Protein 2KQ8 (pdb70)

Solvent-accessible surface area: 5760 Å² total; per-residue (Å²): 225,168,62,83,206,103,106,5,34,69,55,84,4,14,14,20,35,33,67,77,71,159,216,77,24,23,48,75,43,133,79,104,144,36,142,65,109,55,119,80,121,52,108,1,61,5,71,46,101,72,88,86,7,78,1,9,22,177,86,30,28,111,88,92,178,102,153,156,169,193

Organism: Bacillus thuringiensis subsp. konkukian (strain 97-27) (NCBI:txid281309)

InterPro domains:
  IPR000064 Endopeptidase, NLPC/P60 domain [PF00877] (475-576)
  IPR000064 Endopeptidase, NLPC/P60 domain [PS51935] (460-580)
  IPR003646 SH3-like domain, bacterial-type [PF08239] (54-105)
  IPR003646 SH3-like domain, bacterial-type [PF08239] (126-177)
  IPR003646 SH3-like domain, bacterial-type [PF08239] (210-260)
  IPR003646 SH3-like domain, bacterial-type [PF08239] (297-346)
  IPR003646 SH3-like domain, bacterial-type [PF08239] (378-429)
  IPR003646 SH3-like domain, bacterial-type [PS51781] (46-108)
  IPR003646 SH3-like domain, bacterial-type [PS51781] (118-180)
  IPR003646 SH3-like domain, bacterial-type [PS51781] (202-264)
  IPR003646 SH3-like domain, bacterial-type [PS51781] (288-350)
  IPR003646 SH3-like domain, bacterial-type [PS51781] (370-432)
  IPR003646 SH3-like domain, bacterial-type [SM00287] (46-107)
  IPR003646 SH3-like domain, bacterial-type [SM00287] (118-179)
  IPR003646 SH3-like domain, bacterial-type [SM00287] (202-264)
  IPR003646 SH3-like domain, bacterial-type [SM00287] (288-349)
  IPR003646 SH3-like domain, bacterial-type [SM00287] (370-432)
  IPR038765 Papain-like cysteine peptidase superfamily [SSF54001] (459-578)
  IPR052354 Bacterial Cell Wall Dynamics Protein [PTHR34408] (197-357)

Secondary structure (DSSP, 8-state):
---------SSS-SSSSSSS-TTS-----SSSS----EEEBTEEEEEETTEEEEEETTS-S---S--S--

Radius of gyration: 12.27 Å; Cα contacts (8 Å, |Δi|>4): 115; chains: 1; bounding box: 30×31×29 Å

Sequence (70 aa):
MIGDYYINASALNVRSGEGTNYRIIGALPQGQKVQVISENSGWSKINYNGQTGYIGTRYLSKLEHHHHHHMIGDYYINASALNVRSGEGTNYRIIGALPQGQKVQVISENSGWSKINYNGQTGYIGTRYLSKLEHHHHHHMIGDYYINASALNVRSGEGTNYRIIGALPQGQKVQVISENSGWSKINYNGQTGYIGTRYLSKLEHHHHHHMIGDYYINASALNVRSGEGTNYRIIGALPQGQKVQVISENSGWSKINYNGQTGYIGTRYLSKLEHHHHHHMIGDYYINASALNVRSGEGTNYRIIGALPQGQKVQVISENSGWSKINYNGQTGYIGTRYLSKLEHHHHHHMIGDYYINASALNVRSGEGTNYRIIGALPQGQKVQVISENSGWSKINYNGQTGYIGTRYLSKLEHHHHHHMIGDYYINASALNVRSGEGTNYRIIGALPQGQKVQVISENSGWSKINYNGQTGYIGTRYLSKLEHHHHHHMIGDYYINASALNVRSGEGTNYRIIGALPQGQKVQVISENSGWSKINYNGQTGYIGTRYLSKLEHHHHHHMIGDYYINASALNVRSGEGTNYRIIGALPQGQKVQVISENSGWSKINYNGQTGYIGTRYLSKLEHHHHHHMIGDYYINASALNVRSGEGTNYRIIGALPQGQKVQVISENSGWSKINYNGQTGYIGTRYLSKLEHHHHHHMIGDYYINASALNVRSGEGTNYRIIGALPQGQKVQVISENSGWSKINYNGQTGYIGTRYLSKLEHHHHHHMIGDYYINASALNVRSGEGTNYRIIGALPQGQKVQVISENSGWSKINYNGQTGYIGTRYLSKLEHHHHHHMIGDYYINASALNVRSGEGTNYRIIGALPQGQKVQVISENSGWSKINYNGQTGYIGTRYLSKLEHHHHHHMIGDYYINASALNVRSGEGTNYRIIGALPQGQKVQVISENSGWSKINYNGQTGYIGTRYLSKLEHHHHHHMIGDYYINASALNVRSGEGTNYRIIGALPQGQKVQVISENSGWSKINYNGQTGYIGTRYLSKLEHHHHHHMIGDYYINASALNVRSGEGTNYRIIGALPQGQKVQVISENSGWSKINYNGQTGYIGTRYLSKLEHHHHHHMIGDYYINASALNVRSGEGTNYRIIGALPQGQKVQVISENSGWSKINYNGQTGYIGTRYLSKLEHHHHHHMIGDYYINASALNVRSGEGTNYRIIGALPQGQKVQVISENSGWSKINYNGQTGYIGTRYLSKLEHHHHHHMIGDYYINASALNVRSGEGTNYRIIGALPQGQKVQVISENSGWSKINYNGQTGYIGTRYLSKLEHHHHHHMIGDYYINASALNVRSGEGTNYRIIGALPQGQKVQVISENSGWSKINYNGQTGYIGTRYLSKLEHHHHHH

Nearest PDB structures (foldseek):
  2kq8-assembly1_A  TM=5.721E-01  e=1.202E-08  [Bacillus thuringiensis] serovar konkukian
  4nl3-assembly1_D  TM=7.146E-01  e=8.168E-01  Listeria monocytogenes
  4noy-assembly1_A  TM=6.756E-01  e=9.995E-01  Listeria monocytogenes
  4noy-assembly1_D-2  TM=6.697E-01  e=1.712E+00  Listeria monocytogenes
  5dy9-assembly1_F  TM=7.101E-01  e=2.241E+00  Methanocaldococcus jannaschii DSM 2661

Structure (mmCIF, N/CA/C/O backbone):
data_2KQ8
#
_entry.id   2KQ8
#
loop_
_atom_site.group_PDB
_atom_site.id
_atom_site.type_symbol
_atom_site.label_atom_id
_atom_site.label_alt_id
_atom_site.label_comp_id
_atom_site.label_asym_id
_atom_site.label_entity_id
_atom_site.label_seq_id
_atom_site.pdbx_PDB_ins_code
_atom_site.Cartn_x
_atom_site.Cartn_y
_atom_site.Cartn_z
_atom_site.occupancy
_atom_site.B_iso_or_equiv
_atom_site.auth_seq_id
_atom_site.auth_comp_id
_atom_site.auth_asym_id
_atom_site.auth_atom_id
_atom_site.pdbx_PDB_model_num
ATOM 1 N N . MET A 1 1 ? -6.128 20.057 3.810 1.00 75.13 1 MET A N 1
ATOM 2 C CA . MET A 1 1 ? -7.450 19.474 3.500 1.00 33.03 1 MET A CA 1
ATOM 3 C C . MET A 1 1 ? -8.026 20.135 2.256 1.00 1.42 1 MET A C 1
ATOM 4 O O . MET A 1 1 ? -7.736 21.303 1.980 1.00 74.43 1 MET A O 1
ATOM 20 N N . ILE A 1 2 ? -8.818 19.372 1.494 1.00 71.51 2 ILE A N 1
ATOM 21 C CA . ILE A 1 2 ? -9.398 19.843 0.237 1.00 55.00 2 ILE A CA 1
ATOM 22 C C . ILE A 1 2 ? -8.283 20.047 -0.801 1.00 23.31 2 ILE A C 1
ATOM 23 O O . ILE A 1 2 ? -8.465 20.681 -1.839 1.00 10.31 2 ILE A O 1
ATOM 39 N N . GLY A 1 3 ? -7.127 19.459 -0.520 1.00 35.40 3 GLY A N 1
ATOM 40 C CA . GLY A 1 3 ? -6.011 19.529 -1.439 1.00 55.15 3 GLY A CA 1
ATOM 41 C C . GLY A 1 3 ? -5.893 18.263 -2.251 1.00 10.14 3 GLY A C 1
ATOM 42 O O . GLY A 1 3 ? -4.935 18.077 -3.007 1.00 43.03 3 GLY A O 1
ATOM 46 N N . ASP A 1 4 ? -6.871 17.388 -2.079 1.00 52.32 4 ASP A N 1
ATOM 47 C CA . ASP A 1 4 ? -6.921 16.136 -2.815 1.00 22.03 4 ASP A CA 1
ATOM 48 C C . ASP A 1 4 ? -7.249 16.406 -4.277 1.00 73.24 4 ASP A C 1
ATOM 49 O O . ASP A 1 4 ? -8.403 16.646 -4.637 1.00 3.35 4 ASP A O 1
ATOM 58 N N . TYR A 1 5 ? -6.218 16.410 -5.100 1.00 52.03 5 TYR A N 1
ATOM 59 C CA . TYR A 1 5 ? -6.367 16.634 -6.528 1.00 11.52 5 TYR A CA 1
ATOM 60 C C . TYR A 1 5 ? -5.598 15.549 -7.276 1.00 14.41 5 TYR A C 1
ATOM 61 O O . TYR A 1 5 ? -5.093 15.755 -8.379 1.00 1.21 5 TYR A O 1
ATOM 79 N N . TYR A 1 6 ? -5.514 14.381 -6.654 1.00 24.42 6 TYR A N 1
ATOM 80 C CA . TYR A 1 6 ? -4.804 13.255 -7.232 1.00 32.44 6 TYR A CA 1
ATOM 81 C C . TYR A 1 6 ? -5.542 12.732 -8.453 1.00 42.21 6 TYR A C 1
ATOM 82 O O . TYR A 1 6 ? -6.767 12.837 -8.537 1.00 53.33 6 TYR A O 1
ATOM 100 N N . ILE A 1 7 ? -4.792 12.184 -9.398 1.00 73.52 7 ILE A N 1
ATOM 101 C CA . ILE A 1 7 ? -5.384 11.592 -10.586 1.00 34.23 7 ILE A CA 1
ATOM 102 C C . ILE A 1 7 ? -6.298 10.449 -10.174 1.00 11.51 7 ILE A C 1
ATOM 103 O O . ILE A 1 7 ? -7.437 10.358 -10.635 1.00 0.34 7 ILE A O 1
ATOM 119 N N . ASN A 1 8 ? -5.779 9.600 -9.282 1.00 62.33 8 ASN A N 1
ATOM 120 C CA . ASN A 1 8 ? -6.540 8.502 -8.688 1.00 11.42 8 ASN A CA 1
ATOM 121 C C . ASN A 1 8 ? -6.881 7.444 -9.735 1.00 52.22 8 ASN A C 1
ATOM 122 O O . ASN A 1 8 ? -6.256 6.383 -9.768 1.00 11.41 8 ASN A O 1
ATOM 133 N N . ALA A 1 9 ? -7.845 7.752 -10.601 1.00 61.40 9 ALA A N 1
ATOM 134 C CA . ALA A 1 9 ? -8.225 6.871 -11.703 1.00 24.35 9 ALA A CA 1
ATOM 135 C C . ALA A 1 9 ? -8.660 5.492 -11.203 1.00 1.02 9 ALA A C 1
ATOM 136 O O . ALA A 1 9 ? -9.186 5.350 -10.096 1.00 30.43 9 ALA A O 1
ATOM 143 N N . SER A 1 10 ? -8.509 4.491 -12.054 1.00 42.41 10 SER A N 1
ATOM 144 C CA . SER A 1 10 ? -8.814 3.122 -11.688 1.00 73.01 10 SER A CA 1
ATOM 145 C C . SER A 1 10 ? -7.810 2.173 -12.337 1.00 45.43 10 SER A C 1
ATOM 146 O O . SER A 1 10 ? -7.918 1.847 -13.518 1.00 24.13 10 SER A O 1
ATOM 154 N N . ALA A 1 11 ? -6.805 1.775 -11.569 1.00 40.34 11 ALA A N 1
ATOM 155 C CA . ALA A 1 11 ? -5.768 0.881 -12.058 1.00 71.11 11 ALA A CA 1
ATOM 156 C C . ALA A 1 11 ? -5.368 -0.097 -10.960 1.00 4.54 11 ALA A C 1
ATOM 157 O O . ALA A 1 11 ? -6.163 -0.385 -10.062 1.00 12.45 11 ALA A O 1
ATOM 164 N N . LEU A 1 12 ? -4.150 -0.619 -11.042 1.00 21.55 12 LEU A N 1
ATOM 165 C CA . LEU A 1 12 ? -3.616 -1.478 -9.992 1.00 71.32 12 LEU A CA 1
ATOM 166 C C . LEU A 1 12 ? -3.316 -0.641 -8.749 1.00 70.25 12 LEU A C 1
ATOM 167 O O . LEU A 1 12 ? -2.230 -0.086 -8.604 1.00 22.33 12 LEU A O 1
ATOM 183 N N . ASN A 1 13 ? -4.311 -0.538 -7.874 1.00 33.02 13 ASN A N 1
ATOM 184 C CA . ASN A 1 13 ? -4.267 0.405 -6.759 1.00 11.15 13 ASN A CA 1
ATOM 185 C C . ASN A 1 13 ? -3.823 -0.260 -5.462 1.00 71.42 13 ASN A C 1
ATOM 186 O O . ASN A 1 13 ? -3.232 0.386 -4.601 1.00 11.51 13 ASN A O 1
ATOM 197 N N . VAL A 1 14 ? -4.125 -1.548 -5.315 1.00 71.22 14 VAL A N 1
ATOM 198 C CA . VAL A 1 14 ? -3.756 -2.280 -4.103 1.00 4.43 14 VAL A CA 1
ATOM 199 C C . VAL A 1 14 ? -2.241 -2.360 -3.993 1.00 72.32 14 VAL A C 1
ATOM 200 O O . VAL A 1 14 ? -1.665 -2.037 -2.956 1.00 42.42 14 VAL A O 1
ATOM 213 N N . ARG A 1 15 ? -1.621 -2.809 -5.074 1.00 33.01 15 ARG A N 1
ATOM 214 C CA . ARG A 1 15 ? -0.177 -2.765 -5.243 1.00 21.23 15 ARG A CA 1
ATOM 215 C C . ARG A 1 15 ? 0.134 -2.763 -6.724 1.00 11.22 15 ARG A C 1
ATOM 216 O O . ARG A 1 15 ? -0.788 -2.728 -7.540 1.00 70.00 15 ARG A O 1
ATOM 237 N N . SER A 1 16 ? 1.423 -2.787 -7.058 1.00 13.52 16 SER A N 1
ATOM 238 C CA . SER A 1 16 ? 1.876 -2.814 -8.446 1.00 64.22 16 SER A CA 1
ATOM 239 C C . SER A 1 16 ? 1.711 -1.430 -9.085 1.00 3.41 16 SER A C 1
ATOM 240 O O . SER A 1 16 ? 1.997 -1.229 -10.265 1.00 71.21 16 SER A O 1
ATOM 248 N N . GLY A 1 17 ? 1.284 -0.464 -8.282 1.00 43.33 17 GLY A N 1
ATOM 249 C CA . GLY A 1 17 ? 1.116 0.891 -8.768 1.00 15.23 17 GLY A CA 1
ATOM 250 C C . GLY A 1 17 ? 2.155 1.829 -8.198 1.00 63.35 17 GLY A C 1
ATOM 251 O O . GLY A 1 17 ? 1.997 3.049 -8.236 1.00 50.41 17 GLY A O 1
ATOM 255 N N . GLU A 1 18 ? 3.223 1.259 -7.660 1.00 41.32 18 GLU A N 1
ATOM 256 C CA . GLU A 1 18 ? 4.289 2.050 -7.068 1.00 64.32 18 GLU A CA 1
ATOM 257 C C . GLU A 1 18 ? 5.427 2.167 -8.062 1.00 25.12 18 GLU A C 1
ATOM 258 O O . GLU A 1 18 ? 5.963 3.251 -8.302 1.00 32.22 18 GLU A O 1
ATOM 270 N N . GLY A 1 19 ? 5.776 1.028 -8.641 1.00 2.43 19 GLY A N 1
ATOM 271 C CA . GLY A 1 19 ? 6.925 0.952 -9.514 1.00 21.44 19 GLY A CA 1
ATOM 272 C C . GLY A 1 19 ? 8.094 0.322 -8.798 1.00 72.32 19 GLY A C 1
ATOM 273 O O . GLY A 1 19 ? 9.199 0.239 -9.332 1.00 13.33 19 GLY A O 1
ATOM 277 N N . THR A 1 20 ? 7.835 -0.127 -7.576 1.00 42.33 20 THR A N 1
ATOM 278 C CA . THR A 1 20 ? 8.861 -0.727 -6.743 1.00 13.31 20 THR A CA 1
ATOM 279 C C . THR A 1 20 ? 8.746 -2.251 -6.757 1.00 55.05 20 THR A C 1
ATOM 280 O O . THR A 1 20 ? 9.721 -2.956 -7.014 1.00 52.04 20 THR A O 1
ATOM 291 N N . ASN A 1 21 ? 7.543 -2.747 -6.488 1.00 61.20 21 ASN A N 1
ATOM 292 C CA . ASN A 1 21 ? 7.276 -4.182 -6.473 1.00 50.03 21 ASN A CA 1
ATOM 293 C C . ASN A 1 21 ? 5.913 -4.449 -7.098 1.00 32.55 21 ASN A C 1
ATOM 294 O O . ASN A 1 21 ? 4.896 -4.491 -6.405 1.00 51.00 21 ASN A O 1
ATOM 305 N N . TYR A 1 22 ? 5.891 -4.630 -8.411 1.00 64.44 22 TYR A N 1
ATOM 306 C CA . TYR A 1 22 ? 4.631 -4.656 -9.139 1.00 11.25 22 TYR A CA 1
ATOM 307 C C . TYR A 1 22 ? 4.105 -6.073 -9.366 1.00 22.00 22 TYR A C 1
ATOM 308 O O . TYR A 1 22 ? 3.090 -6.257 -10.035 1.00 21.22 22 TYR A O 1
ATOM 326 N N . ARG A 1 23 ? 4.772 -7.074 -8.814 1.00 32.15 23 ARG A N 1
ATOM 327 C CA . ARG A 1 23 ? 4.359 -8.453 -9.053 1.00 13.05 23 ARG A CA 1
ATOM 328 C C . ARG A 1 23 ? 3.684 -9.055 -7.826 1.00 54.42 23 ARG A C 1
ATOM 329 O O . ARG A 1 23 ? 3.277 -10.218 -7.838 1.00 43.41 23 ARG A O 1
ATOM 350 N N . ILE A 1 24 ? 3.579 -8.268 -6.769 1.00 31.41 24 ILE A N 1
ATOM 351 C CA . ILE A 1 24 ? 3.060 -8.768 -5.502 1.00 24.21 24 ILE A CA 1
ATOM 352 C C . ILE A 1 24 ? 1.532 -8.894 -5.521 1.00 41.53 24 ILE A C 1
ATOM 353 O O . ILE A 1 24 ? 0.994 -9.974 -5.270 1.00 14.42 24 ILE A O 1
ATOM 369 N N . ILE A 1 25 ? 0.832 -7.801 -5.825 1.00 31.12 25 ILE A N 1
ATOM 370 C CA . ILE A 1 25 ? -0.633 -7.812 -5.836 1.00 11.21 25 ILE A CA 1
ATOM 371 C C . ILE A 1 25 ? -1.142 -6.983 -7.015 1.00 3.51 25 ILE A C 1
ATOM 372 O O . ILE A 1 25 ? -0.346 -6.406 -7.753 1.00 24.03 25 ILE A O 1
ATOM 388 N N . GLY A 1 26 ? -2.458 -6.919 -7.182 1.00 50.15 26 GLY A N 1
ATOM 389 C CA . GLY A 1 26 ? -3.033 -6.197 -8.298 1.00 0.15 26 GLY A CA 1
ATOM 390 C C . GLY A 1 26 ? -4.048 -5.163 -7.859 1.00 1.12 26 GLY A C 1
ATOM 391 O O . GLY A 1 26 ? -3.716 -4.230 -7.125 1.00 71.05 26 GLY A O 1
ATOM 395 N N . ALA A 1 27 ? -5.291 -5.329 -8.291 1.00 10.14 27 ALA A N 1
ATOM 396 C CA . ALA A 1 27 ? -6.326 -4.349 -8.002 1.00 62.14 27 ALA A CA 1
ATOM 397 C C . ALA A 1 27 ? -7.655 -5.009 -7.662 1.00 61.23 27 ALA A C 1
ATOM 398 O O . ALA A 1 27 ? -8.343 -5.538 -8.536 1.00 15.22 27 ALA A O 1
ATOM 405 N N . LEU A 1 28 ? -8.000 -4.987 -6.384 1.00 2.30 28 LEU A N 1
ATOM 406 C CA . LEU A 1 28 ? -9.307 -5.445 -5.929 1.00 62.53 28 LEU A CA 1
ATOM 407 C C . LEU A 1 28 ? -9.723 -4.729 -4.636 1.00 31.35 28 LEU A C 1
ATOM 408 O O . LEU A 1 28 ? -10.008 -5.363 -3.623 1.00 64.45 28 LEU A O 1
ATOM 424 N N . PRO A 1 29 ? -9.790 -3.385 -4.657 1.00 64.22 29 PRO A N 1
ATOM 425 C CA . PRO A 1 29 ? -10.145 -2.588 -3.495 1.00 1.13 29 PRO A CA 1
ATOM 426 C C . PRO A 1 29 ? -11.629 -2.229 -3.474 1.00 44.52 29 PRO A C 1
ATOM 427 O O . PRO A 1 29 ? -12.323 -2.391 -4.480 1.00 42.51 29 PRO A O 1
ATOM 438 N N . GLN A 1 30 ? -12.099 -1.751 -2.322 1.00 72.10 30 GLN A N 1
ATOM 439 C CA . GLN A 1 30 ? -13.489 -1.311 -2.150 1.00 3.11 30 GLN A CA 1
ATOM 440 C C . GLN A 1 30 ? -14.468 -2.471 -2.337 1.00 21.55 30 GLN A C 1
ATOM 441 O O . GLN A 1 30 ? -14.739 -2.909 -3.458 1.00 73.12 30 GLN A O 1
ATOM 455 N N . GLY A 1 31 ? -14.991 -2.964 -1.229 1.00 72.43 31 GLY A N 1
ATOM 456 C CA . GLY A 1 31 ? -15.912 -4.080 -1.272 1.00 13.24 31 GLY A CA 1
ATOM 457 C C . GLY A 1 31 ? -15.248 -5.361 -0.819 1.00 41.52 31 GLY A C 1
ATOM 458 O O . GLY A 1 31 ? -15.884 -6.230 -0.224 1.00 62.00 31 GLY A O 1
ATOM 462 N N . GLN A 1 32 ? -13.959 -5.472 -1.102 1.00 24.15 32 GLN A N 1
ATOM 463 C CA . GLN A 1 32 ? -13.175 -6.622 -0.684 1.00 42.23 32 GLN A CA 1
ATOM 464 C C . GLN A 1 32 ? -12.441 -6.309 0.615 1.00 52.53 32 GLN A C 1
ATOM 465 O O . GLN A 1 32 ? -12.662 -5.261 1.226 1.00 42.00 32 GLN A O 1
ATOM 479 N N . LYS A 1 33 ? -11.574 -7.216 1.028 1.00 5.30 33 LYS A N 1
ATOM 480 C CA . LYS A 1 33 ? -10.828 -7.055 2.267 1.00 71.13 33 LYS A CA 1
ATOM 481 C C . LYS A 1 33 ? -9.559 -6.237 2.020 1.00 32.03 33 LYS A C 1
ATOM 482 O O . LYS A 1 33 ? -9.077 -6.172 0.889 1.00 24.54 33 LYS A O 1
ATOM 501 N N . VAL A 1 34 ? -9.034 -5.627 3.086 1.00 14.13 34 VAL A N 1
ATOM 502 C CA . VAL A 1 34 ? -7.809 -4.824 3.026 1.00 53.23 34 VAL A CA 1
ATOM 503 C C . VAL A 1 34 ? -8.053 -3.449 2.398 1.00 64.11 34 VAL A C 1
ATOM 504 O O . VAL A 1 34 ? -8.587 -3.327 1.295 1.00 61.22 34 VAL A O 1
ATOM 517 N N . GLN A 1 35 ? -7.656 -2.413 3.128 1.00 64.35 35 GLN A N 1
ATOM 518 C CA . GLN A 1 35 ? -7.769 -1.041 2.657 1.00 44.23 35 GLN A CA 1
ATOM 519 C C . GLN A 1 35 ? -6.504 -0.268 3.008 1.00 31.41 35 GLN A C 1
ATOM 520 O O . GLN A 1 35 ? -5.614 -0.796 3.677 1.00 34.44 35 GLN A O 1
ATOM 534 N N . VAL A 1 36 ? -6.426 0.976 2.557 1.00 1.44 36 VAL A N 1
ATOM 535 C CA . VAL A 1 36 ? -5.309 1.838 2.909 1.00 24.33 36 VAL A CA 1
ATOM 536 C C . VAL A 1 36 ? -5.470 2.341 4.342 1.00 54.41 36 VAL A C 1
ATOM 537 O O . VAL A 1 36 ? -6.508 2.897 4.704 1.00 11.11 36 VAL A O 1
ATOM 550 N N . ILE A 1 37 ? -4.453 2.124 5.161 1.00 41.25 37 ILE A N 1
ATOM 551 C CA . ILE A 1 37 ? -4.518 2.519 6.560 1.00 5.32 37 ILE A CA 1
ATOM 552 C C . ILE A 1 37 ? -4.197 4.001 6.712 1.00 33.23 37 ILE A C 1
ATOM 553 O O . ILE A 1 37 ? -5.005 4.768 7.243 1.00 31.31 37 ILE A O 1
ATOM 569 N N . SER A 1 38 ? -3.031 4.400 6.216 1.00 3.42 38 SER A N 1
ATOM 570 C CA . SER A 1 38 ? -2.593 5.785 6.295 1.00 2.32 38 SER A CA 1
ATOM 571 C C . SER A 1 38 ? -1.339 6.005 5.466 1.00 31.15 38 SER A C 1
ATOM 572 O O . SER A 1 38 ? -0.547 5.085 5.261 1.00 5.13 38 SER A O 1
ATOM 580 N N . GLU A 1 39 ? -1.189 7.219 4.971 1.00 53.01 39 GLU A N 1
ATOM 581 C CA . GLU A 1 39 ? -0.043 7.595 4.168 1.00 54.11 39 GLU A CA 1
ATOM 582 C C . GLU A 1 39 ? 1.156 7.893 5.067 1.00 33.45 39 GLU A C 1
ATOM 583 O O . GLU A 1 39 ? 1.039 8.630 6.050 1.00 73.05 39 GLU A O 1
ATOM 595 N N . ASN A 1 40 ? 2.303 7.318 4.738 1.00 12.41 40 ASN A N 1
ATOM 596 C CA . ASN A 1 40 ? 3.508 7.521 5.529 1.00 62.51 40 ASN A CA 1
ATOM 597 C C . ASN A 1 40 ? 4.706 7.797 4.634 1.00 45.12 40 ASN A C 1
ATOM 598 O O . ASN A 1 40 ? 5.116 6.938 3.852 1.00 33.54 40 ASN A O 1
ATOM 609 N N . SER A 1 41 ? 5.237 9.014 4.747 1.00 13.51 41 SER A N 1
ATOM 610 C CA . SER A 1 41 ? 6.458 9.418 4.054 1.00 15.43 41 SER A CA 1
ATOM 611 C C . SER A 1 41 ? 6.227 9.591 2.550 1.00 64.31 41 SER A C 1
ATOM 612 O O . SER A 1 41 ? 7.167 9.850 1.796 1.00 2.14 41 SER A O 1
ATOM 620 N N . GLY A 1 42 ? 4.977 9.470 2.119 1.00 34.10 42 GLY A N 1
ATOM 621 C CA . GLY A 1 42 ? 4.658 9.628 0.713 1.00 61.21 42 GLY A CA 1
ATOM 622 C C . GLY A 1 42 ? 3.830 8.474 0.190 1.00 12.21 42 GLY A C 1
ATOM 623 O O . GLY A 1 42 ? 2.801 8.676 -0.461 1.00 64.22 42 GLY A O 1
ATOM 627 N N . TRP A 1 43 ? 4.277 7.262 0.482 1.00 54.04 43 TRP A N 1
ATOM 628 C CA . TRP A 1 43 ? 3.542 6.062 0.107 1.00 22.02 43 TRP A CA 1
ATOM 629 C C . TRP A 1 43 ? 2.482 5.742 1.154 1.00 32.15 43 TRP A C 1
ATOM 630 O O . TRP A 1 43 ? 2.546 6.219 2.285 1.00 50.41 43 TRP A O 1
ATOM 651 N N . SER A 1 44 ? 1.502 4.947 0.768 1.00 13.51 44 SER A N 1
ATOM 652 C CA . SER A 1 44 ? 0.424 4.577 1.669 1.00 54.43 44 SER A CA 1
ATOM 653 C C . SER A 1 44 ? 0.703 3.227 2.320 1.00 62.44 44 SER A C 1
ATOM 654 O O . SER A 1 44 ? 1.218 2.309 1.678 1.00 74.42 44 SER A O 1
ATOM 662 N N . LYS A 1 45 ? 0.375 3.128 3.602 1.00 41.14 45 LYS A N 1
ATOM 663 C CA . LYS A 1 45 ? 0.544 1.906 4.359 1.00 52.41 45 LYS A CA 1
ATOM 664 C C . LYS A 1 45 ? -0.627 0.959 4.138 1.00 63.52 45 LYS A C 1
ATOM 665 O O . LYS A 1 45 ? -1.773 1.295 4.443 1.00 34.33 45 LYS A O 1
ATOM 684 N N . ILE A 1 46 ? -0.339 -0.216 3.598 1.00 2.14 46 ILE A N 1
ATOM 685 C CA . ILE A 1 46 ? -1.344 -1.259 3.457 1.00 52.53 46 ILE A CA 1
ATOM 686 C C . ILE A 1 46 ? -0.784 -2.596 3.922 1.00 4.04 46 ILE A C 1
ATOM 687 O O . ILE A 1 46 ? 0.407 -2.877 3.761 1.00 1.14 46 ILE A O 1
ATOM 703 N N . ASN A 1 47 ? -1.639 -3.399 4.528 1.00 64.43 47 ASN A N 1
ATOM 704 C CA . ASN A 1 47 ? -1.277 -4.751 4.915 1.00 2.54 47 ASN A CA 1
ATOM 705 C C . ASN A 1 47 ? -2.243 -5.705 4.241 1.00 30.40 47 ASN A C 1
ATOM 706 O O . ASN A 1 47 ? -3.437 -5.706 4.542 1.00 61.23 47 ASN A O 1
ATOM 717 N N . TYR A 1 48 ? -1.728 -6.504 3.328 1.00 12.11 48 TYR A N 1
ATOM 718 C CA . TYR A 1 48 ? -2.573 -7.310 2.470 1.00 63.41 48 TYR A CA 1
ATOM 719 C C . TYR A 1 48 ? -2.538 -8.770 2.891 1.00 4.30 48 TYR A C 1
ATOM 720 O O . TYR A 1 48 ? -1.739 -9.547 2.391 1.00 61.40 48 TYR A O 1
ATOM 738 N N . ASN A 1 49 ? -3.390 -9.125 3.839 1.00 74.41 49 ASN A N 1
ATOM 739 C CA . ASN A 1 49 ? -3.546 -10.519 4.254 1.00 4.43 49 ASN A CA 1
ATOM 740 C C . ASN A 1 49 ? -2.236 -11.064 4.839 1.00 24.44 49 ASN A C 1
ATOM 741 O O . ASN A 1 49 ? -1.790 -12.159 4.495 1.00 34.52 49 ASN A O 1
ATOM 752 N N . GLY A 1 50 ? -1.618 -10.284 5.716 1.00 45.14 50 GLY A N 1
ATOM 753 C CA . GLY A 1 50 ? -0.436 -10.749 6.420 1.00 54.24 50 GLY A CA 1
ATOM 754 C C . GLY A 1 50 ? 0.865 -10.344 5.752 1.00 15.45 50 GLY A C 1
ATOM 755 O O . GLY A 1 50 ? 1.926 -10.386 6.381 1.00 73.32 50 GLY A O 1
ATOM 759 N N . GLN A 1 51 ? 0.804 -9.959 4.484 1.00 24.33 51 GLN A N 1
ATOM 760 C CA . GLN A 1 51 ? 1.991 -9.475 3.791 1.00 52.15 51 GLN A CA 1
ATOM 761 C C . GLN A 1 51 ? 1.949 -7.958 3.672 1.00 40.22 51 GLN A C 1
ATOM 762 O O . GLN A 1 51 ? 0.961 -7.376 3.213 1.00 32.11 51 GLN A O 1
ATOM 776 N N . THR A 1 52 ? 3.029 -7.331 4.098 1.00 34.25 52 THR A N 1
ATOM 777 C CA . THR A 1 52 ? 3.090 -5.882 4.210 1.00 33.13 52 THR A CA 1
ATOM 778 C C . THR A 1 52 ? 3.577 -5.251 2.908 1.00 0.35 52 THR A C 1
ATOM 779 O O . THR A 1 52 ? 4.313 -5.881 2.142 1.00 32.33 52 THR A O 1
ATOM 790 N N . GLY A 1 53 ? 3.156 -4.016 2.648 1.00 54.01 53 GLY A N 1
ATOM 791 C CA . GLY A 1 53 ? 3.595 -3.329 1.452 1.00 11.12 53 GLY A CA 1
ATOM 792 C C . GLY A 1 53 ? 3.393 -1.827 1.513 1.00 32.12 53 GLY A C 1
ATOM 793 O O . GLY A 1 53 ? 2.803 -1.305 2.463 1.00 22.21 53 GLY A O 1
ATOM 797 N N . TYR A 1 54 ? 3.899 -1.141 0.495 1.00 72.51 54 TYR A N 1
ATOM 798 C CA . TYR A 1 54 ? 3.690 0.293 0.323 1.00 44.44 54 TYR A CA 1
ATOM 799 C C . TYR A 1 54 ? 3.287 0.572 -1.115 1.00 12.53 54 TYR A C 1
ATOM 800 O O . TYR A 1 54 ? 3.770 -0.091 -2.029 1.00 32.23 54 TYR A O 1
ATOM 818 N N . ILE A 1 55 ? 2.416 1.547 -1.318 1.00 22.23 55 ILE A N 1
ATOM 819 C CA . ILE A 1 55 ? 2.009 1.930 -2.665 1.00 52.00 55 ILE A CA 1
ATOM 820 C C . ILE A 1 55 ? 1.982 3.441 -2.815 1.00 31.44 55 ILE A C 1
ATOM 821 O O . ILE A 1 55 ? 1.953 4.169 -1.823 1.00 62.32 55 ILE A O 1
ATOM 837 N N . GLY A 1 56 ? 1.999 3.908 -4.052 1.00 22.14 56 GLY A N 1
ATOM 838 C CA . GLY A 1 56 ? 1.984 5.330 -4.301 1.00 22.31 56 GLY A CA 1
ATOM 839 C C . GLY A 1 56 ? 0.598 5.913 -4.145 1.00 44.24 56 GLY A C 1
ATOM 840 O O . GLY A 1 56 ? -0.337 5.488 -4.818 1.00 10.11 56 GLY A O 1
ATOM 844 N N . THR A 1 57 ? 0.476 6.902 -3.269 1.00 51.12 57 THR A N 1
ATOM 845 C CA . THR A 1 57 ? -0.808 7.533 -2.970 1.00 50.35 57 THR A CA 1
ATOM 846 C C . THR A 1 57 ? -1.380 8.269 -4.196 1.00 21.24 57 THR A C 1
ATOM 847 O O . THR A 1 57 ? -2.520 8.742 -4.179 1.00 30.53 57 THR A O 1
ATOM 858 N N . ARG A 1 58 ? -0.588 8.350 -5.261 1.00 62.21 58 ARG A N 1
ATOM 859 C CA . ARG A 1 58 ? -1.003 9.015 -6.482 1.00 30.04 58 ARG A CA 1
ATOM 860 C C . ARG A 1 58 ? -2.162 8.273 -7.147 1.00 42.31 58 ARG A C 1
ATOM 861 O O . ARG A 1 58 ? -3.071 8.896 -7.702 1.00 75.21 58 ARG A O 1
ATOM 882 N N . TYR A 1 59 ? -2.126 6.944 -7.091 1.00 55.41 59 TYR A N 1
ATOM 883 C CA . TYR A 1 59 ? -3.128 6.129 -7.746 1.00 55.21 59 TYR A CA 1
ATOM 884 C C . TYR A 1 59 ? -3.806 5.175 -6.770 1.00 2.20 59 TYR A C 1
ATOM 885 O O . TYR A 1 59 ? -3.164 4.340 -6.137 1.00 53.22 59 TYR A O 1
ATOM 903 N N . LEU A 1 60 ? -5.113 5.333 -6.672 1.00 53.21 60 LEU A N 1
ATOM 904 C CA . LEU A 1 60 ? -5.972 4.540 -5.799 1.00 53.31 60 LEU A CA 1
ATOM 905 C C . LEU A 1 60 ? -7.369 4.585 -6.387 1.00 25.24 60 LEU A C 1
ATOM 906 O O . LEU A 1 60 ? -7.582 5.263 -7.383 1.00 55.31 60 LEU A O 1
ATOM 922 N N . SER A 1 61 ? -8.317 3.864 -5.818 1.00 5.13 61 SER A N 1
ATOM 923 C CA . SER A 1 61 ? -9.677 3.946 -6.317 1.00 40.53 61 SER A CA 1
ATOM 924 C C . SER A 1 61 ? -10.600 4.623 -5.311 1.00 34.54 61 SER A C 1
ATOM 925 O O . SER A 1 61 ? -10.798 4.140 -4.195 1.00 14.01 61 SER A O 1
ATOM 933 N N . LYS A 1 62 ? -11.159 5.749 -5.732 1.00 14.33 62 LYS A N 1
ATOM 934 C CA . LYS A 1 62 ? -12.149 6.482 -4.952 1.00 71.35 62 LYS A CA 1
ATOM 935 C C . LYS A 1 62 ? -12.816 7.524 -5.841 1.00 53.35 62 LYS A C 1
ATOM 936 O O . LYS A 1 62 ? -13.932 7.967 -5.579 1.00 64.11 62 LYS A O 1
ATOM 955 N N . LEU A 1 63 ? -12.120 7.891 -6.916 1.00 65.03 63 LEU A N 1
ATOM 956 C CA . LEU A 1 63 ? -12.658 8.792 -7.927 1.00 11.24 63 LEU A CA 1
ATOM 957 C C . LEU A 1 63 ? -13.502 7.998 -8.923 1.00 53.51 63 LEU A C 1
ATOM 958 O O . LEU A 1 63 ? -13.541 8.298 -10.117 1.00 62.03 63 LEU A O 1
ATOM 974 N N . GLU A 1 64 ? -14.174 6.971 -8.419 1.00 3.13 64 GLU A N 1
ATOM 975 C CA . GLU A 1 64 ? -15.080 6.180 -9.231 1.00 30.11 64 GLU A CA 1
ATOM 976 C C . GLU A 1 64 ? -16.328 6.993 -9.553 1.00 44.41 64 GLU A C 1
ATOM 977 O O . GLU A 1 64 ? -16.458 8.127 -9.098 1.00 13.23 64 GLU A O 1
ATOM 989 N N . HIS A 1 65 ? -17.236 6.406 -10.333 1.00 62.20 65 HIS A N 1
ATOM 990 C CA . HIS A 1 65 ? -18.354 7.144 -10.922 1.00 73.43 65 HIS A CA 1
ATOM 991 C C . HIS A 1 65 ? -17.835 8.093 -11.998 1.00 53.22 65 HIS A C 1
ATOM 992 O O . HIS A 1 65 ? -18.485 9.079 -12.349 1.00 75.53 65 HIS A O 1
ATOM 1007 N N . HIS A 1 66 ? -16.667 7.755 -12.541 1.00 4.31 66 HIS A N 1
ATOM 1008 C CA . HIS A 1 66 ? -16.034 8.562 -13.575 1.00 62.14 66 HIS A CA 1
ATOM 1009 C C . HIS A 1 66 ? -16.468 8.084 -14.953 1.00 23.03 66 HIS A C 1
ATOM 1010 O O . HIS A 1 66 ? -16.486 6.883 -15.232 1.00 53.45 66 HIS A O 1
ATOM 1025 N N . HIS A 1 67 ? -16.816 9.026 -15.810 1.00 51.42 67 HIS A N 1
ATOM 1026 C CA . HIS A 1 67 ? -17.324 8.708 -17.133 1.00 75.05 67 HIS A CA 1
ATOM 1027 C C . HIS A 1 67 ? -16.185 8.519 -18.122 1.00 45.12 67 HIS A C 1
ATOM 1028 O O . HIS A 1 67 ? -15.150 9.178 -18.029 1.00 25.21 67 HIS A O 1
ATOM 1043 N N . HIS A 1 68 ? -16.387 7.616 -19.067 1.00 42.03 68 HIS A N 1
ATOM 1044 C CA . HIS A 1 68 ? -15.421 7.383 -20.138 1.00 24.42 68 HIS A CA 1
ATOM 1045 C C . HIS A 1 68 ? -15.815 8.196 -21.366 1.00 21.54 68 HIS A C 1
ATOM 1046 O O . HIS A 1 68 ? -15.636 7.749 -22.499 1.00 75.43 68 HIS A O 1
ATOM 1061 N N . HIS A 1 69 ? -16.328 9.402 -21.115 1.00 71.11 69 HIS A N 1
ATOM 1062 C CA . HIS A 1 69 ? -16.962 10.225 -22.143 1.00 43.11 69 HIS A CA 1
ATOM 1063 C C . HIS A 1 69 ? -18.240 9.540 -22.602 1.00 53.41 69 HIS A C 1
ATOM 1064 O O . HIS A 1 69 ? -18.230 8.740 -23.540 1.00 44.01 69 HIS A O 1
ATOM 1079 N N . HIS A 1 70 ? -19.320 9.840 -21.892 1.00 63.32 70 HIS A N 1
ATOM 1080 C CA . HIS A 1 70 ? -20.622 9.214 -22.099 1.00 72.32 70 HIS A CA 1
ATOM 1081 C C . HIS A 1 70 ? -20.542 7.714 -21.832 1.00 61.01 70 HIS A C 1
ATOM 1082 O O . HIS A 1 70 ? -20.406 6.933 -22.798 1.00 38.60 70 HIS A O 1
ATOM 1098 N N . MET A 1 1 ? 7.702 6.628 -9.773 1.00 0.00 1 MET A N 2
ATOM 1099 C CA . MET A 1 1 ? 7.844 6.784 -11.237 1.00 52.33 1 MET A CA 2
ATOM 1100 C C . MET A 1 1 ? 8.584 8.078 -11.548 1.00 42.55 1 MET A C 2
ATOM 1101 O O . MET A 1 1 ? 8.906 8.850 -10.640 1.00 62.32 1 MET A O 2
ATOM 1117 N N . ILE A 1 2 ? 8.857 8.320 -12.824 1.00 24.32 2 ILE A N 2
ATOM 1118 C CA . ILE A 1 2 ? 9.518 9.552 -13.229 1.00 73.43 2 ILE A CA 2
ATOM 1119 C C . ILE A 1 2 ? 8.494 10.562 -13.736 1.00 11.44 2 ILE A C 2
ATOM 1120 O O . ILE A 1 2 ? 8.387 11.670 -13.215 1.00 0.43 2 ILE A O 2
ATOM 1136 N N . GLY A 1 3 ? 7.723 10.158 -14.730 1.00 14.30 3 GLY A N 2
ATOM 1137 C CA . GLY A 1 3 ? 6.695 11.013 -15.282 1.00 13.33 3 GLY A CA 2
ATOM 1138 C C . GLY A 1 3 ? 5.690 10.205 -16.059 1.00 33.34 3 GLY A C 2
ATOM 1139 O O . GLY A 1 3 ? 5.031 10.708 -16.967 1.00 13.41 3 GLY A O 2
ATOM 1143 N N . ASP A 1 4 ? 5.605 8.936 -15.694 1.00 23.23 4 ASP A N 2
ATOM 1144 C CA . ASP A 1 4 ? 4.720 7.984 -16.342 1.00 21.31 4 ASP A CA 2
ATOM 1145 C C . ASP A 1 4 ? 3.271 8.433 -16.217 1.00 35.14 4 ASP A C 2
ATOM 1146 O O . ASP A 1 4 ? 2.691 8.411 -15.126 1.00 64.34 4 ASP A O 2
ATOM 1155 N N . TYR A 1 5 ? 2.692 8.841 -17.333 1.00 24.11 5 TYR A N 2
ATOM 1156 C CA . TYR A 1 5 ? 1.363 9.421 -17.329 1.00 70.25 5 TYR A CA 2
ATOM 1157 C C . TYR A 1 5 ? 0.320 8.401 -17.769 1.00 21.11 5 TYR A C 2
ATOM 1158 O O . TYR A 1 5 ? 0.103 8.187 -18.961 1.00 12.44 5 TYR A O 2
ATOM 1176 N N . TYR A 1 6 ? -0.294 7.753 -16.795 1.00 63.13 6 TYR A N 2
ATOM 1177 C CA . TYR A 1 6 ? -1.398 6.842 -17.051 1.00 2.50 6 TYR A CA 2
ATOM 1178 C C . TYR A 1 6 ? -2.635 7.328 -16.314 1.00 53.44 6 TYR A C 2
ATOM 1179 O O . TYR A 1 6 ? -3.664 7.631 -16.920 1.00 62.22 6 TYR A O 2
ATOM 1197 N N . ILE A 1 7 ? -2.487 7.443 -14.998 1.00 25.15 7 ILE A N 2
ATOM 1198 C CA . ILE A 1 7 ? -3.583 7.762 -14.094 1.00 15.22 7 ILE A CA 2
ATOM 1199 C C . ILE A 1 7 ? -4.712 6.745 -14.244 1.00 41.24 7 ILE A C 2
ATOM 1200 O O . ILE A 1 7 ? -5.686 6.979 -14.965 1.00 3.12 7 ILE A O 2
ATOM 1216 N N . ASN A 1 8 ? -4.545 5.607 -13.567 1.00 53.13 8 ASN A N 2
ATOM 1217 C CA . ASN A 1 8 ? -5.478 4.478 -13.659 1.00 71.05 8 ASN A CA 2
ATOM 1218 C C . ASN A 1 8 ? -5.440 3.854 -15.056 1.00 62.00 8 ASN A C 2
ATOM 1219 O O . ASN A 1 8 ? -4.657 4.280 -15.911 1.00 32.11 8 ASN A O 2
ATOM 1230 N N . ALA A 1 9 ? -6.260 2.821 -15.261 1.00 40.40 9 ALA A N 2
ATOM 1231 C CA . ALA A 1 9 ? -6.362 2.130 -16.552 1.00 41.35 9 ALA A CA 2
ATOM 1232 C C . ALA A 1 9 ? -5.050 1.431 -16.907 1.00 31.52 9 ALA A C 2
ATOM 1233 O O . ALA A 1 9 ? -4.695 1.299 -18.081 1.00 2.31 9 ALA A O 2
ATOM 1240 N N . SER A 1 10 ? -4.351 0.953 -15.886 1.00 55.24 10 SER A N 2
ATOM 1241 C CA . SER A 1 10 ? -3.070 0.285 -16.067 1.00 63.30 10 SER A CA 2
ATOM 1242 C C . SER A 1 10 ? -2.828 -0.665 -14.894 1.00 44.45 10 SER A C 2
ATOM 1243 O O . SER A 1 10 ? -3.696 -0.815 -14.035 1.00 11.11 10 SER A O 2
ATOM 1251 N N . ALA A 1 11 ? -1.665 -1.310 -14.861 1.00 34.30 11 ALA A N 2
ATOM 1252 C CA . ALA A 1 11 ? -1.311 -2.189 -13.751 1.00 32.42 11 ALA A CA 2
ATOM 1253 C C . ALA A 1 11 ? -1.225 -1.397 -12.454 1.00 43.52 11 ALA A C 2
ATOM 1254 O O . ALA A 1 11 ? -1.672 -1.854 -11.398 1.00 70.44 11 ALA A O 2
ATOM 1261 N N . LEU A 1 12 ? -0.658 -0.199 -12.542 1.00 50.54 12 LEU A N 2
ATOM 1262 C CA . LEU A 1 12 ? -0.611 0.709 -11.406 1.00 73.01 12 LEU A CA 2
ATOM 1263 C C . LEU A 1 12 ? -1.953 1.414 -11.263 1.00 21.25 12 LEU A C 2
ATOM 1264 O O . LEU A 1 12 ? -2.094 2.602 -11.544 1.00 44.04 12 LEU A O 2
ATOM 1280 N N . ASN A 1 13 ? -2.951 0.635 -10.868 1.00 71.51 13 ASN A N 2
ATOM 1281 C CA . ASN A 1 13 ? -4.313 1.128 -10.730 1.00 51.01 13 ASN A CA 2
ATOM 1282 C C . ASN A 1 13 ? -4.778 1.019 -9.283 1.00 13.12 13 ASN A C 2
ATOM 1283 O O . ASN A 1 13 ? -5.371 1.948 -8.737 1.00 22.43 13 ASN A O 2
ATOM 1294 N N . VAL A 1 14 ? -4.502 -0.126 -8.658 1.00 40.11 14 VAL A N 2
ATOM 1295 C CA . VAL A 1 14 ? -4.960 -0.373 -7.298 1.00 13.31 14 VAL A CA 2
ATOM 1296 C C . VAL A 1 14 ? -3.791 -0.730 -6.382 1.00 54.20 14 VAL A C 2
ATOM 1297 O O . VAL A 1 14 ? -3.438 0.033 -5.480 1.00 21.41 14 VAL A O 2
ATOM 1310 N N . ARG A 1 15 ? -3.182 -1.885 -6.620 1.00 73.34 15 ARG A N 2
ATOM 1311 C CA . ARG A 1 15 ? -2.063 -2.348 -5.804 1.00 54.34 15 ARG A CA 2
ATOM 1312 C C . ARG A 1 15 ? -0.903 -2.783 -6.675 1.00 24.01 15 ARG A C 2
ATOM 1313 O O . ARG A 1 15 ? -1.109 -3.374 -7.729 1.00 52.04 15 ARG A O 2
ATOM 1334 N N . SER A 1 16 ? 0.309 -2.487 -6.210 1.00 22.44 16 SER A N 2
ATOM 1335 C CA . SER A 1 16 ? 1.547 -2.964 -6.827 1.00 3.42 16 SER A CA 2
ATOM 1336 C C . SER A 1 16 ? 1.547 -2.804 -8.344 1.00 65.42 16 SER A C 2
ATOM 1337 O O . SER A 1 16 ? 1.360 -3.767 -9.084 1.00 53.23 16 SER A O 2
ATOM 1345 N N . GLY A 1 17 ? 1.706 -1.575 -8.799 1.00 0.20 17 GLY A N 2
ATOM 1346 C CA . GLY A 1 17 ? 1.820 -1.329 -10.220 1.00 2.50 17 GLY A CA 2
ATOM 1347 C C . GLY A 1 17 ? 3.049 -0.514 -10.557 1.00 43.53 17 GLY A C 2
ATOM 1348 O O . GLY A 1 17 ? 3.457 -0.439 -11.714 1.00 5.01 17 GLY A O 2
ATOM 1352 N N . GLU A 1 18 ? 3.639 0.091 -9.540 1.00 4.12 18 GLU A N 2
ATOM 1353 C CA . GLU A 1 18 ? 4.793 0.955 -9.719 1.00 32.12 18 GLU A CA 2
ATOM 1354 C C . GLU A 1 18 ? 5.476 1.160 -8.371 1.00 2.40 18 GLU A C 2
ATOM 1355 O O . GLU A 1 18 ? 4.881 1.720 -7.447 1.00 51.22 18 GLU A O 2
ATOM 1367 N N . GLY A 1 19 ? 6.702 0.684 -8.250 1.00 73.45 19 GLY A N 2
ATOM 1368 C CA . GLY A 1 19 ? 7.440 0.862 -7.020 1.00 2.04 19 GLY A CA 2
ATOM 1369 C C . GLY A 1 19 ? 8.336 -0.314 -6.711 1.00 42.34 19 GLY A C 2
ATOM 1370 O O . GLY A 1 19 ? 8.765 -1.027 -7.618 1.00 43.01 19 GLY A O 2
ATOM 1374 N N . THR A 1 20 ? 8.606 -0.522 -5.431 1.00 51.13 20 THR A N 2
ATOM 1375 C CA . THR A 1 20 ? 9.497 -1.583 -4.992 1.00 42.21 20 THR A CA 2
ATOM 1376 C C . THR A 1 20 ? 8.884 -2.966 -5.227 1.00 45.34 20 THR A C 2
ATOM 1377 O O . THR A 1 20 ? 9.596 -3.934 -5.488 1.00 44.25 20 THR A O 2
ATOM 1388 N N . ASN A 1 21 ? 7.562 -3.051 -5.135 1.00 73.15 21 ASN A N 2
ATOM 1389 C CA . ASN A 1 21 ? 6.850 -4.306 -5.367 1.00 63.23 21 ASN A CA 2
ATOM 1390 C C . ASN A 1 21 ? 5.667 -4.051 -6.288 1.00 20.31 21 ASN A C 2
ATOM 1391 O O . ASN A 1 21 ? 4.813 -3.211 -5.995 1.00 71.45 21 ASN A O 2
ATOM 1402 N N . TYR A 1 22 ? 5.626 -4.770 -7.400 1.00 30.25 22 TYR A N 2
ATOM 1403 C CA . TYR A 1 22 ? 4.647 -4.502 -8.444 1.00 32.13 22 TYR A CA 2
ATOM 1404 C C . TYR A 1 22 ? 3.902 -5.763 -8.895 1.00 40.40 22 TYR A C 2
ATOM 1405 O O . TYR A 1 22 ? 3.169 -5.725 -9.879 1.00 62.32 22 TYR A O 2
ATOM 1423 N N . ARG A 1 23 ? 4.084 -6.879 -8.200 1.00 32.13 23 ARG A N 2
ATOM 1424 C CA . ARG A 1 23 ? 3.488 -8.131 -8.667 1.00 72.51 23 ARG A CA 2
ATOM 1425 C C . ARG A 1 23 ? 2.450 -8.710 -7.695 1.00 14.31 23 ARG A C 2
ATOM 1426 O O . ARG A 1 23 ? 1.720 -9.636 -8.055 1.00 34.44 23 ARG A O 2
ATOM 1447 N N . ILE A 1 24 ? 2.371 -8.173 -6.481 1.00 62.34 24 ILE A N 2
ATOM 1448 C CA . ILE A 1 24 ? 1.605 -8.830 -5.419 1.00 63.54 24 ILE A CA 2
ATOM 1449 C C . ILE A 1 24 ? 0.090 -8.863 -5.659 1.00 74.03 24 ILE A C 2
ATOM 1450 O O . ILE A 1 24 ? -0.494 -9.944 -5.670 1.00 41.01 24 ILE A O 2
ATOM 1466 N N . ILE A 1 25 ? -0.566 -7.721 -5.859 1.00 33.22 25 ILE A N 2
ATOM 1467 C CA . ILE A 1 25 ? -2.021 -7.744 -6.013 1.00 44.15 25 ILE A CA 2
ATOM 1468 C C . ILE A 1 25 ? -2.445 -7.377 -7.440 1.00 24.00 25 ILE A C 2
ATOM 1469 O O . ILE A 1 25 ? -3.028 -8.203 -8.148 1.00 34.43 25 ILE A O 2
ATOM 1485 N N . GLY A 1 26 ? -2.155 -6.154 -7.866 1.00 52.45 26 GLY A N 2
ATOM 1486 C CA . GLY A 1 26 ? -2.484 -5.756 -9.222 1.00 15.34 26 GLY A CA 2
ATOM 1487 C C . GLY A 1 26 ? -3.643 -4.781 -9.287 1.00 20.24 26 GLY A C 2
ATOM 1488 O O . GLY A 1 26 ? -3.887 -4.020 -8.346 1.00 4.13 26 GLY A O 2
ATOM 1492 N N . ALA A 1 27 ? -4.369 -4.812 -10.393 1.00 55.14 27 ALA A N 2
ATOM 1493 C CA . ALA A 1 27 ? -5.449 -3.868 -10.627 1.00 22.01 27 ALA A CA 2
ATOM 1494 C C . ALA A 1 27 ? -6.808 -4.561 -10.590 1.00 44.13 27 ALA A C 2
ATOM 1495 O O . ALA A 1 27 ? -7.234 -5.169 -11.574 1.00 31.40 27 ALA A O 2
ATOM 1502 N N . LEU A 1 28 ? -7.470 -4.480 -9.443 1.00 32.22 28 LEU A N 2
ATOM 1503 C CA . LEU A 1 28 ? -8.805 -5.041 -9.276 1.00 13.34 28 LEU A CA 2
ATOM 1504 C C . LEU A 1 28 ? -9.492 -4.408 -8.071 1.00 4.41 28 LEU A C 2
ATOM 1505 O O . LEU A 1 28 ? -9.368 -4.899 -6.949 1.00 43.43 28 LEU A O 2
ATOM 1521 N N . PRO A 1 29 ? -10.177 -3.273 -8.275 1.00 23.11 29 PRO A N 2
ATOM 1522 C CA . PRO A 1 29 ? -10.852 -2.554 -7.204 1.00 52.13 29 PRO A CA 2
ATOM 1523 C C . PRO A 1 29 ? -12.223 -3.151 -6.906 1.00 42.33 29 PRO A C 2
ATOM 1524 O O . PRO A 1 29 ? -13.247 -2.669 -7.391 1.00 23.41 29 PRO A O 2
ATOM 1535 N N . GLN A 1 30 ? -12.235 -4.219 -6.124 1.00 3.34 30 GLN A N 2
ATOM 1536 C CA . GLN A 1 30 ? -13.469 -4.925 -5.821 1.00 40.30 30 GLN A CA 2
ATOM 1537 C C . GLN A 1 30 ? -13.932 -4.601 -4.408 1.00 35.22 30 GLN A C 2
ATOM 1538 O O . GLN A 1 30 ? -15.093 -4.258 -4.188 1.00 60.35 30 GLN A O 2
ATOM 1552 N N . GLY A 1 31 ? -13.013 -4.692 -3.457 1.00 31.34 31 GLY A N 2
ATOM 1553 C CA . GLY A 1 31 ? -13.343 -4.418 -2.075 1.00 72.31 31 GLY A CA 2
ATOM 1554 C C . GLY A 1 31 ? -12.235 -3.675 -1.364 1.00 1.35 31 GLY A C 2
ATOM 1555 O O . GLY A 1 31 ? -11.201 -4.257 -1.024 1.00 52.33 31 GLY A O 2
ATOM 1559 N N . GLN A 1 32 ? -12.440 -2.385 -1.147 1.00 13.32 32 GLN A N 2
ATOM 1560 C CA . GLN A 1 32 ? -11.438 -1.563 -0.492 1.00 35.04 32 GLN A CA 2
ATOM 1561 C C . GLN A 1 32 ? -11.711 -1.492 1.006 1.00 62.01 32 GLN A C 2
ATOM 1562 O O . GLN A 1 32 ? -12.559 -0.726 1.461 1.00 5.10 32 GLN A O 2
ATOM 1576 N N . LYS A 1 33 ? -11.000 -2.311 1.759 1.00 5.10 33 LYS A N 2
ATOM 1577 C CA . LYS A 1 33 ? -11.066 -2.272 3.209 1.00 12.30 33 LYS A CA 2
ATOM 1578 C C . LYS A 1 33 ? -9.713 -2.701 3.780 1.00 13.44 33 LYS A C 2
ATOM 1579 O O . LYS A 1 33 ? -9.630 -3.461 4.746 1.00 23.03 33 LYS A O 2
ATOM 1598 N N . VAL A 1 34 ? -8.646 -2.201 3.171 1.00 64.00 34 VAL A N 2
ATOM 1599 C CA . VAL A 1 34 ? -7.302 -2.586 3.572 1.00 22.13 34 VAL A CA 2
ATOM 1600 C C . VAL A 1 34 ? -6.459 -1.371 3.962 1.00 75.42 34 VAL A C 2
ATOM 1601 O O . VAL A 1 34 ? -5.802 -1.371 5.003 1.00 41.54 34 VAL A O 2
ATOM 1614 N N . GLN A 1 35 ? -6.485 -0.325 3.145 1.00 43.34 35 GLN A N 2
ATOM 1615 C CA . GLN A 1 35 ? -5.711 0.869 3.444 1.00 4.25 35 GLN A CA 2
ATOM 1616 C C . GLN A 1 35 ? -6.467 1.770 4.402 1.00 13.54 35 GLN A C 2
ATOM 1617 O O . GLN A 1 35 ? -7.079 2.761 4.005 1.00 12.23 35 GLN A O 2
ATOM 1631 N N . VAL A 1 36 ? -6.457 1.372 5.659 1.00 32.05 36 VAL A N 2
ATOM 1632 C CA . VAL A 1 36 ? -7.050 2.158 6.723 1.00 64.41 36 VAL A CA 2
ATOM 1633 C C . VAL A 1 36 ? -6.031 2.327 7.849 1.00 34.22 36 VAL A C 2
ATOM 1634 O O . VAL A 1 36 ? -6.312 2.928 8.888 1.00 44.30 36 VAL A O 2
ATOM 1647 N N . ILE A 1 37 ? -4.827 1.809 7.623 1.00 42.53 37 ILE A N 2
ATOM 1648 C CA . ILE A 1 37 ? -3.782 1.855 8.632 1.00 0.43 37 ILE A CA 2
ATOM 1649 C C . ILE A 1 37 ? -3.163 3.246 8.701 1.00 23.12 37 ILE A C 2
ATOM 1650 O O . ILE A 1 37 ? -3.205 3.893 9.749 1.00 1.21 37 ILE A O 2
ATOM 1666 N N . SER A 1 38 ? -2.632 3.717 7.575 1.00 21.21 38 SER A N 2
ATOM 1667 C CA . SER A 1 38 ? -2.067 5.057 7.494 1.00 42.23 38 SER A CA 2
ATOM 1668 C C . SER A 1 38 ? -1.557 5.367 6.097 1.00 34.32 38 SER A C 2
ATOM 1669 O O . SER A 1 38 ? -1.137 4.478 5.353 1.00 30.22 38 SER A O 2
ATOM 1677 N N . GLU A 1 39 ? -1.613 6.639 5.753 1.00 20.11 39 GLU A N 2
ATOM 1678 C CA . GLU A 1 39 ? -1.093 7.116 4.492 1.00 52.33 39 GLU A CA 2
ATOM 1679 C C . GLU A 1 39 ? 0.113 7.998 4.769 1.00 71.41 39 GLU A C 2
ATOM 1680 O O . GLU A 1 39 ? 0.031 8.927 5.571 1.00 13.42 39 GLU A O 2
ATOM 1692 N N . ASN A 1 40 ? 1.232 7.712 4.131 1.00 54.21 40 ASN A N 2
ATOM 1693 C CA . ASN A 1 40 ? 2.444 8.469 4.391 1.00 75.25 40 ASN A CA 2
ATOM 1694 C C . ASN A 1 40 ? 2.694 9.480 3.288 1.00 24.44 40 ASN A C 2
ATOM 1695 O O . ASN A 1 40 ? 2.014 9.480 2.261 1.00 65.42 40 ASN A O 2
ATOM 1706 N N . SER A 1 41 ? 3.672 10.338 3.517 1.00 34.10 41 SER A N 2
ATOM 1707 C CA . SER A 1 41 ? 4.030 11.385 2.575 1.00 12.02 41 SER A CA 2
ATOM 1708 C C . SER A 1 41 ? 4.558 10.785 1.269 1.00 34.34 41 SER A C 2
ATOM 1709 O O . SER A 1 41 ? 4.532 11.431 0.218 1.00 33.20 41 SER A O 2
ATOM 1717 N N . GLY A 1 42 ? 5.034 9.546 1.344 1.00 41.44 42 GLY A N 2
ATOM 1718 C CA . GLY A 1 42 ? 5.537 8.869 0.168 1.00 1.32 42 GLY A CA 2
ATOM 1719 C C . GLY A 1 42 ? 4.548 7.856 -0.369 1.00 24.51 42 GLY A C 2
ATOM 1720 O O . GLY A 1 42 ? 3.909 8.083 -1.400 1.00 11.25 42 GLY A O 2
ATOM 1724 N N . TRP A 1 43 ? 4.422 6.738 0.333 1.00 73.02 43 TRP A N 2
ATOM 1725 C CA . TRP A 1 43 ? 3.500 5.683 -0.060 1.00 60.21 43 TRP A CA 2
ATOM 1726 C C . TRP A 1 43 ? 2.429 5.475 1.002 1.00 41.42 43 TRP A C 2
ATOM 1727 O O . TRP A 1 43 ? 2.585 5.884 2.152 1.00 31.21 43 TRP A O 2
ATOM 1748 N N . SER A 1 44 ? 1.353 4.831 0.608 1.00 24.32 44 SER A N 2
ATOM 1749 C CA . SER A 1 44 ? 0.294 4.468 1.534 1.00 41.01 44 SER A CA 2
ATOM 1750 C C . SER A 1 44 ? 0.615 3.109 2.148 1.00 64.24 44 SER A C 2
ATOM 1751 O O . SER A 1 44 ? 0.889 2.144 1.428 1.00 2.04 44 SER A O 2
ATOM 1759 N N . LYS A 1 45 ? 0.611 3.043 3.473 1.00 12.43 45 LYS A N 2
ATOM 1760 C CA . LYS A 1 45 ? 0.983 1.845 4.182 1.00 41.11 45 LYS A CA 2
ATOM 1761 C C . LYS A 1 45 ? -0.190 0.885 4.299 1.00 64.21 45 LYS A C 2
ATOM 1762 O O . LYS A 1 45 ? -1.245 1.229 4.841 1.00 34.52 45 LYS A O 2
ATOM 1781 N N . ILE A 1 46 ? 0.008 -0.326 3.804 1.00 53.45 46 ILE A N 2
ATOM 1782 C CA . ILE A 1 46 ? -1.047 -1.329 3.788 1.00 0.42 46 ILE A CA 2
ATOM 1783 C C . ILE A 1 46 ? -0.488 -2.702 4.137 1.00 24.53 46 ILE A C 2
ATOM 1784 O O . ILE A 1 46 ? 0.706 -2.959 3.983 1.00 61.20 46 ILE A O 2
ATOM 1800 N N . ASN A 1 47 ? -1.357 -3.576 4.616 1.00 40.02 47 ASN A N 2
ATOM 1801 C CA . ASN A 1 47 ? -1.002 -4.960 4.864 1.00 44.50 47 ASN A CA 2
ATOM 1802 C C . ASN A 1 47 ? -1.986 -5.860 4.145 1.00 73.30 47 ASN A C 2
ATOM 1803 O O . ASN A 1 47 ? -3.170 -5.887 4.481 1.00 62.00 47 ASN A O 2
ATOM 1814 N N . TYR A 1 48 ? -1.513 -6.591 3.152 1.00 74.32 48 TYR A N 2
ATOM 1815 C CA . TYR A 1 48 ? -2.392 -7.454 2.386 1.00 1.20 48 TYR A CA 2
ATOM 1816 C C . TYR A 1 48 ? -2.254 -8.897 2.832 1.00 34.54 48 TYR A C 2
ATOM 1817 O O . TYR A 1 48 ? -1.482 -9.663 2.261 1.00 44.13 48 TYR A O 2
ATOM 1835 N N . ASN A 1 49 ? -2.986 -9.232 3.889 1.00 74.13 49 ASN A N 2
ATOM 1836 C CA . ASN A 1 49 ? -3.065 -10.597 4.407 1.00 31.45 49 ASN A CA 2
ATOM 1837 C C . ASN A 1 49 ? -1.708 -11.109 4.887 1.00 63.02 49 ASN A C 2
ATOM 1838 O O . ASN A 1 49 ? -1.218 -12.142 4.432 1.00 53.24 49 ASN A O 2
ATOM 1849 N N . GLY A 1 50 ? -1.100 -10.372 5.805 1.00 31.01 50 GLY A N 2
ATOM 1850 C CA . GLY A 1 50 ? 0.116 -10.834 6.454 1.00 10.41 50 GLY A CA 2
ATOM 1851 C C . GLY A 1 50 ? 1.394 -10.332 5.808 1.00 2.23 50 GLY A C 2
ATOM 1852 O O . GLY A 1 50 ? 2.453 -10.344 6.438 1.00 42.22 50 GLY A O 2
ATOM 1856 N N . GLN A 1 51 ? 1.318 -9.879 4.565 1.00 52.34 51 GLN A N 2
ATOM 1857 C CA . GLN A 1 51 ? 2.484 -9.289 3.928 1.00 22.41 51 GLN A CA 2
ATOM 1858 C C . GLN A 1 51 ? 2.312 -7.787 3.791 1.00 4.21 51 GLN A C 2
ATOM 1859 O O . GLN A 1 51 ? 1.289 -7.305 3.302 1.00 12.03 51 GLN A O 2
ATOM 1873 N N . THR A 1 52 ? 3.316 -7.062 4.252 1.00 11.03 52 THR A N 2
ATOM 1874 C CA . THR A 1 52 ? 3.297 -5.613 4.220 1.00 33.15 52 THR A CA 2
ATOM 1875 C C . THR A 1 52 ? 3.498 -5.106 2.797 1.00 12.51 52 THR A C 2
ATOM 1876 O O . THR A 1 52 ? 4.386 -5.578 2.083 1.00 24.03 52 THR A O 2
ATOM 1887 N N . GLY A 1 53 ? 2.674 -4.155 2.391 1.00 52.20 53 GLY A N 2
ATOM 1888 C CA . GLY A 1 53 ? 2.789 -3.593 1.067 1.00 32.14 53 GLY A CA 2
ATOM 1889 C C . GLY A 1 53 ? 2.744 -2.082 1.096 1.00 32.44 53 GLY A C 2
ATOM 1890 O O . GLY A 1 53 ? 2.263 -1.488 2.061 1.00 52.41 53 GLY A O 2
ATOM 1894 N N . TYR A 1 54 ? 3.255 -1.456 0.051 1.00 12.41 54 TYR A N 2
ATOM 1895 C CA . TYR A 1 54 ? 3.215 -0.008 -0.063 1.00 10.33 54 TYR A CA 2
ATOM 1896 C C . TYR A 1 54 ? 2.869 0.382 -1.491 1.00 74.12 54 TYR A C 2
ATOM 1897 O O . TYR A 1 54 ? 3.348 -0.241 -2.439 1.00 74.40 54 TYR A O 2
ATOM 1915 N N . ILE A 1 55 ? 2.040 1.399 -1.640 1.00 12.43 55 ILE A N 2
ATOM 1916 C CA . ILE A 1 55 ? 1.663 1.890 -2.959 1.00 4.43 55 ILE A CA 2
ATOM 1917 C C . ILE A 1 55 ? 1.663 3.412 -2.980 1.00 71.23 55 ILE A C 2
ATOM 1918 O O . ILE A 1 55 ? 1.411 4.051 -1.959 1.00 35.11 55 ILE A O 2
ATOM 1934 N N . GLY A 1 56 ? 1.966 3.985 -4.131 1.00 34.22 56 GLY A N 2
ATOM 1935 C CA . GLY A 1 56 ? 2.003 5.428 -4.250 1.00 22.31 56 GLY A CA 2
ATOM 1936 C C . GLY A 1 56 ? 0.616 6.031 -4.248 1.00 4.35 56 GLY A C 2
ATOM 1937 O O . GLY A 1 56 ? -0.207 5.689 -5.094 1.00 74.20 56 GLY A O 2
ATOM 1941 N N . THR A 1 57 ? 0.363 6.942 -3.314 1.00 10.40 57 THR A N 2
ATOM 1942 C CA . THR A 1 57 ? -0.943 7.570 -3.166 1.00 55.14 57 THR A CA 2
ATOM 1943 C C . THR A 1 57 ? -1.338 8.371 -4.405 1.00 73.53 57 THR A C 2
ATOM 1944 O O . THR A 1 57 ? -2.511 8.688 -4.605 1.00 20.41 57 THR A O 2
ATOM 1955 N N . ARG A 1 58 ? -0.350 8.692 -5.230 1.00 10.43 58 ARG A N 2
ATOM 1956 C CA . ARG A 1 58 ? -0.579 9.411 -6.468 1.00 60.51 58 ARG A CA 2
ATOM 1957 C C . ARG A 1 58 ? -1.442 8.597 -7.430 1.00 63.30 58 ARG A C 2
ATOM 1958 O O . ARG A 1 58 ? -2.235 9.158 -8.187 1.00 53.13 58 ARG A O 2
ATOM 1979 N N . TYR A 1 59 ? -1.301 7.279 -7.394 1.00 30.31 59 TYR A N 2
ATOM 1980 C CA . TYR A 1 59 ? -2.116 6.413 -8.224 1.00 73.22 59 TYR A CA 2
ATOM 1981 C C . TYR A 1 59 ? -3.037 5.566 -7.360 1.00 71.13 59 TYR A C 2
ATOM 1982 O O . TYR A 1 59 ? -2.578 4.710 -6.610 1.00 31.33 59 TYR A O 2
ATOM 2000 N N . LEU A 1 60 ? -4.337 5.804 -7.492 1.00 63.30 60 LEU A N 2
ATOM 2001 C CA . LEU A 1 60 ? -5.344 5.065 -6.743 1.00 44.11 60 LEU A CA 2
ATOM 2002 C C . LEU A 1 60 ? -6.705 5.152 -7.417 1.00 73.41 60 LEU A C 2
ATOM 2003 O O . LEU A 1 60 ? -7.009 6.132 -8.110 1.00 45.43 60 LEU A O 2
ATOM 2019 N N . SER A 1 61 ? -7.514 4.126 -7.216 1.00 62.14 61 SER A N 2
ATOM 2020 C CA . SER A 1 61 ? -8.930 4.208 -7.502 1.00 3.34 61 SER A CA 2
ATOM 2021 C C . SER A 1 61 ? -9.647 4.517 -6.194 1.00 13.33 61 SER A C 2
ATOM 2022 O O . SER A 1 61 ? -9.565 3.746 -5.238 1.00 74.35 61 SER A O 2
ATOM 2030 N N . LYS A 1 62 ? -10.330 5.647 -6.142 1.00 0.34 62 LYS A N 2
ATOM 2031 C CA . LYS A 1 62 ? -10.928 6.101 -4.899 1.00 24.35 62 LYS A CA 2
ATOM 2032 C C . LYS A 1 62 ? -12.407 5.745 -4.840 1.00 31.50 62 LYS A C 2
ATOM 2033 O O . LYS A 1 62 ? -13.025 5.449 -5.862 1.00 24.52 62 LYS A O 2
ATOM 2052 N N . LEU A 1 63 ? -12.970 5.795 -3.641 1.00 31.21 63 LEU A N 2
ATOM 2053 C CA . LEU A 1 63 ? -14.349 5.379 -3.415 1.00 65.31 63 LEU A CA 2
ATOM 2054 C C . LEU A 1 63 ? -15.305 6.555 -3.631 1.00 75.32 63 LEU A C 2
ATOM 2055 O O . LEU A 1 63 ? -16.468 6.518 -3.224 1.00 55.32 63 LEU A O 2
ATOM 2071 N N . GLU A 1 64 ? -14.818 7.590 -4.301 1.00 75.43 64 GLU A N 2
ATOM 2072 C CA . GLU A 1 64 ? -15.617 8.777 -4.543 1.00 54.43 64 GLU A CA 2
ATOM 2073 C C . GLU A 1 64 ? -16.460 8.611 -5.807 1.00 64.32 64 GLU A C 2
ATOM 2074 O O . GLU A 1 64 ? -16.233 9.269 -6.824 1.00 1.44 64 GLU A O 2
ATOM 2086 N N . HIS A 1 65 ? -17.411 7.694 -5.748 1.00 1.42 65 HIS A N 2
ATOM 2087 C CA . HIS A 1 65 ? -18.403 7.554 -6.800 1.00 13.54 65 HIS A CA 2
ATOM 2088 C C . HIS A 1 65 ? -19.778 7.564 -6.160 1.00 43.23 65 HIS A C 2
ATOM 2089 O O . HIS A 1 65 ? -20.462 6.541 -6.087 1.00 40.51 65 HIS A O 2
ATOM 2104 N N . HIS A 1 66 ? -20.149 8.737 -5.675 1.00 4.35 66 HIS A N 2
ATOM 2105 C CA . HIS A 1 66 ? -21.353 8.918 -4.870 1.00 31.55 66 HIS A CA 2
ATOM 2106 C C . HIS A 1 66 ? -21.509 10.391 -4.517 1.00 14.33 66 HIS A C 2
ATOM 2107 O O . HIS A 1 66 ? -22.603 10.851 -4.186 1.00 74.45 66 HIS A O 2
ATOM 2122 N N . HIS A 1 67 ? -20.391 11.113 -4.602 1.00 3.14 67 HIS A N 2
ATOM 2123 C CA . HIS A 1 67 ? -20.303 12.501 -4.169 1.00 13.22 67 HIS A CA 2
ATOM 2124 C C . HIS A 1 67 ? -20.609 12.610 -2.686 1.00 54.53 67 HIS A C 2
ATOM 2125 O O . HIS A 1 67 ? -21.746 12.860 -2.285 1.00 61.01 67 HIS A O 2
ATOM 2140 N N . HIS A 1 68 ? -19.587 12.362 -1.877 1.00 62.12 68 HIS A N 2
ATOM 2141 C CA . HIS A 1 68 ? -19.708 12.455 -0.430 1.00 0.14 68 HIS A CA 2
ATOM 2142 C C . HIS A 1 68 ? -20.109 13.863 -0.024 1.00 51.43 68 HIS A C 2
ATOM 2143 O O . HIS A 1 68 ? -19.445 14.836 -0.382 1.00 63.41 68 HIS A O 2
ATOM 2158 N N . HIS A 1 69 ? -21.204 13.967 0.711 1.00 72.52 69 HIS A N 2
ATOM 2159 C CA . HIS A 1 69 ? -21.686 15.256 1.173 1.00 65.02 69 HIS A CA 2
ATOM 2160 C C . HIS A 1 69 ? -20.847 15.732 2.345 1.00 70.22 69 HIS A C 2
ATOM 2161 O O . HIS A 1 69 ? -20.793 15.078 3.390 1.00 0.41 69 HIS A O 2
ATOM 2176 N N . HIS A 1 70 ? -20.184 16.860 2.162 1.00 42.23 70 HIS A N 2
ATOM 2177 C CA . HIS A 1 70 ? -19.296 17.407 3.170 1.00 65.43 70 HIS A CA 2
ATOM 2178 C C . HIS A 1 70 ? -18.956 18.850 2.825 1.00 12.10 70 HIS A C 2
ATOM 2179 O O . HIS A 1 70 ? -19.483 19.762 3.496 1.00 37.90 70 HIS A O 2
ATOM 2195 N N . MET A 1 1 ? 7.748 -0.023 -26.458 1.00 11.10 1 MET A N 3
ATOM 2196 C CA . MET A 1 1 ? 6.599 -0.256 -25.553 1.00 22.30 1 MET A CA 3
ATOM 2197 C C . MET A 1 1 ? 6.946 -1.329 -24.528 1.00 41.12 1 MET A C 3
ATOM 2198 O O . MET A 1 1 ? 8.111 -1.689 -24.378 1.00 5.10 1 MET A O 3
ATOM 2214 N N . ILE A 1 2 ? 5.929 -1.828 -23.825 1.00 1.33 2 ILE A N 3
ATOM 2215 C CA . ILE A 1 2 ? 6.112 -2.832 -22.774 1.00 23.12 2 ILE A CA 3
ATOM 2216 C C . ILE A 1 2 ? 6.833 -2.195 -21.583 1.00 20.42 2 ILE A C 3
ATOM 2217 O O . ILE A 1 2 ? 7.871 -2.666 -21.110 1.00 13.22 2 ILE A O 3
ATOM 2233 N N . GLY A 1 3 ? 6.268 -1.086 -21.140 1.00 61.41 3 GLY A N 3
ATOM 2234 C CA . GLY A 1 3 ? 6.751 -0.378 -19.970 1.00 12.24 3 GLY A CA 3
ATOM 2235 C C . GLY A 1 3 ? 5.685 0.579 -19.507 1.00 14.31 3 GLY A C 3
ATOM 2236 O O . GLY A 1 3 ? 5.958 1.696 -19.066 1.00 10.03 3 GLY A O 3
ATOM 2240 N N . ASP A 1 4 ? 4.453 0.110 -19.618 1.00 34.14 4 ASP A N 3
ATOM 2241 C CA . ASP A 1 4 ? 3.281 0.952 -19.476 1.00 4.22 4 ASP A CA 3
ATOM 2242 C C . ASP A 1 4 ? 2.525 0.630 -18.197 1.00 53.23 4 ASP A C 3
ATOM 2243 O O . ASP A 1 4 ? 1.313 0.420 -18.216 1.00 60.24 4 ASP A O 3
ATOM 2252 N N . TYR A 1 5 ? 3.238 0.588 -17.086 1.00 73.00 5 TYR A N 3
ATOM 2253 C CA . TYR A 1 5 ? 2.602 0.350 -15.802 1.00 34.11 5 TYR A CA 3
ATOM 2254 C C . TYR A 1 5 ? 1.856 1.611 -15.360 1.00 11.32 5 TYR A C 3
ATOM 2255 O O . TYR A 1 5 ? 2.458 2.638 -15.046 1.00 31.24 5 TYR A O 3
ATOM 2273 N N . TYR A 1 6 ? 0.539 1.549 -15.388 1.00 43.11 6 TYR A N 3
ATOM 2274 C CA . TYR A 1 6 ? -0.269 2.695 -15.018 1.00 41.33 6 TYR A CA 3
ATOM 2275 C C . TYR A 1 6 ? -0.917 2.498 -13.658 1.00 43.41 6 TYR A C 3
ATOM 2276 O O . TYR A 1 6 ? -1.987 1.902 -13.542 1.00 70.03 6 TYR A O 3
ATOM 2294 N N . ILE A 1 7 ? -0.239 2.988 -12.629 1.00 73.33 7 ILE A N 3
ATOM 2295 C CA . ILE A 1 7 ? -0.788 3.009 -11.279 1.00 71.22 7 ILE A CA 3
ATOM 2296 C C . ILE A 1 7 ? -1.835 4.117 -11.180 1.00 42.30 7 ILE A C 3
ATOM 2297 O O . ILE A 1 7 ? -2.702 4.116 -10.307 1.00 0.52 7 ILE A O 3
ATOM 2313 N N . ASN A 1 8 ? -1.754 5.043 -12.123 1.00 34.44 8 ASN A N 3
ATOM 2314 C CA . ASN A 1 8 ? -2.685 6.157 -12.223 1.00 20.54 8 ASN A CA 3
ATOM 2315 C C . ASN A 1 8 ? -3.875 5.781 -13.101 1.00 0.04 8 ASN A C 3
ATOM 2316 O O . ASN A 1 8 ? -4.545 6.644 -13.670 1.00 41.13 8 ASN A O 3
ATOM 2327 N N . ALA A 1 9 ? -4.137 4.486 -13.191 1.00 33.22 9 ALA A N 3
ATOM 2328 C CA . ALA A 1 9 ? -5.258 3.974 -13.958 1.00 34.11 9 ALA A CA 3
ATOM 2329 C C . ALA A 1 9 ? -6.348 3.469 -13.018 1.00 2.15 9 ALA A C 3
ATOM 2330 O O . ALA A 1 9 ? -6.364 3.812 -11.839 1.00 71.42 9 ALA A O 3
ATOM 2337 N N . SER A 1 10 ? -7.254 2.653 -13.539 1.00 2.11 10 SER A N 3
ATOM 2338 C CA . SER A 1 10 ? -8.332 2.099 -12.731 1.00 65.30 10 SER A CA 3
ATOM 2339 C C . SER A 1 10 ? -8.133 0.600 -12.505 1.00 30.14 10 SER A C 3
ATOM 2340 O O . SER A 1 10 ? -9.095 -0.136 -12.285 1.00 75.34 10 SER A O 3
ATOM 2348 N N . ALA A 1 11 ? -6.882 0.153 -12.534 1.00 0.44 11 ALA A N 3
ATOM 2349 C CA . ALA A 1 11 ? -6.587 -1.266 -12.379 1.00 33.33 11 ALA A CA 3
ATOM 2350 C C . ALA A 1 11 ? -5.306 -1.500 -11.583 1.00 53.54 11 ALA A C 3
ATOM 2351 O O . ALA A 1 11 ? -5.348 -2.011 -10.461 1.00 52.54 11 ALA A O 3
ATOM 2358 N N . LEU A 1 12 ? -4.167 -1.114 -12.156 1.00 2.21 12 LEU A N 3
ATOM 2359 C CA . LEU A 1 12 ? -2.861 -1.388 -11.551 1.00 14.54 12 LEU A CA 3
ATOM 2360 C C . LEU A 1 12 ? -2.532 -0.381 -10.454 1.00 13.44 12 LEU A C 3
ATOM 2361 O O . LEU A 1 12 ? -1.404 0.105 -10.363 1.00 71.04 12 LEU A O 3
ATOM 2377 N N . ASN A 1 13 ? -3.504 -0.102 -9.599 1.00 64.03 13 ASN A N 3
ATOM 2378 C CA . ASN A 1 13 ? -3.336 0.912 -8.568 1.00 41.45 13 ASN A CA 3
ATOM 2379 C C . ASN A 1 13 ? -2.452 0.417 -7.437 1.00 20.34 13 ASN A C 3
ATOM 2380 O O . ASN A 1 13 ? -1.735 1.192 -6.807 1.00 50.24 13 ASN A O 3
ATOM 2391 N N . VAL A 1 14 ? -2.495 -0.878 -7.184 1.00 32.50 14 VAL A N 3
ATOM 2392 C CA . VAL A 1 14 ? -1.723 -1.463 -6.102 1.00 35.22 14 VAL A CA 3
ATOM 2393 C C . VAL A 1 14 ? -0.389 -2.012 -6.597 1.00 40.41 14 VAL A C 3
ATOM 2394 O O . VAL A 1 14 ? 0.147 -2.953 -6.028 1.00 61.44 14 VAL A O 3
ATOM 2407 N N . ARG A 1 15 ? 0.171 -1.397 -7.630 1.00 21.32 15 ARG A N 3
ATOM 2408 C CA . ARG A 1 15 ? 1.401 -1.903 -8.243 1.00 73.14 15 ARG A CA 3
ATOM 2409 C C . ARG A 1 15 ? 2.639 -1.488 -7.441 1.00 63.50 15 ARG A C 3
ATOM 2410 O O . ARG A 1 15 ? 3.612 -0.989 -8.002 1.00 40.13 15 ARG A O 3
ATOM 2431 N N . SER A 1 16 ? 2.571 -1.691 -6.124 1.00 61.11 16 SER A N 3
ATOM 2432 C CA . SER A 1 16 ? 3.695 -1.462 -5.211 1.00 62.01 16 SER A CA 3
ATOM 2433 C C . SER A 1 16 ? 4.113 0.016 -5.147 1.00 12.41 16 SER A C 3
ATOM 2434 O O . SER A 1 16 ? 5.080 0.361 -4.466 1.00 2.04 16 SER A O 3
ATOM 2442 N N . GLY A 1 17 ? 3.370 0.884 -5.819 1.00 63.41 17 GLY A N 3
ATOM 2443 C CA . GLY A 1 17 ? 3.730 2.286 -5.851 1.00 40.34 17 GLY A CA 3
ATOM 2444 C C . GLY A 1 17 ? 4.857 2.547 -6.828 1.00 35.12 17 GLY A C 3
ATOM 2445 O O . GLY A 1 17 ? 6.016 2.655 -6.429 1.00 63.41 17 GLY A O 3
ATOM 2449 N N . GLU A 1 18 ? 4.500 2.642 -8.112 1.00 11.35 18 GLU A N 3
ATOM 2450 C CA . GLU A 1 18 ? 5.468 2.815 -9.197 1.00 21.45 18 GLU A CA 3
ATOM 2451 C C . GLU A 1 18 ? 6.262 1.517 -9.395 1.00 62.22 18 GLU A C 3
ATOM 2452 O O . GLU A 1 18 ? 6.087 0.555 -8.647 1.00 15.55 18 GLU A O 3
ATOM 2464 N N . GLY A 1 19 ? 7.125 1.485 -10.401 1.00 51.42 19 GLY A N 3
ATOM 2465 C CA . GLY A 1 19 ? 7.850 0.271 -10.719 1.00 21.31 19 GLY A CA 3
ATOM 2466 C C . GLY A 1 19 ? 9.027 0.030 -9.798 1.00 63.44 19 GLY A C 3
ATOM 2467 O O . GLY A 1 19 ? 10.170 -0.053 -10.249 1.00 63.25 19 GLY A O 3
ATOM 2471 N N . THR A 1 20 ? 8.758 -0.076 -8.509 1.00 62.41 20 THR A N 3
ATOM 2472 C CA . THR A 1 20 ? 9.802 -0.364 -7.544 1.00 62.23 20 THR A CA 3
ATOM 2473 C C . THR A 1 20 ? 9.882 -1.870 -7.288 1.00 12.21 20 THR A C 3
ATOM 2474 O O . THR A 1 20 ? 10.963 -2.422 -7.062 1.00 65.34 20 THR A O 3
ATOM 2485 N N . ASN A 1 21 ? 8.731 -2.524 -7.350 1.00 14.55 21 ASN A N 3
ATOM 2486 C CA . ASN A 1 21 ? 8.641 -3.975 -7.260 1.00 23.25 21 ASN A CA 3
ATOM 2487 C C . ASN A 1 21 ? 7.390 -4.421 -7.998 1.00 10.32 21 ASN A C 3
ATOM 2488 O O . ASN A 1 21 ? 6.390 -3.705 -8.001 1.00 75.13 21 ASN A O 3
ATOM 2499 N N . TYR A 1 22 ? 7.436 -5.575 -8.645 1.00 2.42 22 TYR A N 3
ATOM 2500 C CA . TYR A 1 22 ? 6.322 -5.980 -9.488 1.00 73.35 22 TYR A CA 3
ATOM 2501 C C . TYR A 1 22 ? 5.730 -7.315 -9.041 1.00 61.25 22 TYR A C 3
ATOM 2502 O O . TYR A 1 22 ? 4.874 -7.871 -9.726 1.00 62.52 22 TYR A O 3
ATOM 2520 N N . ARG A 1 23 ? 6.179 -7.842 -7.909 1.00 45.30 23 ARG A N 3
ATOM 2521 C CA . ARG A 1 23 ? 5.731 -9.168 -7.498 1.00 4.22 23 ARG A CA 3
ATOM 2522 C C . ARG A 1 23 ? 4.944 -9.146 -6.187 1.00 41.33 23 ARG A C 3
ATOM 2523 O O . ARG A 1 23 ? 4.039 -9.962 -5.994 1.00 53.12 23 ARG A O 3
ATOM 2544 N N . ILE A 1 24 ? 5.293 -8.231 -5.283 1.00 72.54 24 ILE A N 3
ATOM 2545 C CA . ILE A 1 24 ? 4.643 -8.173 -3.971 1.00 33.03 24 ILE A CA 3
ATOM 2546 C C . ILE A 1 24 ? 3.145 -7.899 -4.108 1.00 32.13 24 ILE A C 3
ATOM 2547 O O . ILE A 1 24 ? 2.319 -8.670 -3.622 1.00 42.11 24 ILE A O 3
ATOM 2563 N N . ILE A 1 25 ? 2.801 -6.808 -4.779 1.00 54.34 25 ILE A N 3
ATOM 2564 C CA . ILE A 1 25 ? 1.406 -6.447 -4.996 1.00 61.25 25 ILE A CA 3
ATOM 2565 C C . ILE A 1 25 ? 1.198 -6.156 -6.483 1.00 10.31 25 ILE A C 3
ATOM 2566 O O . ILE A 1 25 ? 2.163 -5.869 -7.194 1.00 32.10 25 ILE A O 3
ATOM 2582 N N . GLY A 1 26 ? -0.038 -6.232 -6.962 1.00 13.31 26 GLY A N 3
ATOM 2583 C CA . GLY A 1 26 ? -0.268 -6.135 -8.387 1.00 43.44 26 GLY A CA 3
ATOM 2584 C C . GLY A 1 26 ? -1.361 -5.161 -8.767 1.00 1.43 26 GLY A C 3
ATOM 2585 O O . GLY A 1 26 ? -1.165 -3.949 -8.738 1.00 31.31 26 GLY A O 3
ATOM 2589 N N . ALA A 1 27 ? -2.506 -5.700 -9.141 1.00 1.51 27 ALA A N 3
ATOM 2590 C CA . ALA A 1 27 ? -3.641 -4.898 -9.560 1.00 55.13 27 ALA A CA 3
ATOM 2591 C C . ALA A 1 27 ? -4.934 -5.593 -9.158 1.00 33.03 27 ALA A C 3
ATOM 2592 O O . ALA A 1 27 ? -5.435 -6.457 -9.879 1.00 63.13 27 ALA A O 3
ATOM 2599 N N . LEU A 1 28 ? -5.451 -5.237 -7.996 1.00 55.44 28 LEU A N 3
ATOM 2600 C CA . LEU A 1 28 ? -6.675 -5.838 -7.488 1.00 21.42 28 LEU A CA 3
ATOM 2601 C C . LEU A 1 28 ? -7.364 -4.864 -6.539 1.00 2.24 28 LEU A C 3
ATOM 2602 O O . LEU A 1 28 ? -7.203 -4.940 -5.320 1.00 4.33 28 LEU A O 3
ATOM 2618 N N . PRO A 1 29 ? -8.093 -3.891 -7.098 1.00 44.42 29 PRO A N 3
ATOM 2619 C CA . PRO A 1 29 ? -8.836 -2.904 -6.320 1.00 42.43 29 PRO A CA 3
ATOM 2620 C C . PRO A 1 29 ? -10.106 -3.490 -5.712 1.00 73.10 29 PRO A C 3
ATOM 2621 O O . PRO A 1 29 ? -11.174 -3.479 -6.325 1.00 31.10 29 PRO A O 3
ATOM 2632 N N . GLN A 1 30 ? -9.969 -4.037 -4.515 1.00 51.32 30 GLN A N 3
ATOM 2633 C CA . GLN A 1 30 ? -11.102 -4.595 -3.794 1.00 34.53 30 GLN A CA 3
ATOM 2634 C C . GLN A 1 30 ? -11.308 -3.821 -2.499 1.00 72.31 30 GLN A C 3
ATOM 2635 O O . GLN A 1 30 ? -12.419 -3.405 -2.184 1.00 65.32 30 GLN A O 3
ATOM 2649 N N . GLY A 1 31 ? -10.220 -3.643 -1.751 1.00 54.41 31 GLY A N 3
ATOM 2650 C CA . GLY A 1 31 ? -10.230 -2.758 -0.598 1.00 5.20 31 GLY A CA 3
ATOM 2651 C C . GLY A 1 31 ? -10.972 -3.310 0.607 1.00 52.02 31 GLY A C 3
ATOM 2652 O O . GLY A 1 31 ? -11.313 -2.553 1.515 1.00 12.04 31 GLY A O 3
ATOM 2656 N N . GLN A 1 32 ? -11.220 -4.616 0.633 1.00 4.54 32 GLN A N 3
ATOM 2657 C CA . GLN A 1 32 ? -11.911 -5.222 1.767 1.00 43.22 32 GLN A CA 3
ATOM 2658 C C . GLN A 1 32 ? -10.933 -5.461 2.911 1.00 42.44 32 GLN A C 3
ATOM 2659 O O . GLN A 1 32 ? -11.080 -4.902 3.996 1.00 54.12 32 GLN A O 3
ATOM 2673 N N . LYS A 1 33 ? -9.935 -6.297 2.664 1.00 44.11 33 LYS A N 3
ATOM 2674 C CA . LYS A 1 33 ? -8.898 -6.554 3.654 1.00 32.13 33 LYS A CA 3
ATOM 2675 C C . LYS A 1 33 ? -7.647 -5.761 3.312 1.00 40.20 33 LYS A C 3
ATOM 2676 O O . LYS A 1 33 ? -6.633 -5.828 4.011 1.00 23.03 33 LYS A O 3
ATOM 2695 N N . VAL A 1 34 ? -7.732 -5.013 2.222 1.00 64.54 34 VAL A N 3
ATOM 2696 C CA . VAL A 1 34 ? -6.668 -4.110 1.828 1.00 24.13 34 VAL A CA 3
ATOM 2697 C C . VAL A 1 34 ? -6.953 -2.728 2.395 1.00 64.14 34 VAL A C 3
ATOM 2698 O O . VAL A 1 34 ? -7.672 -1.929 1.791 1.00 40.34 34 VAL A O 3
ATOM 2711 N N . GLN A 1 35 ? -6.421 -2.469 3.575 1.00 44.04 35 GLN A N 3
ATOM 2712 C CA . GLN A 1 35 ? -6.705 -1.231 4.282 1.00 25.03 35 GLN A CA 3
ATOM 2713 C C . GLN A 1 35 ? -5.463 -0.358 4.371 1.00 13.10 35 GLN A C 3
ATOM 2714 O O . GLN A 1 35 ? -4.350 -0.858 4.558 1.00 54.23 35 GLN A O 3
ATOM 2728 N N . VAL A 1 36 ? -5.661 0.943 4.222 1.00 0.31 36 VAL A N 3
ATOM 2729 C CA . VAL A 1 36 ? -4.582 1.903 4.380 1.00 32.42 36 VAL A CA 3
ATOM 2730 C C . VAL A 1 36 ? -4.415 2.256 5.856 1.00 52.21 36 VAL A C 3
ATOM 2731 O O . VAL A 1 36 ? -5.379 2.618 6.532 1.00 53.31 36 VAL A O 3
ATOM 2744 N N . ILE A 1 37 ? -3.204 2.109 6.363 1.00 51.31 37 ILE A N 3
ATOM 2745 C CA . ILE A 1 37 ? -2.928 2.418 7.757 1.00 62.34 37 ILE A CA 3
ATOM 2746 C C . ILE A 1 37 ? -2.440 3.854 7.890 1.00 65.34 37 ILE A C 3
ATOM 2747 O O . ILE A 1 37 ? -2.946 4.627 8.710 1.00 3.03 37 ILE A O 3
ATOM 2763 N N . SER A 1 38 ? -1.465 4.203 7.068 1.00 71.41 38 SER A N 3
ATOM 2764 C CA . SER A 1 38 ? -0.901 5.540 7.052 1.00 12.42 38 SER A CA 3
ATOM 2765 C C . SER A 1 38 ? -0.123 5.731 5.766 1.00 4.21 38 SER A C 3
ATOM 2766 O O . SER A 1 38 ? 0.120 4.771 5.038 1.00 35.03 38 SER A O 3
ATOM 2774 N N . GLU A 1 39 ? 0.257 6.957 5.477 1.00 12.22 39 GLU A N 3
ATOM 2775 C CA . GLU A 1 39 ? 0.985 7.249 4.257 1.00 4.12 39 GLU A CA 3
ATOM 2776 C C . GLU A 1 39 ? 2.087 8.270 4.515 1.00 22.11 39 GLU A C 3
ATOM 2777 O O . GLU A 1 39 ? 1.999 9.072 5.445 1.00 54.30 39 GLU A O 3
ATOM 2789 N N . ASN A 1 40 ? 3.136 8.206 3.707 1.00 54.03 40 ASN A N 3
ATOM 2790 C CA . ASN A 1 40 ? 4.291 9.077 3.868 1.00 51.33 40 ASN A CA 3
ATOM 2791 C C . ASN A 1 40 ? 5.023 9.207 2.540 1.00 63.44 40 ASN A C 3
ATOM 2792 O O . ASN A 1 40 ? 5.303 8.202 1.880 1.00 31.00 40 ASN A O 3
ATOM 2803 N N . SER A 1 41 ? 5.291 10.448 2.138 1.00 44.54 41 SER A N 3
ATOM 2804 C CA . SER A 1 41 ? 6.067 10.744 0.930 1.00 65.13 41 SER A CA 3
ATOM 2805 C C . SER A 1 41 ? 5.280 10.435 -0.348 1.00 53.34 41 SER A C 3
ATOM 2806 O O . SER A 1 41 ? 5.772 10.657 -1.454 1.00 33.03 41 SER A O 3
ATOM 2814 N N . GLY A 1 42 ? 4.054 9.949 -0.202 1.00 32.24 42 GLY A N 3
ATOM 2815 C CA . GLY A 1 42 ? 3.250 9.602 -1.358 1.00 22.35 42 GLY A CA 3
ATOM 2816 C C . GLY A 1 42 ? 2.907 8.130 -1.383 1.00 50.53 42 GLY A C 3
ATOM 2817 O O . GLY A 1 42 ? 1.949 7.712 -2.040 1.00 74.44 42 GLY A O 3
ATOM 2821 N N . TRP A 1 43 ? 3.702 7.337 -0.678 1.00 51.11 43 TRP A N 3
ATOM 2822 C CA . TRP A 1 43 ? 3.435 5.912 -0.547 1.00 0.42 43 TRP A CA 3
ATOM 2823 C C . TRP A 1 43 ? 2.678 5.650 0.745 1.00 74.11 43 TRP A C 3
ATOM 2824 O O . TRP A 1 43 ? 2.835 6.381 1.721 1.00 45.20 43 TRP A O 3
ATOM 2845 N N . SER A 1 44 ? 1.864 4.614 0.752 1.00 60.42 44 SER A N 3
ATOM 2846 C CA . SER A 1 44 ? 1.065 4.296 1.920 1.00 21.25 44 SER A CA 3
ATOM 2847 C C . SER A 1 44 ? 1.443 2.933 2.485 1.00 3.23 44 SER A C 3
ATOM 2848 O O . SER A 1 44 ? 1.716 1.988 1.742 1.00 31.01 44 SER A O 3
ATOM 2856 N N . LYS A 1 45 ? 1.478 2.860 3.805 1.00 60.51 45 LYS A N 3
ATOM 2857 C CA . LYS A 1 45 ? 1.653 1.616 4.516 1.00 33.23 45 LYS A CA 3
ATOM 2858 C C . LYS A 1 45 ? 0.307 0.926 4.631 1.00 54.44 45 LYS A C 3
ATOM 2859 O O . LYS A 1 45 ? -0.572 1.388 5.363 1.00 23.23 45 LYS A O 3
ATOM 2878 N N . ILE A 1 46 ? 0.131 -0.154 3.898 1.00 63.24 46 ILE A N 3
ATOM 2879 C CA . ILE A 1 46 ? -1.162 -0.820 3.852 1.00 12.13 46 ILE A CA 3
ATOM 2880 C C . ILE A 1 46 ? -1.025 -2.311 4.103 1.00 4.41 46 ILE A C 3
ATOM 2881 O O . ILE A 1 46 ? 0.071 -2.873 4.016 1.00 11.02 46 ILE A O 3
ATOM 2897 N N . ASN A 1 47 ? -2.143 -2.936 4.422 1.00 41.52 47 ASN A N 3
ATOM 2898 C CA . ASN A 1 47 ? -2.203 -4.378 4.543 1.00 53.41 47 ASN A CA 3
ATOM 2899 C C . ASN A 1 47 ? -2.836 -4.950 3.287 1.00 22.51 47 ASN A C 3
ATOM 2900 O O . ASN A 1 47 ? -4.015 -4.725 3.020 1.00 24.21 47 ASN A O 3
ATOM 2911 N N . TYR A 1 48 ? -2.055 -5.679 2.514 1.00 63.13 48 TYR A N 3
ATOM 2912 C CA . TYR A 1 48 ? -2.530 -6.227 1.257 1.00 0.10 48 TYR A CA 3
ATOM 2913 C C . TYR A 1 48 ? -2.773 -7.718 1.393 1.00 55.01 48 TYR A C 3
ATOM 2914 O O . TYR A 1 48 ? -1.839 -8.511 1.343 1.00 24.03 48 TYR A O 3
ATOM 2932 N N . ASN A 1 49 ? -4.028 -8.086 1.611 1.00 52.32 49 ASN A N 3
ATOM 2933 C CA . ASN A 1 49 ? -4.425 -9.491 1.681 1.00 43.12 49 ASN A CA 3
ATOM 2934 C C . ASN A 1 49 ? -3.617 -10.238 2.749 1.00 74.52 49 ASN A C 3
ATOM 2935 O O . ASN A 1 49 ? -3.297 -11.418 2.598 1.00 14.32 49 ASN A O 3
ATOM 2946 N N . GLY A 1 50 ? -3.294 -9.542 3.833 1.00 44.20 50 GLY A N 3
ATOM 2947 C CA . GLY A 1 50 ? -2.622 -10.180 4.954 1.00 12.51 50 GLY A CA 3
ATOM 2948 C C . GLY A 1 50 ? -1.108 -10.051 4.919 1.00 43.24 50 GLY A C 3
ATOM 2949 O O . GLY A 1 50 ? -0.418 -10.633 5.760 1.00 12.35 50 GLY A O 3
ATOM 2953 N N . GLN A 1 51 ? -0.579 -9.313 3.951 1.00 44.23 51 GLN A N 3
ATOM 2954 C CA . GLN A 1 51 ? 0.855 -9.037 3.911 1.00 5.52 51 GLN A CA 3
ATOM 2955 C C . GLN A 1 51 ? 1.102 -7.532 3.875 1.00 4.24 51 GLN A C 3
ATOM 2956 O O . GLN A 1 51 ? 0.237 -6.763 3.445 1.00 10.21 51 GLN A O 3
ATOM 2970 N N . THR A 1 52 ? 2.273 -7.117 4.325 1.00 55.04 52 THR A N 3
ATOM 2971 C CA . THR A 1 52 ? 2.610 -5.702 4.396 1.00 44.13 52 THR A CA 3
ATOM 2972 C C . THR A 1 52 ? 3.277 -5.241 3.100 1.00 53.41 52 THR A C 3
ATOM 2973 O O . THR A 1 52 ? 4.060 -5.981 2.503 1.00 3.22 52 THR A O 3
ATOM 2984 N N . GLY A 1 53 ? 2.965 -4.028 2.664 1.00 13.34 53 GLY A N 3
ATOM 2985 C CA . GLY A 1 53 ? 3.573 -3.497 1.462 1.00 74.12 53 GLY A CA 3
ATOM 2986 C C . GLY A 1 53 ? 3.415 -1.996 1.356 1.00 22.24 53 GLY A C 3
ATOM 2987 O O . GLY A 1 53 ? 3.005 -1.340 2.319 1.00 3.23 53 GLY A O 3
ATOM 2991 N N . TYR A 1 54 ? 3.738 -1.457 0.189 1.00 31.45 54 TYR A N 3
ATOM 2992 C CA . TYR A 1 54 ? 3.595 -0.031 -0.078 1.00 3.33 54 TYR A CA 3
ATOM 2993 C C . TYR A 1 54 ? 2.841 0.175 -1.384 1.00 44.31 54 TYR A C 3
ATOM 2994 O O . TYR A 1 54 ? 2.958 -0.638 -2.302 1.00 62.11 54 TYR A O 3
ATOM 3012 N N . ILE A 1 55 ? 2.058 1.241 -1.456 1.00 34.25 55 ILE A N 3
ATOM 3013 C CA . ILE A 1 55 ? 1.351 1.605 -2.682 1.00 4.44 55 ILE A CA 3
ATOM 3014 C C . ILE A 1 55 ? 1.287 3.119 -2.827 1.00 4.41 55 ILE A C 3
ATOM 3015 O O . ILE A 1 55 ? 1.655 3.846 -1.906 1.00 64.40 55 ILE A O 3
ATOM 3031 N N . GLY A 1 56 ? 0.822 3.589 -3.977 1.00 62.11 56 GLY A N 3
ATOM 3032 C CA . GLY A 1 56 ? 0.697 5.015 -4.197 1.00 61.11 56 GLY A CA 3
ATOM 3033 C C . GLY A 1 56 ? -0.639 5.545 -3.715 1.00 1.53 56 GLY A C 3
ATOM 3034 O O . GLY A 1 56 ? -1.673 5.258 -4.313 1.00 34.05 56 GLY A O 3
ATOM 3038 N N . THR A 1 57 ? -0.616 6.318 -2.638 1.00 74.13 57 THR A N 3
ATOM 3039 C CA . THR A 1 57 ? -1.836 6.823 -2.014 1.00 20.13 57 THR A CA 3
ATOM 3040 C C . THR A 1 57 ? -2.611 7.759 -2.945 1.00 13.21 57 THR A C 3
ATOM 3041 O O . THR A 1 57 ? -3.823 7.927 -2.804 1.00 2.14 57 THR A O 3
ATOM 3052 N N . ARG A 1 58 ? -1.905 8.360 -3.896 1.00 2.21 58 ARG A N 3
ATOM 3053 C CA . ARG A 1 58 ? -2.491 9.351 -4.779 1.00 61.45 58 ARG A CA 3
ATOM 3054 C C . ARG A 1 58 ? -3.522 8.735 -5.721 1.00 34.21 58 ARG A C 3
ATOM 3055 O O . ARG A 1 58 ? -4.598 9.301 -5.925 1.00 34.44 58 ARG A O 3
ATOM 3076 N N . TYR A 1 59 ? -3.201 7.582 -6.297 1.00 20.22 59 TYR A N 3
ATOM 3077 C CA . TYR A 1 59 ? -4.097 6.944 -7.235 1.00 44.43 59 TYR A CA 3
ATOM 3078 C C . TYR A 1 59 ? -4.443 5.543 -6.775 1.00 51.43 59 TYR A C 3
ATOM 3079 O O . TYR A 1 59 ? -3.581 4.673 -6.696 1.00 42.52 59 TYR A O 3
ATOM 3097 N N . LEU A 1 60 ? -5.720 5.338 -6.519 1.00 54.21 60 LEU A N 3
ATOM 3098 C CA . LEU A 1 60 ? -6.229 4.065 -6.023 1.00 44.50 60 LEU A CA 3
ATOM 3099 C C . LEU A 1 60 ? -7.694 3.907 -6.395 1.00 10.04 60 LEU A C 3
ATOM 3100 O O . LEU A 1 60 ? -8.398 4.896 -6.584 1.00 14.21 60 LEU A O 3
ATOM 3116 N N . SER A 1 61 ? -8.143 2.672 -6.507 1.00 32.02 61 SER A N 3
ATOM 3117 C CA . SER A 1 61 ? -9.554 2.390 -6.679 1.00 11.11 61 SER A CA 3
ATOM 3118 C C . SER A 1 61 ? -10.081 1.762 -5.395 1.00 31.22 61 SER A C 3
ATOM 3119 O O . SER A 1 61 ? -9.581 0.725 -4.951 1.00 60.10 61 SER A O 3
ATOM 3127 N N . LYS A 1 62 ? -11.066 2.407 -4.791 1.00 61.43 62 LYS A N 3
ATOM 3128 C CA . LYS A 1 62 ? -11.502 2.047 -3.452 1.00 4.21 62 LYS A CA 3
ATOM 3129 C C . LYS A 1 62 ? -12.771 1.194 -3.488 1.00 14.54 62 LYS A C 3
ATOM 3130 O O . LYS A 1 62 ? -13.305 0.899 -4.557 1.00 54.13 62 LYS A O 3
ATOM 3149 N N . LEU A 1 63 ? -13.252 0.807 -2.309 1.00 44.12 63 LEU A N 3
ATOM 3150 C CA . LEU A 1 63 ? -14.386 -0.100 -2.193 1.00 42.21 63 LEU A CA 3
ATOM 3151 C C . LEU A 1 63 ? -15.713 0.657 -2.130 1.00 21.13 63 LEU A C 3
ATOM 3152 O O . LEU A 1 63 ? -16.746 0.082 -1.781 1.00 30.11 63 LEU A O 3
ATOM 3168 N N . GLU A 1 64 ? -15.694 1.936 -2.484 1.00 32.15 64 GLU A N 3
ATOM 3169 C CA . GLU A 1 64 ? -16.919 2.732 -2.498 1.00 74.14 64 GLU A CA 3
ATOM 3170 C C . GLU A 1 64 ? -17.695 2.497 -3.791 1.00 1.23 64 GLU A C 3
ATOM 3171 O O . GLU A 1 64 ? -18.809 2.997 -3.966 1.00 42.22 64 GLU A O 3
ATOM 3183 N N . HIS A 1 65 ? -17.089 1.740 -4.693 1.00 63.22 65 HIS A N 3
ATOM 3184 C CA . HIS A 1 65 ? -17.760 1.288 -5.901 1.00 41.54 65 HIS A CA 3
ATOM 3185 C C . HIS A 1 65 ? -17.914 -0.226 -5.868 1.00 64.34 65 HIS A C 3
ATOM 3186 O O . HIS A 1 65 ? -17.248 -0.909 -5.084 1.00 23.03 65 HIS A O 3
ATOM 3201 N N . HIS A 1 66 ? -18.795 -0.745 -6.713 1.00 11.12 66 HIS A N 3
ATOM 3202 C CA . HIS A 1 66 ? -19.023 -2.182 -6.789 1.00 72.44 66 HIS A CA 3
ATOM 3203 C C . HIS A 1 66 ? -17.750 -2.906 -7.193 1.00 55.41 66 HIS A C 3
ATOM 3204 O O . HIS A 1 66 ? -17.030 -2.472 -8.092 1.00 1.44 66 HIS A O 3
ATOM 3219 N N . HIS A 1 67 ? -17.480 -4.004 -6.512 1.00 44.32 67 HIS A N 3
ATOM 3220 C CA . HIS A 1 67 ? -16.209 -4.702 -6.633 1.00 12.25 67 HIS A CA 3
ATOM 3221 C C . HIS A 1 67 ? -16.170 -5.555 -7.892 1.00 73.11 67 HIS A C 3
ATOM 3222 O O . HIS A 1 67 ? -16.692 -6.671 -7.917 1.00 10.12 67 HIS A O 3
ATOM 3237 N N . HIS A 1 68 ? -15.556 -5.020 -8.934 1.00 11.00 68 HIS A N 3
ATOM 3238 C CA . HIS A 1 68 ? -15.437 -5.722 -10.199 1.00 25.34 68 HIS A CA 3
ATOM 3239 C C . HIS A 1 68 ? -14.297 -6.732 -10.146 1.00 3.04 68 HIS A C 3
ATOM 3240 O O . HIS A 1 68 ? -13.126 -6.370 -10.215 1.00 14.23 68 HIS A O 3
ATOM 3255 N N . HIS A 1 69 ? -14.649 -7.999 -9.997 1.00 52.43 69 HIS A N 3
ATOM 3256 C CA . HIS A 1 69 ? -13.664 -9.073 -10.017 1.00 52.12 69 HIS A CA 3
ATOM 3257 C C . HIS A 1 69 ? -13.522 -9.609 -11.437 1.00 63.33 69 HIS A C 3
ATOM 3258 O O . HIS A 1 69 ? -14.453 -9.504 -12.237 1.00 34.04 69 HIS A O 3
ATOM 3273 N N . HIS A 1 70 ? -12.367 -10.177 -11.754 1.00 21.22 70 HIS A N 3
ATOM 3274 C CA . HIS A 1 70 ? -12.121 -10.677 -13.099 1.00 63.45 70 HIS A CA 3
ATOM 3275 C C . HIS A 1 70 ? -11.495 -12.067 -13.039 1.00 75.25 70 HIS A C 3
ATOM 3276 O O . HIS A 1 70 ? -10.265 -12.178 -13.201 1.00 37.07 70 HIS A O 3
ATOM 3292 N N . MET A 1 1 ? -3.871 16.770 -23.482 1.00 1.02 1 MET A N 4
ATOM 3293 C CA . MET A 1 1 ? -2.741 16.890 -22.532 1.00 53.10 1 MET A CA 4
ATOM 3294 C C . MET A 1 1 ? -2.446 15.544 -21.889 1.00 11.23 1 MET A C 4
ATOM 3295 O O . MET A 1 1 ? -3.344 14.891 -21.352 1.00 13.34 1 MET A O 4
ATOM 3311 N N . ILE A 1 2 ? -1.186 15.137 -21.957 1.00 43.52 2 ILE A N 4
ATOM 3312 C CA . ILE A 1 2 ? -0.755 13.852 -21.420 1.00 22.32 2 ILE A CA 4
ATOM 3313 C C . ILE A 1 2 ? -0.908 13.804 -19.903 1.00 23.34 2 ILE A C 4
ATOM 3314 O O . ILE A 1 2 ? -0.635 14.784 -19.206 1.00 34.31 2 ILE A O 4
ATOM 3330 N N . GLY A 1 3 ? -1.362 12.668 -19.402 1.00 73.23 3 GLY A N 4
ATOM 3331 C CA . GLY A 1 3 ? -1.549 12.504 -17.975 1.00 24.52 3 GLY A CA 4
ATOM 3332 C C . GLY A 1 3 ? -3.000 12.653 -17.579 1.00 42.22 3 GLY A C 4
ATOM 3333 O O . GLY A 1 3 ? -3.407 12.198 -16.510 1.00 73.10 3 GLY A O 4
ATOM 3337 N N . ASP A 1 4 ? -3.776 13.285 -18.460 1.00 22.34 4 ASP A N 4
ATOM 3338 C CA . ASP A 1 4 ? -5.207 13.526 -18.242 1.00 70.44 4 ASP A CA 4
ATOM 3339 C C . ASP A 1 4 ? -5.441 14.486 -17.081 1.00 41.23 4 ASP A C 4
ATOM 3340 O O . ASP A 1 4 ? -4.499 14.938 -16.426 1.00 24.21 4 ASP A O 4
ATOM 3349 N N . TYR A 1 5 ? -6.701 14.817 -16.843 1.00 11.44 5 TYR A N 4
ATOM 3350 C CA . TYR A 1 5 ? -7.059 15.728 -15.764 1.00 32.31 5 TYR A CA 4
ATOM 3351 C C . TYR A 1 5 ? -7.542 14.961 -14.544 1.00 62.35 5 TYR A C 4
ATOM 3352 O O . TYR A 1 5 ? -7.335 15.386 -13.408 1.00 70.41 5 TYR A O 4
ATOM 3370 N N . TYR A 1 6 ? -8.190 13.830 -14.778 1.00 24.42 6 TYR A N 4
ATOM 3371 C CA . TYR A 1 6 ? -8.714 13.024 -13.691 1.00 33.31 6 TYR A CA 4
ATOM 3372 C C . TYR A 1 6 ? -7.934 11.730 -13.534 1.00 54.23 6 TYR A C 4
ATOM 3373 O O . TYR A 1 6 ? -8.085 10.792 -14.316 1.00 25.12 6 TYR A O 4
ATOM 3391 N N . ILE A 1 7 ? -7.079 11.713 -12.527 1.00 51.40 7 ILE A N 4
ATOM 3392 C CA . ILE A 1 7 ? -6.329 10.524 -12.163 1.00 53.24 7 ILE A CA 4
ATOM 3393 C C . ILE A 1 7 ? -6.660 10.143 -10.728 1.00 2.31 7 ILE A C 4
ATOM 3394 O O . ILE A 1 7 ? -7.585 10.709 -10.141 1.00 61.55 7 ILE A O 4
ATOM 3410 N N . ASN A 1 8 ? -5.910 9.197 -10.167 1.00 5.52 8 ASN A N 4
ATOM 3411 C CA . ASN A 1 8 ? -6.132 8.748 -8.790 1.00 53.05 8 ASN A CA 4
ATOM 3412 C C . ASN A 1 8 ? -7.548 8.182 -8.656 1.00 31.43 8 ASN A C 4
ATOM 3413 O O . ASN A 1 8 ? -8.304 8.537 -7.753 1.00 2.53 8 ASN A O 4
ATOM 3424 N N . ALA A 1 9 ? -7.891 7.298 -9.586 1.00 41.22 9 ALA A N 4
ATOM 3425 C CA . ALA A 1 9 ? -9.212 6.685 -9.632 1.00 12.53 9 ALA A CA 4
ATOM 3426 C C . ALA A 1 9 ? -9.258 5.618 -10.718 1.00 21.41 9 ALA A C 4
ATOM 3427 O O . ALA A 1 9 ? -9.859 4.556 -10.537 1.00 23.03 9 ALA A O 4
ATOM 3434 N N . SER A 1 10 ? -8.602 5.905 -11.834 1.00 35.15 10 SER A N 4
ATOM 3435 C CA . SER A 1 10 ? -8.579 5.006 -12.974 1.00 13.35 10 SER A CA 4
ATOM 3436 C C . SER A 1 10 ? -7.168 4.476 -13.210 1.00 70.20 10 SER A C 4
ATOM 3437 O O . SER A 1 10 ? -6.229 5.260 -13.380 1.00 35.22 10 SER A O 4
ATOM 3445 N N . ALA A 1 11 ? -7.039 3.146 -13.188 1.00 44.43 11 ALA A N 4
ATOM 3446 C CA . ALA A 1 11 ? -5.790 2.441 -13.501 1.00 43.31 11 ALA A CA 4
ATOM 3447 C C . ALA A 1 11 ? -4.716 2.638 -12.428 1.00 62.23 11 ALA A C 4
ATOM 3448 O O . ALA A 1 11 ? -4.639 3.688 -11.787 1.00 60.32 11 ALA A O 4
ATOM 3455 N N . LEU A 1 12 ? -3.901 1.597 -12.230 1.00 3.15 12 LEU A N 4
ATOM 3456 C CA . LEU A 1 12 ? -2.758 1.636 -11.307 1.00 63.01 12 LEU A CA 4
ATOM 3457 C C . LEU A 1 12 ? -3.196 1.905 -9.865 1.00 13.14 12 LEU A C 4
ATOM 3458 O O . LEU A 1 12 ? -2.385 2.304 -9.031 1.00 43.33 12 LEU A O 4
ATOM 3474 N N . ASN A 1 13 ? -4.468 1.629 -9.578 1.00 52.23 13 ASN A N 4
ATOM 3475 C CA . ASN A 1 13 ? -5.063 1.931 -8.274 1.00 71.51 13 ASN A CA 4
ATOM 3476 C C . ASN A 1 13 ? -4.255 1.339 -7.125 1.00 54.31 13 ASN A C 4
ATOM 3477 O O . ASN A 1 13 ? -4.047 1.993 -6.108 1.00 14.44 13 ASN A O 4
ATOM 3488 N N . VAL A 1 14 ? -3.819 0.094 -7.279 1.00 30.53 14 VAL A N 4
ATOM 3489 C CA . VAL A 1 14 ? -3.002 -0.552 -6.268 1.00 71.15 14 VAL A CA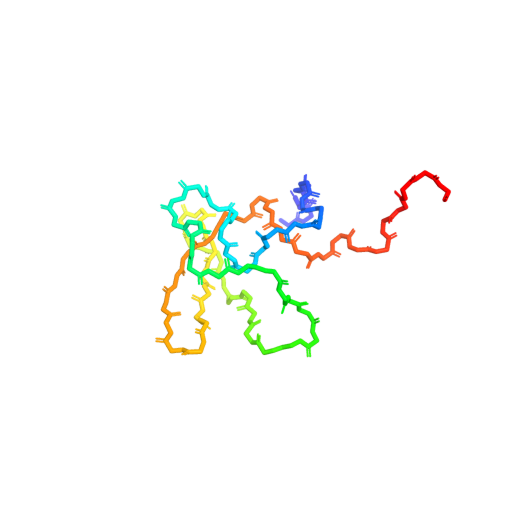 4
ATOM 3490 C C . VAL A 1 14 ? -1.809 -1.256 -6.904 1.00 22.44 14 VAL A C 4
ATOM 3491 O O . VAL A 1 14 ? -1.517 -2.404 -6.602 1.00 34.10 14 VAL A O 4
ATOM 3504 N N . ARG A 1 15 ? -1.109 -0.542 -7.779 1.00 1.33 15 ARG A N 4
ATOM 3505 C CA . ARG A 1 15 ? 0.036 -1.101 -8.506 1.00 1.44 15 ARG A CA 4
ATOM 3506 C C . ARG A 1 15 ? 1.301 -1.103 -7.629 1.00 72.53 15 ARG A C 4
ATOM 3507 O O . ARG A 1 15 ? 2.424 -1.050 -8.134 1.00 24.35 15 ARG A O 4
ATOM 3528 N N . SER A 1 16 ? 1.095 -1.173 -6.313 1.00 5.32 16 SER A N 4
ATOM 3529 C CA . SER A 1 16 ? 2.183 -1.219 -5.336 1.00 4.13 16 SER A CA 4
ATOM 3530 C C . SER A 1 16 ? 3.111 -0.012 -5.481 1.00 74.20 16 SER A C 4
ATOM 3531 O O . SER A 1 16 ? 4.315 -0.096 -5.231 1.00 72.50 16 SER A O 4
ATOM 3539 N N . GLY A 1 17 ? 2.541 1.115 -5.874 1.00 4.42 17 GLY A N 4
ATOM 3540 C CA . GLY A 1 17 ? 3.316 2.326 -5.988 1.00 5.33 17 GLY A CA 4
ATOM 3541 C C . GLY A 1 17 ? 3.504 2.744 -7.422 1.00 53.51 17 GLY A C 4
ATOM 3542 O O . GLY A 1 17 ? 2.535 2.890 -8.164 1.00 52.24 17 GLY A O 4
ATOM 3546 N N . GLU A 1 18 ? 4.755 2.903 -7.818 1.00 73.33 18 GLU A N 4
ATOM 3547 C CA . GLU A 1 18 ? 5.083 3.348 -9.167 1.00 65.22 18 GLU A CA 4
ATOM 3548 C C . GLU A 1 18 ? 5.146 2.161 -10.118 1.00 34.32 18 GLU A C 4
ATOM 3549 O O . GLU A 1 18 ? 5.596 2.284 -11.259 1.00 71.14 18 GLU A O 4
ATOM 3561 N N . GLY A 1 19 ? 4.672 1.017 -9.645 1.00 64.40 19 GLY A N 4
ATOM 3562 C CA . GLY A 1 19 ? 4.862 -0.223 -10.366 1.00 55.05 19 GLY A CA 4
ATOM 3563 C C . GLY A 1 19 ? 6.182 -0.852 -9.991 1.00 23.32 19 GLY A C 4
ATOM 3564 O O . GLY A 1 19 ? 6.693 -1.728 -10.690 1.00 4.24 19 GLY A O 4
ATOM 3568 N N . THR A 1 20 ? 6.732 -0.382 -8.878 1.00 31.44 20 THR A N 4
ATOM 3569 C CA . THR A 1 20 ? 8.015 -0.847 -8.384 1.00 72.13 20 THR A CA 4
ATOM 3570 C C . THR A 1 20 ? 7.955 -2.335 -8.041 1.00 24.11 20 THR A C 4
ATOM 3571 O O . THR A 1 20 ? 8.750 -3.130 -8.538 1.00 44.52 20 THR A O 4
ATOM 3582 N N . ASN A 1 21 ? 7.000 -2.710 -7.203 1.00 44.21 21 ASN A N 4
ATOM 3583 C CA . ASN A 1 21 ? 6.795 -4.109 -6.872 1.00 73.33 21 ASN A CA 4
ATOM 3584 C C . ASN A 1 21 ? 5.595 -4.635 -7.648 1.00 62.35 21 ASN A C 4
ATOM 3585 O O . ASN A 1 21 ? 4.448 -4.409 -7.280 1.00 72.23 21 ASN A O 4
ATOM 3596 N N . TYR A 1 22 ? 5.875 -5.338 -8.728 1.00 31.52 22 TYR A N 4
ATOM 3597 C CA . TYR A 1 22 ? 4.838 -5.776 -9.650 1.00 13.53 22 TYR A CA 4
ATOM 3598 C C . TYR A 1 22 ? 4.348 -7.180 -9.312 1.00 1.34 22 TYR A C 4
ATOM 3599 O O . TYR A 1 22 ? 3.534 -7.750 -10.037 1.00 11.44 22 TYR A O 4
ATOM 3617 N N . ARG A 1 23 ? 4.836 -7.729 -8.207 1.00 73.44 23 ARG A N 4
ATOM 3618 C CA . ARG A 1 23 ? 4.504 -9.098 -7.836 1.00 72.22 23 ARG A CA 4
ATOM 3619 C C . ARG A 1 23 ? 3.426 -9.165 -6.754 1.00 52.35 23 ARG A C 4
ATOM 3620 O O . ARG A 1 23 ? 2.553 -10.032 -6.801 1.00 11.43 23 ARG A O 4
ATOM 3641 N N . ILE A 1 24 ? 3.474 -8.253 -5.789 1.00 13.02 24 ILE A N 4
ATOM 3642 C CA . ILE A 1 24 ? 2.628 -8.372 -4.604 1.00 41.41 24 ILE A CA 4
ATOM 3643 C C . ILE A 1 24 ? 1.205 -7.834 -4.827 1.00 22.20 24 ILE A C 4
ATOM 3644 O O . ILE A 1 24 ? 0.232 -8.564 -4.622 1.00 33.41 24 ILE A O 4
ATOM 3660 N N . ILE A 1 25 ? 1.074 -6.583 -5.255 1.00 2.12 25 ILE A N 4
ATOM 3661 C CA . ILE A 1 25 ? -0.237 -5.953 -5.377 1.00 70.21 25 ILE A CA 4
ATOM 3662 C C . ILE A 1 25 ? -0.414 -5.383 -6.786 1.00 42.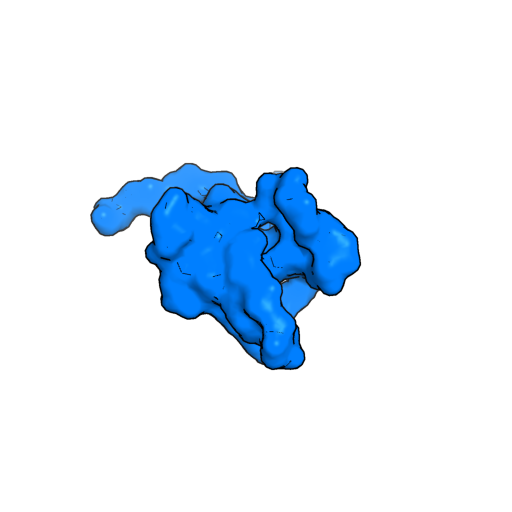23 25 ILE A C 4
ATOM 3663 O O . ILE A 1 25 ? 0.560 -4.967 -7.415 1.00 51.00 25 ILE A O 4
ATOM 3679 N N . GLY A 1 26 ? -1.650 -5.368 -7.271 1.00 21.12 26 GLY A N 4
ATOM 3680 C CA . GLY A 1 26 ? -1.932 -4.908 -8.612 1.00 51.01 26 GLY A CA 4
ATOM 3681 C C . GLY A 1 26 ? -3.316 -4.308 -8.699 1.00 3.22 26 GLY A C 4
ATOM 3682 O O . GLY A 1 26 ? -4.167 -4.597 -7.855 1.00 62.14 26 GLY A O 4
ATOM 3686 N N . ALA A 1 27 ? -3.554 -3.480 -9.708 1.00 73.25 27 ALA A N 4
ATOM 3687 C CA . ALA A 1 27 ? -4.813 -2.760 -9.808 1.00 32.24 27 ALA A CA 4
ATOM 3688 C C . ALA A 1 27 ? -5.943 -3.662 -10.280 1.00 11.54 27 ALA A C 4
ATOM 3689 O O . ALA A 1 27 ? -6.100 -3.913 -11.474 1.00 55.25 27 ALA A O 4
ATOM 3696 N N . LEU A 1 28 ? -6.709 -4.168 -9.326 1.00 62.33 28 LEU A N 4
ATOM 3697 C CA . LEU A 1 28 ? -7.890 -4.954 -9.631 1.00 63.32 28 LEU A CA 4
ATOM 3698 C C . LEU A 1 28 ? -8.931 -4.774 -8.525 1.00 52.32 28 LEU A C 4
ATOM 3699 O O . LEU A 1 28 ? -9.147 -5.668 -7.705 1.00 50.34 28 LEU A O 4
ATOM 3715 N N . PRO A 1 29 ? -9.563 -3.589 -8.468 1.00 72.04 29 PRO A N 4
ATOM 3716 C CA . PRO A 1 29 ? -10.560 -3.274 -7.448 1.00 53.04 29 PRO A CA 4
ATOM 3717 C C . PRO A 1 29 ? -11.874 -4.018 -7.681 1.00 0.54 29 PRO A C 4
ATOM 3718 O O . PRO A 1 29 ? -12.765 -3.540 -8.389 1.00 22.30 29 PRO A O 4
ATOM 3729 N N . GLN A 1 30 ? -11.972 -5.196 -7.094 1.00 33.33 30 GLN A N 4
ATOM 3730 C CA . GLN A 1 30 ? -13.140 -6.052 -7.252 1.00 72.15 30 GLN A CA 4
ATOM 3731 C C . GLN A 1 30 ? -14.088 -5.872 -6.068 1.00 34.05 30 GLN A C 4
ATOM 3732 O O . GLN A 1 30 ? -14.414 -6.822 -5.352 1.00 65.42 30 GLN A O 4
ATOM 3746 N N . GLY A 1 31 ? -14.543 -4.640 -5.879 1.00 63.13 31 GLY A N 4
ATOM 3747 C CA . GLY A 1 31 ? -15.319 -4.310 -4.703 1.00 35.43 31 GLY A CA 4
ATOM 3748 C C . GLY A 1 31 ? -14.413 -4.108 -3.511 1.00 52.11 31 GLY A C 4
ATOM 3749 O O . GLY A 1 31 ? -14.108 -2.971 -3.134 1.00 21.13 31 GLY A O 4
ATOM 3753 N N . GLN A 1 32 ? -13.958 -5.212 -2.936 1.00 44.44 32 GLN A N 4
ATOM 3754 C CA . GLN A 1 32 ? -12.961 -5.166 -1.886 1.00 42.52 32 GLN A CA 4
ATOM 3755 C C . GLN A 1 32 ? -11.613 -4.815 -2.497 1.00 12.22 32 GLN A C 4
ATOM 3756 O O . GLN A 1 32 ? -11.257 -5.318 -3.563 1.00 42.34 32 GLN A O 4
ATOM 3770 N N . LYS A 1 33 ? -10.881 -3.936 -1.838 1.00 15.03 33 LYS A N 4
ATOM 3771 C CA . LYS A 1 33 ? -9.618 -3.454 -2.367 1.00 3.11 33 LYS A CA 4
ATOM 3772 C C . LYS A 1 33 ? -8.473 -3.876 -1.455 1.00 22.24 33 LYS A C 4
ATOM 3773 O O . LYS A 1 33 ? -7.739 -4.817 -1.753 1.00 74.21 33 LYS A O 4
ATOM 3792 N N . VAL A 1 34 ? -8.360 -3.179 -0.331 1.00 44.31 34 VAL A N 4
ATOM 3793 C CA . VAL A 1 34 ? -7.336 -3.442 0.675 1.00 34.32 34 VAL A CA 4
ATOM 3794 C C . VAL A 1 34 ? -7.422 -2.365 1.750 1.00 65.44 34 VAL A C 4
ATOM 3795 O O . VAL A 1 34 ? -7.118 -2.608 2.921 1.00 72.44 34 VAL A O 4
ATOM 3808 N N . GLN A 1 35 ? -7.874 -1.183 1.314 1.00 30.54 35 GLN A N 4
ATOM 3809 C CA . GLN A 1 35 ? -8.137 -0.040 2.189 1.00 15.24 35 GLN A CA 4
ATOM 3810 C C . GLN A 1 35 ? -6.842 0.591 2.688 1.00 5.25 35 GLN A C 4
ATOM 3811 O O . GLN A 1 35 ? -5.962 -0.086 3.221 1.00 23.12 35 GLN A O 4
ATOM 3825 N N . VAL A 1 36 ? -6.733 1.898 2.504 1.00 14.03 36 VAL A N 4
ATOM 3826 C CA . VAL A 1 36 ? -5.533 2.629 2.875 1.00 54.11 36 VAL A CA 4
ATOM 3827 C C . VAL A 1 36 ? -5.564 2.971 4.357 1.00 35.04 36 VAL A C 4
ATOM 3828 O O . VAL A 1 36 ? -6.344 3.820 4.796 1.00 71.45 36 VAL A O 4
ATOM 3841 N N . ILE A 1 37 ? -4.723 2.294 5.123 1.00 73.51 37 ILE A N 4
ATOM 3842 C CA . ILE A 1 37 ? -4.699 2.467 6.566 1.00 12.31 37 ILE A CA 4
ATOM 3843 C C . ILE A 1 37 ? -4.025 3.779 6.957 1.00 12.34 37 ILE A C 4
ATOM 3844 O O . ILE A 1 37 ? -4.555 4.542 7.762 1.00 75.11 37 ILE A O 4
ATOM 3860 N N . SER A 1 38 ? -2.844 4.033 6.404 1.00 33.24 38 SER A N 4
ATOM 3861 C CA . SER A 1 38 ? -2.122 5.263 6.699 1.00 60.22 38 SER A CA 4
ATOM 3862 C C . SER A 1 38 ? -1.207 5.646 5.546 1.00 72.03 38 SER A C 4
ATOM 3863 O O . SER A 1 38 ? -0.719 4.786 4.808 1.00 51.54 38 SER A O 4
ATOM 3871 N N . GLU A 1 39 ? -0.980 6.943 5.406 1.00 40.52 39 GLU A N 4
ATOM 3872 C CA . GLU A 1 39 ? -0.114 7.466 4.367 1.00 62.01 39 GLU A CA 4
ATOM 3873 C C . GLU A 1 39 ? 1.070 8.178 5.011 1.00 62.21 39 GLU A C 4
ATOM 3874 O O . GLU A 1 39 ? 0.885 9.100 5.810 1.00 64.44 39 GLU A O 4
ATOM 3886 N N . ASN A 1 40 ? 2.277 7.763 4.667 1.00 44.54 40 ASN A N 4
ATOM 3887 C CA . ASN A 1 40 ? 3.473 8.329 5.276 1.00 4.43 40 ASN A CA 4
ATOM 3888 C C . ASN A 1 40 ? 4.613 8.371 4.272 1.00 4.11 40 ASN A C 4
ATOM 3889 O O . ASN A 1 40 ? 4.759 7.453 3.466 1.00 1.31 40 ASN A O 4
ATOM 3900 N N . SER A 1 41 ? 5.388 9.456 4.311 1.00 25.44 41 SER A N 4
ATOM 3901 C CA . SER A 1 41 ? 6.593 9.610 3.492 1.00 62.22 41 SER A CA 4
ATOM 3902 C C . SER A 1 41 ? 6.248 9.916 2.029 1.00 74.31 41 SER A C 4
ATOM 3903 O O . SER A 1 41 ? 6.708 10.915 1.467 1.00 72.04 41 SER A O 4
ATOM 3911 N N . GLY A 1 42 ? 5.433 9.074 1.421 1.00 53.43 42 GLY A N 4
ATOM 3912 C CA . GLY A 1 42 ? 5.045 9.275 0.041 1.00 62.42 42 GLY A CA 4
ATOM 3913 C C . GLY A 1 42 ? 4.038 8.243 -0.407 1.00 53.24 42 GLY A C 4
ATOM 3914 O O . GLY A 1 42 ? 2.976 8.579 -0.936 1.00 3.20 42 GLY A O 4
ATOM 3918 N N . TRP A 1 43 ? 4.373 6.983 -0.186 1.00 31.51 43 TRP A N 4
ATOM 3919 C CA . TRP A 1 43 ? 3.471 5.885 -0.491 1.00 51.33 43 TRP A CA 4
ATOM 3920 C C . TRP A 1 43 ? 2.550 5.602 0.688 1.00 12.22 43 TRP A C 4
ATOM 3921 O O . TRP A 1 43 ? 2.830 5.993 1.822 1.00 73.55 43 TRP A O 4
ATOM 3942 N N . SER A 1 44 ? 1.448 4.933 0.404 1.00 22.21 44 SER A N 4
ATOM 3943 C CA . SER A 1 44 ? 0.511 4.525 1.432 1.00 42.51 44 SER A CA 4
ATOM 3944 C C . SER A 1 44 ? 0.877 3.129 1.924 1.00 72.31 44 SER A C 4
ATOM 3945 O O . SER A 1 44 ? 1.269 2.269 1.130 1.00 74.23 44 SER A O 4
ATOM 3953 N N . LYS A 1 45 ? 0.757 2.907 3.223 1.00 73.32 45 LYS A N 4
ATOM 3954 C CA . LYS A 1 45 ? 1.122 1.642 3.808 1.00 31.25 45 LYS A CA 4
ATOM 3955 C C . LYS A 1 45 ? -0.130 0.855 4.165 1.00 44.13 45 LYS A C 4
ATOM 3956 O O . LYS A 1 45 ? -1.042 1.374 4.817 1.00 30.52 45 LYS A O 4
ATOM 3975 N N . ILE A 1 46 ? -0.163 -0.394 3.734 1.00 32.51 46 ILE A N 4
ATOM 3976 C CA . ILE A 1 46 ? -1.313 -1.259 3.948 1.00 72.34 46 ILE A CA 4
ATOM 3977 C C . ILE A 1 46 ? -0.858 -2.683 4.226 1.00 74.24 46 ILE A C 4
ATOM 3978 O O . ILE A 1 46 ? 0.322 -3.008 4.085 1.00 32.43 46 ILE A O 4
ATOM 3994 N N . ASN A 1 47 ? -1.793 -3.528 4.621 1.00 54.35 47 ASN A N 4
ATOM 3995 C CA . ASN A 1 47 ? -1.505 -4.938 4.833 1.00 55.31 47 ASN A CA 4
ATOM 3996 C C . ASN A 1 47 ? -2.160 -5.755 3.730 1.00 31.33 47 ASN A C 4
ATOM 3997 O O . ASN A 1 47 ? -3.386 -5.783 3.615 1.00 14.21 47 ASN A O 4
ATOM 4008 N N . TYR A 1 48 ? -1.346 -6.401 2.913 1.00 34.45 48 TYR A N 4
ATOM 4009 C CA . TYR A 1 48 ? -1.855 -7.130 1.766 1.00 63.20 48 TYR A CA 4
ATOM 4010 C C . TYR A 1 48 ? -1.625 -8.621 1.949 1.00 21.11 48 TYR A C 4
ATOM 4011 O O . TYR A 1 48 ? -0.507 -9.108 1.777 1.00 10.54 48 TYR A O 4
ATOM 4029 N N . ASN A 1 49 ? -2.680 -9.328 2.337 1.00 53.54 49 ASN A N 4
ATOM 4030 C CA . ASN A 1 49 ? -2.632 -10.779 2.516 1.00 45.44 49 ASN A CA 4
ATOM 4031 C C . ASN A 1 49 ? -1.646 -11.146 3.629 1.00 33.33 49 ASN A C 4
ATOM 4032 O O . ASN A 1 49 ? -0.865 -12.090 3.511 1.00 23.43 49 ASN A O 4
ATOM 4043 N N . GLY A 1 50 ? -1.684 -10.372 4.705 1.00 51.15 50 GLY A N 4
ATOM 4044 C CA . GLY A 1 50 ? -0.884 -10.678 5.878 1.00 0.11 50 GLY A CA 4
ATOM 4045 C C . GLY A 1 50 ? 0.463 -9.976 5.897 1.00 15.24 50 GLY A C 4
ATOM 4046 O O . GLY A 1 50 ? 1.081 -9.846 6.957 1.00 53.31 50 GLY A O 4
ATOM 4050 N N . GLN A 1 51 ? 0.916 -9.496 4.749 1.00 52.14 51 GLN A N 4
ATOM 4051 C CA . GLN A 1 51 ? 2.227 -8.862 4.670 1.00 74.35 51 GLN A CA 4
ATOM 4052 C C . GLN A 1 51 ? 2.114 -7.366 4.397 1.00 10.23 51 GLN A C 4
ATOM 4053 O O . GLN A 1 51 ? 1.201 -6.913 3.707 1.00 30.43 51 GLN A O 4
ATOM 4067 N N . THR A 1 52 ? 3.038 -6.602 4.965 1.00 33.34 52 THR A N 4
ATOM 4068 C CA . THR A 1 52 ? 3.030 -5.155 4.822 1.00 31.15 52 THR A CA 4
ATOM 4069 C C . THR A 1 52 ? 3.447 -4.742 3.412 1.00 2.04 52 THR A C 4
ATOM 4070 O O . THR A 1 52 ? 4.533 -5.095 2.942 1.00 34.41 52 THR A O 4
ATOM 4081 N N . GLY A 1 53 ? 2.583 -3.993 2.748 1.00 72.33 53 GLY A N 4
ATOM 4082 C CA . GLY A 1 53 ? 2.876 -3.537 1.410 1.00 34.14 53 GLY A CA 4
ATOM 4083 C C . GLY A 1 53 ? 2.735 -2.038 1.286 1.00 72.03 53 GLY A C 4
ATOM 4084 O O . GLY A 1 53 ? 2.213 -1.380 2.189 1.00 71.30 53 GLY A O 4
ATOM 4088 N N . TYR A 1 54 ? 3.204 -1.498 0.174 1.00 11.15 54 TYR A N 4
ATOM 4089 C CA . TYR A 1 54 ? 3.099 -0.072 -0.084 1.00 50.43 54 TYR A CA 4
ATOM 4090 C C . TYR A 1 54 ? 2.506 0.175 -1.456 1.00 63.22 54 TYR A C 4
ATOM 4091 O O . TYR A 1 54 ? 2.758 -0.577 -2.396 1.00 54.13 54 TYR A O 4
ATOM 4109 N N . ILE A 1 55 ? 1.714 1.224 -1.557 1.00 34.02 55 ILE A N 4
ATOM 4110 C CA . ILE A 1 55 ? 1.089 1.610 -2.812 1.00 54.21 55 ILE A CA 4
ATOM 4111 C C . ILE A 1 55 ? 1.160 3.121 -2.976 1.00 4.40 55 ILE A C 4
ATOM 4112 O O . ILE A 1 55 ? 1.286 3.844 -1.995 1.00 44.13 55 ILE A O 4
ATOM 4128 N N . GLY A 1 56 ? 1.095 3.595 -4.209 1.00 73.43 56 GLY A N 4
ATOM 4129 C CA . GLY A 1 56 ? 1.239 5.015 -4.463 1.00 62.40 56 GLY A CA 4
ATOM 4130 C C . GLY A 1 56 ? 0.028 5.798 -4.018 1.00 13.44 56 GLY A C 4
ATOM 4131 O O . GLY A 1 56 ? -1.089 5.461 -4.371 1.00 70.41 56 GLY A O 4
ATOM 4135 N N . THR A 1 57 ? 0.242 6.847 -3.245 1.00 22.22 57 THR A N 4
ATOM 4136 C CA . THR A 1 57 ? -0.861 7.658 -2.755 1.00 13.11 57 THR A CA 4
ATOM 4137 C C . THR A 1 57 ? -1.375 8.583 -3.859 1.00 71.21 57 THR A C 4
ATOM 4138 O O . THR A 1 57 ? -2.449 9.174 -3.750 1.00 42.33 57 THR A O 4
ATOM 4149 N N . ARG A 1 58 ? -0.602 8.709 -4.930 1.00 74.50 58 ARG A N 4
ATOM 4150 C CA . ARG A 1 58 ? -0.992 9.548 -6.039 1.00 72.51 58 ARG A CA 4
ATOM 4151 C C . ARG A 1 58 ? -1.890 8.792 -7.017 1.00 63.04 58 ARG A C 4
ATOM 4152 O O . ARG A 1 58 ? -2.566 9.401 -7.844 1.00 75.43 58 ARG A O 4
ATOM 4173 N N . TYR A 1 59 ? -1.894 7.464 -6.921 1.00 0.31 59 TYR A N 4
ATOM 4174 C CA . TYR A 1 59 ? -2.839 6.645 -7.655 1.00 2.24 59 TYR A CA 4
ATOM 4175 C C . TYR A 1 59 ? -3.552 5.715 -6.687 1.00 51.53 59 TYR A C 4
ATOM 4176 O O . TYR A 1 59 ? -2.938 4.835 -6.099 1.00 41.12 59 TYR A O 4
ATOM 4194 N N . LEU A 1 60 ? -4.851 5.887 -6.562 1.00 60.40 60 LEU A N 4
ATOM 4195 C CA . LEU A 1 60 ? -5.626 5.142 -5.579 1.00 40.35 60 LEU A CA 4
ATOM 4196 C C . LEU A 1 60 ? -6.975 4.734 -6.149 1.00 75.02 60 LEU A C 4
ATOM 4197 O O . LEU A 1 60 ? -7.340 5.113 -7.265 1.00 62.12 60 LEU A O 4
ATOM 4213 N N . SER A 1 61 ? -7.705 3.945 -5.383 1.00 23.23 61 SER A N 4
ATOM 4214 C CA . SER A 1 61 ? -9.045 3.548 -5.754 1.00 21.52 61 SER A CA 4
ATOM 4215 C C . SER A 1 61 ? -10.045 4.245 -4.839 1.00 50.53 61 SER A C 4
ATOM 4216 O O . SER A 1 61 ? -9.921 4.193 -3.614 1.00 73.34 61 SER A O 4
ATOM 4224 N N . LYS A 1 62 ? -11.018 4.910 -5.438 1.00 44.01 62 LYS A N 4
ATOM 4225 C CA . LYS A 1 62 ? -12.003 5.672 -4.685 1.00 65.23 62 LYS A CA 4
ATOM 4226 C C . LYS A 1 62 ? -13.078 4.752 -4.118 1.00 2.11 62 LYS A C 4
ATOM 4227 O O . LYS A 1 62 ? -13.288 3.646 -4.617 1.00 31.53 62 LYS A O 4
ATOM 4246 N N . LEU A 1 63 ? -13.756 5.217 -3.077 1.00 75.24 63 LEU A N 4
ATOM 4247 C CA . LEU A 1 63 ? -14.802 4.432 -2.434 1.00 73.01 63 LEU A CA 4
ATOM 4248 C C . LEU A 1 63 ? -16.174 4.809 -2.985 1.00 62.24 63 LEU A C 4
ATOM 4249 O O . LEU A 1 63 ? -17.182 4.185 -2.644 1.00 64.21 63 LEU A O 4
ATOM 4265 N N . GLU A 1 64 ? -16.186 5.841 -3.836 1.00 70.32 64 GLU A N 4
ATOM 4266 C CA . GLU A 1 64 ? -17.387 6.298 -4.536 1.00 4.50 64 GLU A CA 4
ATOM 4267 C C . GLU A 1 64 ? -18.330 7.049 -3.590 1.00 3.12 64 GLU A C 4
ATOM 4268 O O . GLU A 1 64 ? -18.490 6.686 -2.423 1.00 12.20 64 GLU A O 4
ATOM 4280 N N . HIS A 1 65 ? -18.960 8.098 -4.099 1.00 70.22 65 HIS A N 4
ATOM 4281 C CA . HIS A 1 65 ? -19.737 8.989 -3.252 1.00 13.31 65 HIS A CA 4
ATOM 4282 C C . HIS A 1 65 ? -21.241 8.859 -3.505 1.00 2.33 65 HIS A C 4
ATOM 4283 O O . HIS A 1 65 ? -22.044 9.494 -2.821 1.00 64.12 65 HIS A O 4
ATOM 4298 N N . HIS A 1 66 ? -21.637 8.040 -4.475 1.00 54.11 66 HIS A N 4
ATOM 4299 C CA . HIS A 1 66 ? -23.062 7.864 -4.746 1.00 31.42 66 HIS A CA 4
ATOM 4300 C C . HIS A 1 66 ? -23.723 7.054 -3.633 1.00 13.14 66 HIS A C 4
ATOM 4301 O O . HIS A 1 66 ? -23.092 6.204 -3.007 1.00 42.24 66 HIS A O 4
ATOM 4316 N N . HIS A 1 67 ? -24.986 7.348 -3.372 1.00 2.54 67 HIS A N 4
ATOM 4317 C CA . HIS A 1 67 ? -25.762 6.608 -2.385 1.00 20.21 67 HIS A CA 4
ATOM 4318 C C . HIS A 1 67 ? -27.144 6.314 -2.950 1.00 11.12 67 HIS A C 4
ATOM 4319 O O . HIS A 1 67 ? -27.637 7.059 -3.799 1.00 64.52 67 HIS A O 4
ATOM 4334 N N . HIS A 1 68 ? -27.767 5.239 -2.497 1.00 64.04 68 HIS A N 4
ATOM 4335 C CA . HIS A 1 68 ? -29.057 4.830 -3.042 1.00 11.53 68 HIS A CA 4
ATOM 4336 C C . HIS A 1 68 ? -30.222 5.379 -2.233 1.00 63.42 68 HIS A C 4
ATOM 4337 O O . HIS A 1 68 ? -30.457 4.971 -1.095 1.00 11.52 68 HIS A O 4
ATOM 4352 N N . HIS A 1 69 ? -30.943 6.316 -2.827 1.00 61.22 69 HIS A N 4
ATOM 4353 C CA . HIS A 1 69 ? -32.202 6.777 -2.265 1.00 41.42 69 HIS A CA 4
ATOM 4354 C C . HIS A 1 69 ? -33.294 5.798 -2.682 1.00 55.13 69 HIS A C 4
ATOM 4355 O O . HIS A 1 69 ? -34.298 5.620 -1.994 1.00 72.11 69 HIS A O 4
ATOM 4370 N N . HIS A 1 70 ? -33.070 5.173 -3.830 1.00 70.13 70 HIS A N 4
ATOM 4371 C CA . HIS A 1 70 ? -33.926 4.112 -4.332 1.00 0.42 70 HIS A CA 4
ATOM 4372 C C . HIS A 1 70 ? -33.153 3.270 -5.353 1.00 10.25 70 HIS A C 4
ATOM 4373 O O . HIS A 1 70 ? -32.132 2.663 -4.967 1.00 38.99 70 HIS A O 4
ATOM 4389 N N . MET A 1 1 ? -8.984 17.445 -3.920 1.00 35.24 1 MET A N 5
ATOM 4390 C CA . MET A 1 1 ? -9.266 18.244 -5.132 1.00 55.21 1 MET A CA 5
ATOM 4391 C C . MET A 1 1 ? -9.598 17.322 -6.293 1.00 41.31 1 MET A C 5
ATOM 4392 O O . MET A 1 1 ? -8.736 16.572 -6.749 1.00 0.21 1 MET A O 5
ATOM 4408 N N . ILE A 1 2 ? -10.860 17.382 -6.738 1.00 34.24 2 ILE A N 5
ATOM 4409 C CA . ILE A 1 2 ? -11.407 16.532 -7.811 1.00 34.03 2 ILE A CA 5
ATOM 4410 C C . ILE A 1 2 ? -11.069 15.046 -7.618 1.00 13.45 2 ILE A C 5
ATOM 4411 O O . ILE A 1 2 ? -10.624 14.630 -6.545 1.00 32.42 2 ILE A O 5
ATOM 4427 N N . GLY A 1 3 ? -11.339 14.242 -8.637 1.00 61.20 3 GLY A N 5
ATOM 4428 C CA . GLY A 1 3 ? -11.030 12.828 -8.561 1.00 11.11 3 GLY A CA 5
ATOM 4429 C C . GLY A 1 3 ? -12.096 11.967 -9.206 1.00 3.21 3 GLY A C 5
ATOM 4430 O O . GLY A 1 3 ? -13.030 11.523 -8.534 1.00 0.24 3 GLY A O 5
ATOM 4434 N N . ASP A 1 4 ? -11.964 11.747 -10.511 1.00 1.05 4 ASP A N 5
ATOM 4435 C CA . ASP A 1 4 ? -12.883 10.881 -11.250 1.00 31.54 4 ASP A CA 5
ATOM 4436 C C . ASP A 1 4 ? -12.303 10.519 -12.617 1.00 33.14 4 ASP A C 5
ATOM 4437 O O . ASP A 1 4 ? -12.476 9.401 -13.102 1.00 52.12 4 ASP A O 5
ATOM 4446 N N . TYR A 1 5 ? -11.601 11.462 -13.230 1.00 32.21 5 TYR A N 5
ATOM 4447 C CA . TYR A 1 5 ? -10.992 11.234 -14.536 1.00 10.31 5 TYR A CA 5
ATOM 4448 C C . TYR A 1 5 ? -9.472 11.278 -14.462 1.00 22.30 5 TYR A C 5
ATOM 4449 O O . TYR A 1 5 ? -8.896 12.194 -13.870 1.00 20.33 5 TYR A O 5
ATOM 4467 N N . TYR A 1 6 ? -8.841 10.263 -15.053 1.00 31.40 6 TYR A N 5
ATOM 4468 C CA . TYR A 1 6 ? -7.386 10.211 -15.238 1.00 2.41 6 TYR A CA 5
ATOM 4469 C C . TYR A 1 6 ? -6.624 10.200 -13.913 1.00 74.21 6 TYR A C 5
ATOM 4470 O O . TYR A 1 6 ? -5.426 10.489 -13.871 1.00 72.41 6 TYR A O 5
ATOM 4488 N N . ILE A 1 7 ? -7.312 9.846 -12.842 1.00 2.45 7 ILE A N 5
ATOM 4489 C CA . ILE A 1 7 ? -6.690 9.721 -11.536 1.00 12.14 7 ILE A CA 5
ATOM 4490 C C . ILE A 1 7 ? -7.368 8.592 -10.769 1.00 10.31 7 ILE A C 5
ATOM 4491 O O . ILE A 1 7 ? -8.562 8.343 -10.969 1.00 44.32 7 ILE A O 5
ATOM 4507 N N . ASN A 1 8 ? -6.595 7.894 -9.931 1.00 74.42 8 ASN A N 5
ATOM 4508 C CA . ASN A 1 8 ? -7.073 6.728 -9.178 1.00 42.13 8 ASN A CA 5
ATOM 4509 C C . ASN A 1 8 ? -7.248 5.531 -10.105 1.00 3.34 8 ASN A C 5
ATOM 4510 O O . ASN A 1 8 ? -6.608 4.496 -9.914 1.00 41.43 8 ASN A O 5
ATOM 4521 N N . ALA A 1 9 ? -8.106 5.695 -11.113 1.00 24.22 9 ALA A N 5
ATOM 4522 C CA . ALA A 1 9 ? -8.342 4.670 -12.123 1.00 43.31 9 ALA A CA 5
ATOM 4523 C C . ALA A 1 9 ? -8.876 3.384 -11.495 1.00 43.03 9 ALA A C 5
ATOM 4524 O O . ALA A 1 9 ? -9.465 3.404 -10.412 1.00 22.22 9 ALA A O 5
ATOM 4531 N N . SER A 1 10 ? -8.718 2.280 -12.204 1.00 31.24 10 SER A N 5
ATOM 4532 C CA . SER A 1 10 ? -9.089 0.974 -11.685 1.00 34.11 10 SER A CA 5
ATOM 4533 C C . SER A 1 10 ? -7.954 -0.019 -11.920 1.00 63.22 10 SER A C 5
ATOM 4534 O O . SER A 1 10 ? -8.169 -1.232 -12.024 1.00 63.20 10 SER A O 5
ATOM 4542 N N . ALA A 1 11 ? -6.742 0.513 -11.979 1.00 63.42 11 ALA A N 5
ATOM 4543 C CA . ALA A 1 11 ? -5.543 -0.289 -12.156 1.00 65.00 11 ALA A CA 5
ATOM 4544 C C . ALA A 1 11 ? -4.437 0.260 -11.267 1.00 44.54 11 ALA A C 5
ATOM 4545 O O . ALA A 1 11 ? -4.362 1.470 -11.055 1.00 50.11 11 ALA A O 5
ATOM 4552 N N . LEU A 1 12 ? -3.593 -0.635 -10.741 1.00 12.31 12 LEU A N 5
ATOM 4553 C CA . LEU A 1 12 ? -2.530 -0.255 -9.802 1.00 3.04 12 LEU A CA 5
ATOM 4554 C C . LEU A 1 12 ? -3.138 0.225 -8.490 1.00 52.31 12 LEU A C 5
ATOM 4555 O O . LEU A 1 12 ? -2.535 1.013 -7.764 1.00 34.14 12 LEU A O 5
ATOM 4571 N N . ASN A 1 13 ? -4.320 -0.304 -8.180 1.00 61.21 13 ASN A N 5
ATOM 4572 C CA . ASN A 1 13 ? -5.091 0.126 -7.017 1.00 11.33 13 ASN A CA 5
ATOM 4573 C C . ASN A 1 13 ? -4.356 -0.162 -5.716 1.00 12.24 13 ASN A C 5
ATOM 4574 O O . ASN A 1 13 ? -4.241 0.707 -4.856 1.00 3.11 13 ASN A O 5
ATOM 4585 N N . VAL A 1 14 ? -3.882 -1.394 -5.557 1.00 22.01 14 VAL A N 5
ATOM 4586 C CA . VAL A 1 14 ? -3.169 -1.777 -4.351 1.00 14.45 14 VAL A CA 5
ATOM 4587 C C . VAL A 1 14 ? -1.826 -2.392 -4.728 1.00 15.23 14 VAL A C 5
ATOM 4588 O O . VAL A 1 14 ? -1.086 -2.875 -3.878 1.00 72.24 14 VAL A O 5
ATOM 4601 N N . ARG A 1 15 ? -1.510 -2.345 -6.019 1.00 33.14 15 ARG A N 5
ATOM 4602 C CA . ARG A 1 15 ? -0.330 -3.026 -6.544 1.00 41.13 15 ARG A CA 5
ATOM 4603 C C . ARG A 1 15 ? 0.944 -2.352 -6.063 1.00 24.32 15 ARG A C 5
ATOM 4604 O O . ARG A 1 15 ? 0.894 -1.319 -5.399 1.00 40.01 15 ARG A O 5
ATOM 4625 N N . SER A 1 16 ? 2.081 -2.936 -6.434 1.00 61.45 16 SER A N 5
ATOM 4626 C CA . SER A 1 16 ? 3.388 -2.397 -6.079 1.00 23.52 16 SER A CA 5
ATOM 4627 C C . SER A 1 16 ? 3.657 -2.552 -4.587 1.00 52.21 16 SER A C 5
ATOM 4628 O O . SER A 1 16 ? 4.162 -1.640 -3.948 1.00 53.44 16 SER A O 5
ATOM 4636 N N . GLY A 1 17 ? 3.350 -3.731 -4.054 1.00 71.40 17 GLY A N 5
ATOM 4637 C CA . GLY A 1 17 ? 3.486 -3.980 -2.626 1.00 43.13 17 GLY A CA 5
ATOM 4638 C C . GLY A 1 17 ? 4.881 -3.729 -2.079 1.00 15.03 17 GLY A C 5
ATOM 4639 O O . GLY A 1 17 ? 5.033 -3.264 -0.951 1.00 43.34 17 GLY A O 5
ATOM 4643 N N . GLU A 1 18 ? 5.905 -4.035 -2.865 1.00 64.23 18 GLU A N 5
ATOM 4644 C CA . GLU A 1 18 ? 7.277 -3.818 -2.423 1.00 71.24 18 GLU A CA 5
ATOM 4645 C C . GLU A 1 18 ? 7.752 -2.426 -2.819 1.00 43.23 18 GLU A C 5
ATOM 4646 O O . GLU A 1 18 ? 8.937 -2.106 -2.696 1.00 21.34 18 GLU A O 5
ATOM 4658 N N . GLY A 1 19 ? 6.821 -1.602 -3.287 1.00 44.20 19 GLY A N 5
ATOM 4659 C CA . GLY A 1 19 ? 7.150 -0.261 -3.721 1.00 24.41 19 GLY A CA 5
ATOM 4660 C C . GLY A 1 19 ? 7.813 -0.246 -5.081 1.00 63.51 19 GLY A C 5
ATOM 4661 O O . GLY A 1 19 ? 7.254 0.256 -6.054 1.00 2.31 19 GLY A O 5
ATOM 4665 N N . THR A 1 20 ? 9.004 -0.813 -5.149 1.00 4.15 20 THR A N 5
ATOM 4666 C CA . THR A 1 20 ? 9.761 -0.866 -6.384 1.00 52.32 20 THR A CA 5
ATOM 4667 C C . THR A 1 20 ? 9.297 -2.033 -7.254 1.00 75.31 20 THR A C 5
ATOM 4668 O O . THR A 1 20 ? 9.392 -1.983 -8.481 1.00 60.04 20 THR A O 5
ATOM 4679 N N . ASN A 1 21 ? 8.793 -3.079 -6.606 1.00 74.32 21 ASN A N 5
ATOM 4680 C CA . ASN A 1 21 ? 8.254 -4.239 -7.304 1.00 23.12 21 ASN A CA 5
ATOM 4681 C C . ASN A 1 21 ? 6.738 -4.145 -7.341 1.00 30.23 21 ASN A C 5
ATOM 4682 O O . ASN A 1 21 ? 6.077 -4.145 -6.299 1.00 55.20 21 ASN A O 5
ATOM 4693 N N . TYR A 1 22 ? 6.194 -4.073 -8.543 1.00 30.10 22 TYR A N 5
ATOM 4694 C CA . TYR A 1 22 ? 4.784 -3.782 -8.733 1.00 23.23 22 TYR A CA 5
ATOM 4695 C C . TYR A 1 22 ? 3.952 -5.058 -8.851 1.00 44.40 22 TYR A C 5
ATOM 4696 O O . TYR A 1 22 ? 2.837 -5.134 -8.329 1.00 43.24 22 TYR A O 5
ATOM 4714 N N . ARG A 1 23 ? 4.520 -6.069 -9.501 1.00 63.04 23 ARG A N 5
ATOM 4715 C CA . ARG A 1 23 ? 3.768 -7.263 -9.896 1.00 53.12 23 ARG A CA 5
ATOM 4716 C C . ARG A 1 23 ? 3.446 -8.185 -8.719 1.00 65.13 23 ARG A C 5
ATOM 4717 O O . ARG A 1 23 ? 2.709 -9.158 -8.880 1.00 60.01 23 ARG A O 5
ATOM 4738 N N . ILE A 1 24 ? 3.983 -7.881 -7.545 1.00 73.02 24 ILE A N 5
ATOM 4739 C CA . ILE A 1 24 ? 3.797 -8.742 -6.378 1.00 12.51 24 ILE A CA 5
ATOM 4740 C C . ILE A 1 24 ? 2.355 -8.694 -5.854 1.00 12.14 24 ILE A C 5
ATOM 4741 O O . ILE A 1 24 ? 1.812 -9.710 -5.424 1.00 32.44 24 ILE A O 5
ATOM 4757 N N . ILE A 1 25 ? 1.729 -7.529 -5.925 1.00 74.21 25 ILE A N 5
ATOM 4758 C CA . ILE A 1 25 ? 0.406 -7.331 -5.340 1.00 24.34 25 ILE A CA 5
ATOM 4759 C C . ILE A 1 25 ? -0.576 -6.825 -6.404 1.00 10.44 25 ILE A C 5
ATOM 4760 O O . ILE A 1 25 ? -0.152 -6.252 -7.404 1.00 41.13 25 ILE A O 5
ATOM 4776 N N . GLY A 1 26 ? -1.877 -7.047 -6.196 1.00 74.31 26 GLY A N 5
ATOM 4777 C CA . GLY A 1 26 ? -2.861 -6.744 -7.213 1.00 22.20 26 GLY A CA 5
ATOM 4778 C C . GLY A 1 26 ? -3.797 -5.632 -6.790 1.00 35.41 26 GLY A C 5
ATOM 4779 O O . GLY A 1 26 ? -3.358 -4.625 -6.239 1.00 54.15 26 GLY A O 5
ATOM 4783 N N . ALA A 1 27 ? -5.086 -5.805 -7.033 1.00 24.12 27 ALA A N 5
ATOM 4784 C CA . ALA A 1 27 ? -6.050 -4.757 -6.746 1.00 64.13 27 ALA A CA 5
ATOM 4785 C C . ALA A 1 27 ? -7.413 -5.321 -6.363 1.00 10.13 27 ALA A C 5
ATOM 4786 O O . ALA A 1 27 ? -8.197 -5.703 -7.232 1.00 75.45 27 ALA A O 5
ATOM 4793 N N . LEU A 1 28 ? -7.686 -5.376 -5.064 1.00 62.04 28 LEU A N 5
ATOM 4794 C CA . LEU A 1 28 ? -8.994 -5.803 -4.568 1.00 51.11 28 LEU A CA 5
ATOM 4795 C C . LEU A 1 28 ? -9.245 -5.258 -3.156 1.00 75.35 28 LEU A C 5
ATOM 4796 O O . LEU A 1 28 ? -9.248 -6.007 -2.179 1.00 64.32 28 LEU A O 5
ATOM 4812 N N . PRO A 1 29 ? -9.438 -3.935 -3.026 1.00 34.21 29 PRO A N 5
ATOM 4813 C CA . PRO A 1 29 ? -9.688 -3.291 -1.747 1.00 2.44 29 PRO A CA 5
ATOM 4814 C C . PRO A 1 29 ? -11.176 -3.042 -1.498 1.00 23.04 29 PRO A C 5
ATOM 4815 O O . PRO A 1 29 ? -11.614 -1.898 -1.376 1.00 21.42 29 PRO A O 5
ATOM 4826 N N . GLN A 1 30 ? -11.949 -4.117 -1.402 1.00 73.22 30 GLN A N 5
ATOM 4827 C CA . GLN A 1 30 ? -13.386 -3.998 -1.196 1.00 43.20 30 GLN A CA 5
ATOM 4828 C C . GLN A 1 30 ? -13.898 -5.186 -0.386 1.00 24.21 30 GLN A C 5
ATOM 4829 O O . GLN A 1 30 ? -14.133 -5.076 0.821 1.00 51.13 30 GLN A O 5
ATOM 4843 N N . GLY A 1 31 ? -14.040 -6.329 -1.049 1.00 3.24 31 GLY A N 5
ATOM 4844 C CA . GLY A 1 31 ? -14.471 -7.538 -0.371 1.00 34.13 31 GLY A CA 5
ATOM 4845 C C . GLY A 1 31 ? -13.300 -8.286 0.227 1.00 54.41 31 GLY A C 5
ATOM 4846 O O . GLY A 1 31 ? -13.183 -9.501 0.084 1.00 73.33 31 GLY A O 5
ATOM 4850 N N . GLN A 1 32 ? -12.432 -7.547 0.893 1.00 11.42 32 GLN A N 5
ATOM 4851 C CA . GLN A 1 32 ? -11.221 -8.092 1.476 1.00 71.51 32 GLN A CA 5
ATOM 4852 C C . GLN A 1 32 ? -10.690 -7.081 2.482 1.00 73.24 32 GLN A C 5
ATOM 4853 O O . GLN A 1 32 ? -10.949 -5.885 2.336 1.00 33.15 32 GLN A O 5
ATOM 4867 N N . LYS A 1 33 ? -9.958 -7.535 3.492 1.00 44.42 33 LYS A N 5
ATOM 4868 C CA . LYS A 1 33 ? -9.424 -6.618 4.496 1.00 41.05 33 LYS A CA 5
ATOM 4869 C C . LYS A 1 33 ? -8.163 -5.917 3.990 1.00 31.13 33 LYS A C 5
ATOM 4870 O O . LYS A 1 33 ? -7.415 -5.316 4.763 1.00 31.32 33 LYS A O 5
ATOM 4889 N N . VAL A 1 34 ? -7.938 -5.990 2.685 1.00 52.12 34 VAL A N 5
ATOM 4890 C CA . VAL A 1 34 ? -6.823 -5.298 2.064 1.00 15.10 34 VAL A CA 5
ATOM 4891 C C . VAL A 1 34 ? -7.137 -3.813 1.935 1.00 30.04 34 VAL A C 5
ATOM 4892 O O . VAL A 1 34 ? -7.830 -3.387 1.009 1.00 4.25 34 VAL A O 5
ATOM 4905 N N . GLN A 1 35 ? -6.647 -3.035 2.887 1.00 24.55 35 GLN A N 5
ATOM 4906 C CA . GLN A 1 35 ? -6.912 -1.605 2.926 1.00 15.50 35 GLN A CA 5
ATOM 4907 C C . GLN A 1 35 ? -5.659 -0.837 3.314 1.00 31.34 35 GLN A C 5
ATOM 4908 O O . GLN A 1 35 ? -4.656 -1.426 3.723 1.00 55.13 35 GLN A O 5
ATOM 4922 N N . VAL A 1 36 ? -5.726 0.480 3.175 1.00 3.54 36 VAL A N 5
ATOM 4923 C CA . VAL A 1 36 ? -4.653 1.358 3.604 1.00 52.43 36 VAL A CA 5
ATOM 4924 C C . VAL A 1 36 ? -4.989 1.944 4.975 1.00 74.44 36 VAL A C 5
ATOM 4925 O O . VAL A 1 36 ? -6.065 2.514 5.172 1.00 25.35 36 VAL A O 5
ATOM 4938 N N . ILE A 1 37 ? -4.087 1.778 5.929 1.00 53.12 37 ILE A N 5
ATOM 4939 C CA . ILE A 1 37 ? -4.317 2.267 7.282 1.00 72.22 37 ILE A CA 5
ATOM 4940 C C . ILE A 1 37 ? -4.069 3.766 7.332 1.00 12.22 37 ILE A C 5
ATOM 4941 O O . ILE A 1 37 ? -4.934 4.549 7.728 1.00 62.52 37 ILE A O 5
ATOM 4957 N N . SER A 1 38 ? -2.880 4.146 6.913 1.00 61.22 38 SER A N 5
ATOM 4958 C CA . SER A 1 38 ? -2.506 5.542 6.822 1.00 2.43 38 SER A CA 5
ATOM 4959 C C . SER A 1 38 ? -1.557 5.728 5.656 1.00 62.12 38 SER A C 5
ATOM 4960 O O . SER A 1 38 ? -0.883 4.785 5.235 1.00 23.14 38 SER A O 5
ATOM 4968 N N . GLU A 1 39 ? -1.512 6.935 5.133 1.00 14.54 39 GLU A N 5
ATOM 4969 C CA . GLU A 1 39 ? -0.706 7.219 3.966 1.00 74.45 39 GLU A CA 5
ATOM 4970 C C . GLU A 1 39 ? 0.211 8.408 4.201 1.00 23.14 39 GLU A C 5
ATOM 4971 O O . GLU A 1 39 ? -0.010 9.218 5.105 1.00 44.31 39 GLU A O 5
ATOM 4983 N N . ASN A 1 40 ? 1.258 8.487 3.401 1.00 1.54 40 ASN A N 5
ATOM 4984 C CA . ASN A 1 40 ? 2.199 9.585 3.462 1.00 61.21 40 ASN A CA 5
ATOM 4985 C C . ASN A 1 40 ? 2.458 10.103 2.060 1.00 52.12 40 ASN A C 5
ATOM 4986 O O . ASN A 1 40 ? 1.962 9.539 1.081 1.00 54.50 40 ASN A O 5
ATOM 4997 N N . SER A 1 41 ? 3.207 11.182 1.971 1.00 53.15 41 SER A N 5
ATOM 4998 C CA . SER A 1 41 ? 3.498 11.829 0.709 1.00 61.33 41 SER A CA 5
ATOM 4999 C C . SER A 1 41 ? 4.520 11.018 -0.086 1.00 64.02 41 SER A C 5
ATOM 5000 O O . SER A 1 41 ? 5.719 11.298 -0.074 1.00 15.30 41 SER A O 5
ATOM 5008 N N . GLY A 1 42 ? 4.034 9.969 -0.714 1.00 44.31 42 GLY A N 5
ATOM 5009 C CA . GLY A 1 42 ? 4.867 9.142 -1.562 1.00 24.14 42 GLY A CA 5
ATOM 5010 C C . GLY A 1 42 ? 4.403 7.705 -1.560 1.00 33.23 42 GLY A C 5
ATOM 5011 O O . GLY A 1 42 ? 3.859 7.216 -2.553 1.00 73.41 42 GLY A O 5
ATOM 5015 N N . TRP A 1 43 ? 4.613 7.029 -0.441 1.00 3.11 43 TRP A N 5
ATOM 5016 C CA . TRP A 1 43 ? 4.144 5.660 -0.273 1.00 25.12 43 TRP A CA 5
ATOM 5017 C C . TRP A 1 43 ? 3.093 5.589 0.830 1.00 72.44 43 TRP A C 5
ATOM 5018 O O . TRP A 1 43 ? 3.151 6.335 1.813 1.00 4.21 43 TRP A O 5
ATOM 5039 N N . SER A 1 44 ? 2.132 4.697 0.653 1.00 54.41 44 SER A N 5
ATOM 5040 C CA . SER A 1 44 ? 1.063 4.502 1.620 1.00 32.22 44 SER A CA 5
ATOM 5041 C C . SER A 1 44 ? 1.151 3.103 2.224 1.00 73.44 44 SER A C 5
ATOM 5042 O O . SER A 1 44 ? 1.379 2.127 1.506 1.00 43.45 44 SER A O 5
ATOM 5050 N N . LYS A 1 45 ? 0.992 3.011 3.537 1.00 50.21 45 LYS A N 5
ATOM 5051 C CA . LYS A 1 45 ? 1.090 1.754 4.237 1.00 44.11 45 LYS A CA 5
ATOM 5052 C C . LYS A 1 45 ? -0.218 0.976 4.166 1.00 43.22 45 LYS A C 5
ATOM 5053 O O . LYS A 1 45 ? -1.281 1.472 4.546 1.00 35.44 45 LYS A O 5
ATOM 5072 N N . ILE A 1 46 ? -0.123 -0.253 3.693 1.00 2.15 46 ILE A N 5
ATOM 5073 C CA . ILE A 1 46 ? -1.295 -1.093 3.496 1.00 63.02 46 ILE A CA 5
ATOM 5074 C C . ILE A 1 46 ? -1.112 -2.443 4.168 1.00 74.42 46 ILE A C 5
ATOM 5075 O O . ILE A 1 46 ? -0.021 -2.772 4.641 1.00 43.44 46 ILE A O 5
ATOM 5091 N N . ASN A 1 47 ? -2.182 -3.216 4.211 1.00 10.25 47 ASN A N 5
ATOM 5092 C CA . ASN A 1 47 ? -2.100 -4.598 4.651 1.00 25.50 47 ASN A CA 5
ATOM 5093 C C . ASN A 1 47 ? -2.716 -5.493 3.590 1.00 53.00 47 ASN A C 5
ATOM 5094 O O . ASN A 1 47 ? -3.919 -5.426 3.336 1.00 43.11 47 ASN A O 5
ATOM 5105 N N . TYR A 1 48 ? -1.898 -6.323 2.965 1.00 42.33 48 TYR A N 5
ATOM 5106 C CA . TYR A 1 48 ? -2.367 -7.147 1.866 1.00 31.34 48 TYR A CA 5
ATOM 5107 C C . TYR A 1 48 ? -2.559 -8.580 2.339 1.00 52.22 48 TYR A C 5
ATOM 5108 O O . TYR A 1 48 ? -1.717 -9.439 2.107 1.00 70.31 48 TYR A O 5
ATOM 5126 N N . ASN A 1 49 ? -3.661 -8.821 3.041 1.00 32.24 49 ASN A N 5
ATOM 5127 C CA . ASN A 1 49 ? -3.981 -10.156 3.547 1.00 25.21 49 ASN A CA 5
ATOM 5128 C C . ASN A 1 49 ? -2.884 -10.695 4.464 1.00 43.30 49 ASN A C 5
ATOM 5129 O O . ASN A 1 49 ? -2.435 -11.834 4.319 1.00 64.14 49 ASN A O 5
ATOM 5140 N N . GLY A 1 50 ? -2.454 -9.869 5.407 1.00 22.10 50 GLY A N 5
ATOM 5141 C CA . GLY A 1 50 ? -1.497 -10.318 6.402 1.00 44.15 50 GLY A CA 5
ATOM 5142 C C . GLY A 1 50 ? -0.053 -10.026 6.034 1.00 35.43 50 GLY A C 5
ATOM 5143 O O . GLY A 1 50 ? 0.824 -10.057 6.898 1.00 71.42 50 GLY A O 5
ATOM 5147 N N . GLN A 1 51 ? 0.214 -9.742 4.766 1.00 31.21 51 GLN A N 5
ATOM 5148 C CA . GLN A 1 51 ? 1.575 -9.425 4.352 1.00 4.55 51 GLN A CA 5
ATOM 5149 C C . GLN A 1 51 ? 1.749 -7.919 4.214 1.00 22.33 51 GLN A C 5
ATOM 5150 O O . GLN A 1 51 ? 0.804 -7.194 3.885 1.00 24.31 51 GLN A O 5
ATOM 5164 N N . THR A 1 52 ? 2.957 -7.456 4.488 1.00 75.20 52 THR A N 5
ATOM 5165 C CA . THR A 1 52 ? 3.241 -6.033 4.555 1.00 13.31 52 THR A CA 5
ATOM 5166 C C . THR A 1 52 ? 3.585 -5.471 3.179 1.00 5.03 52 THR A C 5
ATOM 5167 O O . THR A 1 52 ? 4.269 -6.122 2.387 1.00 44.52 52 THR A O 5
ATOM 5178 N N . GLY A 1 53 ? 3.101 -4.268 2.899 1.00 60.33 53 GLY A N 5
ATOM 5179 C CA . GLY A 1 53 ? 3.405 -3.619 1.644 1.00 62.24 53 GLY A CA 5
ATOM 5180 C C . GLY A 1 53 ? 3.205 -2.119 1.714 1.00 0.01 53 GLY A C 5
ATOM 5181 O O . GLY A 1 53 ? 2.529 -1.616 2.616 1.00 32.10 53 GLY A O 5
ATOM 5185 N N . TYR A 1 54 ? 3.806 -1.407 0.772 1.00 24.11 54 TYR A N 5
ATOM 5186 C CA . TYR A 1 54 ? 3.626 0.032 0.653 1.00 61.33 54 TYR A CA 5
ATOM 5187 C C . TYR A 1 54 ? 3.334 0.358 -0.803 1.00 41.12 54 TYR A C 5
ATOM 5188 O O . TYR A 1 54 ? 3.962 -0.205 -1.690 1.00 34.21 54 TYR A O 5
ATOM 5206 N N . ILE A 1 55 ? 2.404 1.266 -1.050 1.00 50.05 55 ILE A N 5
ATOM 5207 C CA . ILE A 1 55 ? 1.989 1.565 -2.417 1.00 22.02 55 ILE A CA 5
ATOM 5208 C C . ILE A 1 55 ? 2.199 3.033 -2.761 1.00 13.05 55 ILE A C 5
ATOM 5209 O O . ILE A 1 55 ? 2.443 3.853 -1.880 1.00 44.31 55 ILE A O 5
ATOM 5225 N N . GLY A 1 56 ? 2.098 3.356 -4.043 1.00 54.42 56 GLY A N 5
ATOM 5226 C CA . GLY A 1 56 ? 2.232 4.730 -4.475 1.00 32.22 56 GLY A CA 5
ATOM 5227 C C . GLY A 1 56 ? 0.969 5.524 -4.221 1.00 64.02 56 GLY A C 5
ATOM 5228 O O . GLY A 1 56 ? -0.082 5.215 -4.778 1.00 4.04 56 GLY A O 5
ATOM 5232 N N . THR A 1 57 ? 1.083 6.562 -3.401 1.00 12.24 57 THR A N 5
ATOM 5233 C CA . THR A 1 57 ? -0.069 7.349 -2.957 1.00 31.01 57 THR A CA 5
ATOM 5234 C C . THR A 1 57 ? -0.847 7.971 -4.127 1.00 54.22 57 THR A C 5
ATOM 5235 O O . THR A 1 57 ? -2.000 8.377 -3.970 1.00 21.22 57 THR A O 5
ATOM 5246 N N . ARG A 1 58 ? -0.224 8.037 -5.300 1.00 61.15 58 ARG A N 5
ATOM 5247 C CA . ARG A 1 58 ? -0.872 8.613 -6.465 1.00 24.14 58 ARG A CA 5
ATOM 5248 C C . ARG A 1 58 ? -1.972 7.706 -7.012 1.00 54.42 58 ARG A C 5
ATOM 5249 O O . ARG A 1 58 ? -2.914 8.188 -7.644 1.00 2.40 58 ARG A O 5
ATOM 5270 N N . TYR A 1 59 ? -1.866 6.404 -6.771 1.00 0.33 59 TYR A N 5
ATOM 5271 C CA . TYR A 1 59 ? -2.875 5.468 -7.226 1.00 14.42 59 TYR A CA 5
ATOM 5272 C C . TYR A 1 59 ? -3.477 4.711 -6.052 1.00 25.31 59 TYR A C 5
ATOM 5273 O O . TYR A 1 59 ? -2.777 4.015 -5.321 1.00 3.13 59 TYR A O 5
ATOM 5291 N N . LEU A 1 60 ? -4.778 4.871 -5.879 1.00 65.30 60 LEU A N 5
ATOM 5292 C CA . LEU A 1 60 ? -5.521 4.197 -4.822 1.00 42.25 60 LEU A CA 5
ATOM 5293 C C . LEU A 1 60 ? -6.991 4.102 -5.193 1.00 53.12 60 LEU A C 5
ATOM 5294 O O . LEU A 1 60 ? -7.471 4.850 -6.047 1.00 60.10 60 LEU A O 5
ATOM 5310 N N . SER A 1 61 ? -7.706 3.198 -4.544 1.00 10.21 61 SER A N 5
ATOM 5311 C CA . SER A 1 61 ? -9.134 3.073 -4.762 1.00 51.55 61 SER A CA 5
ATOM 5312 C C . SER A 1 61 ? -9.906 3.761 -3.648 1.00 3.11 61 SER A C 5
ATOM 5313 O O . SER A 1 61 ? -9.763 3.421 -2.475 1.00 53.11 61 SER A O 5
ATOM 5321 N N . LYS A 1 62 ? -10.707 4.738 -4.025 1.00 55.23 62 LYS A N 5
ATOM 5322 C CA . LYS A 1 62 ? -11.586 5.410 -3.091 1.00 22.12 62 LYS A CA 5
ATOM 5323 C C . LYS A 1 62 ? -13.021 5.062 -3.449 1.00 35.20 62 LYS A C 5
ATOM 5324 O O . LYS A 1 62 ? -13.339 4.912 -4.629 1.00 34.15 62 LYS A O 5
ATOM 5343 N N . LEU A 1 63 ? -13.868 4.892 -2.443 1.00 54.42 63 LEU A N 5
ATOM 5344 C CA . LEU A 1 63 ? -15.243 4.471 -2.673 1.00 1.34 63 LEU A CA 5
ATOM 5345 C C . LEU A 1 63 ? -16.034 5.555 -3.397 1.00 33.25 63 LEU A C 5
ATOM 5346 O O . LEU A 1 63 ? -16.732 5.263 -4.360 1.00 21.54 63 LEU A O 5
ATOM 5362 N N . GLU A 1 64 ? -15.926 6.787 -2.879 1.00 32.34 64 GLU A N 5
ATOM 5363 C CA . GLU A 1 64 ? -16.590 7.993 -3.413 1.00 23.33 64 GLU A CA 5
ATOM 5364 C C . GLU A 1 64 ? -18.055 7.705 -3.791 1.00 65.11 64 GLU A C 5
ATOM 5365 O O . GLU A 1 64 ? -18.647 6.740 -3.305 1.00 63.24 64 GLU A O 5
ATOM 5377 N N . HIS A 1 65 ? -18.680 8.580 -4.566 1.00 73.44 65 HIS A N 5
ATOM 5378 C CA . HIS A 1 65 ? -19.984 8.267 -5.132 1.00 62.04 65 HIS A CA 5
ATOM 5379 C C . HIS A 1 65 ? -20.046 8.685 -6.597 1.00 44.31 65 HIS A C 5
ATOM 5380 O O . HIS A 1 65 ? -20.739 9.630 -6.974 1.00 61.42 65 HIS A O 5
ATOM 5395 N N . HIS A 1 66 ? -19.263 7.986 -7.412 1.00 10.24 66 HIS A N 5
ATOM 5396 C CA . HIS A 1 66 ? -19.260 8.183 -8.856 1.00 62.15 66 HIS A CA 5
ATOM 5397 C C . HIS A 1 66 ? -19.406 6.849 -9.569 1.00 40.42 66 HIS A C 5
ATOM 5398 O O . HIS A 1 66 ? -20.110 6.749 -10.577 1.00 74.02 66 HIS A O 5
ATOM 5413 N N . HIS A 1 67 ? -18.741 5.827 -9.022 1.00 5.44 67 HIS A N 5
ATOM 5414 C CA . HIS A 1 67 ? -18.593 4.534 -9.685 1.00 11.53 67 HIS A CA 5
ATOM 5415 C C . HIS A 1 67 ? -17.719 4.701 -10.915 1.00 63.04 67 HIS A C 5
ATOM 5416 O O . HIS A 1 67 ? -18.189 5.122 -11.977 1.00 22.04 67 HIS A O 5
ATOM 5431 N N . HIS A 1 68 ? -16.437 4.395 -10.739 1.00 30.44 68 HIS A N 5
ATOM 5432 C CA . HIS A 1 68 ? -15.418 4.639 -11.759 1.00 13.12 68 HIS A CA 5
ATOM 5433 C C . HIS A 1 68 ? -15.866 4.171 -13.140 1.00 53.02 68 HIS A C 5
ATOM 5434 O O . HIS A 1 68 ? -16.399 3.071 -13.303 1.00 53.34 68 HIS A O 5
ATOM 5449 N N . HIS A 1 69 ? -15.638 5.037 -14.121 1.00 75.51 69 HIS A N 5
ATOM 5450 C CA . HIS A 1 69 ? -16.221 4.893 -15.455 1.00 2.14 69 HIS A CA 5
ATOM 5451 C C . HIS A 1 69 ? -15.800 3.603 -16.143 1.00 1.14 69 HIS A C 5
ATOM 5452 O O . HIS A 1 69 ? -16.622 2.962 -16.796 1.00 61.20 69 HIS A O 5
ATOM 5467 N N . HIS A 1 70 ? -14.529 3.235 -15.985 1.00 74.44 70 HIS A N 5
ATOM 5468 C CA . HIS A 1 70 ? -13.957 2.078 -16.677 1.00 1.31 70 HIS A CA 5
ATOM 5469 C C . HIS A 1 70 ? -13.850 2.369 -18.174 1.00 12.32 70 HIS A C 5
ATOM 5470 O O . HIS A 1 70 ? -12.874 3.032 -18.576 1.00 36.90 70 HIS A O 5
ATOM 5486 N N . MET A 1 1 ? -20.730 2.796 -18.585 1.00 54.22 1 MET A N 6
ATOM 5487 C CA . MET A 1 1 ? -20.110 3.838 -19.434 1.00 61.45 1 MET A CA 6
ATOM 5488 C C . MET A 1 1 ? -18.952 4.500 -18.705 1.00 43.04 1 MET A C 6
ATOM 5489 O O . MET A 1 1 ? -19.116 5.023 -17.601 1.00 64.21 1 MET A O 6
ATOM 5505 N N . ILE A 1 2 ? -17.784 4.478 -19.330 1.00 52.44 2 ILE A N 6
ATOM 5506 C CA . ILE A 1 2 ? -16.592 5.072 -18.751 1.00 31.42 2 ILE A CA 6
ATOM 5507 C C . ILE A 1 2 ? -15.971 6.068 -19.720 1.00 55.13 2 ILE A C 6
ATOM 5508 O O . ILE A 1 2 ? -16.219 6.012 -20.926 1.00 33.32 2 ILE A O 6
ATOM 5524 N N . GLY A 1 3 ? -15.185 6.984 -19.185 1.00 25.21 3 GLY A N 6
ATOM 5525 C CA . GLY A 1 3 ? -14.539 7.985 -20.007 1.00 74.15 3 GLY A CA 6
ATOM 5526 C C . GLY A 1 3 ? -13.831 9.035 -19.175 1.00 12.42 3 GLY A C 6
ATOM 5527 O O . GLY A 1 3 ? -13.000 9.785 -19.685 1.00 51.01 3 GLY A O 6
ATOM 5531 N N . ASP A 1 4 ? -14.157 9.088 -17.890 1.00 11.02 4 ASP A N 6
ATOM 5532 C CA . ASP A 1 4 ? -13.539 10.039 -16.977 1.00 51.30 4 ASP A CA 6
ATOM 5533 C C . ASP A 1 4 ? -12.306 9.432 -16.331 1.00 12.42 4 ASP A C 6
ATOM 5534 O O . ASP A 1 4 ? -12.394 8.788 -15.283 1.00 54.44 4 ASP A O 6
ATOM 5543 N N . TYR A 1 5 ? -11.163 9.610 -16.970 1.00 32.14 5 TYR A N 6
ATOM 5544 C CA . TYR A 1 5 ? -9.901 9.135 -16.424 1.00 71.04 5 TYR A CA 6
ATOM 5545 C C . TYR A 1 5 ? -9.216 10.251 -15.647 1.00 55.24 5 TYR A C 6
ATOM 5546 O O . TYR A 1 5 ? -8.100 10.655 -15.964 1.00 22.01 5 TYR A O 6
ATOM 5564 N N . TYR A 1 6 ? -9.893 10.727 -14.612 1.00 61.34 6 TYR A N 6
ATOM 5565 C CA . TYR A 1 6 ? -9.416 11.855 -13.818 1.00 54.41 6 TYR A CA 6
ATOM 5566 C C . TYR A 1 6 ? -8.399 11.409 -12.766 1.00 61.51 6 TYR A C 6
ATOM 5567 O O . TYR A 1 6 ? -8.345 11.976 -11.672 1.00 43.53 6 TYR A O 6
ATOM 5585 N N . ILE A 1 7 ? -7.570 10.429 -13.129 1.00 54.10 7 ILE A N 6
ATOM 5586 C CA . ILE A 1 7 ? -6.607 9.820 -12.209 1.00 73.24 7 ILE A CA 6
ATOM 5587 C C . ILE A 1 7 ? -7.329 8.892 -11.225 1.00 73.34 7 ILE A C 6
ATOM 5588 O O . ILE A 1 7 ? -8.489 9.124 -10.886 1.00 31.03 7 ILE A O 6
ATOM 5604 N N . ASN A 1 8 ? -6.646 7.817 -10.822 1.00 12.55 8 ASN A N 6
ATOM 5605 C CA . ASN A 1 8 ? -7.181 6.811 -9.890 1.00 40.32 8 ASN A CA 6
ATOM 5606 C C . ASN A 1 8 ? -8.197 5.895 -10.571 1.00 13.50 8 ASN A C 6
ATOM 5607 O O . ASN A 1 8 ? -8.216 4.687 -10.325 1.00 23.34 8 ASN A O 6
ATOM 5618 N N . ALA A 1 9 ? -9.014 6.465 -11.448 1.00 63.21 9 ALA A N 6
ATOM 5619 C CA . ALA A 1 9 ? -10.090 5.729 -12.110 1.00 70.22 9 ALA A CA 6
ATOM 5620 C C . ALA A 1 9 ? -9.570 4.698 -13.116 1.00 63.54 9 ALA A C 6
ATOM 5621 O O . ALA A 1 9 ? -10.354 4.024 -13.788 1.00 74.42 9 ALA A O 6
ATOM 5628 N N . SER A 1 10 ? -8.253 4.583 -13.228 1.00 42.44 10 SER A N 6
ATOM 5629 C CA . SER A 1 10 ? -7.647 3.583 -14.092 1.00 2.34 10 SER A CA 6
ATOM 5630 C C . SER A 1 10 ? -7.798 2.190 -13.485 1.00 13.13 10 SER A C 6
ATOM 5631 O O . SER A 1 10 ? -7.903 1.202 -14.214 1.00 45.24 10 SER A O 6
ATOM 5639 N N . ALA A 1 11 ? -7.795 2.133 -12.144 1.00 63.45 11 ALA A N 6
ATOM 5640 C CA . ALA A 1 11 ? -7.995 0.892 -11.378 1.00 72.12 11 ALA A CA 6
ATOM 5641 C C . ALA A 1 11 ? -6.811 -0.076 -11.481 1.00 51.22 11 ALA A C 6
ATOM 5642 O O . ALA A 1 11 ? -6.424 -0.703 -10.496 1.00 73.25 11 ALA A O 6
ATOM 5649 N N . LEU A 1 12 ? -6.224 -0.178 -12.660 1.00 74.25 12 LEU A N 6
ATOM 5650 C CA . LEU A 1 12 ? -5.175 -1.156 -12.918 1.00 62.21 12 LEU A CA 6
ATOM 5651 C C . LEU A 1 12 ? -3.799 -0.650 -12.480 1.00 71.41 12 LEU A C 6
ATOM 5652 O O . LEU A 1 12 ? -2.777 -1.137 -12.954 1.00 42.21 12 LEU A O 6
ATOM 5668 N N . ASN A 1 13 ? -3.766 0.303 -11.555 1.00 62.10 13 ASN A N 6
ATOM 5669 C CA . ASN A 1 13 ? -2.505 0.931 -11.168 1.00 51.42 13 ASN A CA 6
ATOM 5670 C C . ASN A 1 13 ? -2.177 0.692 -9.691 1.00 52.44 13 ASN A C 6
ATOM 5671 O O . ASN A 1 13 ? -1.212 1.242 -9.170 1.00 41.45 13 ASN A O 6
ATOM 5682 N N . VAL A 1 14 ? -2.962 -0.133 -9.014 1.00 12.05 14 VAL A N 6
ATOM 5683 C CA . VAL A 1 14 ? -2.789 -0.329 -7.580 1.00 54.22 14 VAL A CA 6
ATOM 5684 C C . VAL A 1 14 ? -1.685 -1.356 -7.311 1.00 21.53 14 VAL A C 6
ATOM 5685 O O . VAL A 1 14 ? -1.870 -2.298 -6.552 1.00 2.24 14 VAL A O 6
ATOM 5698 N N . ARG A 1 15 ? -0.538 -1.180 -7.950 1.00 12.03 15 ARG A N 6
ATOM 5699 C CA . ARG A 1 15 ? 0.546 -2.145 -7.833 1.00 1.12 15 ARG A CA 6
ATOM 5700 C C . ARG A 1 15 ? 1.813 -1.514 -7.261 1.00 3.12 15 ARG A C 6
ATOM 5701 O O . ARG A 1 15 ? 2.715 -1.102 -7.998 1.00 64.23 15 ARG A O 6
ATOM 5722 N N . SER A 1 16 ? 1.853 -1.427 -5.932 1.00 23.41 16 SER A N 6
ATOM 5723 C CA . SER A 1 16 ? 3.020 -0.926 -5.204 1.00 63.25 16 SER A CA 6
ATOM 5724 C C . SER A 1 16 ? 3.368 0.508 -5.614 1.00 13.30 16 SER A C 6
ATOM 5725 O O . SER A 1 16 ? 4.513 0.938 -5.494 1.00 64.20 16 SER A O 6
ATOM 5733 N N . GLY A 1 17 ? 2.370 1.241 -6.085 1.00 41.12 17 GLY A N 6
ATOM 5734 C CA . GLY A 1 17 ? 2.595 2.600 -6.537 1.00 61.15 17 GLY A CA 6
ATOM 5735 C C . GLY A 1 17 ? 2.370 2.732 -8.026 1.00 53.01 17 GLY A C 6
ATOM 5736 O O . GLY A 1 17 ? 1.487 2.078 -8.576 1.00 72.14 17 GLY A O 6
ATOM 5740 N N . GLU A 1 18 ? 3.183 3.555 -8.680 1.00 44.33 18 GLU A N 6
ATOM 5741 C CA . GLU A 1 18 ? 3.101 3.732 -10.128 1.00 13.45 18 GLU A CA 6
ATOM 5742 C C . GLU A 1 18 ? 3.368 2.414 -10.854 1.00 52.54 18 GLU A C 6
ATOM 5743 O O . GLU A 1 18 ? 2.884 2.191 -11.964 1.00 42.51 18 GLU A O 6
ATOM 5755 N N . GLY A 1 19 ? 4.137 1.547 -10.212 1.00 20.11 19 GLY A N 6
ATOM 5756 C CA . GLY A 1 19 ? 4.457 0.259 -10.788 1.00 53.24 19 GLY A CA 6
ATOM 5757 C C . GLY A 1 19 ? 5.813 -0.227 -10.330 1.00 72.14 19 GLY A C 6
ATOM 5758 O O . GLY A 1 19 ? 6.733 -0.378 -11.132 1.00 44.14 19 GLY A O 6
ATOM 5762 N N . THR A 1 20 ? 5.938 -0.460 -9.033 1.00 3.11 20 THR A N 6
ATOM 5763 C CA . THR A 1 20 ? 7.214 -0.839 -8.453 1.00 3.35 20 THR A CA 6
ATOM 5764 C C . THR A 1 20 ? 7.411 -2.354 -8.503 1.00 51.02 20 THR A C 6
ATOM 5765 O O . THR A 1 20 ? 8.337 -2.850 -9.146 1.00 5.14 20 THR A O 6
ATOM 5776 N N . ASN A 1 21 ? 6.530 -3.082 -7.835 1.00 0.32 21 ASN A N 6
ATOM 5777 C CA . ASN A 1 21 ? 6.553 -4.538 -7.861 1.00 52.31 21 ASN A CA 6
ATOM 5778 C C . ASN A 1 21 ? 5.207 -5.048 -8.329 1.00 2.51 21 ASN A C 6
ATOM 5779 O O . ASN A 1 21 ? 4.167 -4.674 -7.784 1.00 41.12 21 ASN A O 6
ATOM 5790 N N . TYR A 1 22 ? 5.233 -5.901 -9.343 1.00 0.41 22 TYR A N 6
ATOM 5791 C CA . TYR A 1 22 ? 4.019 -6.299 -10.045 1.00 34.33 22 TYR A CA 6
ATOM 5792 C C . TYR A 1 22 ? 3.492 -7.632 -9.526 1.00 25.21 22 TYR A C 6
ATOM 5793 O O . TYR A 1 22 ? 2.551 -8.198 -10.083 1.00 1.33 22 TYR A O 6
ATOM 5811 N N . ARG A 1 23 ? 4.109 -8.136 -8.467 1.00 10.12 23 ARG A N 6
ATOM 5812 C CA . ARG A 1 23 ? 3.727 -9.431 -7.919 1.00 63.41 23 ARG A CA 6
ATOM 5813 C C . ARG A 1 23 ? 2.989 -9.285 -6.595 1.00 60.51 23 ARG A C 6
ATOM 5814 O O . ARG A 1 23 ? 1.885 -9.799 -6.432 1.00 2.22 23 ARG A O 6
ATOM 5835 N N . ILE A 1 24 ? 3.616 -8.590 -5.651 1.00 74.43 24 ILE A N 6
ATOM 5836 C CA . ILE A 1 24 ? 3.072 -8.444 -4.301 1.00 1.50 24 ILE A CA 6
ATOM 5837 C C . ILE A 1 24 ? 1.700 -7.766 -4.316 1.00 45.34 24 ILE A C 6
ATOM 5838 O O . ILE A 1 24 ? 0.787 -8.182 -3.605 1.00 62.43 24 ILE A O 6
ATOM 5854 N N . ILE A 1 25 ? 1.562 -6.735 -5.140 1.00 22.12 25 ILE A N 6
ATOM 5855 C CA . ILE A 1 25 ? 0.322 -5.981 -5.243 1.00 34.42 25 ILE A CA 6
ATOM 5856 C C . ILE A 1 25 ? 0.035 -5.725 -6.729 1.00 73.13 25 ILE A C 6
ATOM 5857 O O . ILE A 1 25 ? 0.930 -5.885 -7.561 1.00 5.45 25 ILE A O 6
ATOM 5873 N N . GLY A 1 26 ? -1.185 -5.323 -7.070 1.00 72.33 26 GLY A N 6
ATOM 5874 C CA . GLY A 1 26 ? -1.566 -5.244 -8.463 1.00 53.51 26 GLY A CA 6
ATOM 5875 C C . GLY A 1 26 ? -2.991 -4.769 -8.639 1.00 71.12 26 GLY A C 6
ATOM 5876 O O . GLY A 1 26 ? -3.614 -4.285 -7.688 1.00 3.40 26 GLY A O 6
ATOM 5880 N N . ALA A 1 27 ? -3.521 -4.929 -9.842 1.00 63.14 27 ALA A N 6
ATOM 5881 C CA . ALA A 1 27 ? -4.838 -4.410 -10.166 1.00 11.44 27 ALA A CA 6
ATOM 5882 C C . ALA A 1 27 ? -5.949 -5.333 -9.674 1.00 72.24 27 ALA A C 6
ATOM 5883 O O . ALA A 1 27 ? -6.357 -6.265 -10.371 1.00 2.53 27 ALA A O 6
ATOM 5890 N N . LEU A 1 28 ? -6.414 -5.067 -8.461 1.00 65.04 28 LEU A N 6
ATOM 5891 C CA . LEU A 1 28 ? -7.574 -5.742 -7.888 1.00 12.01 28 LEU A CA 6
ATOM 5892 C C . LEU A 1 28 ? -7.936 -5.094 -6.548 1.00 41.51 28 LEU A C 6
ATOM 5893 O O . LEU A 1 28 ? -7.606 -5.606 -5.474 1.00 3.34 28 LEU A O 6
ATOM 5909 N N . PRO A 1 29 ? -8.589 -3.923 -6.602 1.00 75.15 29 PRO A N 6
ATOM 5910 C CA . PRO A 1 29 ? -8.959 -3.162 -5.417 1.00 43.41 29 PRO A CA 6
ATOM 5911 C C . PRO A 1 29 ? -10.318 -3.575 -4.862 1.00 1.52 29 PRO A C 6
ATOM 5912 O O . PRO A 1 29 ? -11.347 -2.985 -5.191 1.00 21.03 29 PRO A O 6
ATOM 5923 N N . GLN A 1 30 ? -10.315 -4.606 -4.034 1.00 2.31 30 GLN A N 6
ATOM 5924 C CA . GLN A 1 30 ? -11.544 -5.140 -3.479 1.00 24.32 30 GLN A CA 6
ATOM 5925 C C . GLN A 1 30 ? -11.225 -6.059 -2.307 1.00 4.20 30 GLN A C 6
ATOM 5926 O O . GLN A 1 30 ? -10.117 -6.594 -2.217 1.00 75.10 30 GLN A O 6
ATOM 5940 N N . GLY A 1 31 ? -12.185 -6.211 -1.406 1.00 72.33 31 GLY A N 6
ATOM 5941 C CA . GLY A 1 31 ? -12.055 -7.177 -0.336 1.00 34.21 31 GLY A CA 6
ATOM 5942 C C . GLY A 1 31 ? -11.293 -6.648 0.859 1.00 24.42 31 GLY A C 6
ATOM 5943 O O . GLY A 1 31 ? -10.756 -5.542 0.830 1.00 44.31 31 GLY A O 6
ATOM 5947 N N . GLN A 1 32 ? -11.239 -7.454 1.908 1.00 52.30 32 GLN A N 6
ATOM 5948 C CA . GLN A 1 32 ? -10.556 -7.078 3.136 1.00 23.21 32 GLN A CA 6
ATOM 5949 C C . GLN A 1 32 ? -9.112 -7.558 3.120 1.00 4.32 32 GLN A C 6
ATOM 5950 O O . GLN A 1 32 ? -8.399 -7.454 4.121 1.00 31.21 32 GLN A O 6
ATOM 5964 N N . LYS A 1 33 ? -8.685 -8.081 1.972 1.00 55.20 33 LYS A N 6
ATOM 5965 C CA . LYS A 1 33 ? -7.314 -8.552 1.807 1.00 22.41 33 LYS A CA 6
ATOM 5966 C C . LYS A 1 33 ? -6.328 -7.392 1.862 1.00 4.40 33 LYS A C 6
ATOM 5967 O O . LYS A 1 33 ? -5.126 -7.596 2.014 1.00 40.53 33 LYS A O 6
ATOM 5986 N N . VAL A 1 34 ? -6.842 -6.181 1.719 1.00 40.40 34 VAL A N 6
ATOM 5987 C CA . VAL A 1 34 ? -6.018 -4.991 1.787 1.00 22.14 34 VAL A CA 6
ATOM 5988 C C . VAL A 1 34 ? -6.799 -3.834 2.401 1.00 72.11 34 VAL A C 6
ATOM 5989 O O . VAL A 1 34 ? -7.877 -3.469 1.932 1.00 32.24 34 VAL A O 6
ATOM 6002 N N . GLN A 1 35 ? -6.262 -3.279 3.472 1.00 31.11 35 GLN A N 6
ATOM 6003 C CA . GLN A 1 35 ? -6.866 -2.126 4.110 1.00 1.20 35 GLN A CA 6
ATOM 6004 C C . GLN A 1 35 ? -5.807 -1.060 4.334 1.00 34.55 35 GLN A C 6
ATOM 6005 O O . GLN A 1 35 ? -4.709 -1.358 4.811 1.00 30.03 35 GLN A O 6
ATOM 6019 N N . VAL A 1 36 ? -6.125 0.167 3.962 1.00 5.14 36 VAL A N 6
ATOM 6020 C CA . VAL A 1 36 ? -5.207 1.277 4.140 1.00 32.11 36 VAL A CA 6
ATOM 6021 C C . VAL A 1 36 ? -5.171 1.714 5.604 1.00 31.33 36 VAL A C 6
ATOM 6022 O O . VAL A 1 36 ? -6.210 1.964 6.220 1.00 60.20 36 VAL A O 6
ATOM 6035 N N . ILE A 1 37 ? -3.975 1.772 6.172 1.00 43.35 37 ILE A N 6
ATOM 6036 C CA . ILE A 1 37 ? -3.814 2.215 7.545 1.00 51.02 37 ILE A CA 6
ATOM 6037 C C . ILE A 1 37 ? -3.671 3.731 7.581 1.00 74.41 37 ILE A C 6
ATOM 6038 O O . ILE A 1 37 ? -4.458 4.423 8.228 1.00 53.02 37 ILE A O 6
ATOM 6054 N N . SER A 1 38 ? -2.683 4.231 6.853 1.00 14.10 38 SER A N 6
ATOM 6055 C CA . SER A 1 38 ? -2.452 5.664 6.725 1.00 41.02 38 SER A CA 6
ATOM 6056 C C . SER A 1 38 ? -1.266 5.911 5.814 1.00 13.51 38 SER A C 6
ATOM 6057 O O . SER A 1 38 ? -0.433 5.026 5.606 1.00 51.25 38 SER A O 6
ATOM 6065 N N . GLU A 1 39 ? -1.202 7.110 5.278 1.00 5.33 39 GLU A N 6
ATOM 6066 C CA . GLU A 1 39 ? -0.134 7.484 4.374 1.00 35.51 39 GLU A CA 6
ATOM 6067 C C . GLU A 1 39 ? 1.072 7.962 5.170 1.00 53.30 39 GLU A C 6
ATOM 6068 O O . GLU A 1 39 ? 0.918 8.583 6.223 1.00 74.42 39 GLU A O 6
ATOM 6080 N N . ASN A 1 40 ? 2.267 7.673 4.681 1.00 72.31 40 ASN A N 6
ATOM 6081 C CA . ASN A 1 40 ? 3.481 8.124 5.345 1.00 33.53 40 ASN A CA 6
ATOM 6082 C C . ASN A 1 40 ? 4.567 8.422 4.331 1.00 43.41 40 ASN A C 6
ATOM 6083 O O . ASN A 1 40 ? 5.070 7.520 3.659 1.00 31.44 40 ASN A O 6
ATOM 6094 N N . SER A 1 41 ? 4.920 9.696 4.234 1.00 72.21 41 SER A N 6
ATOM 6095 C CA . SER A 1 41 ? 6.016 10.139 3.388 1.00 24.12 41 SER A CA 6
ATOM 6096 C C . SER A 1 41 ? 5.790 9.734 1.924 1.00 5.44 41 SER A C 6
ATOM 6097 O O . SER A 1 41 ? 6.545 8.944 1.352 1.00 13.54 41 SER A O 6
ATOM 6105 N N . GLY A 1 42 ? 4.727 10.264 1.330 1.00 73.14 42 GLY A N 6
ATOM 6106 C CA . GLY A 1 42 ? 4.461 10.025 -0.077 1.00 41.33 42 GLY A CA 6
ATOM 6107 C C . GLY A 1 42 ? 3.624 8.785 -0.317 1.00 14.04 42 GLY A C 6
ATOM 6108 O O . GLY A 1 42 ? 2.539 8.862 -0.892 1.00 11.23 42 GLY A O 6
ATOM 6112 N N . TRP A 1 43 ? 4.130 7.645 0.122 1.00 25.12 43 TRP A N 6
ATOM 6113 C CA . TRP A 1 43 ? 3.432 6.378 -0.054 1.00 43.54 43 TRP A CA 6
ATOM 6114 C C . TRP A 1 43 ? 2.538 6.088 1.142 1.00 32.12 43 TRP A C 6
ATOM 6115 O O . TRP A 1 43 ? 2.726 6.650 2.219 1.00 35.33 43 TRP A O 6
ATOM 6136 N N . SER A 1 44 ? 1.561 5.223 0.945 1.00 33.42 44 SER A N 6
ATOM 6137 C CA . SER A 1 44 ? 0.634 4.873 2.003 1.00 41.42 44 SER A CA 6
ATOM 6138 C C . SER A 1 44 ? 0.955 3.482 2.540 1.00 31.25 44 SER A C 6
ATOM 6139 O O . SER A 1 44 ? 1.336 2.584 1.781 1.00 64.31 44 SER A O 6
ATOM 6147 N N . LYS A 1 45 ? 0.812 3.312 3.850 1.00 41.42 45 LYS A N 6
ATOM 6148 C CA . LYS A 1 45 ? 1.089 2.050 4.494 1.00 21.05 45 LYS A CA 6
ATOM 6149 C C . LYS A 1 45 ? -0.139 1.162 4.490 1.00 22.21 45 LYS A C 6
ATOM 6150 O O . LYS A 1 45 ? -1.217 1.564 4.941 1.00 13.02 45 LYS A O 6
ATOM 6169 N N . ILE A 1 46 ? 0.034 -0.053 4.003 1.00 42.21 46 ILE A N 6
ATOM 6170 C CA . ILE A 1 46 ? -1.075 -0.990 3.880 1.00 64.22 46 ILE A CA 6
ATOM 6171 C C . ILE A 1 46 ? -0.624 -2.408 4.183 1.00 51.42 46 ILE A C 6
ATOM 6172 O O . ILE A 1 46 ? 0.571 -2.704 4.206 1.00 52.13 46 ILE A O 6
ATOM 6188 N N . ASN A 1 47 ? -1.590 -3.274 4.419 1.00 71.23 47 ASN A N 6
ATOM 6189 C CA . ASN A 1 47 ? -1.329 -4.697 4.539 1.00 12.11 47 ASN A CA 6
ATOM 6190 C C . ASN A 1 47 ? -1.979 -5.406 3.363 1.00 22.03 47 ASN A C 6
ATOM 6191 O O . ASN A 1 47 ? -3.198 -5.353 3.201 1.00 3.43 47 ASN A O 6
ATOM 6202 N N . TYR A 1 48 ? -1.172 -6.045 2.533 1.00 71.45 48 TYR A N 6
ATOM 6203 C CA . TYR A 1 48 ? -1.682 -6.673 1.329 1.00 20.11 48 TYR A CA 6
ATOM 6204 C C . TYR A 1 48 ? -1.616 -8.188 1.449 1.00 4.41 48 TYR A C 6
ATOM 6205 O O . TYR A 1 48 ? -0.540 -8.776 1.382 1.00 34.31 48 TYR A O 6
ATOM 6223 N N . ASN A 1 49 ? -2.773 -8.798 1.665 1.00 55.12 49 ASN A N 6
ATOM 6224 C CA . ASN A 1 49 ? -2.904 -10.252 1.730 1.00 44.41 49 ASN A CA 6
ATOM 6225 C C . ASN A 1 49 ? -2.087 -10.822 2.888 1.00 41.13 49 ASN A C 6
ATOM 6226 O O . ASN A 1 49 ? -1.538 -11.919 2.797 1.00 3.12 49 ASN A O 6
ATOM 6237 N N . GLY A 1 50 ? -2.024 -10.079 3.983 1.00 31.40 50 GLY A N 6
ATOM 6238 C CA . GLY A 1 50 ? -1.325 -10.550 5.163 1.00 10.11 50 GLY A CA 6
ATOM 6239 C C . GLY A 1 50 ? 0.108 -10.060 5.245 1.00 53.35 50 GLY A C 6
ATOM 6240 O O . GLY A 1 50 ? 0.713 -10.087 6.317 1.00 54.31 50 GLY A O 6
ATOM 6244 N N . GLN A 1 51 ? 0.657 -9.597 4.133 1.00 60.24 51 GLN A N 6
ATOM 6245 C CA . GLN A 1 51 ? 2.005 -9.048 4.140 1.00 32.03 51 GLN A CA 6
ATOM 6246 C C . GLN A 1 51 ? 1.968 -7.536 3.977 1.00 20.22 51 GLN A C 6
ATOM 6247 O O . GLN A 1 51 ? 1.255 -7.007 3.127 1.00 2.13 51 GLN A O 6
ATOM 6261 N N . THR A 1 52 ? 2.732 -6.849 4.803 1.00 1.43 52 THR A N 6
ATOM 6262 C CA . THR A 1 52 ? 2.715 -5.396 4.828 1.00 45.23 52 THR A CA 6
ATOM 6263 C C . THR A 1 52 ? 3.432 -4.824 3.607 1.00 34.41 52 THR A C 6
ATOM 6264 O O . THR A 1 52 ? 4.547 -5.234 3.284 1.00 21.13 52 THR A O 6
ATOM 6275 N N . GLY A 1 53 ? 2.783 -3.884 2.932 1.00 21.40 53 GLY A N 6
ATOM 6276 C CA . GLY A 1 53 ? 3.345 -3.315 1.727 1.00 11.52 53 GLY A CA 6
ATOM 6277 C C . GLY A 1 53 ? 3.118 -1.821 1.634 1.00 43.21 53 GLY A C 6
ATOM 6278 O O . GLY A 1 53 ? 2.639 -1.196 2.586 1.00 74.43 53 GLY A O 6
ATOM 6282 N N . TYR A 1 54 ? 3.458 -1.246 0.490 1.00 42.13 54 TYR A N 6
ATOM 6283 C CA . TYR A 1 54 ? 3.299 0.185 0.271 1.00 33.04 54 TYR A CA 6
ATOM 6284 C C . TYR A 1 54 ? 2.710 0.443 -1.103 1.00 33.11 54 TYR A C 6
ATOM 6285 O O . TYR A 1 54 ? 2.997 -0.285 -2.051 1.00 31.12 54 TYR A O 6
ATOM 6303 N N . ILE A 1 55 ? 1.881 1.468 -1.203 1.00 21.44 55 ILE A N 6
ATOM 6304 C CA . ILE A 1 55 ? 1.341 1.889 -2.486 1.00 20.02 55 ILE A CA 6
ATOM 6305 C C . ILE A 1 55 ? 1.411 3.401 -2.615 1.00 53.21 55 ILE A C 6
ATOM 6306 O O . ILE A 1 55 ? 1.577 4.110 -1.620 1.00 43.42 55 ILE A O 6
ATOM 6322 N N . GLY A 1 56 ? 1.297 3.886 -3.837 1.00 21.03 56 GLY A N 6
ATOM 6323 C CA . GLY A 1 56 ? 1.359 5.308 -4.073 1.00 1.13 56 GLY A CA 6
ATOM 6324 C C . GLY A 1 56 ? 0.049 5.993 -3.759 1.00 45.33 56 GLY A C 6
ATOM 6325 O O . GLY A 1 56 ? -1.019 5.437 -3.997 1.00 11.11 56 GLY A O 6
ATOM 6329 N N . THR A 1 57 ? 0.131 7.198 -3.222 1.00 31.42 57 THR A N 6
ATOM 6330 C CA . THR A 1 57 ? -1.056 7.981 -2.921 1.00 74.21 57 THR A CA 6
ATOM 6331 C C . THR A 1 57 ? -1.490 8.744 -4.173 1.00 40.20 57 THR A C 6
ATOM 6332 O O . THR A 1 57 ? -2.536 9.391 -4.207 1.00 73.34 57 THR A O 6
ATOM 6343 N N . ARG A 1 58 ? -0.671 8.642 -5.214 1.00 74.34 58 ARG A N 6
ATOM 6344 C CA . ARG A 1 58 ? -0.971 9.260 -6.493 1.00 52.40 58 ARG A CA 6
ATOM 6345 C C . ARG A 1 58 ? -2.017 8.453 -7.252 1.00 33.51 58 ARG A C 6
ATOM 6346 O O . ARG A 1 58 ? -2.848 9.018 -7.964 1.00 61.20 58 ARG A O 6
ATOM 6367 N N . TYR A 1 59 ? -1.977 7.137 -7.098 1.00 21.13 59 TYR A N 6
ATOM 6368 C CA . TYR A 1 59 ? -2.942 6.272 -7.752 1.00 10.00 59 TYR A CA 6
ATOM 6369 C C . TYR A 1 59 ? -3.460 5.204 -6.807 1.00 13.12 59 TYR A C 6
ATOM 6370 O O . TYR A 1 59 ? -2.702 4.366 -6.320 1.00 71.11 59 TYR A O 6
ATOM 6388 N N . LEU A 1 60 ? -4.761 5.238 -6.574 1.00 52.21 60 LEU A N 6
ATOM 6389 C CA . LEU A 1 60 ? -5.445 4.224 -5.787 1.00 53.31 60 LEU A CA 6
ATOM 6390 C C . LEU A 1 60 ? -6.785 3.918 -6.430 1.00 22.34 60 LEU A C 6
ATOM 6391 O O . LEU A 1 60 ? -7.181 4.566 -7.399 1.00 55.42 60 LEU A O 6
ATOM 6407 N N . SER A 1 61 ? -7.476 2.927 -5.907 1.00 15.43 61 SER A N 6
ATOM 6408 C CA . SER A 1 61 ? -8.823 2.632 -6.347 1.00 71.03 61 SER A CA 6
ATOM 6409 C C . SER A 1 61 ? -9.668 2.211 -5.158 1.00 71.24 61 SER A C 6
ATOM 6410 O O . SER A 1 61 ? -9.302 1.298 -4.416 1.00 11.01 61 SER A O 6
ATOM 6418 N N . LYS A 1 62 ? -10.776 2.908 -4.956 1.00 11.51 62 LYS A N 6
ATOM 6419 C CA . LYS A 1 62 ? -11.648 2.643 -3.827 1.00 2.13 62 LYS A CA 6
ATOM 6420 C C . LYS A 1 62 ? -12.405 1.340 -4.056 1.00 65.24 62 LYS A C 6
ATOM 6421 O O . LYS A 1 62 ? -12.882 1.083 -5.158 1.00 70.35 62 LYS A O 6
ATOM 6440 N N . LEU A 1 63 ? -12.503 0.523 -3.011 1.00 41.44 63 LEU A N 6
ATOM 6441 C CA . LEU A 1 63 ? -13.101 -0.808 -3.122 1.00 21.11 63 LEU A CA 6
ATOM 6442 C C . LEU A 1 63 ? -14.596 -0.745 -3.439 1.00 64.40 63 LEU A C 6
ATOM 6443 O O . LEU A 1 63 ? -15.208 -1.766 -3.747 1.00 35.03 63 LEU A O 6
ATOM 6459 N N . GLU A 1 64 ? -15.163 0.457 -3.333 1.00 42.14 64 GLU A N 6
ATOM 6460 C CA . GLU A 1 64 ? -16.539 0.737 -3.750 1.00 43.42 64 GLU A CA 6
ATOM 6461 C C . GLU A 1 64 ? -17.567 -0.155 -3.059 1.00 11.22 64 GLU A C 6
ATOM 6462 O O . GLU A 1 64 ? -17.804 -1.293 -3.472 1.00 1.00 64 GLU A O 6
ATOM 6474 N N . HIS A 1 65 ? -18.196 0.356 -2.019 1.00 24.02 65 HIS A N 6
ATOM 6475 C CA . HIS A 1 65 ? -19.318 -0.348 -1.429 1.00 42.44 65 HIS A CA 6
ATOM 6476 C C . HIS A 1 65 ? -20.599 0.120 -2.110 1.00 51.24 65 HIS A C 6
ATOM 6477 O O . HIS A 1 65 ? -21.370 0.900 -1.549 1.00 12.12 65 HIS A O 6
ATOM 6492 N N . HIS A 1 66 ? -20.784 -0.329 -3.347 1.00 64.41 66 HIS A N 6
ATOM 6493 C CA . HIS A 1 66 ? -21.927 0.081 -4.162 1.00 41.33 66 HIS A CA 6
ATOM 6494 C C . HIS A 1 66 ? -23.243 -0.259 -3.475 1.00 11.44 66 HIS A C 6
ATOM 6495 O O . HIS A 1 66 ? -23.385 -1.315 -2.855 1.00 32.42 66 HIS A O 6
ATOM 6510 N N . HIS A 1 67 ? -24.205 0.643 -3.603 1.00 52.11 67 HIS A N 6
ATOM 6511 C CA . HIS A 1 67 ? -25.449 0.551 -2.853 1.00 3.43 67 HIS A CA 6
ATOM 6512 C C . HIS A 1 67 ? -26.494 -0.245 -3.621 1.00 12.32 67 HIS A C 6
ATOM 6513 O O . HIS A 1 67 ? -27.374 0.329 -4.260 1.00 64.33 67 HIS A O 6
ATOM 6528 N N . HIS A 1 68 ? -26.366 -1.569 -3.556 1.00 11.53 68 HIS A N 6
ATOM 6529 C CA . HIS A 1 68 ? -27.290 -2.489 -4.219 1.00 72.41 68 HIS A CA 6
ATOM 6530 C C . HIS A 1 68 ? -27.326 -2.231 -5.725 1.00 74.32 68 HIS A C 6
ATOM 6531 O O . HIS A 1 68 ? -28.141 -1.452 -6.220 1.00 52.24 68 HIS A O 6
ATOM 6546 N N . HIS A 1 69 ? -26.427 -2.884 -6.443 1.00 74.31 69 HIS A N 6
ATOM 6547 C CA . HIS A 1 69 ? -26.292 -2.680 -7.879 1.00 52.34 69 HIS A CA 6
ATOM 6548 C C . HIS A 1 69 ? -25.659 -3.919 -8.498 1.00 5.41 69 HIS A C 6
ATOM 6549 O O . HIS A 1 69 ? -24.836 -4.576 -7.858 1.00 2.24 69 HIS A O 6
ATOM 6564 N N . HIS A 1 70 ? -26.048 -4.244 -9.723 1.00 10.31 70 HIS A N 6
ATOM 6565 C CA . HIS A 1 70 ? -25.464 -5.372 -10.430 1.00 31.15 70 HIS A CA 6
ATOM 6566 C C . HIS A 1 70 ? -24.929 -4.929 -11.792 1.00 24.22 70 HIS A C 6
ATOM 6567 O O . HIS A 1 70 ? -23.714 -4.676 -11.892 1.00 38.48 70 HIS A O 6
ATOM 6583 N N . MET A 1 1 ? -8.795 19.091 -23.445 1.00 34.01 1 MET A N 7
ATOM 6584 C CA . MET A 1 1 ? -10.245 19.117 -23.739 1.00 50.15 1 MET A CA 7
ATOM 6585 C C . MET A 1 1 ? -10.719 17.749 -24.211 1.00 25.35 1 MET A C 7
ATOM 6586 O O . MET A 1 1 ? -10.234 17.243 -25.222 1.00 50.22 1 MET A O 7
ATOM 6602 N N . ILE A 1 2 ? -11.652 17.163 -23.449 1.00 20.34 2 ILE A N 7
ATOM 6603 C CA . ILE A 1 2 ? -12.275 15.867 -23.755 1.00 22.32 2 ILE A CA 7
ATOM 6604 C C . ILE A 1 2 ? -11.254 14.823 -24.230 1.00 41.41 2 ILE A C 7
ATOM 6605 O O . ILE A 1 2 ? -11.014 14.635 -25.425 1.00 0.02 2 ILE A O 7
ATOM 6621 N N . GLY A 1 3 ? -10.649 14.145 -23.274 1.00 43.35 3 GLY A N 7
ATOM 6622 C CA . GLY A 1 3 ? -9.641 13.159 -23.589 1.00 52.14 3 GLY A CA 7
ATOM 6623 C C . GLY A 1 3 ? -8.912 12.695 -22.354 1.00 71.24 3 GLY A C 7
ATOM 6624 O O . GLY A 1 3 ? -7.690 12.536 -22.360 1.00 52.42 3 GLY A O 7
ATOM 6628 N N . ASP A 1 4 ? -9.659 12.496 -21.283 1.00 72.12 4 ASP A N 7
ATOM 6629 C CA . ASP A 1 4 ? -9.080 12.058 -20.027 1.00 20.33 4 ASP A CA 7
ATOM 6630 C C . ASP A 1 4 ? -9.604 10.686 -19.642 1.00 51.21 4 ASP A C 7
ATOM 6631 O O . ASP A 1 4 ? -10.812 10.476 -19.517 1.00 13.31 4 ASP A O 7
ATOM 6640 N N . TYR A 1 5 ? -8.686 9.750 -19.484 1.00 51.13 5 TYR A N 7
ATOM 6641 C CA . TYR A 1 5 ? -9.017 8.414 -19.020 1.00 65.41 5 TYR A CA 7
ATOM 6642 C C . TYR A 1 5 ? -7.841 7.851 -18.230 1.00 72.42 5 TYR A C 7
ATOM 6643 O O . TYR A 1 5 ? -7.808 6.667 -17.886 1.00 22.11 5 TYR A O 7
ATOM 6661 N N . TYR A 1 6 ? -6.882 8.720 -17.935 1.00 41.00 6 TYR A N 7
ATOM 6662 C CA . TYR A 1 6 ? -5.655 8.307 -17.279 1.00 43.13 6 TYR A CA 7
ATOM 6663 C C . TYR A 1 6 ? -5.630 8.824 -15.847 1.00 31.23 6 TYR A C 7
ATOM 6664 O O . TYR A 1 6 ? -4.973 9.823 -15.542 1.00 25.41 6 TYR A O 7
ATOM 6682 N N . ILE A 1 7 ? -6.402 8.157 -14.998 1.00 61.22 7 ILE A N 7
ATOM 6683 C CA . ILE A 1 7 ? -6.523 8.504 -13.590 1.00 35.50 7 ILE A CA 7
ATOM 6684 C C . ILE A 1 7 ? -7.540 7.574 -12.929 1.00 44.10 7 ILE A C 7
ATOM 6685 O O . ILE A 1 7 ? -8.583 7.280 -13.518 1.00 13.54 7 ILE A O 7
ATOM 6701 N N . ASN A 1 8 ? -7.218 7.097 -11.725 1.00 24.10 8 ASN A N 7
ATOM 6702 C CA . ASN A 1 8 ? -8.079 6.165 -10.984 1.00 3.32 8 ASN A CA 7
ATOM 6703 C C . ASN A 1 8 ? -8.269 4.844 -11.733 1.00 3.22 8 ASN A C 7
ATOM 6704 O O . ASN A 1 8 ? -7.530 3.881 -11.518 1.00 73.44 8 ASN A O 7
ATOM 6715 N N . ALA A 1 9 ? -9.241 4.809 -12.637 1.00 44.33 9 ALA A N 7
ATOM 6716 C CA . ALA A 1 9 ? -9.588 3.584 -13.340 1.00 63.42 9 ALA A CA 7
ATOM 6717 C C . ALA A 1 9 ? -8.958 3.553 -14.727 1.00 45.52 9 ALA A C 7
ATOM 6718 O O . ALA A 1 9 ? -9.576 3.948 -15.719 1.00 60.43 9 ALA A O 7
ATOM 6725 N N . SER A 1 10 ? -7.714 3.110 -14.782 1.00 42.14 10 SER A N 7
ATOM 6726 C CA . SER A 1 10 ? -7.007 2.976 -16.042 1.00 11.12 10 SER A CA 7
ATOM 6727 C C . SER A 1 10 ? -6.481 1.553 -16.201 1.00 3.43 10 SER A C 7
ATOM 6728 O O . SER A 1 10 ? -6.771 0.890 -17.196 1.00 65.33 10 SER A O 7
ATOM 6736 N N . ALA A 1 11 ? -5.721 1.087 -15.210 1.00 24.13 11 ALA A N 7
ATOM 6737 C CA . ALA A 1 11 ? -5.201 -0.275 -15.210 1.00 14.22 11 ALA A CA 7
ATOM 6738 C C . ALA A 1 11 ? -4.589 -0.620 -13.858 1.00 13.44 11 ALA A C 7
ATOM 6739 O O . ALA A 1 11 ? -5.258 -1.159 -12.979 1.00 73.32 11 ALA A O 7
ATOM 6746 N N . LEU A 1 12 ? -3.325 -0.262 -13.680 1.00 53.44 12 LEU A N 7
ATOM 6747 C CA . LEU A 1 12 ? -2.599 -0.587 -12.463 1.00 1.51 12 LEU A CA 7
ATOM 6748 C C . LEU A 1 12 ? -2.795 0.507 -11.418 1.00 54.44 12 LEU A C 7
ATOM 6749 O O . LEU A 1 12 ? -2.690 1.693 -11.728 1.00 21.45 12 LEU A O 7
ATOM 6765 N N . ASN A 1 13 ? -3.094 0.111 -10.188 1.00 32.04 13 ASN A N 7
ATOM 6766 C CA . ASN A 1 13 ? -3.351 1.079 -9.125 1.00 0.51 13 ASN A CA 7
ATOM 6767 C C . ASN A 1 13 ? -2.343 0.960 -7.990 1.00 43.25 13 ASN A C 7
ATOM 6768 O O . ASN A 1 13 ? -1.594 1.895 -7.718 1.00 31.34 13 ASN A O 7
ATOM 6779 N N . VAL A 1 14 ? -2.298 -0.210 -7.361 1.00 52.00 14 VAL A N 7
ATOM 6780 C CA . VAL A 1 14 ? -1.494 -0.405 -6.159 1.00 24.45 14 VAL A CA 7
ATOM 6781 C C . VAL A 1 14 ? -0.004 -0.494 -6.493 1.00 42.12 14 VAL A C 7
ATOM 6782 O O . VAL A 1 14 ? 0.776 0.369 -6.093 1.00 54.24 14 VAL A O 7
ATOM 6795 N N . ARG A 1 15 ? 0.378 -1.551 -7.213 1.00 22.23 15 ARG A N 7
ATOM 6796 C CA . ARG A 1 15 ? 1.749 -1.716 -7.727 1.00 15.05 15 ARG A CA 7
ATOM 6797 C C . ARG A 1 15 ? 2.808 -1.713 -6.617 1.00 42.01 15 ARG A C 7
ATOM 6798 O O . ARG A 1 15 ? 3.995 -1.513 -6.893 1.00 40.21 15 ARG A O 7
ATOM 6819 N N . SER A 1 16 ? 2.382 -1.937 -5.374 1.00 1.02 16 SER A N 7
ATOM 6820 C CA . SER A 1 16 ? 3.290 -1.935 -4.227 1.00 63.42 16 SER A CA 7
ATOM 6821 C C . SER A 1 16 ? 3.933 -0.549 -4.062 1.00 52.31 16 SER A C 7
ATOM 6822 O O . SER A 1 16 ? 5.017 -0.411 -3.488 1.00 43.12 16 SER A O 7
ATOM 6830 N N . GLY A 1 17 ? 3.244 0.474 -4.557 1.00 70.10 17 GLY A N 7
ATOM 6831 C CA . GLY A 1 17 ? 3.768 1.822 -4.517 1.00 45.24 17 GLY A CA 7
ATOM 6832 C C . GLY A 1 17 ? 3.541 2.534 -5.832 1.00 22.33 17 GLY A C 7
ATOM 6833 O O . GLY A 1 17 ? 2.411 2.882 -6.169 1.00 74.52 17 GLY A O 7
ATOM 6837 N N . GLU A 1 18 ? 4.612 2.745 -6.583 1.00 12.20 18 GLU A N 7
ATOM 6838 C CA . GLU A 1 18 ? 4.503 3.310 -7.923 1.00 23.41 18 GLU A CA 7
ATOM 6839 C C . GLU A 1 18 ? 5.025 2.320 -8.955 1.00 71.04 18 GLU A C 7
ATOM 6840 O O . GLU A 1 18 ? 5.260 2.670 -10.112 1.00 64.13 18 GLU A O 7
ATOM 6852 N N . GLY A 1 19 ? 5.183 1.079 -8.527 1.00 60.12 19 GLY A N 7
ATOM 6853 C CA . GLY A 1 19 ? 5.723 0.052 -9.393 1.00 43.33 19 GLY A CA 7
ATOM 6854 C C . GLY A 1 19 ? 6.891 -0.656 -8.749 1.00 24.31 19 GLY A C 7
ATOM 6855 O O . GLY A 1 19 ? 7.946 -0.818 -9.358 1.00 73.20 19 GLY A O 7
ATOM 6859 N N . THR A 1 20 ? 6.703 -1.070 -7.508 1.00 4.45 20 THR A N 7
ATOM 6860 C CA . THR A 1 20 ? 7.763 -1.705 -6.748 1.00 34.24 20 THR A CA 7
ATOM 6861 C C . THR A 1 20 ? 7.663 -3.218 -6.883 1.00 74.03 20 THR A C 7
ATOM 6862 O O . THR A 1 20 ? 8.669 -3.926 -6.921 1.00 52.53 20 THR A O 7
ATOM 6873 N N . ASN A 1 21 ? 6.433 -3.696 -6.960 1.00 62.01 21 ASN A N 7
ATOM 6874 C CA . ASN A 1 21 ? 6.162 -5.106 -7.164 1.00 24.21 21 ASN A CA 7
ATOM 6875 C C . ASN A 1 21 ? 4.998 -5.266 -8.115 1.00 30.32 21 ASN A C 7
ATOM 6876 O O . ASN A 1 21 ? 4.059 -4.474 -8.091 1.00 2.54 21 ASN A O 7
ATOM 6887 N N . TYR A 1 22 ? 5.088 -6.264 -8.971 1.00 61.53 22 TYR A N 7
ATOM 6888 C CA . TYR A 1 22 ? 4.014 -6.591 -9.890 1.00 71.41 22 TYR A CA 7
ATOM 6889 C C . TYR A 1 22 ? 3.686 -8.074 -9.811 1.00 43.31 22 TYR A C 7
ATOM 6890 O O . TYR A 1 22 ? 2.656 -8.534 -10.308 1.00 15.12 22 TYR A O 7
ATOM 6908 N N . ARG A 1 23 ? 4.586 -8.811 -9.181 1.00 73.21 23 ARG A N 7
ATOM 6909 C CA . ARG A 1 23 ? 4.413 -10.243 -8.948 1.00 50.54 23 ARG A CA 7
ATOM 6910 C C . ARG A 1 23 ? 3.343 -10.503 -7.887 1.00 53.43 23 ARG A C 7
ATOM 6911 O O . ARG A 1 23 ? 2.426 -11.293 -8.099 1.00 33.42 23 ARG A O 7
ATOM 6932 N N . ILE A 1 24 ? 3.457 -9.820 -6.754 1.00 71.31 24 ILE A N 7
ATOM 6933 C CA . ILE A 1 24 ? 2.521 -10.005 -5.651 1.00 72.13 24 ILE A CA 7
ATOM 6934 C C . ILE A 1 24 ? 1.425 -8.942 -5.662 1.00 15.13 24 ILE A C 7
ATOM 6935 O O . ILE A 1 24 ? 0.235 -9.258 -5.690 1.00 72.41 24 ILE A O 7
ATOM 6951 N N . ILE A 1 25 ? 1.832 -7.685 -5.653 1.00 31.33 25 ILE A N 7
ATOM 6952 C CA . ILE A 1 25 ? 0.895 -6.585 -5.582 1.00 33.13 25 ILE A CA 7
ATOM 6953 C C . ILE A 1 25 ? 0.706 -5.981 -6.967 1.00 4.24 25 ILE A C 7
ATOM 6954 O O . ILE A 1 25 ? 1.675 -5.642 -7.634 1.00 34.42 25 ILE A O 7
ATOM 6970 N N . GLY A 1 26 ? -0.537 -5.867 -7.405 1.00 0.44 26 GLY A N 7
ATOM 6971 C CA . GLY A 1 26 ? -0.809 -5.303 -8.714 1.00 5.34 26 GLY A CA 7
ATOM 6972 C C . GLY A 1 26 ? -1.936 -4.300 -8.668 1.00 31.31 26 GLY A C 7
ATOM 6973 O O . GLY A 1 26 ? -1.775 -3.198 -8.141 1.00 22.24 26 GLY A O 7
ATOM 6977 N N . ALA A 1 27 ? -3.076 -4.675 -9.221 1.00 15.14 27 ALA A N 7
ATOM 6978 C CA . ALA A 1 27 ? -4.262 -3.845 -9.142 1.00 41.33 27 ALA A CA 7
ATOM 6979 C C . ALA A 1 27 ? -5.459 -4.681 -8.727 1.00 42.20 27 ALA A C 7
ATOM 6980 O O . ALA A 1 27 ? -6.129 -5.288 -9.562 1.00 55.00 27 ALA A O 7
ATOM 6987 N N . LEU A 1 28 ? -5.696 -4.725 -7.424 1.00 43.40 28 LEU A N 7
ATOM 6988 C CA . LEU A 1 28 ? -6.821 -5.456 -6.855 1.00 24.35 28 LEU A CA 7
ATOM 6989 C C . LEU A 1 28 ? -6.914 -5.179 -5.355 1.00 22.01 28 LEU A C 7
ATOM 6990 O O . LEU A 1 28 ? -6.326 -5.891 -4.542 1.00 72.12 28 LEU A O 7
ATOM 7006 N N . PRO A 1 29 ? -7.605 -4.094 -4.974 1.00 62.11 29 PRO A N 7
ATOM 7007 C CA . PRO A 1 29 ? -7.801 -3.735 -3.570 1.00 24.23 29 PRO A CA 7
ATOM 7008 C C . PRO A 1 29 ? -8.816 -4.665 -2.908 1.00 12.52 29 PRO A C 7
ATOM 7009 O O . PRO A 1 29 ? -9.951 -4.281 -2.618 1.00 42.25 29 PRO A O 7
ATOM 7020 N N . GLN A 1 30 ? -8.393 -5.900 -2.697 1.00 64.24 30 GLN A N 7
ATOM 7021 C CA . GLN A 1 30 ? -9.261 -6.948 -2.191 1.00 33.55 30 GLN A CA 7
ATOM 7022 C C . GLN A 1 30 ? -9.201 -7.023 -0.668 1.00 45.44 30 GLN A C 7
ATOM 7023 O O . GLN A 1 30 ? -8.138 -6.858 -0.065 1.00 13.00 30 GLN A O 7
ATOM 7037 N N . GLY A 1 31 ? -10.350 -7.259 -0.053 1.00 61.02 31 GLY A N 7
ATOM 7038 C CA . GLY A 1 31 ? -10.406 -7.372 1.384 1.00 75.44 31 GLY A CA 7
ATOM 7039 C C . GLY A 1 31 ? -10.936 -6.114 2.034 1.00 1.04 31 GLY A C 7
ATOM 7040 O O . GLY A 1 31 ? -11.216 -5.125 1.354 1.00 43.22 31 GLY A O 7
ATOM 7044 N N . GLN A 1 32 ? -11.071 -6.152 3.346 1.00 12.05 32 GLN A N 7
ATOM 7045 C CA . GLN A 1 32 ? -11.564 -5.012 4.104 1.00 54.01 32 GLN A CA 7
ATOM 7046 C C . GLN A 1 32 ? -10.397 -4.135 4.548 1.00 21.04 32 GLN A C 7
ATOM 7047 O O . GLN A 1 32 ? -10.265 -3.798 5.728 1.00 64.32 32 GLN A O 7
ATOM 7061 N N . LYS A 1 33 ? -9.551 -3.787 3.585 1.00 22.04 33 LYS A N 7
ATOM 7062 C CA . LYS A 1 33 ? -8.357 -2.984 3.824 1.00 13.14 33 LYS A CA 7
ATOM 7063 C C . LYS A 1 33 ? -7.681 -2.676 2.493 1.00 4.54 33 LYS A C 7
ATOM 7064 O O . LYS A 1 33 ? -8.339 -2.684 1.454 1.00 2.31 33 LYS A O 7
ATOM 7083 N N . VAL A 1 34 ? -6.375 -2.392 2.537 1.00 11.20 34 VAL A N 7
ATOM 7084 C CA . VAL A 1 34 ? -5.564 -2.138 1.336 1.00 23.31 34 VAL A CA 7
ATOM 7085 C C . VAL A 1 34 ? -5.821 -0.741 0.750 1.00 41.04 34 VAL A C 7
ATOM 7086 O O . VAL A 1 34 ? -4.934 -0.154 0.129 1.00 61.44 34 VAL A O 7
ATOM 7099 N N . GLN A 1 35 ? -7.023 -0.213 0.963 1.00 75.40 35 GLN A N 7
ATOM 7100 C CA . GLN A 1 35 ? -7.382 1.112 0.469 1.00 2.23 35 GLN A CA 7
ATOM 7101 C C . GLN A 1 35 ? -6.453 2.179 1.046 1.00 24.55 35 GLN A C 7
ATOM 7102 O O . GLN A 1 35 ? -5.675 2.790 0.318 1.00 34.14 35 GLN A O 7
ATOM 7116 N N . VAL A 1 36 ? -6.538 2.395 2.356 1.00 72.50 36 VAL A N 7
ATOM 7117 C CA . VAL A 1 36 ? -5.674 3.350 3.032 1.00 71.34 36 VAL A CA 7
ATOM 7118 C C . VAL A 1 36 ? -5.890 3.296 4.544 1.00 24.52 36 VAL A C 7
ATOM 7119 O O . VAL A 1 36 ? -7.017 3.390 5.029 1.00 22.50 36 VAL A O 7
ATOM 7132 N N . ILE A 1 37 ? -4.808 3.093 5.284 1.00 24.02 37 ILE A N 7
ATOM 7133 C CA . ILE A 1 37 ? -4.864 3.094 6.740 1.00 51.23 37 ILE A CA 7
ATOM 7134 C C . ILE A 1 37 ? -4.080 4.280 7.293 1.00 41.10 37 ILE A C 7
ATOM 7135 O O . ILE A 1 37 ? -4.599 5.082 8.068 1.00 43.03 37 ILE A O 7
ATOM 7151 N N . SER A 1 38 ? -2.829 4.382 6.881 1.00 62.05 38 SER A N 7
ATOM 7152 C CA . SER A 1 38 ? -1.978 5.495 7.267 1.00 25.23 38 SER A CA 7
ATOM 7153 C C . SER A 1 38 ? -1.088 5.873 6.092 1.00 23.33 38 SER A C 7
ATOM 7154 O O . SER A 1 38 ? -1.070 5.173 5.082 1.00 24.30 38 SER A O 7
ATOM 7162 N N . GLU A 1 39 ? -0.367 6.975 6.214 1.00 62.50 39 GLU A N 7
ATOM 7163 C CA . GLU A 1 39 ? 0.469 7.472 5.129 1.00 40.33 39 GLU A CA 7
ATOM 7164 C C . GLU A 1 39 ? 1.806 7.949 5.677 1.00 11.50 39 GLU A C 7
ATOM 7165 O O . GLU A 1 39 ? 1.880 8.398 6.818 1.00 40.33 39 GLU A O 7
ATOM 7177 N N . ASN A 1 40 ? 2.860 7.846 4.875 1.00 61.42 40 ASN A N 7
ATOM 7178 C CA . ASN A 1 40 ? 4.175 8.315 5.294 1.00 65.43 40 ASN A CA 7
ATOM 7179 C C . ASN A 1 40 ? 5.116 8.487 4.105 1.00 63.03 40 ASN A C 7
ATOM 7180 O O . ASN A 1 40 ? 5.421 7.526 3.397 1.00 52.23 40 ASN A O 7
ATOM 7191 N N . SER A 1 41 ? 5.550 9.727 3.890 1.00 21.14 41 SER A N 7
ATOM 7192 C CA . SER A 1 41 ? 6.611 10.041 2.936 1.00 34.44 41 SER A CA 7
ATOM 7193 C C . SER A 1 41 ? 6.222 9.696 1.492 1.00 30.42 41 SER A C 7
ATOM 7194 O O . SER A 1 41 ? 7.078 9.332 0.677 1.00 63.30 41 SER A O 7
ATOM 7202 N N . GLY A 1 42 ? 4.944 9.831 1.167 1.00 2.10 42 GLY A N 7
ATOM 7203 C CA . GLY A 1 42 ? 4.502 9.626 -0.201 1.00 73.23 42 GLY A CA 7
ATOM 7204 C C . GLY A 1 42 ? 3.746 8.328 -0.389 1.00 31.14 42 GLY A C 7
ATOM 7205 O O . GLY A 1 42 ? 2.838 8.242 -1.221 1.00 31.25 42 GLY A O 7
ATOM 7209 N N . TRP A 1 43 ? 4.124 7.314 0.372 1.00 51.40 43 TRP A N 7
ATOM 7210 C CA . TRP A 1 43 ? 3.455 6.024 0.307 1.00 33.01 43 TRP A CA 7
ATOM 7211 C C . TRP A 1 43 ? 2.508 5.861 1.485 1.00 74.04 43 TRP A C 7
ATOM 7212 O O . TRP A 1 43 ? 2.686 6.483 2.532 1.00 43.02 43 TRP A O 7
ATOM 7233 N N . SER A 1 44 ? 1.500 5.030 1.309 1.00 64.45 44 SER A N 7
ATOM 7234 C CA . SER A 1 44 ? 0.546 4.769 2.366 1.00 42.54 44 SER A CA 7
ATOM 7235 C C . SER A 1 44 ? 0.774 3.388 2.968 1.00 60.21 44 SER A C 7
ATOM 7236 O O . SER A 1 44 ? 1.128 2.440 2.264 1.00 51.43 44 SER A O 7
ATOM 7244 N N . LYS A 1 45 ? 0.578 3.296 4.273 1.00 14.23 45 LYS A N 7
ATOM 7245 C CA . LYS A 1 45 ? 0.804 2.080 5.022 1.00 63.42 45 LYS A CA 7
ATOM 7246 C C . LYS A 1 45 ? -0.406 1.160 4.917 1.00 52.21 45 LYS A C 7
ATOM 7247 O O . LYS A 1 45 ? -1.501 1.525 5.352 1.00 40.40 45 LYS A O 7
ATOM 7266 N N . ILE A 1 46 ? -0.213 -0.019 4.338 1.00 23.15 46 ILE A N 7
ATOM 7267 C CA . ILE A 1 46 ? -1.291 -0.994 4.219 1.00 63.13 46 ILE A CA 7
ATOM 7268 C C . ILE A 1 46 ? -0.793 -2.397 4.536 1.00 1.54 46 ILE A C 7
ATOM 7269 O O . ILE A 1 46 ? 0.408 -2.621 4.705 1.00 22.21 46 ILE A O 7
ATOM 7285 N N . ASN A 1 47 ? -1.723 -3.333 4.626 1.00 45.25 47 ASN A N 7
ATOM 7286 C CA . ASN A 1 47 ? -1.388 -4.744 4.743 1.00 34.10 47 ASN A CA 7
ATOM 7287 C C . ASN A 1 47 ? -1.879 -5.475 3.505 1.00 22.03 47 ASN A C 7
ATOM 7288 O O . ASN A 1 47 ? -3.083 -5.551 3.260 1.00 72.34 47 ASN A O 7
ATOM 7299 N N . TYR A 1 48 ? -0.951 -5.999 2.724 1.00 63.05 48 TYR A N 7
ATOM 7300 C CA . TYR A 1 48 ? -1.291 -6.632 1.464 1.00 54.35 48 TYR A CA 7
ATOM 7301 C C . TYR A 1 48 ? -1.055 -8.131 1.545 1.00 42.14 48 TYR A C 7
ATOM 7302 O O . TYR A 1 48 ? 0.084 -8.578 1.687 1.00 64.45 48 TYR A O 7
ATOM 7320 N N . ASN A 1 49 ? -2.138 -8.894 1.483 1.00 53.33 49 ASN A N 7
ATOM 7321 C CA . ASN A 1 49 ? -2.071 -10.355 1.435 1.00 53.24 49 ASN A CA 7
ATOM 7322 C C . ASN A 1 49 ? -1.305 -10.912 2.639 1.00 23.51 49 ASN A C 7
ATOM 7323 O O . ASN A 1 49 ? -0.587 -11.907 2.535 1.00 72.11 49 ASN A O 7
ATOM 7334 N N . GLY A 1 50 ? -1.456 -10.257 3.783 1.00 32.14 50 GLY A N 7
ATOM 7335 C CA . GLY A 1 50 ? -0.897 -10.784 5.012 1.00 3.20 50 GLY A CA 7
ATOM 7336 C C . GLY A 1 50 ? 0.486 -10.249 5.342 1.00 34.15 50 GLY A C 7
ATOM 7337 O O . GLY A 1 50 ? 1.093 -10.674 6.324 1.00 63.43 50 GLY A O 7
ATOM 7341 N N . GLN A 1 51 ? 0.999 -9.330 4.532 1.00 32.55 51 GLN A N 7
ATOM 7342 C CA . GLN A 1 51 ? 2.284 -8.714 4.826 1.00 54.43 51 GLN A CA 7
ATOM 7343 C C . GLN A 1 51 ? 2.194 -7.199 4.717 1.00 54.34 51 GLN A C 7
ATOM 7344 O O . GLN A 1 51 ? 1.210 -6.661 4.206 1.00 34.21 51 GLN A O 7
ATOM 7358 N N . THR A 1 52 ? 3.218 -6.516 5.204 1.00 51.41 52 THR A N 7
ATOM 7359 C CA . THR A 1 52 ? 3.260 -5.066 5.160 1.00 63.03 52 THR A CA 7
ATOM 7360 C C . THR A 1 52 ? 3.449 -4.571 3.728 1.00 1.33 52 THR A C 7
ATOM 7361 O O . THR A 1 52 ? 4.445 -4.892 3.073 1.00 30.11 52 THR A O 7
ATOM 7372 N N . GLY A 1 53 ? 2.488 -3.795 3.252 1.00 31.24 53 GLY A N 7
ATOM 7373 C CA . GLY A 1 53 ? 2.550 -3.284 1.903 1.00 34.34 53 GLY A CA 7
ATOM 7374 C C . GLY A 1 53 ? 2.469 -1.774 1.873 1.00 43.30 53 GLY A C 7
ATOM 7375 O O . GLY A 1 53 ? 2.168 -1.141 2.889 1.00 70.52 53 GLY A O 7
ATOM 7379 N N . TYR A 1 54 ? 2.736 -1.196 0.715 1.00 54.03 54 TYR A N 7
ATOM 7380 C CA . TYR A 1 54 ? 2.714 0.247 0.552 1.00 14.14 54 TYR A CA 7
ATOM 7381 C C . TYR A 1 54 ? 2.065 0.601 -0.775 1.00 24.43 54 TYR A C 7
ATOM 7382 O O . TYR A 1 54 ? 2.121 -0.187 -1.718 1.00 23.40 54 TYR A O 7
ATOM 7400 N N . ILE A 1 55 ? 1.431 1.764 -0.840 1.00 72.20 55 ILE A N 7
ATOM 7401 C CA . ILE A 1 55 ? 0.812 2.220 -2.081 1.00 41.13 55 ILE A CA 7
ATOM 7402 C C . ILE A 1 55 ? 1.232 3.646 -2.398 1.00 12.40 55 ILE A C 7
ATOM 7403 O O . ILE A 1 55 ? 1.591 4.408 -1.500 1.00 31.24 55 ILE A O 7
ATOM 7419 N N . GLY A 1 56 ? 1.206 3.993 -3.674 1.00 1.13 56 GLY A N 7
ATOM 7420 C CA . GLY A 1 56 ? 1.440 5.362 -4.070 1.00 13.41 56 GLY A CA 7
ATOM 7421 C C . GLY A 1 56 ? 0.141 6.132 -4.124 1.00 74.12 56 GLY A C 7
ATOM 7422 O O . GLY A 1 56 ? -0.672 5.915 -5.020 1.00 73.32 56 GLY A O 7
ATOM 7426 N N . THR A 1 57 ? -0.047 7.038 -3.170 1.00 11.13 57 THR A N 7
ATOM 7427 C CA . THR A 1 57 ? -1.316 7.735 -2.976 1.00 33.25 57 THR A CA 7
ATOM 7428 C C . THR A 1 57 ? -1.746 8.536 -4.213 1.00 2.41 57 THR A C 7
ATOM 7429 O O . THR A 1 57 ? -2.901 8.946 -4.322 1.00 60.34 57 THR A O 7
ATOM 7440 N N . ARG A 1 58 ? -0.821 8.754 -5.142 1.00 73.43 58 ARG A N 7
ATOM 7441 C CA . ARG A 1 58 ? -1.112 9.511 -6.348 1.00 21.15 58 ARG A CA 7
ATOM 7442 C C . ARG A 1 58 ? -1.975 8.703 -7.324 1.00 2.40 58 ARG A C 7
ATOM 7443 O O . ARG A 1 58 ? -2.570 9.261 -8.248 1.00 11.11 58 ARG A O 7
ATOM 7464 N N . TYR A 1 59 ? -2.042 7.394 -7.122 1.00 52.44 59 TYR A N 7
ATOM 7465 C CA . TYR A 1 59 ? -2.891 6.540 -7.940 1.00 54.23 59 TYR A CA 7
ATOM 7466 C C . TYR A 1 59 ? -3.627 5.535 -7.067 1.00 34.22 59 TYR A C 7
ATOM 7467 O O . TYR A 1 59 ? -3.003 4.703 -6.417 1.00 33.20 59 TYR A O 7
ATOM 7485 N N . LEU A 1 60 ? -4.952 5.606 -7.080 1.00 43.11 60 LEU A N 7
ATOM 7486 C CA . LEU A 1 60 ? -5.782 4.720 -6.272 1.00 45.32 60 LEU A CA 7
ATOM 7487 C C . LEU A 1 60 ? -7.149 4.539 -6.911 1.00 1.50 60 LEU A C 7
ATOM 7488 O O . LEU A 1 60 ? -7.596 5.380 -7.691 1.00 40.21 60 LEU A O 7
ATOM 7504 N N . SER A 1 61 ? -7.798 3.434 -6.586 1.00 35.22 61 SER A N 7
ATOM 7505 C CA . SER A 1 61 ? -9.155 3.179 -7.025 1.00 11.21 61 SER A CA 7
ATOM 7506 C C . SER A 1 61 ? -9.821 2.217 -6.055 1.00 4.43 61 SER A C 7
ATOM 7507 O O . SER A 1 61 ? -9.320 1.120 -5.816 1.00 12.10 61 SER A O 7
ATOM 7515 N N . LYS A 1 62 ? -10.925 2.650 -5.474 1.00 35.35 62 LYS A N 7
ATOM 7516 C CA . LYS A 1 62 ? -11.681 1.816 -4.555 1.00 23.53 62 LYS A CA 7
ATOM 7517 C C . LYS A 1 62 ? -12.710 0.996 -5.324 1.00 51.44 62 LYS A C 7
ATOM 7518 O O . LYS A 1 62 ? -12.626 0.866 -6.546 1.00 63.22 62 LYS A O 7
ATOM 7537 N N . LEU A 1 63 ? -13.691 0.460 -4.613 1.00 10.31 63 LEU A N 7
ATOM 7538 C CA . LEU A 1 63 ? -14.788 -0.251 -5.256 1.00 32.23 63 LEU A CA 7
ATOM 7539 C C . LEU A 1 63 ? -15.865 0.738 -5.689 1.00 41.12 63 LEU A C 7
ATOM 7540 O O . LEU A 1 63 ? -17.053 0.420 -5.706 1.00 71.23 63 LEU A O 7
ATOM 7556 N N . GLU A 1 64 ? -15.428 1.939 -6.042 1.00 44.21 64 GLU A N 7
ATOM 7557 C CA . GLU A 1 64 ? -16.316 2.974 -6.532 1.00 42.14 64 GLU A CA 7
ATOM 7558 C C . GLU A 1 64 ? -16.608 2.734 -8.006 1.00 52.24 64 GLU A C 7
ATOM 7559 O O . GLU A 1 64 ? -15.842 2.037 -8.681 1.00 31.30 64 GLU A O 7
ATOM 7571 N N . HIS A 1 65 ? -17.715 3.294 -8.492 1.00 13.44 65 HIS A N 7
ATOM 7572 C CA . HIS A 1 65 ? -18.174 3.056 -9.861 1.00 41.32 65 HIS A CA 7
ATOM 7573 C C . HIS A 1 65 ? -18.465 1.563 -10.030 1.00 73.12 65 HIS A C 7
ATOM 7574 O O . HIS A 1 65 ? -18.466 1.019 -11.133 1.00 32.43 65 HIS A O 7
ATOM 7589 N N . HIS A 1 66 ? -18.749 0.925 -8.902 1.00 42.25 66 HIS A N 7
ATOM 7590 C CA . HIS A 1 66 ? -18.845 -0.520 -8.814 1.00 54.31 66 HIS A CA 7
ATOM 7591 C C . HIS A 1 66 ? -19.828 -0.879 -7.703 1.00 15.44 66 HIS A C 7
ATOM 7592 O O . HIS A 1 66 ? -19.757 -0.319 -6.609 1.00 64.45 66 HIS A O 7
ATOM 7607 N N . HIS A 1 67 ? -20.762 -1.777 -7.984 1.00 40.23 67 HIS A N 7
ATOM 7608 C CA . HIS A 1 67 ? -21.730 -2.181 -6.973 1.00 35.15 67 HIS A CA 7
ATOM 7609 C C . HIS A 1 67 ? -21.027 -2.947 -5.856 1.00 71.12 67 HIS A C 7
ATOM 7610 O O . HIS A 1 67 ? -20.123 -3.740 -6.111 1.00 12.12 67 HIS A O 7
ATOM 7625 N N . HIS A 1 68 ? -21.427 -2.694 -4.627 1.00 44.23 68 HIS A N 7
ATOM 7626 C CA . HIS A 1 68 ? -20.849 -3.386 -3.485 1.00 33.43 68 HIS A CA 7
ATOM 7627 C C . HIS A 1 68 ? -21.679 -4.612 -3.154 1.00 74.21 68 HIS A C 7
ATOM 7628 O O . HIS A 1 68 ? -22.884 -4.642 -3.416 1.00 43.52 68 HIS A O 7
ATOM 7643 N N . HIS A 1 69 ? -21.041 -5.624 -2.604 1.00 73.11 69 HIS A N 7
ATOM 7644 C CA . HIS A 1 69 ? -21.765 -6.751 -2.054 1.00 72.54 69 HIS A CA 7
ATOM 7645 C C . HIS A 1 69 ? -21.911 -6.527 -0.557 1.00 3.25 69 HIS A C 7
ATOM 7646 O O . HIS A 1 69 ? -21.009 -6.857 0.215 1.00 23.54 69 HIS A O 7
ATOM 7661 N N . HIS A 1 70 ? -23.044 -5.941 -0.171 1.00 23.44 70 HIS A N 7
ATOM 7662 C CA . HIS A 1 70 ? -23.256 -5.429 1.182 1.00 65.33 70 HIS A CA 7
ATOM 7663 C C . HIS A 1 70 ? -22.371 -4.207 1.410 1.00 10.41 70 HIS A C 7
ATOM 7664 O O . HIS A 1 70 ? -21.279 -4.357 1.998 1.00 38.03 70 HIS A O 7
ATOM 7680 N N . MET A 1 1 ? -13.598 13.418 -7.384 1.00 33.40 1 MET A N 8
ATOM 7681 C CA . MET A 1 1 ? -13.142 14.227 -8.534 1.00 55.43 1 MET A CA 8
ATOM 7682 C C . MET A 1 1 ? -11.904 13.595 -9.154 1.00 62.41 1 MET A C 8
ATOM 7683 O O . MET A 1 1 ? -10.784 13.810 -8.689 1.00 15.04 1 MET A O 8
ATOM 7699 N N . ILE A 1 2 ? -12.112 12.795 -10.186 1.00 64.53 2 ILE A N 8
ATOM 7700 C CA . ILE A 1 2 ? -11.016 12.126 -10.862 1.00 32.11 2 ILE A CA 8
ATOM 7701 C C . ILE A 1 2 ? -10.978 12.488 -12.341 1.00 5.21 2 ILE A C 8
ATOM 7702 O O . ILE A 1 2 ? -11.862 12.117 -13.115 1.00 23.51 2 ILE A O 8
ATOM 7718 N N . GLY A 1 3 ? -9.972 13.258 -12.715 1.00 1.34 3 GLY A N 8
ATOM 7719 C CA . GLY A 1 3 ? -9.745 13.571 -14.109 1.00 42.32 3 GLY A CA 8
ATOM 7720 C C . GLY A 1 3 ? -8.337 13.204 -14.508 1.00 44.22 3 GLY A C 8
ATOM 7721 O O . GLY A 1 3 ? -7.846 13.601 -15.567 1.00 25.32 3 GLY A O 8
ATOM 7725 N N . ASP A 1 4 ? -7.691 12.442 -13.638 1.00 20.12 4 ASP A N 8
ATOM 7726 C CA . ASP A 1 4 ? -6.307 12.043 -13.826 1.00 41.40 4 ASP A CA 8
ATOM 7727 C C . ASP A 1 4 ? -6.240 10.647 -14.417 1.00 12.04 4 ASP A C 8
ATOM 7728 O O . ASP A 1 4 ? -6.599 9.667 -13.761 1.00 62.41 4 ASP A O 8
ATOM 7737 N N . TYR A 1 5 ? -5.802 10.560 -15.659 1.00 73.42 5 TYR A N 8
ATOM 7738 C CA . TYR A 1 5 ? -5.619 9.278 -16.322 1.00 50.01 5 TYR A CA 8
ATOM 7739 C C . TYR A 1 5 ? -4.245 9.226 -16.971 1.00 22.31 5 TYR A C 8
ATOM 7740 O O . TYR A 1 5 ? -4.096 9.510 -18.161 1.00 22.01 5 TYR A O 8
ATOM 7758 N N . TYR A 1 6 ? -3.238 8.902 -16.172 1.00 62.24 6 TYR A N 8
ATOM 7759 C CA . TYR A 1 6 ? -1.867 8.848 -16.652 1.00 43.43 6 TYR A CA 8
ATOM 7760 C C . TYR A 1 6 ? -1.038 7.942 -15.746 1.00 4.12 6 TYR A C 8
ATOM 7761 O O . TYR A 1 6 ? -1.357 7.785 -14.568 1.00 14.10 6 TYR A O 8
ATOM 7779 N N . ILE A 1 7 ? 0.012 7.349 -16.304 1.00 52.32 7 ILE A N 8
ATOM 7780 C CA . ILE A 1 7 ? 0.882 6.419 -15.582 1.00 15.21 7 ILE A CA 8
ATOM 7781 C C . ILE A 1 7 ? 0.142 5.120 -15.249 1.00 5.24 7 ILE A C 8
ATOM 7782 O O . ILE A 1 7 ? 0.315 4.111 -15.932 1.00 61.20 7 ILE A 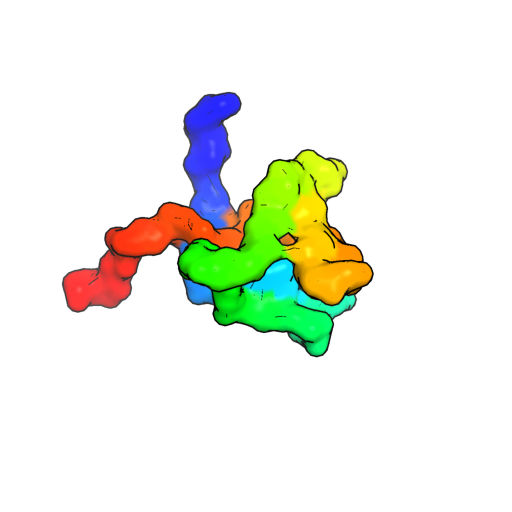O 8
ATOM 7798 N N . ASN A 1 8 ? -0.697 5.156 -14.217 1.00 54.04 8 ASN A N 8
ATOM 7799 C CA . ASN A 1 8 ? -1.463 3.982 -13.814 1.00 52.14 8 ASN A CA 8
ATOM 7800 C C . ASN A 1 8 ? -2.757 3.891 -14.614 1.00 24.22 8 ASN A C 8
ATOM 7801 O O . ASN A 1 8 ? -3.133 2.814 -15.072 1.00 4.42 8 ASN A O 8
ATOM 7812 N N . ALA A 1 9 ? -3.411 5.041 -14.799 1.00 31.04 9 ALA A N 8
ATOM 7813 C CA . ALA A 1 9 ? -4.709 5.109 -15.472 1.00 50.12 9 ALA A CA 8
ATOM 7814 C C . ALA A 1 9 ? -5.789 4.428 -14.628 1.00 40.32 9 ALA A C 8
ATOM 7815 O O . ALA A 1 9 ? -5.617 4.252 -13.426 1.00 52.54 9 ALA A O 8
ATOM 7822 N N . SER A 1 10 ? -6.895 4.047 -15.259 1.00 42.45 10 SER A N 8
ATOM 7823 C CA . SER A 1 10 ? -8.043 3.503 -14.538 1.00 71.00 10 SER A CA 8
ATOM 7824 C C . SER A 1 10 ? -7.795 2.066 -14.070 1.00 23.13 10 SER A C 8
ATOM 7825 O O . SER A 1 10 ? -8.541 1.540 -13.239 1.00 72.04 10 SER A O 8
ATOM 7833 N N . ALA A 1 11 ? -6.747 1.438 -14.584 1.00 54.11 11 ALA A N 8
ATOM 7834 C CA . ALA A 1 11 ? -6.458 0.050 -14.250 1.00 33.41 11 ALA A CA 8
ATOM 7835 C C . ALA A 1 11 ? -5.089 -0.074 -13.597 1.00 43.22 11 ALA A C 8
ATOM 7836 O O . ALA A 1 11 ? -4.259 0.815 -13.727 1.00 13.03 11 ALA A O 8
ATOM 7843 N N . LEU A 1 12 ? -4.870 -1.185 -12.892 1.00 53.41 12 LEU A N 8
ATOM 7844 C CA . LEU A 1 12 ? -3.591 -1.453 -12.224 1.00 63.50 12 LEU A CA 8
ATOM 7845 C C . LEU A 1 12 ? -3.222 -0.328 -11.260 1.00 0.40 12 LEU A C 8
ATOM 7846 O O . LEU A 1 12 ? -2.062 0.076 -11.168 1.00 22.44 12 LEU A O 8
ATOM 7862 N N . ASN A 1 13 ? -4.216 0.146 -10.519 1.00 11.52 13 ASN A N 8
ATOM 7863 C CA . ASN A 1 13 ? -4.022 1.262 -9.607 1.00 22.13 13 ASN A CA 8
ATOM 7864 C C . ASN A 1 13 ? -3.125 0.874 -8.438 1.00 20.21 13 ASN A C 8
ATOM 7865 O O . ASN A 1 13 ? -2.119 1.527 -8.169 1.00 3.34 13 ASN A O 8
ATOM 7876 N N . VAL A 1 14 ? -3.478 -0.210 -7.760 1.00 52.51 14 VAL A N 8
ATOM 7877 C CA . VAL A 1 14 ? -2.779 -0.620 -6.549 1.00 3.21 14 VAL A CA 8
ATOM 7878 C C . VAL A 1 14 ? -1.586 -1.515 -6.893 1.00 74.43 14 VAL A C 8
ATOM 7879 O O . VAL A 1 14 ? -1.400 -2.570 -6.296 1.00 21.22 14 VAL A O 8
ATOM 7892 N N . ARG A 1 15 ? -0.770 -1.083 -7.849 1.00 22.54 15 ARG A N 8
ATOM 7893 C CA . ARG A 1 15 ? 0.381 -1.871 -8.294 1.00 10.23 15 ARG A CA 8
ATOM 7894 C C . ARG A 1 15 ? 1.536 -1.846 -7.290 1.00 64.05 15 ARG A C 8
ATOM 7895 O O . ARG A 1 15 ? 2.703 -1.832 -7.680 1.00 72.23 15 ARG A O 8
ATOM 7916 N N . SER A 1 16 ? 1.188 -1.867 -6.005 1.00 1.30 16 SER A N 8
ATOM 7917 C CA . SER A 1 16 ? 2.151 -1.997 -4.915 1.00 64.52 16 SER A CA 8
ATOM 7918 C C . SER A 1 16 ? 3.316 -1.014 -5.042 1.00 40.42 16 SER A C 8
ATOM 7919 O O . SER A 1 16 ? 4.437 -1.385 -5.410 1.00 44.13 16 SER A O 8
ATOM 7927 N N . GLY A 1 17 ? 3.033 0.245 -4.760 1.00 11.53 17 GLY A N 8
ATOM 7928 C CA . GLY A 1 17 ? 4.057 1.262 -4.779 1.00 22.23 17 GLY A CA 8
ATOM 7929 C C . GLY A 1 17 ? 3.990 2.087 -6.034 1.00 25.22 17 GLY A C 8
ATOM 7930 O O . GLY A 1 17 ? 2.903 2.428 -6.502 1.00 2.12 17 GLY A O 8
ATOM 7934 N N . GLU A 1 18 ? 5.144 2.401 -6.586 1.00 52.13 18 GLU A N 8
ATOM 7935 C CA . GLU A 1 18 ? 5.208 3.120 -7.843 1.00 20.13 18 GLU A CA 8
ATOM 7936 C C . GLU A 1 18 ? 5.736 2.174 -8.919 1.00 32.10 18 GLU A C 8
ATOM 7937 O O . GLU A 1 18 ? 6.514 2.560 -9.794 1.00 35.43 18 GLU A O 8
ATOM 7949 N N . GLY A 1 19 ? 5.280 0.927 -8.844 1.00 42.24 19 GLY A N 8
ATOM 7950 C CA . GLY A 1 19 ? 5.793 -0.114 -9.714 1.00 74.51 19 GLY A CA 8
ATOM 7951 C C . GLY A 1 19 ? 6.949 -0.843 -9.066 1.00 11.42 19 GLY A C 8
ATOM 7952 O O . GLY A 1 19 ? 7.758 -1.482 -9.742 1.00 34.31 19 GLY A O 8
ATOM 7956 N N . THR A 1 20 ? 7.012 -0.750 -7.746 1.00 61.31 20 THR A N 8
ATOM 7957 C CA . THR A 1 20 ? 8.124 -1.284 -6.979 1.00 61.25 20 THR A CA 8
ATOM 7958 C C . THR A 1 20 ? 7.905 -2.756 -6.624 1.00 53.04 20 THR A C 8
ATOM 7959 O O . THR A 1 20 ? 8.670 -3.627 -7.037 1.00 61.42 20 THR A O 8
ATOM 7970 N N . ASN A 1 21 ? 6.844 -3.025 -5.874 1.00 25.33 21 ASN A N 8
ATOM 7971 C CA . ASN A 1 21 ? 6.529 -4.383 -5.437 1.00 64.55 21 ASN A CA 8
ATOM 7972 C C . ASN A 1 21 ? 5.301 -4.885 -6.179 1.00 41.42 21 ASN A C 8
ATOM 7973 O O . ASN A 1 21 ? 4.517 -5.668 -5.644 1.00 22.12 21 ASN A O 8
ATOM 7984 N N . TYR A 1 22 ? 5.195 -4.464 -7.439 1.00 35.11 22 TYR A N 8
ATOM 7985 C CA . TYR A 1 22 ? 3.985 -4.616 -8.256 1.00 31.53 22 TYR A CA 8
ATOM 7986 C C . TYR A 1 22 ? 3.428 -6.044 -8.270 1.00 74.20 22 TYR A C 8
ATOM 7987 O O . TYR A 1 22 ? 2.252 -6.245 -8.558 1.00 4.45 22 TYR A O 8
ATOM 8005 N N . ARG A 1 23 ? 4.269 -7.026 -7.967 1.00 42.14 23 ARG A N 8
ATOM 8006 C CA . ARG A 1 23 ? 3.857 -8.428 -7.989 1.00 21.43 23 ARG A CA 8
ATOM 8007 C C . ARG A 1 23 ? 2.683 -8.705 -7.042 1.00 43.12 23 ARG A C 8
ATOM 8008 O O . ARG A 1 23 ? 1.813 -9.521 -7.351 1.00 73.43 23 ARG A O 8
ATOM 8029 N N . ILE A 1 24 ? 2.655 -8.022 -5.901 1.00 22.30 24 ILE A N 8
ATOM 8030 C CA . ILE A 1 24 ? 1.702 -8.347 -4.840 1.00 32.10 24 ILE A CA 8
ATOM 8031 C C . ILE A 1 24 ? 0.272 -7.966 -5.222 1.00 35.14 24 ILE A C 8
ATOM 8032 O O . ILE A 1 24 ? -0.625 -8.813 -5.240 1.00 24.54 24 ILE A O 8
ATOM 8048 N N . ILE A 1 25 ? 0.067 -6.698 -5.543 1.00 2.24 25 ILE A N 8
ATOM 8049 C CA . ILE A 1 25 ? -1.260 -6.194 -5.874 1.00 0.22 25 ILE A CA 8
ATOM 8050 C C . ILE A 1 25 ? -1.201 -5.452 -7.207 1.00 41.44 25 ILE A C 8
ATOM 8051 O O . ILE A 1 25 ? -0.127 -5.003 -7.616 1.00 61.32 25 ILE A O 8
ATOM 8067 N N . GLY A 1 26 ? -2.332 -5.322 -7.890 1.00 12.12 26 GLY A N 8
ATOM 8068 C CA . GLY A 1 26 ? -2.320 -4.664 -9.176 1.00 45.11 26 GLY A CA 8
ATOM 8069 C C . GLY A 1 26 ? -3.562 -3.846 -9.471 1.00 20.30 26 GLY A C 8
ATOM 8070 O O . GLY A 1 26 ? -3.547 -2.625 -9.350 1.00 0.31 26 GLY A O 8
ATOM 8074 N N . ALA A 1 27 ? -4.638 -4.520 -9.846 1.00 13.14 27 ALA A N 8
ATOM 8075 C CA . ALA A 1 27 ? -5.820 -3.861 -10.392 1.00 3.14 27 ALA A CA 8
ATOM 8076 C C . ALA A 1 27 ? -6.728 -3.283 -9.305 1.00 64.04 27 ALA A C 8
ATOM 8077 O O . ALA A 1 27 ? -6.266 -2.907 -8.233 1.00 54.40 27 ALA A O 8
ATOM 8084 N N . LEU A 1 28 ? -8.015 -3.178 -9.633 1.00 75.45 28 LEU A N 8
ATOM 8085 C CA . LEU A 1 28 ? -9.038 -2.623 -8.746 1.00 53.13 28 LEU A CA 8
ATOM 8086 C C . LEU A 1 28 ? -9.681 -3.727 -7.901 1.00 71.12 28 LEU A C 8
ATOM 8087 O O . LEU A 1 28 ? -10.649 -4.356 -8.330 1.00 12.40 28 LEU A O 8
ATOM 8103 N N . PRO A 1 29 ? -9.126 -4.016 -6.709 1.00 51.54 29 PRO A N 8
ATOM 8104 C CA . PRO A 1 29 ? -9.574 -5.133 -5.884 1.00 72.31 29 PRO A CA 8
ATOM 8105 C C . PRO A 1 29 ? -10.758 -4.764 -4.990 1.00 55.13 29 PRO A C 8
ATOM 8106 O O . PRO A 1 29 ? -11.336 -5.628 -4.336 1.00 20.22 29 PRO A O 8
ATOM 8117 N N . GLN A 1 30 ? -11.104 -3.471 -4.980 1.00 2.24 30 GLN A N 8
ATOM 8118 C CA . GLN A 1 30 ? -12.183 -2.941 -4.141 1.00 61.24 30 GLN A CA 8
ATOM 8119 C C . GLN A 1 30 ? -11.804 -3.026 -2.653 1.00 71.31 30 GLN A C 8
ATOM 8120 O O . GLN A 1 30 ? -10.837 -3.698 -2.282 1.00 65.10 30 GLN A O 8
ATOM 8134 N N . GLY A 1 31 ? -12.553 -2.328 -1.806 1.00 43.43 31 GLY A N 8
ATOM 8135 C CA . GLY A 1 31 ? -12.289 -2.350 -0.380 1.00 3.32 31 GLY A CA 8
ATOM 8136 C C . GLY A 1 31 ? -12.740 -3.642 0.278 1.00 72.32 31 GLY A C 8
ATOM 8137 O O . GLY A 1 31 ? -13.692 -3.646 1.062 1.00 11.53 31 GLY A O 8
ATOM 8141 N N . GLN A 1 32 ? -12.068 -4.741 -0.062 1.00 53.03 32 GLN A N 8
ATOM 8142 C CA . GLN A 1 32 ? -12.335 -6.043 0.547 1.00 13.04 32 GLN A CA 8
ATOM 8143 C C . GLN A 1 32 ? -12.135 -5.964 2.058 1.00 2.44 32 GLN A C 8
ATOM 8144 O O . GLN A 1 32 ? -13.084 -6.064 2.836 1.00 11.45 32 GLN A O 8
ATOM 8158 N N . LYS A 1 33 ? -10.884 -5.773 2.444 1.00 72.02 33 LYS A N 8
ATOM 8159 C CA . LYS A 1 33 ? -10.506 -5.608 3.839 1.00 23.33 33 LYS A CA 8
ATOM 8160 C C . LYS A 1 33 ? -9.438 -4.527 3.933 1.00 52.02 33 LYS A C 8
ATOM 8161 O O . LYS A 1 33 ? -9.417 -3.730 4.868 1.00 33.30 33 LYS A O 8
ATOM 8180 N N . VAL A 1 34 ? -8.565 -4.504 2.936 1.00 12.45 34 VAL A N 8
ATOM 8181 C CA . VAL A 1 34 ? -7.515 -3.501 2.843 1.00 1.03 34 VAL A CA 8
ATOM 8182 C C . VAL A 1 34 ? -8.082 -2.176 2.317 1.00 72.40 34 VAL A C 8
ATOM 8183 O O . VAL A 1 34 ? -8.587 -2.101 1.197 1.00 74.33 34 VAL A O 8
ATOM 8196 N N . GLN A 1 35 ? -8.035 -1.143 3.149 1.00 12.33 35 GLN A N 8
ATOM 8197 C CA . GLN A 1 35 ? -8.548 0.169 2.764 1.00 10.22 35 GLN A CA 8
ATOM 8198 C C . GLN A 1 35 ? -7.458 1.227 2.886 1.00 24.34 35 GLN A C 8
ATOM 8199 O O . GLN A 1 35 ? -7.734 2.426 2.831 1.00 1.04 35 GLN A O 8
ATOM 8213 N N . VAL A 1 36 ? -6.214 0.762 3.024 1.00 54.05 36 VAL A N 8
ATOM 8214 C CA . VAL A 1 36 ? -5.073 1.629 3.326 1.00 43.21 36 VAL A CA 8
ATOM 8215 C C . VAL A 1 36 ? -5.131 2.074 4.783 1.00 22.34 36 VAL A C 8
ATOM 8216 O O . VAL A 1 36 ? -6.085 2.728 5.207 1.00 2.31 36 VAL A O 8
ATOM 8229 N N . ILE A 1 37 ? -4.111 1.703 5.551 1.00 32.41 37 ILE A N 8
ATOM 8230 C CA . ILE A 1 37 ? -4.074 2.026 6.972 1.00 73.14 37 ILE A CA 8
ATOM 8231 C C . ILE A 1 37 ? -3.857 3.520 7.164 1.00 20.20 37 ILE A C 8
ATOM 8232 O O . ILE A 1 37 ? -4.600 4.180 7.893 1.00 25.30 37 ILE A O 8
ATOM 8248 N N . SER A 1 38 ? -2.838 4.040 6.499 1.00 71.53 38 SER A N 8
ATOM 8249 C CA . SER A 1 38 ? -2.534 5.459 6.538 1.00 4.42 38 SER A CA 8
ATOM 8250 C C . SER A 1 38 ? -1.506 5.808 5.481 1.00 22.23 38 SER A C 8
ATOM 8251 O O . SER A 1 38 ? -0.677 4.975 5.096 1.00 4.11 38 SER A O 8
ATOM 8259 N N . GLU A 1 39 ? -1.578 7.032 5.003 1.00 4.45 39 GLU A N 8
ATOM 8260 C CA . GLU A 1 39 ? -0.669 7.506 3.987 1.00 4.12 39 GLU A CA 8
ATOM 8261 C C . GLU A 1 39 ? 0.552 8.143 4.631 1.00 62.32 39 GLU A C 8
ATOM 8262 O O . GLU A 1 39 ? 0.434 9.042 5.463 1.00 64.00 39 GLU A O 8
ATOM 8274 N N . ASN A 1 40 ? 1.719 7.668 4.246 1.00 15.35 40 ASN A N 8
ATOM 8275 C CA . ASN A 1 40 ? 2.971 8.150 4.805 1.00 41.21 40 ASN A CA 8
ATOM 8276 C C . ASN A 1 40 ? 3.578 9.186 3.887 1.00 22.32 40 ASN A C 8
ATOM 8277 O O . ASN A 1 40 ? 3.006 9.533 2.851 1.00 33.43 40 ASN A O 8
ATOM 8288 N N . SER A 1 41 ? 4.697 9.727 4.321 1.00 71.23 41 SER A N 8
ATOM 8289 C CA . SER A 1 41 ? 5.491 10.648 3.541 1.00 4.50 41 SER A CA 8
ATOM 8290 C C . SER A 1 41 ? 6.018 9.989 2.265 1.00 71.24 41 SER A C 8
ATOM 8291 O O . SER A 1 41 ? 7.174 9.571 2.189 1.00 54.12 41 SER A O 8
ATOM 8299 N N . GLY A 1 42 ? 5.135 9.848 1.296 1.00 25.43 42 GLY A N 8
ATOM 8300 C CA . GLY A 1 42 ? 5.512 9.310 0.005 1.00 72.24 42 GLY A CA 8
ATOM 8301 C C . GLY A 1 42 ? 4.569 8.215 -0.451 1.00 74.12 42 GLY A C 8
ATOM 8302 O O . GLY A 1 42 ? 3.814 8.389 -1.409 1.00 22.33 42 GLY A O 8
ATOM 8306 N N . TRP A 1 43 ? 4.610 7.090 0.241 1.00 10.25 43 TRP A N 8
ATOM 8307 C CA . TRP A 1 43 ? 3.756 5.960 -0.081 1.00 72.31 43 TRP A CA 8
ATOM 8308 C C . TRP A 1 43 ? 2.738 5.723 1.023 1.00 5.32 43 TRP A C 8
ATOM 8309 O O . TRP A 1 43 ? 2.908 6.177 2.154 1.00 21.15 43 TRP A O 8
ATOM 8330 N N . SER A 1 44 ? 1.678 5.019 0.686 1.00 64.41 44 SER A N 8
ATOM 8331 C CA . SER A 1 44 ? 0.639 4.699 1.643 1.00 12.53 44 SER A CA 8
ATOM 8332 C C . SER A 1 44 ? 0.774 3.246 2.081 1.00 64.44 44 SER A C 8
ATOM 8333 O O . SER A 1 44 ? 0.883 2.347 1.244 1.00 75.30 44 SER A O 8
ATOM 8341 N N . LYS A 1 45 ? 0.782 3.022 3.386 1.00 23.01 45 LYS A N 8
ATOM 8342 C CA . LYS A 1 45 ? 1.014 1.71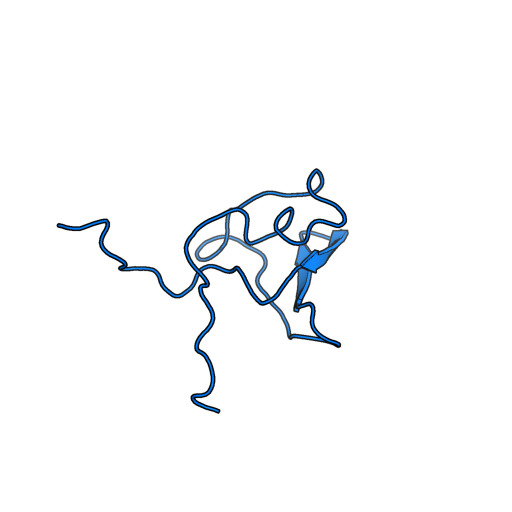1 3.934 1.00 13.13 45 LYS A CA 8
ATOM 8343 C C . LYS A 1 45 ? -0.259 0.875 3.955 1.00 44.24 45 LYS A C 8
ATOM 8344 O O . LYS A 1 45 ? -1.319 1.334 4.397 1.00 61.32 45 LYS A O 8
ATOM 8363 N N . ILE A 1 46 ? -0.143 -0.357 3.479 1.00 31.14 46 ILE A N 8
ATOM 8364 C CA . ILE A 1 46 ? -1.252 -1.299 3.498 1.00 43.45 46 ILE A CA 8
ATOM 8365 C C . ILE A 1 46 ? -0.747 -2.689 3.861 1.00 55.03 46 ILE A C 8
ATOM 8366 O O . ILE A 1 46 ? 0.420 -3.015 3.639 1.00 71.20 46 ILE A O 8
ATOM 8382 N N . ASN A 1 47 ? -1.617 -3.492 4.439 1.00 65.32 47 ASN A N 8
ATOM 8383 C CA . ASN A 1 47 ? -1.299 -4.883 4.700 1.00 41.54 47 ASN A CA 8
ATOM 8384 C C . ASN A 1 47 ? -2.168 -5.750 3.806 1.00 74.10 47 ASN A C 8
ATOM 8385 O O . ASN A 1 47 ? -3.391 -5.773 3.949 1.00 63.33 47 ASN A O 8
ATOM 8396 N N . TYR A 1 48 ? -1.539 -6.445 2.877 1.00 62.41 48 TYR A N 8
ATOM 8397 C CA . TYR A 1 48 ? -2.267 -7.184 1.860 1.00 14.52 48 TYR A CA 8
ATOM 8398 C C . TYR A 1 48 ? -2.013 -8.675 2.014 1.00 34.33 48 TYR A C 8
ATOM 8399 O O . TYR A 1 48 ? -0.900 -9.141 1.799 1.00 4.20 48 TYR A O 8
ATOM 8417 N N . ASN A 1 49 ? -3.044 -9.406 2.423 1.00 52.42 49 ASN A N 8
ATOM 8418 C CA . ASN A 1 49 ? -2.967 -10.858 2.587 1.00 24.43 49 ASN A CA 8
ATOM 8419 C C . ASN A 1 49 ? -1.935 -11.228 3.654 1.00 21.32 49 ASN A C 8
ATOM 8420 O O . ASN A 1 49 ? -1.275 -12.267 3.580 1.00 14.11 49 ASN A O 8
ATOM 8431 N N . GLY A 1 50 ? -1.819 -10.379 4.665 1.00 75.51 50 GLY A N 8
ATOM 8432 C CA . GLY A 1 50 ? -0.931 -10.664 5.774 1.00 44.10 50 GLY A CA 8
ATOM 8433 C C . GLY A 1 50 ? 0.477 -10.126 5.586 1.00 51.30 50 GLY A C 8
ATOM 8434 O O . GLY A 1 50 ? 1.270 -10.135 6.528 1.00 10.24 50 GLY A O 8
ATOM 8438 N N . GLN A 1 51 ? 0.804 -9.657 4.390 1.00 54.05 51 GLN A N 8
ATOM 8439 C CA . GLN A 1 51 ? 2.146 -9.148 4.136 1.00 74.14 51 GLN A CA 8
ATOM 8440 C C . GLN A 1 51 ? 2.142 -7.630 4.030 1.00 71.32 51 GLN A C 8
ATOM 8441 O O . GLN A 1 51 ? 1.166 -7.025 3.578 1.00 64.31 51 GLN A O 8
ATOM 8455 N N . THR A 1 52 ? 3.233 -7.022 4.470 1.00 62.33 52 THR A N 8
ATOM 8456 C CA . THR A 1 52 ? 3.342 -5.572 4.516 1.00 11.35 52 THR A CA 8
ATOM 8457 C C . THR A 1 52 ? 3.795 -5.004 3.173 1.00 1.30 52 THR A C 8
ATOM 8458 O O . THR A 1 52 ? 4.767 -5.476 2.581 1.00 22.11 52 THR A O 8
ATOM 8469 N N . GLY A 1 53 ? 3.089 -3.989 2.698 1.00 22.44 53 GLY A N 8
ATOM 8470 C CA . GLY A 1 53 ? 3.461 -3.345 1.460 1.00 62.50 53 GLY A CA 8
ATOM 8471 C C . GLY A 1 53 ? 3.141 -1.868 1.476 1.00 34.24 53 GLY A C 8
ATOM 8472 O O . GLY A 1 53 ? 2.532 -1.368 2.425 1.00 22.25 53 GLY A O 8
ATOM 8476 N N . TYR A 1 54 ? 3.554 -1.167 0.432 1.00 3.53 54 TYR A N 8
ATOM 8477 C CA . TYR A 1 54 ? 3.269 0.253 0.295 1.00 22.40 54 TYR A CA 8
ATOM 8478 C C . TYR A 1 54 ? 2.784 0.533 -1.117 1.00 61.31 54 TYR A C 8
ATOM 8479 O O . TYR A 1 54 ? 3.199 -0.145 -2.051 1.00 4.43 54 TYR A O 8
ATOM 8497 N N . ILE A 1 55 ? 1.897 1.506 -1.273 1.00 51.32 55 ILE A N 8
ATOM 8498 C CA . ILE A 1 55 ? 1.434 1.902 -2.597 1.00 71.31 55 ILE A CA 8
ATOM 8499 C C . ILE A 1 55 ? 1.605 3.400 -2.801 1.00 24.20 55 ILE A C 8
ATOM 8500 O O . ILE A 1 55 ? 1.642 4.161 -1.837 1.00 34.03 55 ILE A O 8
ATOM 8516 N N . GLY A 1 56 ? 1.728 3.819 -4.052 1.00 62.41 56 GLY A N 8
ATOM 8517 C CA . GLY A 1 56 ? 1.895 5.225 -4.343 1.00 21.22 56 GLY A CA 8
ATOM 8518 C C . GLY A 1 56 ? 0.599 5.987 -4.194 1.00 72.11 56 GLY A C 8
ATOM 8519 O O . GLY A 1 56 ? -0.428 5.584 -4.735 1.00 24.45 56 GLY A O 8
ATOM 8523 N N . THR A 1 57 ? 0.645 7.094 -3.467 1.00 54.41 57 THR A N 8
ATOM 8524 C CA . THR A 1 57 ? -0.542 7.901 -3.215 1.00 43.33 57 THR A CA 8
ATOM 8525 C C . THR A 1 57 ? -1.025 8.598 -4.494 1.00 35.31 57 THR A C 8
ATOM 8526 O O . THR A 1 57 ? -2.112 9.179 -4.532 1.00 21.22 57 THR A O 8
ATOM 8537 N N . ARG A 1 58 ? -0.213 8.522 -5.548 1.00 52.03 58 ARG A N 8
ATOM 8538 C CA . ARG A 1 58 ? -0.578 9.072 -6.840 1.00 71.41 58 ARG A CA 8
ATOM 8539 C C . ARG A 1 58 ? -1.849 8.405 -7.356 1.00 42.43 58 ARG A C 8
ATOM 8540 O O . ARG A 1 58 ? -2.780 9.073 -7.807 1.00 11.00 58 ARG A O 8
ATOM 8561 N N . TYR A 1 59 ? -1.877 7.081 -7.280 1.00 31.21 59 TYR A N 8
ATOM 8562 C CA . TYR A 1 59 ? -3.015 6.313 -7.731 1.00 55.53 59 TYR A CA 8
ATOM 8563 C C . TYR A 1 59 ? -3.443 5.322 -6.665 1.00 74.53 59 TYR A C 8
ATOM 8564 O O . TYR A 1 59 ? -2.686 4.435 -6.277 1.00 54.03 59 TYR A O 8
ATOM 8582 N N . LEU A 1 60 ? -4.670 5.481 -6.207 1.00 75.30 60 LEU A N 8
ATOM 8583 C CA . LEU A 1 60 ? -5.202 4.669 -5.129 1.00 33.30 60 LEU A CA 8
ATOM 8584 C C . LEU A 1 60 ? -6.636 4.282 -5.467 1.00 4.02 60 LEU A C 8
ATOM 8585 O O . LEU A 1 60 ? -7.418 5.119 -5.915 1.00 41.23 60 LEU A O 8
ATOM 8601 N N . SER A 1 61 ? -6.978 3.020 -5.264 1.00 35.32 61 SER A N 8
ATOM 8602 C CA . SER A 1 61 ? -8.296 2.540 -5.624 1.00 32.22 61 SER A CA 8
ATOM 8603 C C . SER A 1 61 ? -9.305 2.830 -4.528 1.00 61.13 61 SER A C 8
ATOM 8604 O O . SER A 1 61 ? -9.168 2.375 -3.392 1.00 75.41 61 SER A O 8
ATOM 8612 N N . LYS A 1 62 ? -10.315 3.600 -4.885 1.00 2.22 62 LYS A N 8
ATOM 8613 C CA . LYS A 1 62 ? -11.422 3.874 -3.994 1.00 45.45 62 LYS A CA 8
ATOM 8614 C C . LYS A 1 62 ? -12.657 3.172 -4.549 1.00 24.45 62 LYS A C 8
ATOM 8615 O O . LYS A 1 62 ? -12.591 2.584 -5.629 1.00 70.15 62 LYS A O 8
ATOM 8634 N N . LEU A 1 63 ? -13.764 3.220 -3.826 1.00 4.32 63 LEU A N 8
ATOM 8635 C CA . LEU A 1 63 ? -14.969 2.516 -4.245 1.00 23.53 63 LEU A CA 8
ATOM 8636 C C . LEU A 1 63 ? -15.557 3.124 -5.511 1.00 31.42 63 LEU A C 8
ATOM 8637 O O . LEU A 1 63 ? -15.592 2.469 -6.556 1.00 73.04 63 LEU A O 8
ATOM 8653 N N . GLU A 1 64 ? -16.016 4.372 -5.407 1.00 71.34 64 GLU A N 8
ATOM 8654 C CA . GLU A 1 64 ? -16.683 5.056 -6.513 1.00 34.21 64 GLU A CA 8
ATOM 8655 C C . GLU A 1 64 ? -17.956 4.291 -6.883 1.00 31.41 64 GLU A C 8
ATOM 8656 O O . GLU A 1 64 ? -18.312 3.301 -6.236 1.00 31.11 64 GLU A O 8
ATOM 8668 N N . HIS A 1 65 ? -18.660 4.751 -7.890 1.00 32.43 65 HIS A N 8
ATOM 8669 C CA . HIS A 1 65 ? -19.848 4.060 -8.333 1.00 51.33 65 HIS A CA 8
ATOM 8670 C C . HIS A 1 65 ? -19.703 3.641 -9.785 1.00 71.42 65 HIS A C 8
ATOM 8671 O O . HIS A 1 65 ? -20.221 4.299 -10.687 1.00 25.55 65 HIS A O 8
ATOM 8686 N N . HIS A 1 66 ? -18.946 2.577 -10.003 1.00 45.31 66 HIS A N 8
ATOM 8687 C CA . HIS A 1 66 ? -18.794 2.004 -11.329 1.00 31.14 66 HIS A CA 8
ATOM 8688 C C . HIS A 1 66 ? -19.676 0.779 -11.480 1.00 63.51 66 HIS A C 8
ATOM 8689 O O . HIS A 1 66 ? -19.311 -0.322 -11.060 1.00 3.50 66 HIS A O 8
ATOM 8704 N N . HIS A 1 67 ? -20.843 0.977 -12.064 1.00 40.34 67 HIS A N 8
ATOM 8705 C CA . HIS A 1 67 ? -21.758 -0.118 -12.316 1.00 5.00 67 HIS A CA 8
ATOM 8706 C C . HIS A 1 67 ? -21.267 -0.891 -13.532 1.00 11.01 67 HIS A C 8
ATOM 8707 O O . HIS A 1 67 ? -20.867 -0.283 -14.526 1.00 73.52 67 HIS A O 8
ATOM 8722 N N . HIS A 1 68 ? -21.241 -2.222 -13.428 1.00 21.43 68 HIS A N 8
ATOM 8723 C CA . HIS A 1 68 ? -20.856 -3.084 -14.552 1.00 63.52 68 HIS A CA 8
ATOM 8724 C C . HIS A 1 68 ? -19.349 -2.965 -14.836 1.00 4.41 68 HIS A C 8
ATOM 8725 O O . HIS A 1 68 ? -18.857 -3.455 -15.854 1.00 43.41 68 HIS A O 8
ATOM 8740 N N . HIS A 1 69 ? -18.621 -2.346 -13.897 1.00 73.23 69 HIS A N 8
ATOM 8741 C CA . HIS A 1 69 ? -17.195 -2.019 -14.066 1.00 73.31 69 HIS A CA 8
ATOM 8742 C C . HIS A 1 69 ? -17.026 -0.907 -15.099 1.00 50.23 69 HIS A C 8
ATOM 8743 O O . HIS A 1 69 ? -16.598 0.201 -14.770 1.00 13.12 69 HIS A O 8
ATOM 8758 N N . HIS A 1 70 ? -17.367 -1.215 -16.344 1.00 11.05 70 HIS A N 8
ATOM 8759 C CA . HIS A 1 70 ? -17.341 -0.244 -17.426 1.00 31.44 70 HIS A CA 8
ATOM 8760 C C . HIS A 1 70 ? -18.328 -0.659 -18.518 1.00 61.31 70 HIS A C 8
ATOM 8761 O O . HIS A 1 70 ? -19.546 -0.671 -18.233 1.00 37.25 70 HIS A O 8
ATOM 8777 N N . MET A 1 1 ? -7.612 18.671 -4.747 1.00 64.12 1 MET A N 9
ATOM 8778 C CA . MET A 1 1 ? -8.623 17.688 -5.204 1.00 60.34 1 MET A CA 9
ATOM 8779 C C . MET A 1 1 ? -8.534 17.488 -6.716 1.00 34.31 1 MET A C 9
ATOM 8780 O O . MET A 1 1 ? -9.041 18.293 -7.501 1.00 4.44 1 MET A O 9
ATOM 8796 N N . ILE A 1 2 ? -7.850 16.426 -7.122 1.00 22.13 2 ILE A N 9
ATOM 8797 C CA . ILE A 1 2 ? -7.663 16.135 -8.535 1.00 62.20 2 ILE A CA 9
ATOM 8798 C C . ILE A 1 2 ? -7.965 14.671 -8.842 1.00 64.33 2 ILE A C 9
ATOM 8799 O O . ILE A 1 2 ? -7.364 13.763 -8.267 1.00 1.53 2 ILE A O 9
ATOM 8815 N N . GLY A 1 3 ? -8.925 14.463 -9.726 1.00 20.42 3 GLY A N 9
ATOM 8816 C CA . GLY A 1 3 ? -9.183 13.149 -10.272 1.00 40.53 3 GLY A CA 9
ATOM 8817 C C . GLY A 1 3 ? -9.240 13.215 -11.782 1.00 3.41 3 GLY A C 9
ATOM 8818 O O . GLY A 1 3 ? -8.302 12.788 -12.463 1.00 70.41 3 GLY A O 9
ATOM 8822 N N . ASP A 1 4 ? -10.356 13.747 -12.286 1.00 3.43 4 ASP A N 9
ATOM 8823 C CA . ASP A 1 4 ? -10.519 14.115 -13.700 1.00 71.51 4 ASP A CA 9
ATOM 8824 C C . ASP A 1 4 ? -9.986 13.057 -14.661 1.00 3.34 4 ASP A C 9
ATOM 8825 O O . ASP A 1 4 ? -9.070 13.325 -15.441 1.00 72.31 4 ASP A O 9
ATOM 8834 N N . TYR A 1 5 ? -10.564 11.857 -14.565 1.00 44.52 5 TYR A N 9
ATOM 8835 C CA . TYR A 1 5 ? -10.298 10.723 -15.475 1.00 62.55 5 TYR A CA 9
ATOM 8836 C C . TYR A 1 5 ? -8.805 10.417 -15.684 1.00 30.53 5 TYR A C 9
ATOM 8837 O O . TYR A 1 5 ? -8.443 9.689 -16.610 1.00 30.02 5 TYR A O 9
ATOM 8855 N N . TYR A 1 6 ? -7.945 10.944 -14.822 1.00 12.34 6 TYR A N 9
ATOM 8856 C CA . TYR A 1 6 ? -6.530 10.596 -14.863 1.00 24.22 6 TYR A CA 9
ATOM 8857 C C . TYR A 1 6 ? -6.199 9.659 -13.715 1.00 14.21 6 TYR A C 9
ATOM 8858 O O . TYR A 1 6 ? -5.464 8.682 -13.881 1.00 22.32 6 TYR A O 9
ATOM 8876 N N . ILE A 1 7 ? -6.744 9.971 -12.551 1.00 55.12 7 ILE A N 9
ATOM 8877 C CA . ILE A 1 7 ? -6.568 9.136 -11.378 1.00 71.21 7 ILE A CA 9
ATOM 8878 C C . ILE A 1 7 ? -7.364 7.845 -11.532 1.00 73.55 7 ILE A C 9
ATOM 8879 O O . ILE A 1 7 ? -8.553 7.881 -11.846 1.00 43.23 7 ILE A O 9
ATOM 8895 N N . ASN A 1 8 ? -6.685 6.719 -11.318 1.00 20.30 8 ASN A N 9
ATOM 8896 C CA . ASN A 1 8 ? -7.277 5.387 -11.464 1.00 44.33 8 ASN A CA 9
ATOM 8897 C C . ASN A 1 8 ? -7.523 5.055 -12.932 1.00 54.34 8 ASN A C 9
ATOM 8898 O O . ASN A 1 8 ? -8.444 5.576 -13.557 1.00 53.21 8 ASN A O 9
ATOM 8909 N N . ALA A 1 9 ? -6.680 4.199 -13.487 1.00 72.23 9 ALA A N 9
ATOM 8910 C CA . ALA A 1 9 ? -6.860 3.745 -14.856 1.00 33.35 9 ALA A CA 9
ATOM 8911 C C . ALA A 1 9 ? -7.831 2.571 -14.897 1.00 21.43 9 ALA A C 9
ATOM 8912 O O . ALA A 1 9 ? -9.013 2.742 -15.197 1.00 41.44 9 ALA A O 9
ATOM 8919 N N . SER A 1 10 ? -7.332 1.385 -14.583 1.00 74.12 10 SER A N 9
ATOM 8920 C CA . SER A 1 10 ? -8.169 0.196 -14.532 1.00 0.02 10 SER A CA 9
ATOM 8921 C C . SER A 1 10 ? -7.754 -0.699 -13.364 1.00 44.25 10 SER A C 9
ATOM 8922 O O . SER A 1 10 ? -8.473 -0.813 -12.370 1.00 2.25 10 SER A O 9
ATOM 8930 N N . ALA A 1 11 ? -6.585 -1.317 -13.480 1.00 2.23 11 ALA A N 9
ATOM 8931 C CA . ALA A 1 11 ? -6.078 -2.195 -12.435 1.00 34.23 11 ALA A CA 9
ATOM 8932 C C . ALA A 1 11 ? -4.832 -1.599 -11.794 1.00 25.03 11 ALA A C 9
ATOM 8933 O O . ALA A 1 11 ? -4.126 -2.260 -11.032 1.00 72.24 11 ALA A O 9
ATOM 8940 N N . LEU A 1 12 ? -4.569 -0.340 -12.105 1.00 43.23 12 LEU A N 9
ATOM 8941 C CA . LEU A 1 12 ? -3.405 0.349 -11.570 1.00 31.32 12 LEU A CA 9
ATOM 8942 C C . LEU A 1 12 ? -3.745 1.033 -10.251 1.00 22.21 12 LEU A C 9
ATOM 8943 O O . LEU A 1 12 ? -3.840 2.258 -10.188 1.00 15.42 12 LEU A O 9
ATOM 8959 N N . ASN A 1 13 ? -3.975 0.237 -9.214 1.00 73.15 13 ASN A N 9
ATOM 8960 C CA . ASN A 1 13 ? -4.311 0.782 -7.902 1.00 54.15 13 ASN A CA 9
ATOM 8961 C C . ASN A 1 13 ? -3.281 0.384 -6.853 1.00 50.11 13 ASN A C 9
ATOM 8962 O O . ASN A 1 13 ? -2.638 1.232 -6.244 1.00 51.51 13 ASN A O 9
ATOM 8973 N N . VAL A 1 14 ? -3.110 -0.916 -6.661 1.00 62.35 14 VAL A N 9
ATOM 8974 C CA . VAL A 1 14 ? -2.233 -1.422 -5.615 1.00 11.23 14 VAL A CA 9
ATOM 8975 C C . VAL A 1 14 ? -0.912 -1.909 -6.217 1.00 72.25 14 VAL A C 9
ATOM 8976 O O . VAL A 1 14 ? -0.442 -3.005 -5.920 1.00 64.04 14 VAL A O 9
ATOM 8989 N N . ARG A 1 15 ? -0.311 -1.070 -7.056 1.00 75.13 15 ARG A N 9
ATOM 8990 C CA . ARG A 1 15 ? 0.858 -1.461 -7.848 1.00 2.43 15 ARG A CA 9
ATOM 8991 C C . ARG A 1 15 ? 2.161 -1.385 -7.042 1.00 4.21 15 ARG A C 9
ATOM 8992 O O . ARG A 1 15 ? 3.184 -0.934 -7.553 1.00 20.30 15 ARG A O 9
ATOM 9013 N N . SER A 1 16 ? 2.112 -1.852 -5.792 1.00 23.44 16 SER A N 9
ATOM 9014 C CA . SER A 1 16 ? 3.286 -1.937 -4.902 1.00 62.43 16 SER A CA 9
ATOM 9015 C C . SER A 1 16 ? 4.021 -0.591 -4.754 1.00 34.32 16 SER A C 9
ATOM 9016 O O . SER A 1 16 ? 5.202 -0.553 -4.401 1.00 75.54 16 SER A O 9
ATOM 9024 N N . GLY A 1 17 ? 3.321 0.504 -5.010 1.00 72.21 17 GLY A N 9
ATOM 9025 C CA . GLY A 1 17 ? 3.939 1.814 -4.933 1.00 54.02 17 GLY A CA 9
ATOM 9026 C C . GLY A 1 17 ? 4.111 2.432 -6.300 1.00 63.03 17 GLY A C 9
ATOM 9027 O O . GLY A 1 17 ? 3.123 2.711 -6.981 1.00 12.34 17 GLY A O 9
ATOM 9031 N N . GLU A 1 18 ? 5.358 2.645 -6.697 1.00 52.54 18 GLU A N 9
ATOM 9032 C CA . GLU A 1 18 ? 5.661 3.150 -8.031 1.00 45.44 18 GLU A CA 9
ATOM 9033 C C . GLU A 1 18 ? 5.566 1.998 -9.020 1.00 41.23 18 GLU A C 9
ATOM 9034 O O . GLU A 1 18 ? 4.626 1.893 -9.809 1.00 42.33 18 GLU A O 9
ATOM 9046 N N . GLY A 1 19 ? 6.557 1.130 -8.935 1.00 51.42 19 GLY A N 9
ATOM 9047 C CA . GLY A 1 19 ? 6.596 -0.083 -9.716 1.00 30.05 19 GLY A CA 9
ATOM 9048 C C . GLY A 1 19 ? 7.547 -1.061 -9.072 1.00 64.03 19 GLY A C 9
ATOM 9049 O O . GLY A 1 19 ? 8.173 -1.879 -9.741 1.00 51.42 19 GLY A O 9
ATOM 9053 N N . THR A 1 20 ? 7.630 -0.949 -7.748 1.00 64.53 20 THR A N 9
ATOM 9054 C CA . THR A 1 20 ? 8.603 -1.667 -6.933 1.00 65.11 20 THR A CA 9
ATOM 9055 C C . THR A 1 20 ? 8.571 -3.169 -7.196 1.00 34.44 20 THR A C 9
ATOM 9056 O O . THR A 1 20 ? 9.608 -3.789 -7.437 1.00 22.44 20 THR A O 9
ATOM 9067 N N . ASN A 1 21 ? 7.377 -3.742 -7.144 1.00 40.30 21 ASN A N 9
ATOM 9068 C CA . ASN A 1 21 ? 7.188 -5.168 -7.351 1.00 40.51 21 ASN A CA 9
ATOM 9069 C C . ASN A 1 21 ? 5.702 -5.449 -7.551 1.00 12.45 21 ASN A C 9
ATOM 9070 O O . ASN A 1 21 ? 5.083 -6.187 -6.788 1.00 5.41 21 ASN A O 9
ATOM 9081 N N . TYR A 1 22 ? 5.132 -4.846 -8.589 1.00 60.25 22 TYR A N 9
ATOM 9082 C CA . TYR A 1 22 ? 3.687 -4.899 -8.821 1.00 24.32 22 TYR A CA 9
ATOM 9083 C C . TYR A 1 22 ? 3.248 -6.263 -9.349 1.00 61.45 22 TYR A C 9
ATOM 9084 O O . TYR A 1 22 ? 2.089 -6.458 -9.713 1.00 45.32 22 TYR A O 9
ATOM 9102 N N . ARG A 1 23 ? 4.180 -7.202 -9.371 1.00 30.31 23 ARG A N 9
ATOM 9103 C CA . ARG A 1 23 ? 3.887 -8.565 -9.770 1.00 51.24 23 ARG A CA 9
ATOM 9104 C C . ARG A 1 23 ? 3.143 -9.294 -8.648 1.00 12.31 23 ARG A C 9
ATOM 9105 O O . ARG A 1 23 ? 2.406 -10.249 -8.896 1.00 10.42 23 ARG A O 9
ATOM 9126 N N . ILE A 1 24 ? 3.321 -8.822 -7.415 1.00 14.25 24 ILE A N 9
ATOM 9127 C CA . ILE A 1 24 ? 2.674 -9.445 -6.261 1.00 41.25 24 ILE A CA 9
ATOM 9128 C C . ILE A 1 24 ? 1.212 -9.025 -6.139 1.00 74.02 24 ILE A C 9
ATOM 9129 O O . ILE A 1 24 ? 0.335 -9.860 -5.920 1.00 73.45 24 ILE A O 9
ATOM 9145 N N . ILE A 1 25 ? 0.952 -7.732 -6.294 1.00 73.02 25 ILE A N 9
ATOM 9146 C CA . ILE A 1 25 ? -0.387 -7.194 -6.117 1.00 51.24 25 ILE A CA 9
ATOM 9147 C C . ILE A 1 25 ? -0.735 -6.276 -7.281 1.00 30.33 25 ILE A C 9
ATOM 9148 O O . ILE A 1 25 ? 0.101 -5.495 -7.739 1.00 54.43 25 ILE A O 9
ATOM 9164 N N . GLY A 1 26 ? -1.959 -6.384 -7.768 1.00 51.22 26 GLY A N 9
ATOM 9165 C CA . GLY A 1 26 ? -2.387 -5.562 -8.873 1.00 61.32 26 GLY A CA 9
ATOM 9166 C C . GLY A 1 26 ? -3.465 -4.584 -8.467 1.00 55.24 26 GLY A C 9
ATOM 9167 O O . GLY A 1 26 ? -3.206 -3.387 -8.305 1.00 43.11 26 GLY A O 9
ATOM 9171 N N . ALA A 1 27 ? -4.675 -5.089 -8.297 1.00 44.41 27 ALA A N 9
ATOM 9172 C CA . ALA A 1 27 ? -5.795 -4.265 -7.887 1.00 43.42 27 ALA A CA 9
ATOM 9173 C C . ALA A 1 27 ? -6.784 -5.073 -7.064 1.00 30.23 27 ALA A C 9
ATOM 9174 O O . ALA A 1 27 ? -7.561 -5.859 -7.606 1.00 24.51 27 ALA A O 9
ATOM 9181 N N . LEU A 1 28 ? -6.727 -4.902 -5.754 1.00 33.31 28 LEU A N 9
ATOM 9182 C CA . LEU A 1 28 ? -7.688 -5.529 -4.860 1.00 0.23 28 LEU A CA 9
ATOM 9183 C C . LEU A 1 28 ? -8.068 -4.550 -3.756 1.00 35.21 28 LEU A C 9
ATOM 9184 O O . LEU A 1 28 ? -7.574 -4.637 -2.633 1.00 43.22 28 LEU A O 9
ATOM 9200 N N . PRO A 1 29 ? -8.907 -3.561 -4.088 1.00 0.24 29 PRO A N 9
ATOM 9201 C CA . PRO A 1 29 ? -9.358 -2.546 -3.145 1.00 43.01 29 PRO A CA 9
ATOM 9202 C C . PRO A 1 29 ? -10.480 -3.073 -2.259 1.00 63.35 29 PRO A C 9
ATOM 9203 O O . PRO A 1 29 ? -11.555 -3.421 -2.755 1.00 43.11 29 PRO A O 9
ATOM 9214 N N . GLN A 1 30 ? -10.207 -3.117 -0.953 1.00 60.50 30 GLN A N 9
ATOM 9215 C CA . GLN A 1 30 ? -11.113 -3.703 0.037 1.00 63.23 30 GLN A CA 9
ATOM 9216 C C . GLN A 1 30 ? -11.058 -5.228 -0.044 1.00 40.13 30 GLN A C 9
ATOM 9217 O O . GLN A 1 30 ? -11.461 -5.835 -1.038 1.00 3.53 30 GLN A O 9
ATOM 9231 N N . GLY A 1 31 ? -10.540 -5.836 1.010 1.00 23.42 31 GLY A N 9
ATOM 9232 C CA . GLY A 1 31 ? -10.375 -7.273 1.041 1.00 20.23 31 GLY A CA 9
ATOM 9233 C C . GLY A 1 31 ? -9.923 -7.745 2.404 1.00 31.14 31 GLY A C 9
ATOM 9234 O O . GLY A 1 31 ? -10.520 -8.645 2.991 1.00 42.11 31 GLY A O 9
ATOM 9238 N N . GLN A 1 32 ? -8.863 -7.130 2.912 1.00 5.44 32 GLN A N 9
ATOM 9239 C CA . GLN A 1 32 ? -8.392 -7.411 4.260 1.00 52.14 32 GLN A CA 9
ATOM 9240 C C . GLN A 1 32 ? -8.079 -6.104 4.979 1.00 54.04 32 GLN A C 9
ATOM 9241 O O . GLN A 1 32 ? -8.928 -5.543 5.667 1.00 24.44 32 GLN A O 9
ATOM 9255 N N . LYS A 1 33 ? -6.862 -5.610 4.785 1.00 10.22 33 LYS A N 9
ATOM 9256 C CA . LYS A 1 33 ? -6.447 -4.339 5.360 1.00 32.13 33 LYS A CA 9
ATOM 9257 C C . LYS A 1 33 ? -5.884 -3.445 4.265 1.00 3.12 33 LYS A C 9
ATOM 9258 O O . LYS A 1 33 ? -5.284 -2.402 4.528 1.00 15.32 33 LYS A O 9
ATOM 9277 N N . VAL A 1 34 ? -6.074 -3.873 3.027 1.00 71.25 34 VAL A N 9
ATOM 9278 C CA . VAL A 1 34 ? -5.605 -3.120 1.881 1.00 75.51 34 VAL A CA 9
ATOM 9279 C C . VAL A 1 34 ? -6.641 -2.068 1.474 1.00 43.42 34 VAL A C 9
ATOM 9280 O O . VAL A 1 34 ? -7.489 -2.286 0.607 1.00 1.44 34 VAL A O 9
ATOM 9293 N N . GLN A 1 35 ? -6.592 -0.940 2.168 1.00 11.42 35 GLN A N 9
ATOM 9294 C CA . GLN A 1 35 ? -7.499 0.168 1.914 1.00 65.43 35 GLN A CA 9
ATOM 9295 C C . GLN A 1 35 ? -6.926 1.447 2.528 1.00 1.14 35 GLN A C 9
ATOM 9296 O O . GLN A 1 35 ? -7.636 2.210 3.179 1.00 31.01 35 GLN A O 9
ATOM 9310 N N . VAL A 1 36 ? -5.619 1.646 2.312 1.00 70.30 36 VAL A N 9
ATOM 9311 C CA . VAL A 1 36 ? -4.871 2.822 2.794 1.00 3.21 36 VAL A CA 9
ATOM 9312 C C . VAL A 1 36 ? -5.206 3.198 4.245 1.00 62.14 36 VAL A C 9
ATOM 9313 O O . VAL A 1 36 ? -6.068 4.036 4.516 1.00 34.52 36 VAL A O 9
ATOM 9326 N N . ILE A 1 37 ? -4.512 2.569 5.181 1.00 61.32 37 ILE A N 9
ATOM 9327 C CA . ILE A 1 37 ? -4.754 2.818 6.597 1.00 70.23 37 ILE A CA 9
ATOM 9328 C C . ILE A 1 37 ? -4.171 4.169 7.007 1.00 51.44 37 ILE A C 9
ATOM 9329 O O . ILE A 1 37 ? -4.876 5.042 7.514 1.00 50.21 37 ILE A O 9
ATOM 9345 N N . SER A 1 38 ? -2.886 4.332 6.758 1.00 13.44 38 SER A N 9
ATOM 9346 C CA . SER A 1 38 ? -2.178 5.562 7.069 1.00 73.50 38 SER A CA 9
ATOM 9347 C C . SER A 1 38 ? -1.182 5.858 5.961 1.00 24.11 38 SER A C 9
ATOM 9348 O O . SER A 1 38 ? -0.994 5.044 5.061 1.00 53.14 38 SER A O 9
ATOM 9356 N N . GLU A 1 39 ? -0.565 7.023 6.005 1.00 3.13 39 GLU A N 9
ATOM 9357 C CA . GLU A 1 39 ? 0.392 7.404 4.984 1.00 4.34 39 GLU A CA 9
ATOM 9358 C C . GLU A 1 39 ? 1.663 7.945 5.621 1.00 65.23 39 GLU A C 9
ATOM 9359 O O . GLU A 1 39 ? 1.605 8.702 6.588 1.00 5.03 39 GLU A O 9
ATOM 9371 N N . ASN A 1 40 ? 2.805 7.543 5.083 1.00 12.22 40 ASN A N 9
ATOM 9372 C CA . ASN A 1 40 ? 4.096 7.937 5.636 1.00 21.02 40 ASN A CA 9
ATOM 9373 C C . ASN A 1 40 ? 5.162 7.870 4.550 1.00 64.13 40 ASN A C 9
ATOM 9374 O O . ASN A 1 40 ? 5.213 6.902 3.792 1.00 2.43 40 ASN A O 9
ATOM 9385 N N . SER A 1 41 ? 5.973 8.924 4.455 1.00 33.04 41 SER A N 9
ATOM 9386 C CA . SER A 1 41 ? 7.118 8.955 3.546 1.00 1.20 41 SER A CA 9
ATOM 9387 C C . SER A 1 41 ? 6.667 9.075 2.087 1.00 4.33 41 SER A C 9
ATOM 9388 O O . SER A 1 41 ? 7.474 8.983 1.159 1.00 41.41 41 SER A O 9
ATOM 9396 N N . GLY A 1 42 ? 5.375 9.304 1.886 1.00 2.23 42 GLY A N 9
ATOM 9397 C CA . GLY A 1 42 ? 4.846 9.455 0.546 1.00 20.13 42 GLY A CA 9
ATOM 9398 C C . GLY A 1 42 ? 3.998 8.276 0.126 1.00 20.21 42 GLY A C 9
ATOM 9399 O O . GLY A 1 42 ? 3.033 8.426 -0.625 1.00 44.25 42 GLY A O 9
ATOM 9403 N N . TRP A 1 43 ? 4.351 7.100 0.615 1.00 55.43 43 TRP A N 9
ATOM 9404 C CA . TRP A 1 43 ? 3.601 5.895 0.311 1.00 11.42 43 TRP A CA 9
ATOM 9405 C C . TRP A 1 43 ? 2.538 5.639 1.373 1.00 62.24 43 TRP A C 9
ATOM 9406 O O . TRP A 1 43 ? 2.627 6.143 2.494 1.00 63.21 43 TRP A O 9
ATOM 9427 N N . SER A 1 44 ? 1.528 4.870 1.006 1.00 44.04 44 SER A N 9
ATOM 9428 C CA . SER A 1 44 ? 0.430 4.567 1.905 1.00 23.10 44 SER A CA 9
ATOM 9429 C C . SER A 1 44 ? 0.604 3.188 2.543 1.00 35.02 44 SER A C 9
ATOM 9430 O O . SER A 1 44 ? 1.074 2.249 1.899 1.00 52.13 44 SER A O 9
ATOM 9438 N N . LYS A 1 45 ? 0.211 3.088 3.802 1.00 74.33 45 LYS A N 9
ATOM 9439 C CA . LYS A 1 45 ? 0.325 1.871 4.575 1.00 20.25 45 LYS A CA 9
ATOM 9440 C C . LYS A 1 45 ? -0.841 0.930 4.287 1.00 2.40 45 LYS A C 9
ATOM 9441 O O . LYS A 1 45 ? -2.007 1.295 4.475 1.00 24.51 45 LYS A O 9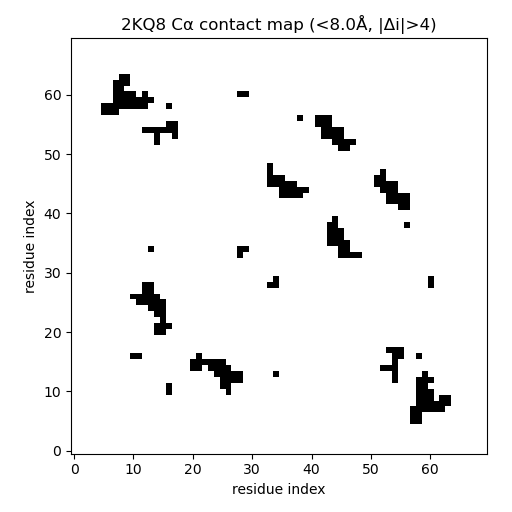
ATOM 9460 N N . ILE A 1 46 ? -0.523 -0.273 3.831 1.00 50.33 46 ILE A N 9
ATOM 9461 C CA . ILE A 1 46 ? -1.534 -1.287 3.548 1.00 24.43 46 ILE A CA 9
ATOM 9462 C C . ILE A 1 46 ? -1.049 -2.652 4.006 1.00 3.03 46 ILE A C 9
ATOM 9463 O O . ILE A 1 46 ? 0.155 -2.881 4.142 1.00 13.14 46 ILE A O 9
ATOM 9479 N N . ASN A 1 47 ? -1.984 -3.550 4.262 1.00 30.12 47 ASN A N 9
ATOM 9480 C CA . ASN A 1 47 ? -1.643 -4.917 4.620 1.00 61.01 47 ASN A CA 9
ATOM 9481 C C . ASN A 1 47 ? -2.308 -5.885 3.654 1.00 62.32 47 ASN A C 9
ATOM 9482 O O . ASN A 1 47 ? -3.537 -5.939 3.558 1.00 25.41 47 ASN A O 9
ATOM 9493 N N . TYR A 1 48 ? -1.490 -6.638 2.941 1.00 64.44 48 TYR A N 9
ATOM 9494 C CA . TYR A 1 48 ? -1.976 -7.534 1.902 1.00 35.11 48 TYR A CA 9
ATOM 9495 C C . TYR A 1 48 ? -1.545 -8.962 2.209 1.00 72.43 48 TYR A C 9
ATOM 9496 O O . TYR A 1 48 ? -0.362 -9.271 2.186 1.00 54.33 48 TYR A O 9
ATOM 9514 N N . ASN A 1 49 ? -2.505 -9.816 2.527 1.00 34.32 49 ASN A N 9
ATOM 9515 C CA . ASN A 1 49 ? -2.232 -11.225 2.838 1.00 73.04 49 ASN A CA 9
ATOM 9516 C C . ASN A 1 49 ? -1.291 -11.353 4.033 1.00 73.42 49 ASN A C 9
ATOM 9517 O O . ASN A 1 49 ? -0.504 -12.296 4.132 1.00 73.13 49 ASN A O 9
ATOM 9528 N N . GLY A 1 50 ? -1.400 -10.410 4.957 1.00 33.22 50 GLY A N 9
ATOM 9529 C CA . GLY A 1 50 ? -0.626 -10.468 6.177 1.00 1.33 50 GLY A CA 9
ATOM 9530 C C . GLY A 1 50 ? 0.684 -9.703 6.104 1.00 2.12 50 GLY A C 9
ATOM 9531 O O . GLY A 1 50 ? 1.264 -9.372 7.140 1.00 30.14 50 GLY A O 9
ATOM 9535 N N . GLN A 1 51 ? 1.155 -9.398 4.900 1.00 34.34 51 GLN A N 9
ATOM 9536 C CA . GLN A 1 51 ? 2.422 -8.688 4.760 1.00 53.34 51 GLN A CA 9
ATOM 9537 C C . GLN A 1 51 ? 2.197 -7.188 4.684 1.00 44.34 51 GLN A C 9
ATOM 9538 O O . GLN A 1 51 ? 1.240 -6.714 4.065 1.00 22.44 51 GLN A O 9
ATOM 9552 N N . THR A 1 52 ? 3.077 -6.458 5.343 1.00 3.12 52 THR A N 9
ATOM 9553 C CA . THR A 1 52 ? 3.025 -5.011 5.349 1.00 52.53 52 THR A CA 9
ATOM 9554 C C . THR A 1 52 ? 3.603 -4.461 4.053 1.00 3.40 52 THR A C 9
ATOM 9555 O O . THR A 1 52 ? 4.745 -4.765 3.699 1.00 35.43 52 THR A O 9
ATOM 9566 N N . GLY A 1 53 ? 2.816 -3.667 3.349 1.00 53.31 53 GLY A N 9
ATOM 9567 C CA . GLY A 1 53 ? 3.268 -3.098 2.101 1.00 54.52 53 GLY A CA 9
ATOM 9568 C C . GLY A 1 53 ? 2.935 -1.628 1.986 1.00 53.14 53 GLY A C 9
ATOM 9569 O O . GLY A 1 53 ? 2.219 -1.075 2.826 1.00 23.41 53 GLY A O 9
ATOM 9573 N N . TYR A 1 54 ? 3.463 -0.999 0.949 1.00 14.21 54 TYR A N 9
ATOM 9574 C CA . TYR A 1 54 ? 3.215 0.409 0.684 1.00 4.32 54 TYR A CA 9
ATOM 9575 C C . TYR A 1 54 ? 2.812 0.590 -0.771 1.00 44.43 54 TYR A C 9
ATOM 9576 O O . TYR A 1 54 ? 3.268 -0.152 -1.638 1.00 0.35 54 TYR A O 9
ATOM 9594 N N . ILE A 1 55 ? 1.954 1.562 -1.036 1.00 13.31 55 ILE A N 9
ATOM 9595 C CA . ILE A 1 55 ? 1.591 1.906 -2.406 1.00 23.13 55 ILE A CA 9
ATOM 9596 C C . ILE A 1 55 ? 1.610 3.417 -2.597 1.00 21.13 55 ILE A C 9
ATOM 9597 O O . ILE A 1 55 ? 1.565 4.169 -1.622 1.00 50.14 55 ILE A O 9
ATOM 9613 N N . GLY A 1 56 ? 1.687 3.858 -3.845 1.00 33.34 56 GLY A N 9
ATOM 9614 C CA . GLY A 1 56 ? 1.775 5.276 -4.123 1.00 50.52 56 GLY A CA 9
ATOM 9615 C C . GLY A 1 56 ? 0.415 5.939 -4.143 1.00 4.01 56 GLY A C 9
ATOM 9616 O O . GLY A 1 56 ? -0.508 5.442 -4.781 1.00 74.41 56 GLY A O 9
ATOM 9620 N N . THR A 1 57 ? 0.302 7.068 -3.453 1.00 63.30 57 THR A N 9
ATOM 9621 C CA . THR A 1 57 ? -0.958 7.797 -3.338 1.00 45.44 57 THR A CA 9
ATOM 9622 C C . THR A 1 57 ? -1.451 8.311 -4.696 1.00 10.42 57 THR A C 9
ATOM 9623 O O . THR A 1 57 ? -2.626 8.653 -4.852 1.00 15.12 57 THR A O 9
ATOM 9634 N N . ARG A 1 58 ? -0.552 8.348 -5.677 1.00 1.11 58 ARG A N 9
ATOM 9635 C CA . ARG A 1 58 ? -0.871 8.859 -7.000 1.00 21.42 58 ARG A CA 9
ATOM 9636 C C . ARG A 1 58 ? -2.009 8.079 -7.643 1.00 34.12 58 ARG A C 9
ATOM 9637 O O . ARG A 1 58 ? -2.964 8.669 -8.148 1.00 55.22 58 ARG A O 9
ATOM 9658 N N . TYR A 1 59 ? -1.920 6.757 -7.626 1.00 22.23 59 TYR A N 9
ATOM 9659 C CA . TYR A 1 59 ? -2.960 5.941 -8.211 1.00 53.42 59 TYR A CA 9
ATOM 9660 C C . TYR A 1 59 ? -3.636 5.070 -7.169 1.00 3.53 59 TYR A C 9
ATOM 9661 O O . TYR A 1 59 ? -3.022 4.186 -6.582 1.00 14.22 59 TYR A O 9
ATOM 9679 N N . LEU A 1 60 ? -4.919 5.325 -6.986 1.00 53.31 60 LEU A N 9
ATOM 9680 C CA . LEU A 1 60 ? -5.769 4.560 -6.084 1.00 10.32 60 LEU A CA 9
ATOM 9681 C C . LEU A 1 60 ? -7.135 4.417 -6.728 1.00 60.34 60 LEU A C 9
ATOM 9682 O O . LEU A 1 60 ? -7.379 4.993 -7.790 1.00 10.53 60 LEU A O 9
ATOM 9698 N N . SER A 1 61 ? -8.021 3.667 -6.099 1.00 74.25 61 SER A N 9
ATOM 9699 C CA . SER A 1 61 ? -9.352 3.475 -6.635 1.00 63.03 61 SER A CA 9
ATOM 9700 C C . SER A 1 61 ? -10.236 4.647 -6.239 1.00 4.02 61 SER A C 9
ATOM 9701 O O . SER A 1 61 ? -10.427 4.925 -5.056 1.00 21.33 61 SER A O 9
ATOM 9709 N N . LYS A 1 62 ? -10.746 5.347 -7.237 1.00 11.05 62 LYS A N 9
ATOM 9710 C CA . LYS A 1 62 ? -11.641 6.466 -7.008 1.00 43.23 62 LYS A CA 9
ATOM 9711 C C . LYS A 1 62 ? -13.073 5.987 -7.177 1.00 21.41 62 LYS A C 9
ATOM 9712 O O . LYS A 1 62 ? -13.351 5.180 -8.062 1.00 23.44 62 LYS A O 9
ATOM 9731 N N . LEU A 1 63 ? -13.981 6.467 -6.340 1.00 54.52 63 LEU A N 9
ATOM 9732 C CA . LEU A 1 63 ? -15.358 5.982 -6.365 1.00 33.32 63 LEU A CA 9
ATOM 9733 C C . LEU A 1 63 ? -16.072 6.413 -7.640 1.00 22.22 63 LEU A C 9
ATOM 9734 O O . LEU A 1 63 ? -17.064 5.801 -8.040 1.00 11.42 63 LEU A O 9
ATOM 9750 N N . GLU A 1 64 ? -15.564 7.457 -8.280 1.00 32.22 64 GLU A N 9
ATOM 9751 C CA . GLU A 1 64 ? -16.120 7.913 -9.544 1.00 13.32 64 GLU A CA 9
ATOM 9752 C C . GLU A 1 64 ? -15.678 6.987 -10.675 1.00 24.34 64 GLU A C 9
ATOM 9753 O O . GLU A 1 64 ? -14.603 7.157 -11.252 1.00 22.12 64 GLU A O 9
ATOM 9765 N N . HIS A 1 65 ? -16.498 5.984 -10.965 1.00 72.12 65 HIS A N 9
ATOM 9766 C CA . HIS A 1 65 ? -16.216 5.059 -12.056 1.00 25.02 65 HIS A CA 9
ATOM 9767 C C . HIS A 1 65 ? -17.210 5.249 -13.188 1.00 51.20 65 HIS A C 9
ATOM 9768 O O . HIS A 1 65 ? -16.872 5.809 -14.233 1.00 72.25 65 HIS A O 9
ATOM 9783 N N . HIS A 1 66 ? -18.442 4.797 -12.949 1.00 74.42 66 HIS A N 9
ATOM 9784 C CA . HIS A 1 66 ? -19.508 4.810 -13.951 1.00 30.32 66 HIS A CA 9
ATOM 9785 C C . HIS A 1 66 ? -19.175 3.891 -15.120 1.00 62.41 66 HIS A C 9
ATOM 9786 O O . HIS A 1 66 ? -18.078 3.337 -15.206 1.00 62.35 66 HIS A O 9
ATOM 9801 N N . HIS A 1 67 ? -20.138 3.704 -16.005 1.00 61.23 67 HIS A N 9
ATOM 9802 C CA . HIS A 1 67 ? -19.871 3.048 -17.272 1.00 64.42 67 HIS A CA 9
ATOM 9803 C C . HIS A 1 67 ? -20.157 4.023 -18.405 1.00 52.11 67 HIS A C 9
ATOM 9804 O O . HIS A 1 67 ? -21.291 4.177 -18.856 1.00 71.41 67 HIS A O 9
ATOM 9819 N N . HIS A 1 68 ? -19.114 4.721 -18.822 1.00 1.30 68 HIS A N 9
ATOM 9820 C CA . HIS A 1 68 ? -19.230 5.735 -19.855 1.00 30.43 68 HIS A CA 9
ATOM 9821 C C . HIS A 1 68 ? -18.947 5.104 -21.210 1.00 74.41 68 HIS A C 9
ATOM 9822 O O . HIS A 1 68 ? -18.950 5.787 -22.228 1.00 33.43 68 HIS A O 9
ATOM 9837 N N . HIS A 1 69 ? -18.718 3.784 -21.174 1.00 74.30 69 HIS A N 9
ATOM 9838 C CA . HIS A 1 69 ? -18.373 2.945 -22.337 1.00 71.21 69 HIS A CA 9
ATOM 9839 C C . HIS A 1 69 ? -17.125 3.442 -23.071 1.00 32.35 69 HIS A C 9
ATOM 9840 O O . HIS A 1 69 ? -16.976 4.623 -23.377 1.00 0.32 69 HIS A O 9
ATOM 9855 N N . HIS A 1 70 ? -16.210 2.527 -23.336 1.00 33.24 70 HIS A N 9
ATOM 9856 C CA . HIS A 1 70 ? -14.982 2.876 -24.028 1.00 41.22 70 HIS A CA 9
ATOM 9857 C C . HIS A 1 70 ? -15.075 2.459 -25.488 1.00 71.00 70 HIS A C 9
ATOM 9858 O O . HIS A 1 70 ? -15.295 3.336 -26.343 1.00 38.21 70 HIS A O 9
ATOM 9874 N N . MET A 1 1 ? -12.262 -6.443 -10.850 1.00 23.23 1 MET A N 10
ATOM 9875 C CA . MET A 1 1 ? -12.739 -5.802 -12.096 1.00 20.14 1 MET A CA 10
ATOM 9876 C C . MET A 1 1 ? -11.622 -4.978 -12.720 1.00 53.41 1 MET A C 10
ATOM 9877 O O . MET A 1 1 ? -10.606 -4.715 -12.075 1.00 64.13 1 MET A O 10
ATOM 9893 N N . ILE A 1 2 ? -11.801 -4.585 -13.974 1.00 61.43 2 ILE A N 10
ATOM 9894 C CA . ILE A 1 2 ? -10.734 -3.935 -14.723 1.00 50.32 2 ILE A CA 10
ATOM 9895 C C . ILE A 1 2 ? -11.105 -2.514 -15.126 1.00 2.44 2 ILE A C 10
ATOM 9896 O O . ILE A 1 2 ? -12.197 -2.030 -14.827 1.00 42.30 2 ILE A O 10
ATOM 9912 N N . GLY A 1 3 ? -10.173 -1.863 -15.807 1.00 62.51 3 GLY A N 10
ATOM 9913 C CA . GLY A 1 3 ? -10.362 -0.501 -16.261 1.00 41.12 3 GLY A CA 10
ATOM 9914 C C . GLY A 1 3 ? -9.086 0.030 -16.876 1.00 70.43 3 GLY A C 10
ATOM 9915 O O . GLY A 1 3 ? -8.517 1.009 -16.389 1.00 75.20 3 GLY A O 10
ATOM 9919 N N . ASP A 1 4 ? -8.648 -0.636 -17.952 1.00 42.35 4 ASP A N 10
ATOM 9920 C CA . ASP A 1 4 ? -7.347 -0.380 -18.586 1.00 45.43 4 ASP A CA 10
ATOM 9921 C C . ASP A 1 4 ? -6.204 -0.781 -17.658 1.00 53.43 4 ASP A C 10
ATOM 9922 O O . ASP A 1 4 ? -6.031 -0.206 -16.585 1.00 71.35 4 ASP A O 10
ATOM 9931 N N . TYR A 1 5 ? -5.416 -1.766 -18.073 1.00 0.41 5 TYR A N 10
ATOM 9932 C CA . TYR A 1 5 ? -4.322 -2.259 -17.244 1.00 15.13 5 TYR A CA 10
ATOM 9933 C C . TYR A 1 5 ? -3.114 -1.333 -17.301 1.00 62.44 5 TYR A C 10
ATOM 9934 O O . TYR A 1 5 ? -2.098 -1.638 -17.926 1.00 53.02 5 TYR A O 10
ATOM 9952 N N . TYR A 1 6 ? -3.260 -0.185 -16.666 1.00 31.00 6 TYR A N 10
ATOM 9953 C CA . TYR A 1 6 ? -2.184 0.775 -16.521 1.00 23.03 6 TYR A CA 10
ATOM 9954 C C . TYR A 1 6 ? -2.263 1.361 -15.125 1.00 62.41 6 TYR A C 10
ATOM 9955 O O . TYR A 1 6 ? -3.145 0.986 -14.351 1.00 64.51 6 TYR A O 10
ATOM 9973 N N . ILE A 1 7 ? -1.358 2.268 -14.796 1.00 31.14 7 ILE A N 10
ATOM 9974 C CA . ILE A 1 7 ? -1.473 3.010 -13.554 1.00 33.12 7 ILE A CA 10
ATOM 9975 C C . ILE A 1 7 ? -2.588 4.037 -13.725 1.00 54.11 7 ILE A C 10
ATOM 9976 O O . ILE A 1 7 ? -2.358 5.153 -14.192 1.00 21.33 7 ILE A O 10
ATOM 9992 N N . ASN A 1 8 ? -3.803 3.619 -13.395 1.00 74.13 8 ASN A N 10
ATOM 9993 C CA . ASN A 1 8 ? -4.999 4.393 -13.690 1.00 1.24 8 ASN A CA 10
ATOM 9994 C C . ASN A 1 8 ? -5.974 4.339 -12.522 1.00 41.51 8 ASN A C 10
ATOM 9995 O O . ASN A 1 8 ? -6.199 3.276 -11.938 1.00 2.43 8 ASN A O 10
ATOM 10006 N N . ALA A 1 9 ? -6.543 5.489 -12.180 1.00 41.51 9 ALA A N 10
ATOM 10007 C CA . ALA A 1 9 ? -7.495 5.584 -11.083 1.00 34.35 9 ALA A CA 10
ATOM 10008 C C . ALA A 1 9 ? -8.805 4.897 -11.444 1.00 71.23 9 ALA A C 10
ATOM 10009 O O . ALA A 1 9 ? -9.685 5.498 -12.068 1.00 63.05 9 ALA A O 10
ATOM 10016 N N . SER A 1 10 ? -8.915 3.634 -11.062 1.00 35.10 10 SER A N 10
ATOM 10017 C CA . SER A 1 10 ? -10.073 2.820 -11.394 1.00 54.34 10 SER A CA 10
ATOM 10018 C C . SER A 1 10 ? -10.080 1.567 -10.525 1.00 13.40 10 SER A C 10
ATOM 10019 O O . SER A 1 10 ? -11.116 1.185 -9.979 1.00 42.01 10 SER A O 10
ATOM 10027 N N . ALA A 1 11 ? -8.902 0.950 -10.390 1.00 62.40 11 ALA A N 10
ATOM 10028 C CA . ALA A 1 11 ? -8.727 -0.241 -9.559 1.00 15.12 11 ALA A CA 10
ATOM 10029 C C . ALA A 1 11 ? -7.280 -0.712 -9.588 1.00 35.13 11 ALA A C 10
ATOM 10030 O O . ALA A 1 11 ? -6.758 -1.216 -8.594 1.00 73.42 11 ALA A O 10
ATOM 10037 N N . LEU A 1 12 ? -6.633 -0.507 -10.729 1.00 52.23 12 LEU A N 10
ATOM 10038 C CA . LEU A 1 12 ? -5.313 -1.076 -11.008 1.00 52.21 12 LEU A CA 10
ATOM 10039 C C . LEU A 1 12 ? -4.199 -0.384 -10.219 1.00 35.20 12 LEU A C 10
ATOM 10040 O O . LEU A 1 12 ? -3.019 -0.622 -10.473 1.00 23.04 12 LEU A O 10
ATOM 10056 N N . ASN A 1 13 ? -4.561 0.461 -9.263 1.00 24.42 13 ASN A N 10
ATOM 10057 C CA . ASN A 1 13 ? -3.557 1.224 -8.525 1.00 33.43 13 ASN A CA 10
ATOM 10058 C C . ASN A 1 13 ? -3.161 0.547 -7.223 1.00 4.35 13 ASN A C 10
ATOM 10059 O O . ASN A 1 13 ? -2.327 1.051 -6.474 1.00 14.42 13 ASN A O 10
ATOM 10070 N N . VAL A 1 14 ? -3.743 -0.609 -6.965 1.00 15.31 14 VAL A N 10
ATOM 10071 C CA . VAL A 1 14 ? -3.352 -1.420 -5.824 1.00 34.03 14 VAL A CA 10
ATOM 10072 C C . VAL A 1 14 ? -2.261 -2.399 -6.268 1.00 53.21 14 VAL A C 10
ATOM 10073 O O . VAL A 1 14 ? -2.135 -3.510 -5.758 1.00 50.05 14 VAL A O 10
ATOM 10086 N N . ARG A 1 15 ? -1.449 -1.939 -7.217 1.00 54.14 15 ARG A N 10
ATOM 10087 C CA . ARG A 1 15 ? -0.406 -2.756 -7.830 1.00 22.21 15 ARG A CA 10
ATOM 10088 C C . ARG A 1 15 ? 0.809 -2.866 -6.910 1.00 53.23 15 ARG A C 10
ATOM 10089 O O . ARG A 1 15 ? 1.828 -3.451 -7.272 1.00 31.54 15 ARG A O 10
ATOM 10110 N N . SER A 1 16 ? 0.684 -2.286 -5.718 1.00 52.53 16 SER A N 10
ATOM 10111 C CA . SER A 1 16 ? 1.725 -2.343 -4.696 1.00 3.02 16 SER A CA 10
ATOM 10112 C C . SER A 1 16 ? 2.928 -1.477 -5.074 1.00 3.21 16 SER A C 10
ATOM 10113 O O . SER A 1 16 ? 4.005 -1.602 -4.483 1.00 20.43 16 SER A O 10
ATOM 10121 N N . GLY A 1 17 ? 2.733 -0.579 -6.030 1.00 62.00 17 GLY A N 10
ATOM 10122 C CA . GLY A 1 17 ? 3.794 0.321 -6.415 1.00 52.23 17 GLY A CA 10
ATOM 10123 C C . GLY A 1 17 ? 3.717 0.726 -7.869 1.00 4.13 17 GLY A C 10
ATOM 10124 O O . GLY A 1 17 ? 2.705 1.263 -8.316 1.00 14.41 17 GLY A O 10
ATOM 10128 N N . GLU A 1 18 ? 4.784 0.453 -8.607 1.00 45.52 18 GLU A N 10
ATOM 10129 C CA . GLU A 1 18 ? 4.892 0.887 -9.993 1.00 44.53 18 GLU A CA 10
ATOM 10130 C C . GLU A 1 18 ? 5.959 0.055 -10.707 1.00 1.33 18 GLU A C 10
ATOM 10131 O O . GLU A 1 18 ? 5.649 -0.763 -11.574 1.00 5.44 18 GLU A O 10
ATOM 10143 N N . GLY A 1 19 ? 7.213 0.270 -10.330 1.00 22.05 19 GLY A N 10
ATOM 10144 C CA . GLY A 1 19 ? 8.308 -0.535 -10.844 1.00 45.53 19 GLY A CA 10
ATOM 10145 C C . GLY A 1 19 ? 9.196 -1.029 -9.722 1.00 42.23 19 GLY A C 10
ATOM 10146 O O . GLY A 1 19 ? 9.762 -2.119 -9.790 1.00 22.10 19 GLY A O 10
ATOM 10150 N N . THR A 1 20 ? 9.307 -0.204 -8.683 1.00 4.24 20 THR A N 10
ATOM 10151 C CA . THR A 1 20 ? 10.003 -0.568 -7.454 1.00 43.32 20 THR A CA 10
ATOM 10152 C C . THR A 1 20 ? 9.426 -1.853 -6.854 1.00 74.45 20 THR A C 10
ATOM 10153 O O . THR A 1 20 ? 10.142 -2.652 -6.247 1.00 72.45 20 THR A O 10
ATOM 10164 N N . ASN A 1 21 ? 8.131 -2.052 -7.060 1.00 2.43 21 ASN A N 10
ATOM 10165 C CA . ASN A 1 21 ? 7.425 -3.220 -6.562 1.00 11.31 21 ASN A CA 10
ATOM 10166 C C . ASN A 1 21 ? 6.021 -3.236 -7.141 1.00 61.24 21 ASN A C 10
ATOM 10167 O O . ASN A 1 21 ? 5.243 -2.323 -6.900 1.00 15.44 21 ASN A O 1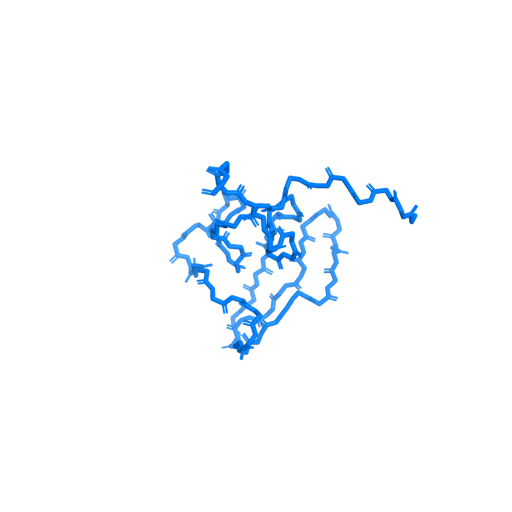0
ATOM 10178 N N . TYR A 1 22 ? 5.733 -4.221 -7.970 1.00 63.51 22 TYR A N 10
ATOM 10179 C CA . TYR A 1 22 ? 4.402 -4.371 -8.541 1.00 52.12 22 TYR A CA 10
ATOM 10180 C C . TYR A 1 22 ? 3.915 -5.812 -8.410 1.00 23.53 22 TYR A C 10
ATOM 10181 O O . TYR A 1 22 ? 2.873 -6.179 -8.944 1.00 51.52 22 TYR A O 10
ATOM 10199 N N . ARG A 1 23 ? 4.678 -6.618 -7.683 1.00 1.52 23 ARG A N 10
ATOM 10200 C CA . ARG A 1 23 ? 4.462 -8.061 -7.656 1.00 73.31 23 ARG A CA 10
ATOM 10201 C C . ARG A 1 23 ? 3.461 -8.496 -6.584 1.00 42.34 23 ARG A C 10
ATOM 10202 O O . ARG A 1 23 ? 2.834 -9.546 -6.713 1.00 3.22 23 ARG A O 10
ATOM 10223 N N . ILE A 1 24 ? 3.300 -7.699 -5.536 1.00 64.23 24 ILE A N 10
ATOM 10224 C CA . ILE A 1 24 ? 2.512 -8.132 -4.381 1.00 54.24 24 ILE A CA 10
ATOM 10225 C C . ILE A 1 24 ? 1.016 -8.216 -4.709 1.00 32.30 24 ILE A C 10
ATOM 10226 O O . ILE A 1 24 ? 0.397 -9.267 -4.530 1.00 73.14 24 ILE A O 10
ATOM 10242 N N . ILE A 1 25 ? 0.437 -7.121 -5.190 1.00 54.22 25 ILE A N 10
ATOM 10243 C CA . ILE A 1 25 ? -0.985 -7.103 -5.533 1.00 24.24 25 ILE A CA 10
ATOM 10244 C C . ILE A 1 25 ? -1.173 -6.479 -6.924 1.00 74.44 25 ILE A C 10
ATOM 10245 O O . ILE A 1 25 ? -0.197 -6.271 -7.647 1.00 21.21 25 ILE A O 10
ATOM 10261 N N . GLY A 1 26 ? -2.414 -6.188 -7.301 1.00 53.04 26 GLY A N 10
ATOM 10262 C CA . GLY A 1 26 ? -2.683 -5.669 -8.625 1.00 72.32 26 GLY A CA 10
ATOM 10263 C C . GLY A 1 26 ? -3.833 -4.683 -8.639 1.00 1.25 26 GLY A C 10
ATOM 10264 O O . GLY A 1 26 ? -3.639 -3.500 -8.904 1.00 3.23 26 GLY A O 10
ATOM 10268 N N . ALA A 1 27 ? -5.033 -5.164 -8.342 1.00 0.42 27 ALA A N 10
ATOM 10269 C CA . ALA A 1 27 ? -6.213 -4.313 -8.344 1.00 13.11 27 ALA A CA 10
ATOM 10270 C C . ALA A 1 27 ? -7.262 -4.830 -7.364 1.00 13.21 27 ALA A C 10
ATOM 10271 O O . ALA A 1 27 ? -8.067 -5.700 -7.707 1.00 52.41 27 ALA A O 10
ATOM 10278 N N . LEU A 1 28 ? -7.247 -4.305 -6.145 1.00 61.42 28 LEU A N 10
ATOM 10279 C CA . LEU A 1 28 ? -8.203 -4.699 -5.117 1.00 54.44 28 LEU A CA 10
ATOM 10280 C C . LEU A 1 28 ? -8.148 -3.695 -3.966 1.00 20.31 28 LEU A C 10
ATOM 10281 O O . LEU A 1 28 ? -7.393 -3.872 -3.010 1.00 20.03 28 LEU A O 10
ATOM 10297 N N . PRO A 1 29 ? -8.911 -2.599 -4.072 1.00 71.31 29 PRO A N 10
ATOM 10298 C CA . PRO A 1 29 ? -8.892 -1.521 -3.095 1.00 31.34 29 PRO A CA 10
ATOM 10299 C C . PRO A 1 29 ? -9.793 -1.782 -1.889 1.00 55.44 29 PRO A C 10
ATOM 10300 O O . PRO A 1 29 ? -10.896 -1.237 -1.798 1.00 32.40 29 PRO A O 10
ATOM 10311 N N . GLN A 1 30 ? -9.322 -2.640 -0.984 1.00 0.42 30 GLN A N 10
ATOM 10312 C CA . GLN A 1 30 ? -9.997 -2.886 0.289 1.00 60.34 30 GLN A CA 10
ATOM 10313 C C . GLN A 1 30 ? -11.424 -3.415 0.052 1.00 23.42 30 GLN A C 10
ATOM 10314 O O . GLN A 1 30 ? -11.698 -4.042 -0.977 1.00 34.31 30 GLN A O 10
ATOM 10328 N N . GLY A 1 31 ? -12.313 -3.196 1.014 1.00 63.00 31 GLY A N 10
ATOM 10329 C CA . GLY A 1 31 ? -13.694 -3.610 0.870 1.00 33.23 31 GLY A CA 10
ATOM 10330 C C . GLY A 1 31 ? -13.932 -5.009 1.397 1.00 75.21 31 GLY A C 10
ATOM 10331 O O . GLY A 1 31 ? -14.357 -5.192 2.537 1.00 1.14 31 GLY A O 10
ATOM 10335 N N . GLN A 1 32 ? -13.638 -5.995 0.563 1.00 54.23 32 GLN A N 10
ATOM 10336 C CA . GLN A 1 32 ? -13.857 -7.394 0.908 1.00 64.45 32 GLN A CA 10
ATOM 10337 C C . GLN A 1 32 ? -12.951 -7.828 2.060 1.00 41.41 32 GLN A C 10
ATOM 10338 O O . GLN A 1 32 ? -13.402 -8.443 3.030 1.00 54.52 32 GLN A O 10
ATOM 10352 N N . LYS A 1 33 ? -11.680 -7.486 1.946 1.00 2.25 33 LYS A N 10
ATOM 10353 C CA . LYS A 1 33 ? -10.664 -7.915 2.894 1.00 31.43 33 LYS A CA 10
ATOM 10354 C C . LYS A 1 33 ? -9.536 -6.891 2.871 1.00 62.02 33 LYS A C 10
ATOM 10355 O O . LYS A 1 33 ? -9.521 -6.031 1.984 1.00 11.11 33 LYS A O 10
ATOM 10374 N N . VAL A 1 34 ? -8.615 -6.975 3.833 1.00 11.24 34 VAL A N 10
ATOM 10375 C CA . VAL A 1 34 ? -7.450 -6.085 3.883 1.00 73.35 34 VAL A CA 10
ATOM 10376 C C . VAL A 1 34 ? -7.833 -4.689 4.377 1.00 25.44 34 VAL A C 10
ATOM 10377 O O . VAL A 1 34 ? -8.921 -4.185 4.092 1.00 70.34 34 VAL A O 10
ATOM 10390 N N . GLN A 1 35 ? -6.937 -4.076 5.140 1.00 60.22 35 GLN A N 10
ATOM 10391 C CA . GLN A 1 35 ? -7.185 -2.763 5.713 1.00 11.00 35 GLN A CA 10
ATOM 10392 C C . GLN A 1 35 ? -5.951 -1.876 5.569 1.00 24.53 35 GLN A C 10
ATOM 10393 O O . GLN A 1 35 ? -4.820 -2.364 5.581 1.00 12.14 35 GLN A O 10
ATOM 10407 N N . VAL A 1 36 ? -6.180 -0.577 5.417 1.00 21.01 36 VAL A N 10
ATOM 10408 C CA . VAL A 1 36 ? -5.096 0.389 5.305 1.00 33.13 36 VAL A CA 10
ATOM 10409 C C . VAL A 1 36 ? -4.741 0.941 6.685 1.00 11.44 36 VAL A C 10
ATOM 10410 O O . VAL A 1 36 ? -5.614 1.106 7.540 1.00 22.04 36 VAL A O 10
ATOM 10423 N N . ILE A 1 37 ? -3.459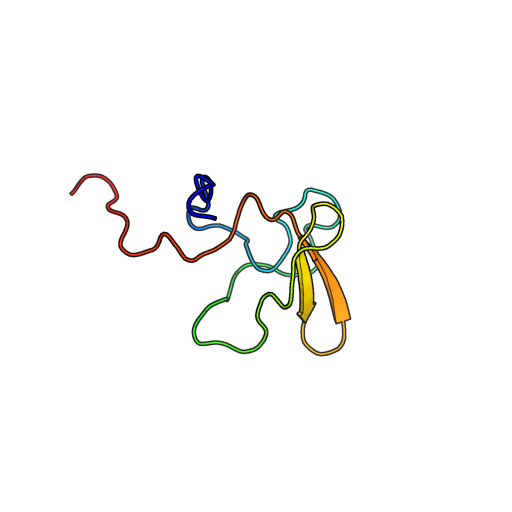 1.189 6.913 1.00 62.55 37 ILE A N 10
ATOM 10424 C CA . ILE A 1 37 ? -3.003 1.723 8.187 1.00 14.03 37 ILE A CA 10
ATOM 10425 C C . ILE A 1 37 ? -2.915 3.244 8.124 1.00 72.53 37 ILE A C 10
ATOM 10426 O O . ILE A 1 37 ? -3.563 3.945 8.900 1.00 34.31 37 ILE A O 10
ATOM 10442 N N . SER A 1 38 ? -2.139 3.744 7.168 1.00 5.11 38 SER A N 10
ATOM 10443 C CA . SER A 1 38 ? -1.990 5.179 6.963 1.00 72.34 38 SER A CA 10
ATOM 10444 C C . SER A 1 38 ? -1.176 5.442 5.714 1.00 31.52 38 SER A C 10
ATOM 10445 O O . SER A 1 38 ? -0.330 4.633 5.329 1.00 72.24 38 SER A O 10
ATOM 10453 N N . GLU A 1 39 ? -1.440 6.568 5.091 1.00 51.42 39 GLU A N 10
ATOM 10454 C CA . GLU A 1 39 ? -0.791 6.916 3.848 1.00 51.12 39 GLU A CA 10
ATOM 10455 C C . GLU A 1 39 ? 0.175 8.078 4.026 1.00 43.24 39 GLU A C 10
ATOM 10456 O O . GLU A 1 39 ? -0.112 9.045 4.733 1.00 4.43 39 GLU A O 10
ATOM 10468 N N . ASN A 1 40 ? 1.330 7.956 3.396 1.00 64.11 40 ASN A N 10
ATOM 10469 C CA . ASN A 1 40 ? 2.308 9.029 3.349 1.00 40.14 40 ASN A CA 10
ATOM 10470 C C . ASN A 1 40 ? 2.109 9.792 2.051 1.00 52.41 40 ASN A C 10
ATOM 10471 O O . ASN A 1 40 ? 1.301 9.388 1.218 1.00 22.24 40 ASN A O 10
ATOM 10482 N N . SER A 1 41 ? 2.829 10.887 1.872 1.00 32.41 41 SER A N 10
ATOM 10483 C CA . SER A 1 41 ? 2.748 11.648 0.633 1.00 50.55 41 SER A CA 10
ATOM 10484 C C . SER A 1 41 ? 3.402 10.875 -0.516 1.00 1.31 41 SER A C 10
ATOM 10485 O O . SER A 1 41 ? 3.273 11.245 -1.685 1.00 0.53 41 SER A O 10
ATOM 10493 N N . GLY A 1 42 ? 4.112 9.807 -0.172 1.00 51.40 42 GLY A N 10
ATOM 10494 C CA . GLY A 1 42 ? 4.718 8.961 -1.176 1.00 13.51 42 GLY A CA 10
ATOM 10495 C C . GLY A 1 42 ? 3.959 7.660 -1.340 1.00 63.13 42 GLY A C 10
ATOM 10496 O O . GLY A 1 42 ? 3.234 7.473 -2.322 1.00 31.52 42 GLY A O 10
ATOM 10500 N N . TRP A 1 43 ? 4.122 6.764 -0.373 1.00 74.41 43 TRP A N 10
ATOM 10501 C CA . TRP A 1 43 ? 3.437 5.479 -0.387 1.00 4.31 43 TRP A CA 10
ATOM 10502 C C . TRP A 1 43 ? 2.505 5.350 0.815 1.00 0.20 43 TRP A C 10
ATOM 10503 O O . TRP A 1 43 ? 2.660 6.054 1.810 1.00 41.30 43 TRP A O 10
ATOM 10524 N N . SER A 1 44 ? 1.538 4.457 0.712 1.00 31.43 44 SER A N 10
ATOM 10525 C CA . SER A 1 44 ? 0.620 4.188 1.812 1.00 60.05 44 SER A CA 10
ATOM 10526 C C . SER A 1 44 ? 0.893 2.804 2.395 1.00 22.44 44 SER A C 10
ATOM 10527 O O . SER A 1 44 ? 1.219 1.868 1.662 1.00 25.02 44 SER A O 10
ATOM 10535 N N . LYS A 1 45 ? 0.769 2.684 3.711 1.00 53.31 45 LYS A N 10
ATOM 10536 C CA . LYS A 1 45 ? 1.001 1.432 4.399 1.00 65.51 45 LYS A CA 10
ATOM 10537 C C . LYS A 1 45 ? -0.270 0.599 4.496 1.00 42.45 45 LYS A C 10
ATOM 10538 O O . LYS A 1 45 ? -1.242 0.999 5.142 1.00 31.02 45 LYS A O 10
ATOM 10557 N N . ILE A 1 46 ? -0.246 -0.561 3.856 1.00 63.21 46 ILE A N 10
ATOM 10558 C CA . ILE A 1 46 ? -1.352 -1.504 3.925 1.00 31.45 46 ILE A CA 10
ATOM 10559 C C . ILE A 1 46 ? -0.830 -2.902 4.235 1.00 63.52 46 ILE A C 10
ATOM 10560 O O . ILE A 1 46 ? 0.340 -3.204 3.992 1.00 42.43 46 ILE A O 10
ATOM 10576 N N . ASN A 1 47 ? -1.686 -3.746 4.787 1.00 61.32 47 ASN A N 10
ATOM 10577 C CA . ASN A 1 47 ? -1.342 -5.141 4.997 1.00 53.14 47 ASN A CA 10
ATOM 10578 C C . ASN A 1 47 ? -2.240 -6.023 4.140 1.00 53.01 47 ASN A C 10
ATOM 10579 O O . ASN A 1 47 ? -3.450 -6.087 4.347 1.00 75.03 47 ASN A O 10
ATOM 10590 N N . TYR A 1 48 ? -1.649 -6.698 3.169 1.00 61.52 48 TYR A N 10
ATOM 10591 C CA . TYR A 1 48 ? -2.422 -7.517 2.255 1.00 64.42 48 TYR A CA 10
ATOM 10592 C C . TYR A 1 48 ? -2.357 -8.976 2.689 1.00 14.24 48 TYR A C 10
ATOM 10593 O O . TYR A 1 48 ? -1.496 -9.732 2.236 1.00 4.04 48 TYR A O 10
ATOM 10611 N N . ASN A 1 49 ? -3.246 -9.330 3.620 1.00 41.43 49 ASN A N 10
ATOM 10612 C CA . ASN A 1 49 ? -3.367 -10.691 4.147 1.00 12.23 49 ASN A CA 10
ATOM 10613 C C . ASN A 1 49 ? -2.034 -11.212 4.671 1.00 62.44 49 ASN A C 10
ATOM 10614 O O . ASN A 1 49 ? -1.558 -12.272 4.262 1.00 75.23 49 ASN A O 10
ATOM 10625 N N . GLY A 1 50 ? -1.436 -10.459 5.585 1.00 23.41 50 GLY A N 10
ATOM 10626 C CA . GLY A 1 50 ? -0.193 -10.882 6.199 1.00 5.52 50 GLY A CA 10
ATOM 10627 C C . GLY A 1 50 ? 1.035 -10.325 5.504 1.00 22.31 50 GLY A C 10
ATOM 10628 O O . GLY A 1 50 ? 2.129 -10.322 6.071 1.00 55.33 50 GLY A O 10
ATOM 10632 N N . GLN A 1 51 ? 0.861 -9.850 4.280 1.00 60.31 51 GLN A N 10
ATOM 10633 C CA . GLN A 1 51 ? 1.963 -9.253 3.539 1.00 11.30 51 GLN A CA 10
ATOM 10634 C C . GLN A 1 51 ? 2.032 -7.764 3.804 1.00 31.33 51 GLN A C 10
ATOM 10635 O O . GLN A 1 51 ? 1.020 -7.125 4.099 1.00 24.13 51 GLN A O 10
ATOM 10649 N N . THR A 1 52 ? 3.226 -7.222 3.692 1.00 53.30 52 THR A N 10
ATOM 10650 C CA . THR A 1 52 ? 3.438 -5.802 3.866 1.00 22.45 52 THR A CA 10
ATOM 10651 C C . THR A 1 52 ? 3.375 -5.113 2.513 1.00 1.32 52 THR A C 10
ATOM 10652 O O . THR A 1 52 ? 4.211 -5.354 1.642 1.00 53.43 52 THR A O 10
ATOM 10663 N N . GLY A 1 53 ? 2.373 -4.274 2.333 1.00 1.14 53 GLY A N 10
ATOM 10664 C CA . GLY A 1 53 ? 2.177 -3.641 1.055 1.00 24.42 53 GLY A CA 10
ATOM 10665 C C . GLY A 1 53 ? 2.283 -2.136 1.120 1.00 75.51 53 GLY A C 10
ATOM 10666 O O . GLY A 1 53 ? 1.960 -1.515 2.136 1.00 71.40 53 GLY A O 10
ATOM 10670 N N . TYR A 1 54 ? 2.756 -1.559 0.034 1.00 21.11 54 TYR A N 10
ATOM 10671 C CA . TYR A 1 54 ? 2.778 -0.120 -0.135 1.00 71.25 54 TYR A CA 10
ATOM 10672 C C . TYR A 1 54 ? 2.141 0.210 -1.467 1.00 51.14 54 TYR A C 10
ATOM 10673 O O . TYR A 1 54 ? 2.273 -0.554 -2.412 1.00 43.21 54 TYR A O 10
ATOM 10691 N N . ILE A 1 55 ? 1.436 1.317 -1.539 1.00 4.21 55 ILE A N 10
ATOM 10692 C CA . ILE A 1 55 ? 0.876 1.769 -2.804 1.00 53.42 55 ILE A CA 10
ATOM 10693 C C . ILE A 1 55 ? 1.159 3.249 -2.999 1.00 55.31 55 ILE A C 10
ATOM 10694 O O . ILE A 1 55 ? 1.432 3.960 -2.034 1.00 65.30 55 ILE A O 10
ATOM 10710 N N . GLY A 1 56 ? 1.112 3.705 -4.241 1.00 25.42 56 GLY A N 10
ATOM 10711 C CA . GLY A 1 56 ? 1.418 5.089 -4.527 1.00 4.00 56 GLY A CA 10
ATOM 10712 C C . GLY A 1 56 ? 0.275 6.014 -4.176 1.00 12.00 56 GLY A C 10
ATOM 10713 O O . GLY A 1 56 ? -0.854 5.805 -4.611 1.00 52.41 56 GLY A O 10
ATOM 10717 N N . THR A 1 57 ? 0.566 7.038 -3.390 1.00 43.52 57 THR A N 10
ATOM 10718 C CA . THR A 1 57 ? -0.440 8.019 -3.014 1.00 21.34 57 THR A CA 10
ATOM 10719 C C . THR A 1 57 ? -0.734 8.965 -4.188 1.00 54.32 57 THR A C 10
ATOM 10720 O O . THR A 1 57 ? -1.648 9.795 -4.138 1.00 74.51 57 THR A O 10
ATOM 10731 N N . ARG A 1 58 ? 0.052 8.822 -5.252 1.00 5.42 58 ARG A N 10
ATOM 10732 C CA . ARG A 1 58 ? -0.155 9.585 -6.473 1.00 21.30 58 ARG A CA 10
ATOM 10733 C C . ARG A 1 58 ? -1.364 9.058 -7.234 1.00 62.35 58 ARG A C 10
ATOM 10734 O O . ARG A 1 58 ? -2.240 9.825 -7.636 1.00 13.45 58 ARG A O 10
ATOM 10755 N N . TYR A 1 59 ? -1.401 7.751 -7.429 1.00 64.55 59 TYR A N 10
ATOM 10756 C CA . TYR A 1 59 ? -2.499 7.107 -8.116 1.00 52.15 59 TYR A CA 10
ATOM 10757 C C . TYR A 1 59 ? -3.154 6.077 -7.213 1.00 13.41 59 TYR A C 10
ATOM 10758 O O . TYR A 1 59 ? -2.518 5.121 -6.780 1.00 15.54 59 TYR A O 10
ATOM 10776 N N . LEU A 1 60 ? -4.432 6.271 -6.951 1.00 74.41 60 LEU A N 10
ATOM 10777 C CA . LEU A 1 60 ? -5.173 5.394 -6.059 1.00 52.41 60 LEU A CA 10
ATOM 10778 C C . LEU A 1 60 ? -6.518 5.024 -6.652 1.00 22.31 60 LEU A C 10
ATOM 10779 O O . LEU A 1 60 ? -6.893 5.501 -7.724 1.00 2.25 60 LEU A O 10
ATOM 10795 N N . SER A 1 61 ? -7.211 4.135 -5.969 1.00 34.24 61 SER A N 10
ATOM 10796 C CA . SER A 1 61 ? -8.542 3.720 -6.358 1.00 22.11 61 SER A CA 10
ATOM 10797 C C . SER A 1 61 ? -9.324 3.363 -5.104 1.00 13.20 61 SER A C 10
ATOM 10798 O O . SER A 1 61 ? -8.745 2.869 -4.133 1.00 11.43 61 SER A O 10
ATOM 10806 N N . LYS A 1 62 ? -10.614 3.630 -5.110 1.00 72.51 62 LYS A N 10
ATOM 10807 C CA . LYS A 1 62 ? -11.437 3.384 -3.939 1.00 41.35 62 LYS A CA 10
ATOM 10808 C C . LYS A 1 62 ? -12.496 2.340 -4.262 1.00 63.33 62 LYS A C 10
ATOM 10809 O O . LYS A 1 62 ? -12.468 1.226 -3.738 1.00 31.11 62 LYS A O 10
ATOM 10828 N N . LEU A 1 63 ? -13.430 2.712 -5.123 1.00 75.21 63 LEU A N 10
ATOM 10829 C CA . LEU A 1 63 ? -14.459 1.796 -5.582 1.00 1.14 63 LEU A CA 10
ATOM 10830 C C . LEU A 1 63 ? -14.651 1.964 -7.084 1.00 22.01 63 LEU A C 10
ATOM 10831 O O . LEU A 1 63 ? -14.490 1.015 -7.853 1.00 45.43 63 LEU A O 10
ATOM 10847 N N . GLU A 1 64 ? -14.986 3.195 -7.484 1.00 42.34 64 GLU A N 10
ATOM 10848 C CA . GLU A 1 64 ? -15.107 3.568 -8.895 1.00 74.51 64 GLU A CA 10
ATOM 10849 C C . GLU A 1 64 ? -16.179 2.761 -9.624 1.00 73.25 64 GLU A C 10
ATOM 10850 O O . GLU A 1 64 ? -16.876 1.937 -9.025 1.00 34.44 64 GLU A O 10
ATOM 10862 N N . HIS A 1 65 ? -16.333 3.049 -10.917 1.00 12.11 65 HIS A N 10
ATOM 10863 C CA . HIS A 1 65 ? -17.293 2.348 -11.772 1.00 25.55 65 HIS A CA 10
ATOM 10864 C C . HIS A 1 65 ? -18.708 2.501 -11.235 1.00 3.42 65 HIS A C 10
ATOM 10865 O O . HIS A 1 65 ? -19.532 1.594 -11.333 1.00 70.34 65 HIS A O 10
ATOM 10880 N N . HIS A 1 66 ? -18.977 3.673 -10.684 1.00 60.13 66 HIS A N 10
ATOM 10881 C CA . HIS A 1 66 ? -20.289 3.982 -10.132 1.00 24.34 66 HIS A CA 10
ATOM 10882 C C . HIS A 1 66 ? -21.132 4.714 -11.168 1.00 54.04 66 HIS A C 10
ATOM 10883 O O . HIS A 1 66 ? -20.679 5.696 -11.758 1.00 53.24 66 HIS A O 10
ATOM 10898 N N . HIS A 1 67 ? -22.355 4.232 -11.371 1.00 55.45 67 HIS A N 10
ATOM 10899 C CA . HIS A 1 67 ? -23.262 4.766 -12.388 1.00 74.23 67 HIS A CA 10
ATOM 10900 C C . HIS A 1 67 ? -22.673 4.621 -13.790 1.00 3.32 67 HIS A C 10
ATOM 10901 O O . HIS A 1 67 ? -21.903 5.466 -14.247 1.00 74.02 67 HIS A O 10
ATOM 10916 N N . HIS A 1 68 ? -23.027 3.533 -14.462 1.00 70.24 68 HIS A N 10
ATOM 10917 C CA . HIS A 1 68 ? -22.646 3.335 -15.856 1.00 13.11 68 HIS A CA 10
ATOM 10918 C C . HIS A 1 68 ? -23.509 4.235 -16.730 1.00 13.23 68 HIS A C 10
ATOM 10919 O O . HIS A 1 68 ? -23.115 4.649 -17.820 1.00 42.20 68 HIS A O 10
ATOM 10934 N N . HIS A 1 69 ? -24.697 4.516 -16.211 1.00 44.22 69 HIS A N 10
ATOM 10935 C CA . HIS A 1 69 ? -25.653 5.435 -16.818 1.00 52.23 69 HIS A CA 10
ATOM 10936 C C . HIS A 1 69 ? -26.869 5.509 -15.907 1.00 64.23 69 HIS A C 10
ATOM 10937 O O . HIS A 1 69 ? -27.505 6.549 -15.766 1.00 20.23 69 HIS A O 10
ATOM 10952 N N . HIS A 1 70 ? -27.167 4.377 -15.288 1.00 31.42 70 HIS A N 10
ATOM 10953 C CA . HIS A 1 70 ? -28.196 4.285 -14.267 1.00 21.24 70 HIS A CA 10
ATOM 10954 C C . HIS A 1 70 ? -27.694 3.383 -13.149 1.00 50.42 70 HIS A C 10
ATOM 10955 O O . HIS A 1 70 ? -27.277 3.903 -12.101 1.00 40.11 70 HIS A O 10
ATOM 10971 N N . MET A 1 1 ? -10.445 15.327 0.965 1.00 51.22 1 MET A N 11
ATOM 10972 C CA . MET A 1 1 ? -9.958 14.627 -0.242 1.00 1.51 1 MET A CA 11
ATOM 10973 C C . MET A 1 1 ? -10.469 15.317 -1.496 1.00 21.23 1 MET A C 11
ATOM 10974 O O . MET A 1 1 ? -11.384 16.138 -1.431 1.00 13.02 1 MET A O 11
ATOM 10990 N N . ILE A 1 2 ? -9.866 14.993 -2.631 1.00 41.35 2 ILE A N 11
ATOM 10991 C CA . ILE A 1 2 ? -10.266 15.572 -3.905 1.00 31.14 2 ILE A CA 11
ATOM 10992 C C . ILE A 1 2 ? -10.645 14.465 -4.884 1.00 42.10 2 ILE A C 11
ATOM 10993 O O . ILE A 1 2 ? -11.797 14.361 -5.305 1.00 13.12 2 ILE A O 11
ATOM 11009 N N . GLY A 1 3 ? -9.672 13.634 -5.233 1.00 20.22 3 GLY A N 11
ATOM 11010 C CA . GLY A 1 3 ? -9.937 12.510 -6.109 1.00 62.30 3 GLY A CA 11
ATOM 11011 C C . GLY A 1 3 ? -9.567 12.795 -7.550 1.00 23.04 3 GLY A C 11
ATOM 11012 O O . GLY A 1 3 ? -9.441 11.879 -8.359 1.00 32.20 3 GLY A O 11
ATOM 11016 N N . ASP A 1 4 ? -9.373 14.067 -7.867 1.00 31.55 4 ASP A N 11
ATOM 11017 C CA . ASP A 1 4 ? -9.047 14.476 -9.231 1.00 1.14 4 ASP A CA 11
ATOM 11018 C C . ASP A 1 4 ? -7.565 14.285 -9.527 1.00 51.23 4 ASP A C 11
ATOM 11019 O O . ASP A 1 4 ? -7.093 14.585 -10.622 1.00 34.45 4 ASP A O 11
ATOM 11028 N N . TYR A 1 5 ? -6.833 13.784 -8.546 1.00 72.31 5 TYR A N 11
ATOM 11029 C CA . TYR A 1 5 ? -5.407 13.540 -8.706 1.00 11.14 5 TYR A CA 11
ATOM 11030 C C . TYR A 1 5 ? -5.110 12.047 -8.737 1.00 74.11 5 TYR A C 11
ATOM 11031 O O . TYR A 1 5 ? -3.993 11.614 -8.452 1.00 11.32 5 TYR A O 11
ATOM 11049 N N . TYR A 1 6 ? -6.118 11.269 -9.099 1.00 15.34 6 TYR A N 11
ATOM 11050 C CA . TYR A 1 6 ? -5.949 9.841 -9.289 1.00 2.33 6 TYR A CA 11
ATOM 11051 C C . TYR A 1 6 ? -6.084 9.499 -10.767 1.00 30.20 6 TYR A C 11
ATOM 11052 O O . TYR A 1 6 ? -7.165 9.610 -11.348 1.00 32.34 6 TYR A O 11
ATOM 11070 N N . ILE A 1 7 ? -4.969 9.110 -11.371 1.00 71.44 7 ILE A N 11
ATOM 11071 C CA . ILE A 1 7 ? -4.920 8.840 -12.803 1.00 30.02 7 ILE A CA 11
ATOM 11072 C C . ILE A 1 7 ? -5.647 7.541 -13.132 1.00 72.32 7 ILE A C 11
ATOM 11073 O O . ILE A 1 7 ? -6.527 7.507 -13.997 1.00 53.55 7 ILE A O 11
ATOM 11089 N N . ASN A 1 8 ? -5.259 6.474 -12.434 1.00 4.02 8 ASN A N 11
ATOM 11090 C CA . ASN A 1 8 ? -5.871 5.153 -12.601 1.00 62.53 8 ASN A CA 11
ATOM 11091 C C . ASN A 1 8 ? -5.672 4.627 -14.019 1.00 55.42 8 ASN A C 11
ATOM 11092 O O . ASN A 1 8 ? -6.546 3.953 -14.569 1.00 14.40 8 ASN A O 11
ATOM 11103 N N . ALA A 1 9 ? -4.513 4.918 -14.599 1.00 23.22 9 ALA A N 11
ATOM 11104 C CA . ALA A 1 9 ? -4.206 4.480 -15.952 1.00 31.31 9 ALA A CA 11
ATOM 11105 C C . ALA A 1 9 ? -3.749 3.027 -15.952 1.00 53.02 9 ALA A C 11
ATOM 11106 O O . ALA A 1 9 ? -3.438 2.469 -14.898 1.00 54.24 9 ALA A O 11
ATOM 11113 N N . SER A 1 10 ? -3.744 2.417 -17.137 1.00 52.03 10 SER A N 11
ATOM 11114 C CA . SER A 1 10 ? -3.325 1.026 -17.315 1.00 33.13 10 SER A CA 11
ATOM 11115 C C . SER A 1 10 ? -4.301 0.068 -16.632 1.00 11.31 10 SER A C 11
ATOM 11116 O O . SER A 1 10 ? -4.001 -1.118 -16.457 1.00 74.31 10 SER A O 11
ATOM 11124 N N . ALA A 1 11 ? -5.472 0.599 -16.266 1.00 32.31 11 ALA A N 11
ATOM 11125 C CA . ALA A 1 11 ? -6.533 -0.172 -15.618 1.00 24.11 11 ALA A CA 11
ATOM 11126 C C . ALA A 1 11 ? -6.075 -0.769 -14.287 1.00 70.53 11 ALA A C 11
ATOM 11127 O O . ALA A 1 11 ? -6.624 -1.771 -13.823 1.00 53.42 11 ALA A O 11
ATOM 11134 N N . LEU A 1 12 ? -5.088 -0.143 -13.663 1.00 34.31 12 LEU A N 11
ATOM 11135 C CA . LEU A 1 12 ? -4.571 -0.633 -12.398 1.00 34.20 12 LEU A CA 11
ATOM 11136 C C . LEU A 1 12 ? -4.900 0.331 -11.262 1.00 2.43 12 LEU A C 11
ATOM 11137 O O . LEU A 1 12 ? -4.870 1.547 -11.437 1.00 0.12 12 LEU A O 11
ATOM 11153 N N . ASN A 1 13 ? -5.263 -0.231 -10.115 1.00 31.11 13 ASN A N 11
ATOM 11154 C CA . ASN A 1 13 ? -5.582 0.568 -8.933 1.00 65.25 13 ASN A CA 11
ATOM 11155 C C . ASN A 1 13 ? -4.612 0.260 -7.798 1.00 43.25 13 ASN A C 11
ATOM 11156 O O . ASN A 1 13 ? -3.906 1.142 -7.320 1.00 41.10 13 ASN A O 11
ATOM 11167 N N . VAL A 1 14 ? -4.566 -1.004 -7.382 1.00 31.10 14 VAL A N 11
ATOM 11168 C CA . VAL A 1 14 ? -3.608 -1.449 -6.383 1.00 41.04 14 VAL A CA 11
ATOM 11169 C C . VAL A 1 14 ? -2.731 -2.528 -7.014 1.00 71.14 14 VAL A C 11
ATOM 11170 O O . VAL A 1 14 ? -1.982 -3.234 -6.345 1.00 33.24 14 VAL A O 11
ATOM 11183 N N . ARG A 1 15 ? -2.825 -2.619 -8.334 1.00 50.12 15 ARG A N 11
ATOM 11184 C CA . ARG A 1 15 ? -2.140 -3.652 -9.091 1.00 65.34 15 ARG A CA 11
ATOM 11185 C C . ARG A 1 15 ? -0.637 -3.479 -8.943 1.00 54.11 15 ARG A C 11
ATOM 11186 O O . ARG A 1 15 ? -0.064 -2.506 -9.433 1.00 4.44 15 ARG A O 11
ATOM 11207 N N . SER A 1 16 ? -0.025 -4.426 -8.235 1.00 74.32 16 SER A N 11
ATOM 11208 C CA . SER A 1 16 ? 1.406 -4.425 -7.939 1.00 23.24 16 SER A CA 11
ATOM 11209 C C . SER A 1 16 ? 1.860 -3.141 -7.242 1.00 33.43 16 SER A C 11
ATOM 11210 O O . SER A 1 16 ? 3.060 -2.889 -7.128 1.00 0.33 16 SER A O 11
ATOM 11218 N N . GLY A 1 17 ? 0.902 -2.369 -6.724 1.00 73.42 17 GLY A N 11
ATOM 11219 C CA . GLY A 1 17 ? 1.218 -1.081 -6.133 1.00 64.13 17 GLY A CA 11
ATOM 11220 C C . GLY A 1 17 ? 1.997 -0.207 -7.093 1.00 63.14 17 GLY A C 11
ATOM 11221 O O . GLY A 1 17 ? 1.455 0.269 -8.094 1.00 3.22 17 GLY A O 11
ATOM 11225 N N . GLU A 1 18 ? 3.269 -0.003 -6.794 1.00 43.13 18 GLU A N 11
ATOM 11226 C CA . GLU A 1 18 ? 4.178 0.620 -7.738 1.00 21.44 18 GLU A CA 11
ATOM 11227 C C . GLU A 1 18 ? 5.280 -0.373 -8.084 1.00 63.00 18 GLU A C 11
ATOM 11228 O O . GLU A 1 18 ? 5.506 -1.332 -7.339 1.00 40.24 18 GLU A O 11
ATOM 11240 N N . GLY A 1 19 ? 5.969 -0.140 -9.194 1.00 31.42 19 GLY A N 11
ATOM 11241 C CA . GLY A 1 19 ? 6.903 -1.123 -9.721 1.00 11.33 19 GLY A CA 11
ATOM 11242 C C . GLY A 1 19 ? 8.203 -1.235 -8.933 1.00 5.43 19 GLY A C 11
ATOM 11243 O O . GLY A 1 19 ? 9.284 -1.047 -9.487 1.00 60.40 19 GLY A O 11
ATOM 11247 N N . THR A 1 20 ? 8.106 -1.558 -7.653 1.00 71.44 20 THR A N 11
ATOM 11248 C CA . THR A 1 20 ? 9.291 -1.769 -6.838 1.00 33.52 20 THR A CA 11
ATOM 11249 C C . THR A 1 20 ? 9.543 -3.273 -6.616 1.00 31.43 20 THR A C 11
ATOM 11250 O O . THR A 1 20 ? 10.575 -3.795 -7.033 1.00 42.34 20 THR A O 11
ATOM 11261 N N . ASN A 1 21 ? 8.589 -3.976 -6.003 1.00 11.35 21 ASN A N 11
ATOM 11262 C CA . ASN A 1 21 ? 8.707 -5.429 -5.795 1.00 12.12 21 ASN A CA 11
ATOM 11263 C C . ASN A 1 21 ? 7.333 -6.043 -5.509 1.00 1.02 21 ASN A C 11
ATOM 11264 O O . ASN A 1 21 ? 7.172 -7.257 -5.439 1.00 64.41 21 ASN A O 11
ATOM 11275 N N . TYR A 1 22 ? 6.335 -5.184 -5.399 1.00 11.11 22 TYR A N 11
ATOM 11276 C CA . TYR A 1 22 ? 5.002 -5.572 -4.947 1.00 71.43 22 TYR A CA 11
ATOM 11277 C C . TYR A 1 22 ? 4.147 -6.141 -6.072 1.00 45.02 22 TYR A C 11
ATOM 11278 O O . TYR A 1 22 ? 2.928 -6.235 -5.946 1.00 60.25 22 TYR A O 11
ATOM 11296 N N . ARG A 1 23 ? 4.804 -6.494 -7.174 1.00 12.31 23 ARG A N 11
ATOM 11297 C CA . ARG A 1 23 ? 4.155 -7.018 -8.384 1.00 12.50 23 ARG A CA 11
ATOM 11298 C C . ARG A 1 23 ? 3.079 -8.080 -8.097 1.00 74.20 23 ARG A C 11
ATOM 11299 O O . ARG A 1 23 ? 2.177 -8.282 -8.910 1.00 41.34 23 ARG A O 11
ATOM 11320 N N . ILE A 1 24 ? 3.170 -8.745 -6.951 1.00 52.30 24 ILE A N 11
ATOM 11321 C CA . ILE A 1 24 ? 2.244 -9.824 -6.609 1.00 10.02 24 ILE A CA 11
ATOM 11322 C C . ILE A 1 24 ? 0.876 -9.306 -6.141 1.00 24.34 24 ILE A C 11
ATOM 11323 O O . ILE A 1 24 ? -0.036 -10.097 -5.898 1.00 4.21 24 ILE A O 11
ATOM 11339 N N . ILE A 1 25 ? 0.741 -7.992 -5.999 1.00 21.00 25 ILE A N 11
ATOM 11340 C CA . ILE A 1 25 ? -0.535 -7.386 -5.614 1.00 53.40 25 ILE A CA 11
ATOM 11341 C C . ILE A 1 25 ? -1.348 -7.059 -6.878 1.00 55.25 25 ILE A C 11
ATOM 11342 O O . ILE A 1 25 ? -0.803 -7.078 -7.983 1.00 1.33 25 ILE A O 11
ATOM 11358 N N . GLY A 1 26 ? -2.630 -6.737 -6.729 1.00 3.52 26 GLY A N 11
ATOM 11359 C CA . GLY A 1 26 ? -3.491 -6.570 -7.878 1.00 40.12 26 GLY A CA 11
ATOM 11360 C C . GLY A 1 26 ? -4.596 -5.581 -7.600 1.00 73.14 26 GLY A C 11
ATOM 11361 O O . GLY A 1 26 ? -4.714 -5.076 -6.484 1.00 50.15 26 GLY A O 11
ATOM 11365 N N . ALA A 1 27 ? -5.408 -5.294 -8.602 1.00 54.11 27 ALA A N 11
ATOM 11366 C CA . ALA A 1 27 ? -6.458 -4.305 -8.448 1.00 74.23 27 ALA A CA 11
ATOM 11367 C C . ALA A 1 27 ? -7.778 -4.966 -8.084 1.00 25.35 27 ALA A C 11
ATOM 11368 O O . ALA A 1 27 ? -8.524 -5.402 -8.960 1.00 42.42 27 ALA A O 11
ATOM 11375 N N . LEU A 1 28 ? -8.045 -5.051 -6.786 1.00 53.52 28 LEU A N 11
ATOM 11376 C CA . LEU A 1 28 ? -9.320 -5.560 -6.293 1.00 45.03 28 LEU A CA 11
ATOM 11377 C C . LEU A 1 28 ? -9.444 -5.349 -4.779 1.00 52.41 28 LEU A C 11
ATOM 11378 O O . LEU A 1 28 ? -9.506 -6.310 -4.013 1.00 4.54 28 LEU A O 11
ATOM 11394 N N . PRO A 1 29 ? -9.442 -4.087 -4.316 1.00 70.25 29 PRO A N 11
ATOM 11395 C CA . PRO A 1 29 ? -9.705 -3.783 -2.918 1.00 33.33 29 PRO A CA 11
ATOM 11396 C C . PRO A 1 29 ? -11.203 -3.728 -2.626 1.00 54.41 29 PRO A C 11
ATOM 11397 O O . PRO A 1 29 ? -11.651 -4.209 -1.584 1.00 14.34 29 PRO A O 11
ATOM 11408 N N . GLN A 1 30 ? -11.958 -3.130 -3.567 1.00 15.51 30 GLN A N 11
ATOM 11409 C CA . GLN A 1 30 ? -13.425 -2.991 -3.508 1.00 24.40 30 GLN A CA 11
ATOM 11410 C C . GLN A 1 30 ? -13.934 -2.544 -2.135 1.00 52.25 30 GLN A C 11
ATOM 11411 O O . GLN A 1 30 ? -15.088 -2.791 -1.782 1.00 31.33 30 GLN A O 11
ATOM 11425 N N . GLY A 1 31 ? -13.079 -1.853 -1.381 1.00 73.14 31 GLY A N 11
ATOM 11426 C CA . GLY A 1 31 ? -13.443 -1.395 -0.049 1.00 23.52 31 GLY A CA 11
ATOM 11427 C C . GLY A 1 31 ? -13.767 -2.541 0.895 1.00 71.42 31 GLY A C 11
ATOM 11428 O O . GLY A 1 31 ? -14.415 -2.344 1.925 1.00 55.34 31 GLY A O 11
ATOM 11432 N N . GLN A 1 32 ? -13.305 -3.734 0.547 1.00 72.13 32 GLN A N 11
ATOM 11433 C CA . GLN A 1 32 ? -13.612 -4.934 1.310 1.00 30.40 32 GLN A CA 11
ATOM 11434 C C . GLN A 1 32 ? -12.675 -5.052 2.504 1.00 55.45 32 GLN A C 11
ATOM 11435 O O . GLN A 1 32 ? -13.124 -5.089 3.648 1.00 60.44 32 GLN A O 11
ATOM 11449 N N . LYS A 1 33 ? -11.374 -5.080 2.244 1.00 3.24 33 LYS A N 11
ATOM 11450 C CA . LYS A 1 33 ? -10.406 -5.252 3.319 1.00 33.43 33 LYS A CA 11
ATOM 11451 C C . LYS A 1 33 ? -9.142 -4.434 3.078 1.00 25.51 33 LYS A C 11
ATOM 11452 O O . LYS A 1 33 ? -8.899 -3.450 3.772 1.00 2.31 33 LYS A O 11
ATOM 11471 N N . VAL A 1 34 ? -8.345 -4.846 2.095 1.00 13.14 34 VAL A N 11
ATOM 11472 C CA . VAL A 1 34 ? -7.063 -4.202 1.829 1.00 5.24 34 VAL A CA 11
ATOM 11473 C C . VAL A 1 34 ? -7.246 -2.756 1.356 1.00 12.23 34 VAL A C 11
ATOM 11474 O O . VAL A 1 34 ? -7.603 -2.491 0.208 1.00 25.24 34 VAL A O 11
ATOM 11487 N N . GLN A 1 35 ? -7.044 -1.826 2.280 1.00 12.01 35 GLN A N 11
ATOM 11488 C CA . GLN A 1 35 ? -7.109 -0.404 1.979 1.00 72.23 35 GLN A CA 11
ATOM 11489 C C . GLN A 1 35 ? -6.001 0.329 2.727 1.00 71.33 35 GLN A C 11
ATOM 11490 O O . GLN A 1 35 ? -5.223 -0.290 3.457 1.00 72.31 35 GLN A O 11
ATOM 11504 N N . VAL A 1 36 ? -5.942 1.641 2.558 1.00 74.15 36 VAL A N 11
ATOM 11505 C CA . VAL A 1 36 ? -4.870 2.437 3.139 1.00 34.34 36 VAL A CA 11
ATOM 11506 C C . VAL A 1 36 ? -5.066 2.647 4.638 1.00 41.35 36 VAL A C 11
ATOM 11507 O O . VAL A 1 36 ? -6.185 2.860 5.113 1.00 62.32 36 VAL A O 11
ATOM 11520 N N . ILE A 1 37 ? -3.972 2.550 5.379 1.00 64.05 37 ILE A N 11
ATOM 11521 C CA . ILE A 1 37 ? -3.982 2.831 6.809 1.00 30.34 37 ILE A CA 11
ATOM 11522 C C . ILE A 1 37 ? -3.501 4.257 7.063 1.00 34.15 37 ILE A C 11
ATOM 11523 O O . ILE A 1 37 ? -4.197 5.058 7.683 1.00 41.10 37 ILE A O 11
ATOM 11539 N N . SER A 1 38 ? -2.314 4.568 6.558 1.00 44.42 38 SER A N 11
ATOM 11540 C CA . SER A 1 38 ? -1.757 5.906 6.683 1.00 43.30 38 SER A CA 11
ATOM 11541 C C . SER A 1 38 ? -0.678 6.118 5.638 1.00 74.31 38 SER A C 11
ATOM 11542 O O . SER A 1 38 ? -0.066 5.161 5.162 1.00 20.45 38 SER A O 11
ATOM 11550 N N . GLU A 1 39 ? -0.449 7.371 5.290 1.00 30.04 39 GLU A N 11
ATOM 11551 C CA . GLU A 1 39 ? 0.472 7.709 4.214 1.00 13.34 39 GLU A CA 11
ATOM 11552 C C . GLU A 1 39 ? 1.765 8.300 4.769 1.00 42.10 39 GLU A C 11
ATOM 11553 O O . GLU A 1 39 ? 1.774 8.880 5.856 1.00 22.13 39 GLU A O 11
ATOM 11565 N N . ASN A 1 40 ? 2.851 8.140 4.020 1.00 45.32 40 ASN A N 11
ATOM 11566 C CA . ASN A 1 40 ? 4.143 8.716 4.380 1.00 14.41 40 ASN A CA 11
ATOM 11567 C C . ASN A 1 40 ? 5.128 8.573 3.225 1.00 12.41 40 ASN A C 11
ATOM 11568 O O . ASN A 1 40 ? 5.255 7.494 2.642 1.00 43.05 40 ASN A O 11
ATOM 11579 N N . SER A 1 41 ? 5.793 9.674 2.885 1.00 1.32 41 SER A N 11
ATOM 11580 C CA . SER A 1 41 ? 6.845 9.683 1.868 1.00 54.42 41 SER A CA 11
ATOM 11581 C C . SER A 1 41 ? 6.270 9.453 0.466 1.00 71.14 41 SER A C 11
ATOM 11582 O O . SER A 1 41 ? 7.002 9.138 -0.475 1.00 12.34 41 SER A O 11
ATOM 11590 N N . GLY A 1 42 ? 4.964 9.639 0.323 1.00 13.44 42 GLY A N 11
ATOM 11591 C CA . GLY A 1 42 ? 4.327 9.454 -0.967 1.00 12.45 42 GLY A CA 11
ATOM 11592 C C . GLY A 1 42 ? 3.640 8.109 -1.074 1.00 74.22 42 GLY A C 11
ATOM 11593 O O . GLY A 1 42 ? 2.776 7.905 -1.932 1.00 32.33 42 GLY A O 11
ATOM 11597 N N . TRP A 1 43 ? 4.025 7.189 -0.201 1.00 72.51 43 TRP A N 11
ATOM 11598 C CA . TRP A 1 43 ? 3.431 5.864 -0.174 1.00 51.23 43 TRP A CA 11
ATOM 11599 C C . TRP A 1 43 ? 2.493 5.725 1.015 1.00 4.33 43 TRP A C 11
ATOM 11600 O O . TRP A 1 43 ? 2.600 6.461 1.990 1.00 44.33 43 TRP A O 11
ATOM 11621 N N . SER A 1 44 ? 1.567 4.793 0.913 1.00 53.25 44 SER A N 11
ATOM 11622 C CA . SER A 1 44 ? 0.593 4.557 1.959 1.00 23.11 44 SER A CA 11
ATOM 11623 C C . SER A 1 44 ? 0.685 3.117 2.444 1.00 40.54 44 SER A C 11
ATOM 11624 O O . SER A 1 44 ? 1.005 2.208 1.671 1.00 63.33 44 SER A O 11
ATOM 11632 N N . LYS A 1 45 ? 0.427 2.928 3.727 1.00 34.25 45 LYS A N 11
ATOM 11633 C CA . LYS A 1 45 ? 0.546 1.626 4.363 1.00 24.11 45 LYS A CA 11
ATOM 11634 C C . LYS A 1 45 ? -0.681 0.776 4.089 1.00 70.35 45 LYS A C 11
ATOM 11635 O O . LYS A 1 45 ? -1.808 1.182 4.381 1.00 22.50 45 LYS A O 11
ATOM 11654 N N . ILE A 1 46 ? -0.453 -0.392 3.513 1.00 45.15 46 ILE A N 11
ATOM 11655 C CA . ILE A 1 46 ? -1.520 -1.358 3.284 1.00 11.13 46 ILE A CA 11
ATOM 11656 C C . ILE A 1 46 ? -1.067 -2.750 3.709 1.00 75.10 46 ILE A C 11
ATOM 11657 O O . ILE A 1 46 ? 0.133 -3.028 3.780 1.00 22.13 46 ILE A O 11
ATOM 11673 N N . ASN A 1 47 ? -2.023 -3.612 4.011 1.00 24.40 47 ASN A N 11
ATOM 11674 C CA . ASN A 1 47 ? -1.723 -5.000 4.329 1.00 42.40 47 ASN A CA 11
ATOM 11675 C C . ASN A 1 47 ? -2.323 -5.908 3.266 1.00 72.43 47 ASN A C 11
ATOM 11676 O O . ASN A 1 47 ? -3.543 -5.989 3.125 1.00 25.53 47 ASN A O 11
ATOM 11687 N N . TYR A 1 48 ? -1.467 -6.589 2.522 1.00 22.41 48 TYR A N 11
ATOM 11688 C CA . TYR A 1 48 ? -1.920 -7.436 1.431 1.00 22.43 48 TYR A CA 11
ATOM 11689 C C . TYR A 1 48 ? -1.657 -8.900 1.758 1.00 34.11 48 TYR A C 11
ATOM 11690 O O . TYR A 1 48 ? -0.508 -9.345 1.752 1.00 31.31 48 TYR A O 11
ATOM 11708 N N . ASN A 1 49 ? -2.724 -9.626 2.080 1.00 24.32 49 ASN A N 11
ATOM 11709 C CA . ASN A 1 49 ? -2.648 -11.063 2.360 1.00 21.43 49 ASN A CA 11
ATOM 11710 C C . ASN A 1 49 ? -1.732 -11.354 3.543 1.00 42.12 49 ASN A C 11
ATOM 11711 O O . ASN A 1 49 ? -1.050 -12.380 3.584 1.00 35.42 49 ASN A O 11
ATOM 11722 N N . GLY A 1 50 ? -1.733 -10.451 4.516 1.00 11.44 50 GLY A N 11
ATOM 11723 C CA . GLY A 1 50 ? -0.942 -10.654 5.713 1.00 23.10 50 GLY A CA 11
ATOM 11724 C C . GLY A 1 50 ? 0.465 -10.110 5.589 1.00 21.42 50 GLY A C 11
ATOM 11725 O O . GLY A 1 50 ? 1.245 -10.174 6.541 1.00 3.14 50 GLY A O 11
ATOM 11729 N N . GLN A 1 51 ? 0.800 -9.578 4.423 1.00 21.30 51 GLN A N 11
ATOM 11730 C CA . GLN A 1 51 ? 2.122 -9.024 4.190 1.00 42.41 51 GLN A CA 11
ATOM 11731 C C . GLN A 1 51 ? 2.067 -7.504 4.158 1.00 44.23 51 GLN A C 11
ATOM 11732 O O . GLN A 1 51 ? 1.019 -6.913 3.884 1.00 55.31 51 GLN A O 11
ATOM 11746 N N . THR A 1 52 ? 3.199 -6.885 4.435 1.00 43.10 52 THR A N 11
ATOM 11747 C CA . THR A 1 52 ? 3.316 -5.437 4.398 1.00 3.31 52 THR A CA 11
ATOM 11748 C C . THR A 1 52 ? 3.407 -4.961 2.953 1.00 55.42 52 THR A C 11
ATOM 11749 O O . THR A 1 52 ? 4.216 -5.469 2.178 1.00 25.32 52 THR A O 11
ATOM 11760 N N . GLY A 1 53 ? 2.567 -4.008 2.590 1.00 1.03 53 GLY A N 11
ATOM 11761 C CA . GLY A 1 53 ? 2.595 -3.486 1.245 1.00 42.20 53 GLY A CA 11
ATOM 11762 C C . GLY A 1 53 ? 2.617 -1.976 1.213 1.00 4.52 53 GLY A C 11
ATOM 11763 O O . GLY A 1 53 ? 2.205 -1.320 2.172 1.00 11.45 53 GLY A O 11
ATOM 11767 N N . TYR A 1 54 ? 3.111 -1.424 0.116 1.00 51.42 54 TYR A N 11
ATOM 11768 C CA . TYR A 1 54 ? 3.113 0.015 -0.079 1.00 33.22 54 TYR A CA 11
ATOM 11769 C C . TYR A 1 54 ? 2.493 0.359 -1.422 1.00 2.20 54 TYR A C 11
ATOM 11770 O O . TYR A 1 54 ? 2.717 -0.338 -2.414 1.00 1.44 54 TYR A O 11
ATOM 11788 N N . ILE A 1 55 ? 1.716 1.425 -1.445 1.00 53.33 55 ILE A N 11
ATOM 11789 C CA . ILE A 1 55 ? 1.168 1.956 -2.685 1.00 0.33 55 ILE A CA 11
ATOM 11790 C C . ILE A 1 55 ? 1.314 3.468 -2.701 1.00 11.32 55 ILE A C 11
ATOM 11791 O O . ILE A 1 55 ? 1.352 4.098 -1.647 1.00 35.22 55 ILE A O 11
ATOM 11807 N N . GLY A 1 56 ? 1.416 4.047 -3.885 1.00 54.01 56 GLY A N 11
ATOM 11808 C CA . GLY A 1 56 ? 1.550 5.485 -3.985 1.00 65.34 56 GLY A CA 11
ATOM 11809 C C . GLY A 1 56 ? 0.231 6.188 -3.754 1.00 21.22 56 GLY A C 11
ATOM 11810 O O . GLY A 1 56 ? -0.804 5.726 -4.225 1.00 2.14 56 GLY A O 11
ATOM 11814 N N . THR A 1 57 ? 0.259 7.308 -3.040 1.00 72.01 57 THR A N 11
ATOM 11815 C CA . THR A 1 57 ? -0.956 8.074 -2.765 1.00 51.50 57 THR A CA 11
ATOM 11816 C C . THR A 1 57 ? -1.531 8.655 -4.062 1.00 33.42 57 THR A C 11
ATOM 11817 O O . THR A 1 57 ? -2.656 9.155 -4.096 1.00 72.51 57 THR A O 11
ATOM 11828 N N . ARG A 1 58 ? -0.745 8.567 -5.128 1.00 41.13 58 ARG A N 11
ATOM 11829 C CA . ARG A 1 58 ? -1.156 9.015 -6.443 1.00 22.32 58 ARG A CA 11
ATOM 11830 C C . ARG A 1 58 ? -2.023 7.966 -7.139 1.00 35.23 58 ARG A C 11
ATOM 11831 O O . ARG A 1 58 ? -2.637 8.245 -8.168 1.00 13.51 58 ARG A O 11
ATOM 11852 N N . TYR A 1 59 ? -2.070 6.756 -6.581 1.00 31.21 59 TYR A N 11
ATOM 11853 C CA . TYR A 1 59 ? -2.860 5.689 -7.165 1.00 11.24 59 TYR A CA 11
ATOM 11854 C C . TYR A 1 59 ? -3.663 4.937 -6.119 1.00 12.13 59 TYR A C 11
ATOM 11855 O O . TYR A 1 59 ? -3.109 4.321 -5.213 1.00 41.43 59 TYR A O 11
ATOM 11873 N N . LEU A 1 60 ? -4.974 4.992 -6.279 1.00 73.12 60 LEU A N 11
ATOM 11874 C CA . LEU A 1 60 ? -5.916 4.274 -5.432 1.00 44.40 60 LEU A CA 11
ATOM 11875 C C . LEU A 1 60 ? -7.224 4.097 -6.187 1.00 44.31 60 LEU A C 11
ATOM 11876 O O . LEU A 1 60 ? -7.393 4.663 -7.267 1.00 23.54 60 LEU A O 11
ATOM 11892 N N . SER A 1 61 ? -8.152 3.345 -5.621 1.00 71.02 61 SER A N 11
ATOM 11893 C CA . SER A 1 61 ? -9.435 3.137 -6.262 1.00 45.01 61 SER A CA 11
ATOM 11894 C C . SER A 1 61 ? -10.353 4.312 -5.950 1.00 4.41 61 SER A C 11
ATOM 11895 O O . SER A 1 61 ? -10.671 4.581 -4.791 1.00 54.20 61 SER A O 11
ATOM 11903 N N . LYS A 1 62 ? -10.775 5.003 -6.997 1.00 75.01 62 LYS A N 11
ATOM 11904 C CA . LYS A 1 62 ? -11.535 6.236 -6.849 1.00 42.42 62 LYS A CA 11
ATOM 11905 C C . LYS A 1 62 ? -13.032 5.959 -6.979 1.00 65.25 62 LYS A C 11
ATOM 11906 O O . LYS A 1 62 ? -13.821 6.348 -6.119 1.00 33.35 62 LYS A O 11
ATOM 11925 N N . LEU A 1 63 ? -13.412 5.278 -8.050 1.00 51.14 63 LEU A N 11
ATOM 11926 C CA . LEU A 1 63 ? -14.819 5.017 -8.335 1.00 25.02 63 LEU A CA 11
ATOM 11927 C C . LEU A 1 63 ? -15.327 3.857 -7.479 1.00 24.51 63 LEU A C 11
ATOM 11928 O O . LEU A 1 63 ? -16.517 3.755 -7.189 1.00 64.23 63 LEU A O 11
ATOM 11944 N N . GLU A 1 64 ? -14.399 3.025 -7.029 1.00 11.13 64 GLU A N 11
ATOM 11945 C CA . GLU A 1 64 ? -14.727 1.786 -6.334 1.00 45.43 64 GLU A CA 11
ATOM 11946 C C . GLU A 1 64 ? -15.085 2.037 -4.860 1.00 31.24 64 GLU A C 11
ATOM 11947 O O . GLU A 1 64 ? -14.501 1.445 -3.953 1.00 25.11 64 GLU A O 11
ATOM 11959 N N . HIS A 1 65 ? -16.053 2.921 -4.646 1.00 65.34 65 HIS A N 11
ATOM 11960 C CA . HIS A 1 65 ? -16.584 3.228 -3.317 1.00 3.45 65 HIS A CA 11
ATOM 11961 C C . HIS A 1 65 ? -18.049 3.629 -3.453 1.00 21.43 65 HIS A C 11
ATOM 11962 O O . HIS A 1 65 ? -18.618 3.497 -4.537 1.00 61.21 65 HIS A O 11
ATOM 11977 N N . HIS A 1 66 ? -18.652 4.110 -2.356 1.00 25.31 66 HIS A N 11
ATOM 11978 C CA . HIS A 1 66 ? -20.029 4.630 -2.376 1.00 73.44 66 HIS A CA 11
ATOM 11979 C C . HIS A 1 66 ? -21.051 3.498 -2.586 1.00 42.43 66 HIS A C 11
ATOM 11980 O O . HIS A 1 66 ? -20.684 2.378 -2.947 1.00 54.10 66 HIS A O 11
ATOM 11995 N N . HIS A 1 67 ? -22.324 3.787 -2.283 1.00 3.14 67 HIS A N 11
ATOM 11996 C CA . HIS A 1 67 ? -23.450 2.895 -2.598 1.00 74.44 67 HIS A CA 11
ATOM 11997 C C . HIS A 1 67 ? -23.492 1.682 -1.661 1.00 43.12 67 HIS A C 11
ATOM 11998 O O . HIS A 1 67 ? -24.308 0.777 -1.828 1.00 41.41 67 HIS A O 11
ATOM 12013 N N . HIS A 1 68 ? -22.638 1.679 -0.654 1.00 61.31 68 HIS A N 11
ATOM 12014 C CA . HIS A 1 68 ? -22.591 0.574 0.292 1.00 73.23 68 HIS A CA 11
ATOM 12015 C C . HIS A 1 68 ? -23.092 1.029 1.653 1.00 25.42 68 HIS A C 11
ATOM 12016 O O . HIS A 1 68 ? -22.846 2.164 2.066 1.00 24.25 68 HIS A O 11
ATOM 12031 N N . HIS A 1 69 ? -23.809 0.151 2.337 1.00 41.25 69 HIS A N 11
ATOM 12032 C CA . HIS A 1 69 ? -24.429 0.491 3.610 1.00 61.35 69 HIS A CA 11
ATOM 12033 C C . HIS A 1 69 ? -23.910 -0.403 4.728 1.00 60.23 69 HIS A C 11
ATOM 12034 O O . HIS A 1 69 ? -23.486 -1.532 4.487 1.00 65.13 69 HIS A O 11
ATOM 12049 N N . HIS A 1 70 ? -23.935 0.115 5.944 1.00 73.34 70 HIS A N 11
ATOM 12050 C CA . HIS A 1 70 ? -23.624 -0.682 7.121 1.00 34.44 70 HIS A CA 11
ATOM 12051 C C . HIS A 1 70 ? -24.848 -0.751 8.016 1.00 1.21 70 HIS A C 11
ATOM 12052 O O . HIS A 1 70 ? -25.002 0.131 8.883 1.00 37.86 70 HIS A O 11
ATOM 12068 N N . MET A 1 1 ? 14.473 0.307 -13.711 1.00 70.54 1 MET A N 12
ATOM 12069 C CA . MET A 1 1 ? 13.404 -0.634 -14.108 1.00 1.45 1 MET A CA 12
ATOM 12070 C C . MET A 1 1 ? 12.467 -0.856 -12.936 1.00 10.31 1 MET A C 12
ATOM 12071 O O . MET A 1 1 ? 12.796 -0.494 -11.807 1.00 42.21 1 MET A O 12
ATOM 12087 N N . ILE A 1 2 ? 11.308 -1.453 -13.213 1.00 51.21 2 ILE A N 12
ATOM 12088 C CA . ILE A 1 2 ? 10.332 -1.802 -12.180 1.00 53.40 2 ILE A CA 12
ATOM 12089 C C . ILE A 1 2 ? 9.795 -0.552 -11.473 1.00 23.30 2 ILE A C 12
ATOM 12090 O O . ILE A 1 2 ? 10.458 0.040 -10.621 1.00 75.21 2 ILE A O 12
ATOM 12106 N N . GLY A 1 3 ? 8.591 -0.148 -11.848 1.00 34.45 3 GLY A N 12
ATOM 12107 C CA . GLY A 1 3 ? 7.982 1.024 -11.249 1.00 63.45 3 GLY A CA 12
ATOM 12108 C C . GLY A 1 3 ? 6.926 1.639 -12.142 1.00 65.14 3 GLY A C 12
ATOM 12109 O O . GLY A 1 3 ? 6.197 2.537 -11.730 1.00 52.33 3 GLY A O 12
ATOM 12113 N N . ASP A 1 4 ? 6.858 1.167 -13.378 1.00 5.32 4 ASP A N 12
ATOM 12114 C CA . ASP A 1 4 ? 5.848 1.627 -14.320 1.00 4.31 4 ASP A CA 12
ATOM 12115 C C . ASP A 1 4 ? 5.152 0.434 -14.970 1.00 65.30 4 ASP A C 12
ATOM 12116 O O . ASP A 1 4 ? 5.796 -0.445 -15.549 1.00 11.41 4 ASP A O 12
ATOM 12125 N N . TYR A 1 5 ? 3.834 0.404 -14.848 1.00 65.22 5 TYR A N 12
ATOM 12126 C CA . TYR A 1 5 ? 3.027 -0.703 -15.347 1.00 10.30 5 TYR A CA 12
ATOM 12127 C C . TYR A 1 5 ? 1.869 -0.159 -16.170 1.00 44.15 5 TYR A C 12
ATOM 12128 O O . TYR A 1 5 ? 0.781 -0.734 -16.169 1.00 73.31 5 TYR A O 12
ATOM 12146 N N . TYR A 1 6 ? 2.142 0.936 -16.890 1.00 24.21 6 TYR A N 12
ATOM 12147 C CA . TYR A 1 6 ? 1.123 1.708 -17.605 1.00 31.23 6 TYR A CA 12
ATOM 12148 C C . TYR A 1 6 ? 0.316 2.541 -16.616 1.00 32.10 6 TYR A C 12
ATOM 12149 O O . TYR A 1 6 ? 0.088 2.132 -15.477 1.00 73.43 6 TYR A O 12
ATOM 12167 N N . ILE A 1 7 ? -0.062 3.737 -17.028 1.00 11.54 7 ILE A N 12
ATOM 12168 C CA . ILE A 1 7 ? -0.806 4.630 -16.161 1.00 3.30 7 ILE A CA 12
ATOM 12169 C C . ILE A 1 7 ? -2.304 4.348 -16.241 1.00 12.55 7 ILE A C 12
ATOM 12170 O O . ILE A 1 7 ? -2.897 4.368 -17.320 1.00 50.24 7 ILE A O 12
ATOM 12186 N N . ASN A 1 8 ? -2.891 4.064 -15.077 1.00 25.54 8 ASN A N 12
ATOM 12187 C CA . ASN A 1 8 ? -4.312 3.732 -14.957 1.00 3.50 8 ASN A CA 12
ATOM 12188 C C . ASN A 1 8 ? -4.585 2.352 -15.564 1.00 43.34 8 ASN A C 12
ATOM 12189 O O . ASN A 1 8 ? -3.676 1.719 -16.098 1.00 11.12 8 ASN A O 12
ATOM 12200 N N . ALA A 1 9 ? -5.828 1.882 -15.446 1.00 53.23 9 ALA A N 12
ATOM 12201 C CA . ALA A 1 9 ? -6.220 0.556 -15.919 1.00 15.44 9 ALA A CA 12
ATOM 12202 C C . ALA A 1 9 ? -5.408 -0.528 -15.217 1.00 65.43 9 ALA A C 12
ATOM 12203 O O . ALA A 1 9 ? -4.484 -1.105 -15.797 1.00 42.20 9 ALA A O 12
ATOM 12210 N N . SER A 1 10 ? -5.767 -0.785 -13.959 1.00 32.03 10 SER A N 12
ATOM 12211 C CA . SER A 1 10 ? -5.041 -1.724 -13.110 1.00 24.20 10 SER A CA 12
ATOM 12212 C C . SER A 1 10 ? -3.611 -1.236 -12.866 1.00 54.10 10 SER A C 12
ATOM 12213 O O . SER A 1 10 ? -2.640 -1.984 -13.010 1.00 51.24 10 SER A O 12
ATOM 12221 N N . ALA A 1 11 ? -3.504 0.027 -12.477 1.00 71.23 11 ALA A N 12
ATOM 12222 C CA . ALA A 1 11 ? -2.221 0.651 -12.164 1.00 40.42 11 ALA A CA 12
ATOM 12223 C C . ALA A 1 11 ? -1.730 0.219 -10.778 1.00 72.32 11 ALA A C 12
ATOM 12224 O O . ALA A 1 11 ? -2.031 -0.881 -10.311 1.00 53.44 11 ALA A O 12
ATOM 12231 N N . LEU A 1 12 ? -0.947 1.072 -10.133 1.00 42.14 12 LEU A N 12
ATOM 12232 C CA . LEU A 1 12 ? -0.429 0.791 -8.795 1.00 3.43 12 LEU A CA 12
ATOM 12233 C C . LEU A 1 12 ? -1.516 0.957 -7.719 1.00 70.02 12 LEU A C 12
ATOM 12234 O O . LEU A 1 12 ? -1.245 1.421 -6.618 1.00 71.03 12 LEU A O 12
ATOM 12250 N N . ASN A 1 13 ? -2.728 0.512 -8.038 1.00 73.02 13 ASN A N 12
ATOM 12251 C CA . ASN A 1 13 ? -3.888 0.688 -7.162 1.00 63.44 13 ASN A CA 12
ATOM 12252 C C . ASN A 1 13 ? -3.782 -0.142 -5.884 1.00 61.55 13 ASN A C 12
ATOM 12253 O O . ASN A 1 13 ? -3.902 0.383 -4.781 1.00 21.41 13 ASN A O 12
ATOM 12264 N N . VAL A 1 14 ? -3.579 -1.445 -6.042 1.00 21.02 14 VAL A N 12
ATOM 12265 C CA . VAL A 1 14 ? -3.559 -2.370 -4.909 1.00 34.31 14 VAL A CA 12
ATOM 12266 C C . VAL A 1 14 ? -2.294 -3.221 -4.978 1.00 23.23 14 VAL A C 12
ATOM 12267 O O . VAL A 1 14 ? -2.201 -4.288 -4.375 1.00 42.11 14 VAL A O 12
ATOM 12280 N N . ARG A 1 15 ? -1.304 -2.709 -5.700 1.00 13.54 15 ARG A N 12
ATOM 12281 C CA . ARG A 1 15 ? -0.102 -3.470 -6.034 1.00 40.43 15 ARG A CA 12
ATOM 12282 C C . ARG A 1 15 ? 0.596 -4.044 -4.803 1.00 72.53 15 ARG A C 12
ATOM 12283 O O . ARG A 1 15 ? 1.097 -5.166 -4.852 1.00 63.34 15 ARG A O 12
ATOM 12304 N N . SER A 1 16 ? 0.624 -3.270 -3.714 1.00 40.21 16 SER A N 12
ATOM 12305 C CA . SER A 1 16 ? 1.204 -3.717 -2.445 1.00 24.22 16 SER A CA 12
ATOM 12306 C C . SER A 1 16 ? 2.710 -3.948 -2.563 1.00 53.01 16 SER A C 12
ATOM 12307 O O . SER A 1 16 ? 3.285 -4.746 -1.826 1.00 62.23 16 SER A O 12
ATOM 12315 N N . GLY A 1 17 ? 3.348 -3.214 -3.467 1.00 22.35 17 GLY A N 12
ATOM 12316 C CA . GLY A 1 17 ? 4.775 -3.365 -3.668 1.00 51.34 17 GLY A CA 12
ATOM 12317 C C . GLY A 1 17 ? 5.569 -2.861 -2.482 1.00 3.24 17 GLY A C 12
ATOM 12318 O O . GLY A 1 17 ? 5.294 -1.784 -1.964 1.00 31.34 17 GLY A O 12
ATOM 12322 N N . GLU A 1 18 ? 6.545 -3.640 -2.042 1.00 4.54 18 GLU A N 12
ATOM 12323 C CA . GLU A 1 18 ? 7.362 -3.261 -0.895 1.00 12.33 18 GLU A CA 12
ATOM 12324 C C . GLU A 1 18 ? 8.252 -2.076 -1.249 1.00 11.41 18 GLU A C 12
ATOM 12325 O O . GLU A 1 18 ? 8.586 -1.254 -0.396 1.00 24.11 18 GLU A O 12
ATOM 12337 N N . GLY A 1 19 ? 8.640 -2.013 -2.510 1.00 3.52 19 GLY A N 12
ATOM 12338 C CA . GLY A 1 19 ? 9.363 -0.871 -3.017 1.00 30.54 19 GLY A CA 12
ATOM 12339 C C . GLY A 1 19 ? 8.746 -0.376 -4.303 1.00 41.13 19 GLY A C 12
ATOM 12340 O O . GLY A 1 19 ? 7.642 0.169 -4.302 1.00 50.14 19 GLY A O 12
ATOM 12344 N N . THR A 1 20 ? 9.441 -0.578 -5.404 1.00 2.15 20 THR A N 12
ATOM 12345 C CA . THR A 1 20 ? 8.897 -0.264 -6.707 1.00 52.34 20 THR A CA 12
ATOM 12346 C C . THR A 1 20 ? 8.382 -1.536 -7.362 1.00 24.23 20 THR A C 12
ATOM 12347 O O . THR A 1 20 ? 7.786 -1.506 -8.440 1.00 13.34 20 THR A O 12
ATOM 12358 N N . ASN A 1 21 ? 8.614 -2.657 -6.687 1.00 74.25 21 ASN A N 12
ATOM 12359 C CA . ASN A 1 21 ? 8.194 -3.960 -7.178 1.00 4.50 21 ASN A CA 12
ATOM 12360 C C . ASN A 1 21 ? 6.700 -4.162 -6.946 1.00 31.13 21 ASN A C 12
ATOM 12361 O O . ASN A 1 21 ? 6.272 -4.716 -5.935 1.00 1.23 21 ASN A O 12
ATOM 12372 N N . TYR A 1 22 ? 5.906 -3.698 -7.897 1.00 3.40 22 TYR A N 12
ATOM 12373 C CA . TYR A 1 22 ? 4.462 -3.705 -7.749 1.00 33.44 22 TYR A CA 12
ATOM 12374 C C . TYR A 1 22 ? 3.843 -4.954 -8.362 1.00 60.32 22 TYR A C 12
ATOM 12375 O O . TYR A 1 22 ? 2.621 -5.086 -8.422 1.00 12.12 22 TYR A O 12
ATOM 12393 N N . ARG A 1 23 ? 4.685 -5.871 -8.812 1.00 32.32 23 ARG A N 12
ATOM 12394 C CA . ARG A 1 23 ? 4.209 -7.135 -9.355 1.00 44.43 23 ARG A CA 12
ATOM 12395 C C . ARG A 1 23 ? 4.110 -8.169 -8.233 1.00 62.15 23 ARG A C 12
ATOM 12396 O O . ARG A 1 23 ? 3.707 -9.313 -8.450 1.00 20.43 23 ARG A O 12
ATOM 12417 N N . ILE A 1 24 ? 4.474 -7.735 -7.030 1.00 4.55 24 ILE A N 12
ATOM 12418 C CA . ILE A 1 24 ? 4.393 -8.568 -5.835 1.00 64.43 24 ILE A CA 12
ATOM 12419 C C . ILE A 1 24 ? 2.979 -9.163 -5.696 1.00 72.44 24 ILE A C 12
ATOM 12420 O O . ILE A 1 24 ? 2.829 -10.350 -5.399 1.00 5.11 24 ILE A O 12
ATOM 12436 N N . ILE A 1 25 ? 1.951 -8.351 -5.949 1.00 53.40 25 ILE A N 12
ATOM 12437 C CA . ILE A 1 25 ? 0.576 -8.837 -5.935 1.00 53.22 25 ILE A CA 12
ATOM 12438 C C . ILE A 1 25 ? -0.173 -8.356 -7.178 1.00 4.45 25 ILE A C 12
ATOM 12439 O O . ILE A 1 25 ? -0.323 -9.106 -8.144 1.00 3.12 25 ILE A O 12
ATOM 12455 N N . GLY A 1 26 ? -0.629 -7.106 -7.168 1.00 42.23 26 GLY A N 12
ATOM 12456 C CA . GLY A 1 26 ? -1.317 -6.571 -8.327 1.00 1.34 26 GLY A CA 12
ATOM 12457 C C . GLY A 1 26 ? -2.503 -5.710 -7.954 1.00 70.14 26 GLY A C 12
ATOM 12458 O O . GLY A 1 26 ? -2.911 -5.672 -6.798 1.00 53.34 26 GLY A O 12
ATOM 12462 N N . ALA A 1 27 ? -3.058 -5.016 -8.934 1.00 30.44 27 ALA A N 12
ATOM 12463 C CA . ALA A 1 27 ? -4.200 -4.154 -8.697 1.00 71.40 27 ALA A CA 12
ATOM 12464 C C . ALA A 1 27 ? -5.489 -4.913 -8.955 1.00 54.21 27 ALA A C 12
ATOM 12465 O O . ALA A 1 27 ? -5.937 -5.012 -10.098 1.00 64.44 27 ALA A O 12
ATOM 12472 N N . LEU A 1 28 ? -6.061 -5.474 -7.906 1.00 55.42 28 LEU A N 12
ATOM 12473 C CA . LEU A 1 28 ? -7.336 -6.162 -8.014 1.00 14.13 28 LEU A CA 12
ATOM 12474 C C . LEU A 1 28 ? -8.337 -5.523 -7.056 1.00 32.54 28 LEU A C 12
ATOM 12475 O O . LEU A 1 28 ? -8.489 -5.950 -5.912 1.00 74.44 28 LEU A O 12
ATOM 12491 N N . PRO A 1 29 ? -8.997 -4.449 -7.505 1.00 13.53 29 PRO A N 12
ATOM 12492 C CA . PRO A 1 29 ? -9.873 -3.643 -6.669 1.00 53.12 29 PRO A CA 12
ATOM 12493 C C . PRO A 1 29 ? -11.293 -4.194 -6.572 1.00 34.22 29 PRO A C 12
ATOM 12494 O O . PRO A 1 29 ? -12.136 -3.927 -7.429 1.00 52.22 29 PRO A O 12
ATOM 12505 N N . GLN A 1 30 ? -11.541 -4.986 -5.540 1.00 2.20 30 GLN A N 12
ATOM 12506 C CA . GLN A 1 30 ? -12.893 -5.424 -5.223 1.00 43.34 30 GLN A CA 12
ATOM 12507 C C . GLN A 1 30 ? -13.584 -4.378 -4.355 1.00 63.24 30 GLN A C 12
ATOM 12508 O O . GLN A 1 30 ? -12.919 -3.550 -3.725 1.00 51.15 30 GLN A O 12
ATOM 12522 N N . GLY A 1 31 ? -14.912 -4.424 -4.325 1.00 74.20 31 GLY A N 12
ATOM 12523 C CA . GLY A 1 31 ? -15.683 -3.477 -3.541 1.00 4.12 31 GLY A CA 12
ATOM 12524 C C . GLY A 1 31 ? -15.379 -3.569 -2.058 1.00 31.35 31 GLY A C 12
ATOM 12525 O O . GLY A 1 31 ? -15.421 -2.566 -1.345 1.00 5.04 31 GLY A O 12
ATOM 12529 N N . GLN A 1 32 ? -15.076 -4.779 -1.599 1.00 74.41 32 GLN A N 12
ATOM 12530 C CA . GLN A 1 32 ? -14.706 -5.001 -0.207 1.00 41.23 32 GLN A CA 12
ATOM 12531 C C . GLN A 1 32 ? -13.399 -4.279 0.099 1.00 54.54 32 GLN A C 12
ATOM 12532 O O . GLN A 1 32 ? -13.400 -3.221 0.733 1.00 54.21 32 GLN A O 12
ATOM 12546 N N . LYS A 1 33 ? -12.294 -4.863 -0.369 1.00 44.24 33 LYS A N 12
ATOM 12547 C CA . LYS A 1 33 ? -10.969 -4.254 -0.288 1.00 4.52 33 LYS A CA 12
ATOM 12548 C C . LYS A 1 33 ? -10.427 -4.253 1.146 1.00 1.22 33 LYS A C 12
ATOM 12549 O O . LYS A 1 33 ? -11.172 -4.086 2.113 1.00 14.02 33 LYS A O 12
ATOM 12568 N N . VAL A 1 34 ? -9.121 -4.457 1.273 1.00 42.13 34 VAL A N 12
ATOM 12569 C CA . VAL A 1 34 ? -8.471 -4.506 2.580 1.00 11.20 34 VAL A CA 12
ATOM 12570 C C . VAL A 1 34 ? -8.283 -3.105 3.162 1.00 44.41 34 VAL A C 12
ATOM 12571 O O . VAL A 1 34 ? -8.097 -2.948 4.371 1.00 75.32 34 VAL A O 12
ATOM 12584 N N . GLN A 1 35 ? -8.339 -2.100 2.282 1.00 54.31 35 GLN A N 12
ATOM 12585 C CA . GLN A 1 35 ? -8.184 -0.691 2.656 1.00 21.31 35 GLN A CA 12
ATOM 12586 C C . GLN A 1 35 ? -6.733 -0.385 3.053 1.00 73.24 35 GLN A C 12
ATOM 12587 O O . GLN A 1 35 ? -5.887 -1.278 3.119 1.00 72.52 35 GLN A O 12
ATOM 12601 N N . VAL A 1 36 ? -6.452 0.885 3.304 1.00 14.50 36 VAL A N 12
ATOM 12602 C CA . VAL A 1 36 ? -5.110 1.337 3.640 1.00 21.43 36 VAL A CA 12
ATOM 12603 C C . VAL A 1 36 ? -4.989 1.588 5.143 1.00 33.20 36 VAL A C 12
ATOM 12604 O O . VAL A 1 36 ? -5.945 2.033 5.782 1.00 22.31 36 VAL A O 12
ATOM 12617 N N . ILE A 1 37 ? -3.825 1.281 5.712 1.00 61.33 37 ILE A N 12
ATOM 12618 C CA . ILE A 1 37 ? -3.586 1.544 7.123 1.00 62.22 37 ILE A CA 12
ATOM 12619 C C . ILE A 1 37 ? -3.317 3.025 7.333 1.00 40.31 37 ILE A C 12
ATOM 12620 O O . ILE A 1 37 ? -4.016 3.693 8.093 1.00 13.25 37 ILE A O 12
ATOM 12636 N N . SER A 1 38 ? -2.318 3.532 6.623 1.00 3.13 38 SER A N 12
ATOM 12637 C CA . SER A 1 38 ? -1.950 4.935 6.697 1.00 53.13 38 SER A CA 12
ATOM 12638 C C . SER A 1 38 ? -0.913 5.244 5.640 1.00 44.10 38 SER A C 12
ATOM 12639 O O . SER A 1 38 ? -0.269 4.341 5.103 1.00 64.02 38 SER A O 12
ATOM 12647 N N . GLU A 1 39 ? -0.765 6.512 5.341 1.00 54.01 39 GLU A N 12
ATOM 12648 C CA . GLU A 1 39 ? 0.157 6.954 4.317 1.00 13.33 39 GLU A CA 12
ATOM 12649 C C . GLU A 1 39 ? 1.241 7.831 4.926 1.00 41.32 39 GLU A C 12
ATOM 12650 O O . GLU A 1 39 ? 0.967 8.638 5.818 1.00 35.55 39 GLU A O 12
ATOM 12662 N N . ASN A 1 40 ? 2.469 7.649 4.463 1.00 41.13 40 ASN A N 12
ATOM 12663 C CA . ASN A 1 40 ? 3.606 8.408 4.969 1.00 10.14 40 ASN A CA 12
ATOM 12664 C C . ASN A 1 40 ? 4.843 8.097 4.146 1.00 34.34 40 ASN A C 12
ATOM 12665 O O . ASN A 1 40 ? 4.918 7.050 3.502 1.00 12.54 40 ASN A O 12
ATOM 12676 N N . SER A 1 41 ? 5.800 9.018 4.158 1.00 23.02 41 SER A N 12
ATOM 12677 C CA . SER A 1 41 ? 7.089 8.814 3.522 1.00 40.31 41 SER A CA 12
ATOM 12678 C C . SER A 1 41 ? 6.955 8.677 2.001 1.00 71.31 41 SER A C 12
ATOM 12679 O O . SER A 1 41 ? 7.856 8.169 1.330 1.00 41.32 41 SER A O 12
ATOM 12687 N N . GLY A 1 42 ? 5.830 9.145 1.463 1.00 45.44 42 GLY A N 12
ATOM 12688 C CA . GLY A 1 42 ? 5.637 9.152 0.026 1.00 4.13 42 GLY A CA 12
ATOM 12689 C C . GLY A 1 42 ? 4.656 8.097 -0.450 1.00 61.14 42 GLY A C 12
ATOM 12690 O O . GLY A 1 42 ? 4.051 8.241 -1.514 1.00 71.23 42 GLY A O 12
ATOM 12694 N N . TRP A 1 43 ? 4.485 7.042 0.335 1.00 43.31 43 TRP A N 12
ATOM 12695 C CA . TRP A 1 43 ? 3.637 5.923 -0.064 1.00 21.10 43 TRP A CA 12
ATOM 12696 C C . TRP A 1 43 ? 2.577 5.629 0.981 1.00 65.20 43 TRP A C 12
ATOM 12697 O O . TRP A 1 43 ? 2.667 6.067 2.128 1.00 10.11 43 TRP A O 12
ATOM 12718 N N . SER A 1 44 ? 1.563 4.902 0.563 1.00 31.51 44 SER A N 12
ATOM 12719 C CA . SER A 1 44 ? 0.502 4.483 1.455 1.00 1.42 44 SER A CA 12
ATOM 12720 C C . SER A 1 44 ? 0.719 3.030 1.861 1.00 70.41 44 SER A C 12
ATOM 12721 O O . SER A 1 44 ? 0.828 2.148 1.008 1.00 1.42 44 SER A O 12
ATOM 12729 N N . LYS A 1 45 ? 0.814 2.797 3.158 1.00 22.23 45 LYS A N 12
ATOM 12730 C CA . LYS A 1 45 ? 1.063 1.483 3.688 1.00 25.43 45 LYS A CA 12
ATOM 12731 C C . LYS A 1 45 ? -0.226 0.685 3.773 1.00 61.43 45 LYS A C 12
ATOM 12732 O O . LYS A 1 45 ? -1.198 1.107 4.408 1.00 33.14 45 LYS A O 12
ATOM 12751 N N . ILE A 1 46 ? -0.221 -0.469 3.145 1.00 73.31 46 ILE A N 12
ATOM 12752 C CA . ILE A 1 46 ? -1.404 -1.308 3.079 1.00 13.13 46 ILE A CA 12
ATOM 12753 C C . ILE A 1 46 ? -1.102 -2.710 3.573 1.00 32.12 46 ILE A C 12
ATOM 12754 O O . ILE A 1 46 ? 0.021 -3.200 3.442 1.00 32.10 46 ILE A O 12
ATOM 12770 N N . ASN A 1 47 ? -2.101 -3.341 4.161 1.00 25.01 47 ASN A N 12
ATOM 12771 C CA . ASN A 1 47 ? -1.961 -4.701 4.643 1.00 63.03 47 ASN A CA 12
ATOM 12772 C C . ASN A 1 47 ? -2.776 -5.630 3.765 1.00 0.02 47 ASN A C 12
ATOM 12773 O O . ASN A 1 47 ? -4.003 -5.564 3.746 1.00 64.11 47 ASN A O 12
ATOM 12784 N N . TYR A 1 48 ? -2.098 -6.494 3.040 1.00 20.20 48 TYR A N 12
ATOM 12785 C CA . TYR A 1 48 ? -2.775 -7.413 2.152 1.00 32.35 48 TYR A CA 12
ATOM 12786 C C . TYR A 1 48 ? -2.795 -8.800 2.769 1.00 25.24 48 TYR A C 12
ATOM 12787 O O . TYR A 1 48 ? -1.900 -9.609 2.541 1.00 33.41 48 TYR A O 12
ATOM 12805 N N . ASN A 1 49 ? -3.796 -9.035 3.602 1.00 1.13 49 ASN A N 12
ATOM 12806 C CA . ASN A 1 49 ? -3.988 -10.328 4.253 1.00 44.00 49 ASN A CA 12
ATOM 12807 C C . ASN A 1 49 ? -2.786 -10.686 5.135 1.00 71.52 49 ASN A C 12
ATOM 12808 O O . ASN A 1 49 ? -2.238 -11.786 5.052 1.00 64.24 49 ASN A O 12
ATOM 12819 N N . GLY A 1 50 ? -2.387 -9.749 5.983 1.00 32.45 50 GLY A N 12
ATOM 12820 C CA . GLY A 1 50 ? -1.326 -10.007 6.939 1.00 64.53 50 GLY A CA 12
ATOM 12821 C C . GLY A 1 50 ? 0.051 -9.556 6.479 1.00 64.24 50 GLY A C 12
ATOM 12822 O O . GLY A 1 50 ? 0.950 -9.397 7.305 1.00 62.33 50 GLY A O 12
ATOM 12826 N N . GLN A 1 51 ? 0.232 -9.323 5.185 1.00 74.40 51 GLN A N 12
ATOM 12827 C CA . GLN A 1 51 ? 1.526 -8.861 4.694 1.00 11.40 51 GLN A CA 12
ATOM 12828 C C . GLN A 1 51 ? 1.485 -7.371 4.385 1.00 2.20 51 GLN A C 12
ATOM 12829 O O . GLN A 1 51 ? 0.452 -6.837 3.979 1.00 71.21 51 GLN A O 12
ATOM 12843 N N . THR A 1 52 ? 2.611 -6.709 4.585 1.00 13.41 52 THR A N 12
ATOM 12844 C CA . THR A 1 52 ? 2.692 -5.267 4.416 1.00 63.41 52 THR A CA 12
ATOM 12845 C C . THR A 1 52 ? 3.158 -4.895 3.011 1.00 23.23 52 THR A C 12
ATOM 12846 O O . THR A 1 52 ? 4.167 -5.408 2.528 1.00 61.14 52 THR A O 12
ATOM 12857 N N . GLY A 1 53 ? 2.418 -4.005 2.369 1.00 24.20 53 GLY A N 12
ATOM 12858 C CA . GLY A 1 53 ? 2.805 -3.515 1.064 1.00 4.43 53 GLY A CA 12
ATOM 12859 C C . GLY A 1 53 ? 2.677 -2.008 0.974 1.00 51.11 53 GLY A C 12
ATOM 12860 O O . GLY A 1 53 ? 2.134 -1.373 1.882 1.00 53.43 53 GLY A O 12
ATOM 12864 N N . TYR A 1 54 ? 3.182 -1.433 -0.105 1.00 3.42 54 TYR A N 12
ATOM 12865 C CA . TYR A 1 54 ? 3.104 0.005 -0.313 1.00 50.14 54 TYR A CA 12
ATOM 12866 C C . TYR A 1 54 ? 2.604 0.315 -1.716 1.00 63.00 54 TYR A C 12
ATOM 12867 O O . TYR A 1 54 ? 2.796 -0.469 -2.646 1.00 44.55 54 TYR A O 12
ATOM 12885 N N . ILE A 1 55 ? 1.947 1.453 -1.854 1.00 42.34 55 ILE A N 12
ATOM 12886 C CA . ILE A 1 55 ? 1.542 1.958 -3.158 1.00 51.32 55 ILE A CA 12
ATOM 12887 C C . ILE A 1 55 ? 1.657 3.474 -3.185 1.00 24.00 55 ILE A C 12
ATOM 12888 O O . ILE A 1 55 ? 1.585 4.126 -2.137 1.00 3.33 55 ILE A O 12
ATOM 12904 N N . GLY A 1 56 ? 1.867 4.028 -4.364 1.00 42.32 56 GLY A N 12
ATOM 12905 C CA . GLY A 1 56 ? 1.943 5.464 -4.496 1.00 54.20 56 GLY A CA 12
ATOM 12906 C C . GLY A 1 56 ? 0.576 6.100 -4.394 1.00 20.22 56 GLY A C 12
ATOM 12907 O O . GLY A 1 56 ? -0.347 5.709 -5.106 1.00 70.12 56 GLY A O 12
ATOM 12911 N N . THR A 1 57 ? 0.452 7.093 -3.525 1.00 74.40 57 THR A N 12
ATOM 12912 C CA . THR A 1 57 ? -0.832 7.727 -3.241 1.00 44.04 57 THR A CA 12
ATOM 12913 C C . THR A 1 57 ? -1.413 8.450 -4.468 1.00 43.13 57 THR A C 12
ATOM 12914 O O . THR A 1 57 ? -2.533 8.962 -4.424 1.00 45.24 57 THR A O 12
ATOM 12925 N N . ARG A 1 58 ? -0.656 8.485 -5.561 1.00 24.45 58 ARG A N 12
ATOM 12926 C CA . ARG A 1 58 ? -1.131 9.073 -6.798 1.00 23.14 58 ARG A CA 12
ATOM 12927 C C . ARG A 1 58 ? -2.244 8.218 -7.393 1.00 64.31 58 ARG A C 12
ATOM 12928 O O . ARG A 1 58 ? -3.174 8.736 -8.006 1.00 31.12 58 ARG A O 12
ATOM 12949 N N . TYR A 1 59 ? -2.140 6.906 -7.215 1.00 10.24 59 TYR A N 12
ATOM 12950 C CA . TYR A 1 59 ? -3.164 5.992 -7.678 1.00 3.11 59 TYR A CA 12
ATOM 12951 C C . TYR A 1 59 ? -3.566 5.042 -6.566 1.00 62.10 59 TYR A C 12
ATOM 12952 O O . TYR A 1 59 ? -2.749 4.276 -6.062 1.00 50.22 59 TYR A O 12
ATOM 12970 N N . LEU A 1 60 ? -4.830 5.094 -6.203 1.00 73.13 60 LEU A N 12
ATOM 12971 C CA . LEU A 1 60 ? -5.351 4.279 -5.123 1.00 43.42 60 LEU A CA 12
ATOM 12972 C C . LEU A 1 60 ? -6.848 4.091 -5.331 1.00 44.53 60 LEU A C 12
ATOM 12973 O O . LEU A 1 60 ? -7.575 5.059 -5.564 1.00 22.14 60 LEU A O 12
ATOM 12989 N N . SER A 1 61 ? -7.304 2.852 -5.269 1.00 20.43 61 SER A N 12
ATOM 12990 C CA . SER A 1 61 ? -8.709 2.562 -5.461 1.00 13.22 61 SER A CA 12
ATOM 12991 C C . SER A 1 61 ? -9.437 2.674 -4.128 1.00 24.14 61 SER A C 12
ATOM 12992 O O . SER A 1 61 ? -9.098 1.985 -3.166 1.00 53.02 61 SER A O 12
ATOM 13000 N N . LYS A 1 62 ? -10.416 3.563 -4.076 1.00 33.04 62 LYS A N 12
ATOM 13001 C CA . LYS A 1 62 ? -11.192 3.791 -2.864 1.00 52.14 62 LYS A CA 12
ATOM 13002 C C . LYS A 1 62 ? -12.199 2.656 -2.649 1.00 43.40 62 LYS A C 12
ATOM 13003 O O . LYS A 1 62 ? -12.077 1.587 -3.247 1.00 12.34 62 LYS A O 12
ATOM 13022 N N . LEU A 1 63 ? -13.189 2.882 -1.792 1.00 50.24 63 LEU A N 12
ATOM 13023 C CA . LEU A 1 63 ? -14.205 1.872 -1.522 1.00 31.11 63 LEU A CA 12
ATOM 13024 C C . LEU A 1 63 ? -15.077 1.638 -2.755 1.00 12.02 63 LEU A C 12
ATOM 13025 O O . LEU A 1 63 ? -15.566 0.531 -2.969 1.00 21.42 63 LEU A O 12
ATOM 13041 N N . GLU A 1 64 ? -15.258 2.700 -3.544 1.00 71.12 64 GLU A N 12
ATOM 13042 C CA . GLU A 1 64 ? -15.902 2.636 -4.856 1.00 31.12 64 GLU A CA 12
ATOM 13043 C C . GLU A 1 64 ? -17.202 1.836 -4.863 1.00 60.20 64 GLU A C 12
ATOM 13044 O O . GLU A 1 64 ? -17.288 0.786 -5.498 1.00 62.32 64 GLU A O 12
ATOM 13056 N N . HIS A 1 65 ? -18.196 2.355 -4.148 1.00 21.53 65 HIS A N 12
ATOM 13057 C CA . HIS A 1 65 ? -19.553 1.801 -4.144 1.00 53.44 65 HIS A CA 12
ATOM 13058 C C . HIS A 1 65 ? -19.576 0.301 -3.822 1.00 11.52 65 HIS A C 12
ATOM 13059 O O . HIS A 1 65 ? -19.480 -0.548 -4.711 1.00 35.34 65 HIS A O 12
ATOM 13074 N N . HIS A 1 66 ? -19.726 -0.014 -2.547 1.00 21.32 66 HIS A N 12
ATOM 13075 C CA . HIS A 1 66 ? -19.820 -1.403 -2.112 1.00 53.31 66 HIS A CA 12
ATOM 13076 C C . HIS A 1 66 ? -21.184 -1.665 -1.488 1.00 5.04 66 HIS A C 12
ATOM 13077 O O . HIS A 1 66 ? -21.916 -0.728 -1.158 1.00 22.13 66 HIS A O 12
ATOM 13092 N N . HIS A 1 67 ? -21.523 -2.932 -1.336 1.00 64.32 67 HIS A N 12
ATOM 13093 C CA . HIS A 1 67 ? -22.793 -3.316 -0.745 1.00 44.45 67 HIS A CA 12
ATOM 13094 C C . HIS A 1 67 ? -22.735 -3.175 0.774 1.00 53.25 67 HIS A C 12
ATOM 13095 O O . HIS A 1 67 ? -21.754 -3.562 1.412 1.00 33.34 67 HIS A O 12
ATOM 13110 N N . HIS A 1 68 ? -23.784 -2.604 1.345 1.00 72.42 68 HIS A N 12
ATOM 13111 C CA . HIS A 1 68 ? -23.876 -2.440 2.787 1.00 45.33 68 HIS A CA 12
ATOM 13112 C C . HIS A 1 68 ? -24.699 -3.573 3.382 1.00 32.44 68 HIS A C 12
ATOM 13113 O O . HIS A 1 68 ? -25.917 -3.612 3.227 1.00 10.31 68 HIS A O 12
ATOM 13128 N N . HIS A 1 69 ? -24.031 -4.501 4.047 1.00 3.10 69 HIS A N 12
ATOM 13129 C CA . HIS A 1 69 ? -24.707 -5.654 4.622 1.00 42.31 69 HIS A CA 12
ATOM 13130 C C . HIS A 1 69 ? -25.247 -5.321 6.009 1.00 54.22 69 HIS A C 12
ATOM 13131 O O . HIS A 1 69 ? -24.483 -5.057 6.941 1.00 34.41 69 HIS A O 12
ATOM 13146 N N . HIS A 1 70 ? -26.565 -5.314 6.130 1.00 73.23 70 HIS A N 12
ATOM 13147 C CA . HIS A 1 70 ? -27.227 -5.037 7.394 1.00 22.21 70 HIS A CA 12
ATOM 13148 C C . HIS A 1 70 ? -28.150 -6.195 7.752 1.00 13.32 70 HIS A C 12
ATOM 13149 O O . HIS A 1 70 ? -27.726 -7.083 8.511 1.00 37.88 70 HIS A O 12
ATOM 13165 N N . MET A 1 1 ? -4.382 15.403 -5.603 1.00 71.42 1 MET A N 13
ATOM 13166 C CA . MET A 1 1 ? -5.289 16.167 -6.488 1.00 74.42 1 MET A CA 13
ATOM 13167 C C . MET A 1 1 ? -6.250 15.226 -7.200 1.00 54.40 1 MET A C 13
ATOM 13168 O O . MET A 1 1 ? -5.828 14.238 -7.800 1.00 24.43 1 MET A O 13
ATOM 13184 N N . ILE A 1 2 ? -7.533 15.533 -7.132 1.00 31.21 2 ILE A N 13
ATOM 13185 C CA . ILE A 1 2 ? -8.529 14.803 -7.894 1.00 33.00 2 ILE A CA 13
ATOM 13186 C C . ILE A 1 2 ? -8.681 15.471 -9.256 1.00 44.42 2 ILE A C 13
ATOM 13187 O O . ILE A 1 2 ? -9.535 16.335 -9.442 1.00 50.33 2 ILE A O 13
ATOM 13203 N N . GLY A 1 3 ? -7.816 15.100 -10.191 1.00 45.12 3 GLY A N 13
ATOM 13204 C CA . GLY A 1 3 ? -7.771 15.798 -11.462 1.00 60.21 3 GLY A CA 13
ATOM 13205 C C . GLY A 1 3 ? -8.286 14.970 -12.620 1.00 13.20 3 GLY A C 13
ATOM 13206 O O . GLY A 1 3 ? -8.279 15.438 -13.760 1.00 32.53 3 GLY A O 13
ATOM 13210 N N . ASP A 1 4 ? -8.720 13.741 -12.330 1.00 32.41 4 ASP A N 13
ATOM 13211 C CA . ASP A 1 4 ? -9.273 12.826 -13.345 1.00 14.15 4 ASP A CA 13
ATOM 13212 C C . ASP A 1 4 ? -8.191 12.286 -14.281 1.00 34.43 4 ASP A C 13
ATOM 13213 O O . ASP A 1 4 ? -8.096 11.080 -14.500 1.00 63.33 4 ASP A O 13
ATOM 13222 N N . TYR A 1 5 ? -7.391 13.181 -14.845 1.00 63.34 5 TYR A N 13
ATOM 13223 C CA . TYR A 1 5 ? -6.332 12.793 -15.766 1.00 74.20 5 TYR A CA 13
ATOM 13224 C C . TYR A 1 5 ? -5.121 12.272 -15.000 1.00 0.53 5 TYR A C 13
ATOM 13225 O O . TYR A 1 5 ? -4.454 11.332 -15.431 1.00 42.34 5 TYR A O 13
ATOM 13243 N N . TYR A 1 6 ? -4.850 12.889 -13.860 1.00 61.13 6 TYR A N 13
ATOM 13244 C CA . TYR A 1 6 ? -3.674 12.558 -13.071 1.00 73.42 6 TYR A CA 13
ATOM 13245 C C . TYR A 1 6 ? -4.017 11.531 -11.998 1.00 13.30 6 TYR A C 13
ATOM 13246 O O . TYR A 1 6 ? -4.159 11.863 -10.823 1.00 55.41 6 TYR A O 13
ATOM 13264 N N . ILE A 1 7 ? -4.193 10.293 -12.435 1.00 24.25 7 ILE A N 13
ATOM 13265 C CA . ILE A 1 7 ? -4.478 9.176 -11.547 1.00 34.42 7 ILE A CA 13
ATOM 13266 C C . ILE A 1 7 ? -4.486 7.883 -12.361 1.00 11.34 7 ILE A C 13
ATOM 13267 O O . ILE A 1 7 ? -4.716 7.911 -13.573 1.00 74.40 7 ILE A O 13
ATOM 13283 N N . ASN A 1 8 ? -4.211 6.765 -11.712 1.00 24.34 8 ASN A N 13
ATOM 13284 C CA . ASN A 1 8 ? -4.169 5.481 -12.399 1.00 4.21 8 ASN A CA 13
ATOM 13285 C C . ASN A 1 8 ? -5.521 4.783 -12.311 1.00 64.35 8 ASN A C 13
ATOM 13286 O O . ASN A 1 8 ? -5.791 4.061 -11.354 1.00 2.41 8 ASN A O 13
ATOM 13297 N N . ALA A 1 9 ? -6.378 5.022 -13.293 1.00 15.32 9 ALA A N 13
ATOM 13298 C CA . ALA A 1 9 ? -7.707 4.430 -13.300 1.00 0.40 9 ALA A CA 13
ATOM 13299 C C . ALA A 1 9 ? -7.971 3.689 -14.604 1.00 3.14 9 ALA A C 13
ATOM 13300 O O . ALA A 1 9 ? -8.295 4.300 -15.626 1.00 72.34 9 ALA A O 13
ATOM 13307 N N . SER A 1 10 ? -7.801 2.377 -14.573 1.00 43.14 10 SER A N 13
ATOM 13308 C CA . SER A 1 10 ? -8.074 1.534 -15.731 1.00 54.21 10 SER A CA 13
ATOM 13309 C C . SER A 1 10 ? -8.476 0.131 -15.277 1.00 32.31 10 SER A C 13
ATOM 13310 O O . SER A 1 10 ? -9.646 -0.253 -15.358 1.00 43.44 10 SER A O 13
ATOM 13318 N N . ALA A 1 11 ? -7.501 -0.614 -14.773 1.00 43.14 11 ALA A N 13
ATOM 13319 C CA . ALA A 1 11 ? -7.721 -1.974 -14.299 1.00 75.12 11 ALA A CA 13
ATOM 13320 C C . ALA A 1 11 ? -6.654 -2.338 -13.273 1.00 21.22 11 ALA A C 13
ATOM 13321 O O . ALA A 1 11 ? -6.961 -2.685 -12.132 1.00 20.24 11 ALA A O 13
ATOM 13328 N N . LEU A 1 12 ? -5.395 -2.247 -13.688 1.00 15.14 12 LEU A N 13
ATOM 13329 C CA . LEU A 1 12 ? -4.269 -2.413 -12.776 1.00 5.22 12 LEU A CA 13
ATOM 13330 C C . LEU A 1 12 ? -4.034 -1.090 -12.059 1.00 63.54 12 LEU A C 13
ATOM 13331 O O . LEU A 1 12 ? -3.111 -0.349 -12.394 1.00 64.11 12 LEU A O 13
ATOM 13347 N N . ASN A 1 13 ? -4.902 -0.785 -11.100 1.00 52.13 13 ASN A N 13
ATOM 13348 C CA . ASN A 1 13 ? -4.939 0.545 -10.498 1.00 54.22 13 ASN A CA 13
ATOM 13349 C C . ASN A 1 13 ? -3.939 0.700 -9.358 1.00 72.02 13 ASN A C 13
ATOM 13350 O O . ASN A 1 13 ? -3.323 1.754 -9.214 1.00 14.55 13 ASN A O 13
ATOM 13361 N N . VAL A 1 14 ? -3.766 -0.339 -8.554 1.00 50.34 14 VAL A N 13
ATOM 13362 C CA . VAL A 1 14 ? -2.922 -0.226 -7.374 1.00 41.50 14 VAL A CA 13
ATOM 13363 C C . VAL A 1 14 ? -1.439 -0.279 -7.740 1.00 42.40 14 VAL A C 13
ATOM 13364 O O . VAL A 1 14 ? -0.722 0.706 -7.572 1.00 55.23 14 VAL A O 13
ATOM 13377 N N . ARG A 1 15 ? -0.986 -1.432 -8.240 1.00 13.42 15 ARG A N 13
ATOM 13378 C CA . ARG A 1 15 ? 0.422 -1.630 -8.625 1.00 43.42 15 ARG A CA 13
ATOM 13379 C C . ARG A 1 15 ? 1.396 -1.291 -7.491 1.00 2.13 15 ARG A C 13
ATOM 13380 O O . ARG A 1 15 ? 2.576 -1.038 -7.744 1.00 0.14 15 ARG A O 13
ATOM 13401 N N . SER A 1 16 ? 0.897 -1.296 -6.257 1.00 44.33 16 SER A N 13
ATOM 13402 C CA . SER A 1 16 ? 1.702 -0.986 -5.073 1.00 33.33 16 SER A CA 13
ATOM 13403 C C . SER A 1 16 ? 2.261 0.442 -5.128 1.00 44.13 16 SER A C 13
ATOM 13404 O O . SER A 1 16 ? 3.290 0.744 -4.523 1.00 55.23 16 SER A O 13
ATOM 13412 N N . GLY A 1 17 ? 1.576 1.321 -5.850 1.00 55.03 17 GLY A N 13
ATOM 13413 C CA . GLY A 1 17 ? 1.977 2.711 -5.895 1.00 33.12 17 GLY A CA 13
ATOM 13414 C C . GLY A 1 17 ? 2.529 3.112 -7.243 1.00 31.10 17 GLY A C 13
ATOM 13415 O O . GLY A 1 17 ? 1.812 3.107 -8.242 1.00 73.14 17 GLY A O 13
ATOM 13419 N N . GLU A 1 18 ? 3.815 3.426 -7.280 1.00 20.14 18 GLU A N 13
ATOM 13420 C CA . GLU A 1 18 ? 4.448 3.927 -8.497 1.00 64.55 18 GLU A CA 13
ATOM 13421 C C . GLU A 1 18 ? 4.640 2.809 -9.520 1.00 23.35 18 GLU A C 13
ATOM 13422 O O . GLU A 1 18 ? 5.063 3.058 -10.651 1.00 23.42 18 GLU A O 13
ATOM 13434 N N . GLY A 1 19 ? 4.329 1.584 -9.113 1.00 53.01 19 GLY A N 13
ATOM 13435 C CA . GLY A 1 19 ? 4.501 0.440 -9.986 1.00 15.33 19 GLY A CA 13
ATOM 13436 C C . GLY A 1 19 ? 5.830 -0.249 -9.770 1.00 14.03 19 GLY A C 13
ATOM 13437 O O . GLY A 1 19 ? 6.385 -0.846 -10.690 1.00 62.44 19 GLY A O 13
ATOM 13441 N N . THR A 1 20 ? 6.342 -0.165 -8.552 1.00 14.34 20 THR A N 13
ATOM 13442 C CA . THR A 1 20 ? 7.616 -0.778 -8.218 1.00 72.55 20 THR A CA 13
ATOM 13443 C C . THR A 1 20 ? 7.473 -2.291 -8.075 1.00 70.44 20 THR A C 13
ATOM 13444 O O . THR A 1 20 ? 8.069 -3.064 -8.828 1.00 61.23 20 THR A O 13
ATOM 13455 N N . ASN A 1 21 ? 6.661 -2.706 -7.114 1.00 0.21 21 ASN A N 13
ATOM 13456 C CA . ASN A 1 21 ? 6.417 -4.120 -6.879 1.00 21.12 21 ASN A CA 13
ATOM 13457 C C . ASN A 1 21 ? 5.059 -4.519 -7.425 1.00 44.23 21 ASN A C 13
ATOM 13458 O O . ASN A 1 21 ? 4.039 -4.392 -6.751 1.00 70.24 21 ASN A O 13
ATOM 13469 N N . TYR A 1 22 ? 5.044 -4.996 -8.657 1.00 40.43 22 TYR A N 13
ATOM 13470 C CA . TYR A 1 22 ? 3.798 -5.382 -9.301 1.00 54.44 22 TYR A CA 13
ATOM 13471 C C . TYR A 1 22 ? 3.513 -6.863 -9.097 1.00 63.31 22 TYR A C 13
ATOM 13472 O O . TYR A 1 22 ? 2.487 -7.373 -9.540 1.00 73.10 22 TYR A O 13
ATOM 13490 N N . ARG A 1 23 ? 4.422 -7.545 -8.412 1.00 50.11 23 ARG A N 13
ATOM 13491 C CA . ARG A 1 23 ? 4.262 -8.967 -8.131 1.00 12.22 23 ARG A CA 13
ATOM 13492 C C . ARG A 1 23 ? 3.375 -9.194 -6.906 1.00 33.42 23 ARG A C 13
ATOM 13493 O O . ARG A 1 23 ? 2.768 -10.253 -6.762 1.00 62.45 23 ARG A O 13
ATOM 13514 N N . ILE A 1 24 ? 3.303 -8.199 -6.029 1.00 51.05 24 ILE A N 13
ATOM 13515 C CA . ILE A 1 24 ? 2.523 -8.327 -4.802 1.00 31.21 24 ILE A CA 13
ATOM 13516 C C . ILE A 1 24 ? 1.101 -7.791 -4.988 1.00 30.11 24 ILE A C 13
ATOM 13517 O O . ILE A 1 24 ? 0.129 -8.508 -4.752 1.00 75.32 24 ILE A O 13
ATOM 13533 N N . ILE A 1 25 ? 0.981 -6.542 -5.419 1.00 0.43 25 ILE A N 13
ATOM 13534 C CA . ILE A 1 25 ? -0.320 -5.936 -5.660 1.00 23.24 25 ILE A CA 13
ATOM 13535 C C . ILE A 1 25 ? -0.334 -5.307 -7.050 1.00 13.42 25 ILE A C 13
ATOM 13536 O O . ILE A 1 25 ? 0.652 -4.694 -7.464 1.00 64.31 25 ILE A O 13
ATOM 13552 N N . GLY A 1 26 ? -1.431 -5.464 -7.778 1.00 15.53 26 GLY A N 13
ATOM 13553 C CA . GLY A 1 26 ? -1.493 -4.929 -9.126 1.00 35.24 26 GLY A CA 13
ATOM 13554 C C . GLY A 1 26 ? -2.855 -4.379 -9.499 1.00 3.41 26 GLY A C 13
ATOM 13555 O O . GLY A 1 26 ? -3.028 -3.162 -9.611 1.00 14.53 26 GLY A O 13
ATOM 13559 N N . ALA A 1 27 ? -3.816 -5.273 -9.692 1.00 74.33 27 ALA A N 13
ATOM 13560 C CA . ALA A 1 27 ? -5.141 -4.904 -10.191 1.00 32.15 27 ALA A CA 13
ATOM 13561 C C . ALA A 1 27 ? -5.991 -4.215 -9.128 1.00 33.02 27 ALA A C 13
ATOM 13562 O O . ALA A 1 27 ? -5.476 -3.692 -8.142 1.00 20.13 27 ALA A O 13
ATOM 13569 N N . LEU A 1 28 ? -7.297 -4.190 -9.377 1.00 71.41 28 LEU A N 13
ATOM 13570 C CA . LEU A 1 28 ? -8.278 -3.633 -8.451 1.00 1.00 28 LEU A CA 13
ATOM 13571 C C . LEU A 1 28 ? -8.798 -4.743 -7.535 1.00 53.02 28 LEU A C 13
ATOM 13572 O O . LEU A 1 28 ? -9.766 -5.427 -7.865 1.00 75.52 28 LEU A O 13
ATOM 13588 N N . PRO A 1 29 ? -8.144 -4.956 -6.385 1.00 73.02 29 PRO A N 13
ATOM 13589 C CA . PRO A 1 29 ? -8.393 -6.120 -5.532 1.00 4.04 29 PRO A CA 13
ATOM 13590 C C . PRO A 1 29 ? -9.607 -5.944 -4.614 1.00 63.40 29 PRO A C 13
ATOM 13591 O O . PRO A 1 29 ? -9.857 -6.778 -3.738 1.00 54.21 29 PRO A O 13
ATOM 13602 N N . GLN A 1 30 ? -10.335 -4.841 -4.816 1.00 44.33 30 GLN A N 13
ATOM 13603 C CA . GLN A 1 30 ? -11.493 -4.472 -3.991 1.00 25.24 30 GLN A CA 13
ATOM 13604 C C . GLN A 1 30 ? -11.060 -4.038 -2.591 1.00 22.05 30 GLN A C 13
ATOM 13605 O O . GLN A 1 30 ? -11.201 -2.874 -2.225 1.00 73.11 30 GLN A O 13
ATOM 13619 N N . GLY A 1 31 ? -10.534 -4.975 -1.816 1.00 63.54 31 GLY A N 13
ATOM 13620 C CA . GLY A 1 31 ? -10.065 -4.656 -0.485 1.00 1.15 31 GLY A CA 13
ATOM 13621 C C . GLY A 1 31 ? -10.626 -5.581 0.568 1.00 0.40 31 GLY A C 13
ATOM 13622 O O . GLY A 1 31 ? -11.548 -5.214 1.294 1.00 52.22 31 GLY A O 13
ATOM 13626 N N . GLN A 1 32 ? -10.066 -6.784 0.651 1.00 51.32 32 GLN A N 13
ATOM 13627 C CA . GLN A 1 32 ? -10.498 -7.773 1.633 1.00 32.13 32 GLN A CA 13
ATOM 13628 C C . GLN A 1 32 ? -10.231 -7.274 3.056 1.00 20.41 32 GLN A C 13
ATOM 13629 O O . GLN A 1 32 ? -11.117 -7.290 3.910 1.00 61.11 32 GLN A O 13
ATOM 13643 N N . LYS A 1 33 ? -9.001 -6.837 3.294 1.00 53.14 33 LYS A N 13
ATOM 13644 C CA . LYS A 1 33 ? -8.618 -6.218 4.561 1.00 4.22 33 LYS A CA 13
ATOM 13645 C C . LYS A 1 33 ? -7.693 -5.049 4.264 1.00 42.42 33 LYS A C 13
ATOM 13646 O O . LYS A 1 33 ? -6.964 -4.563 5.131 1.00 61.13 33 LYS A O 13
ATOM 13665 N N . VAL A 1 34 ? -7.751 -4.597 3.020 1.00 70.43 34 VAL A N 13
ATOM 13666 C CA . VAL A 1 34 ? -6.790 -3.643 2.500 1.00 1.23 34 VAL A CA 13
ATOM 13667 C C . VAL A 1 34 ? -7.487 -2.472 1.825 1.00 41.31 34 VAL A C 13
ATOM 13668 O O . VAL A 1 34 ? -8.181 -2.655 0.829 1.00 70.03 34 VAL A O 13
ATOM 13681 N N . GLN A 1 35 ? -7.312 -1.278 2.370 1.00 5.20 35 GLN A N 13
ATOM 13682 C CA . GLN A 1 35 ? -7.744 -0.076 1.680 1.00 24.43 35 GLN A CA 13
ATOM 13683 C C . GLN A 1 35 ? -6.781 1.081 1.963 1.00 31.33 35 GLN A C 13
ATOM 13684 O O . GLN A 1 35 ? -5.828 1.282 1.213 1.00 34.20 35 GLN A O 13
ATOM 13698 N N . VAL A 1 36 ? -6.992 1.809 3.055 1.00 20.14 36 VAL A N 13
ATOM 13699 C CA . VAL A 1 36 ? -6.107 2.906 3.436 1.00 54.30 36 VAL A CA 13
ATOM 13700 C C . VAL A 1 36 ? -5.987 2.970 4.954 1.00 71.10 36 VAL A C 13
ATOM 13701 O O . VAL A 1 36 ? -6.974 3.219 5.646 1.00 64.42 36 VAL A O 13
ATOM 13714 N N . ILE A 1 37 ? -4.794 2.718 5.475 1.00 12.12 37 ILE A N 13
ATOM 13715 C CA . ILE A 1 37 ? -4.562 2.847 6.906 1.00 24.14 37 ILE A CA 13
ATOM 13716 C C . ILE A 1 37 ? -3.881 4.175 7.216 1.00 43.22 37 ILE A C 13
ATOM 13717 O O . ILE A 1 37 ? -4.406 4.984 7.982 1.00 24.01 37 ILE A O 13
ATOM 13733 N N . SER A 1 38 ? -2.730 4.412 6.597 1.00 53.32 38 SER A N 13
ATOM 13734 C CA . SER A 1 38 ? -2.032 5.677 6.752 1.00 21.42 38 SER A CA 13
ATOM 13735 C C . SER A 1 38 ? -0.932 5.797 5.720 1.00 13.24 38 SER A C 13
ATOM 13736 O O . SER A 1 38 ? -0.402 4.794 5.241 1.00 33.24 38 SER A O 13
ATOM 13744 N N . GLU A 1 39 ? -0.604 7.028 5.382 1.00 14.30 39 GLU A N 13
ATOM 13745 C CA . GLU A 1 39 ? 0.422 7.301 4.395 1.00 44.44 39 GLU A CA 13
ATOM 13746 C C . GLU A 1 39 ? 1.577 8.063 5.028 1.00 74.22 39 GLU A C 13
ATOM 13747 O O . GLU A 1 39 ? 1.381 8.829 5.976 1.00 53.21 39 GLU A O 13
ATOM 13759 N N . ASN A 1 40 ? 2.770 7.847 4.505 1.00 14.42 40 ASN A N 13
ATOM 13760 C CA . ASN A 1 40 ? 3.959 8.520 4.996 1.00 70.24 40 ASN A CA 13
ATOM 13761 C C . ASN A 1 40 ? 5.055 8.468 3.939 1.00 35.43 40 ASN A C 13
ATOM 13762 O O . ASN A 1 40 ? 5.327 7.405 3.372 1.00 0.42 40 ASN A O 13
ATOM 13773 N N . SER A 1 41 ? 5.655 9.625 3.656 1.00 34.14 41 SER A N 13
ATOM 13774 C CA . SER A 1 41 ? 6.785 9.720 2.732 1.00 62.22 41 SER A CA 13
ATOM 13775 C C . SER A 1 41 ? 6.331 9.509 1.279 1.00 74.23 41 SER A C 13
ATOM 13776 O O . SER A 1 41 ? 7.114 9.117 0.414 1.00 44.35 41 SER A O 13
ATOM 13784 N N . GLY A 1 42 ? 5.059 9.782 1.017 1.00 41.00 42 GLY A N 13
ATOM 13785 C CA . GLY A 1 42 ? 4.548 9.717 -0.340 1.00 64.12 42 GLY A CA 13
ATOM 13786 C C . GLY A 1 42 ? 3.762 8.450 -0.613 1.00 13.23 42 GLY A C 13
ATOM 13787 O O . GLY A 1 42 ? 2.957 8.402 -1.546 1.00 12.21 42 GLY A O 13
ATOM 13791 N N . TRP A 1 43 ? 3.991 7.429 0.194 1.00 22.10 43 TRP A N 13
ATOM 13792 C CA . TRP A 1 43 ? 3.304 6.155 0.026 1.00 35.35 43 TRP A CA 13
ATOM 13793 C C . TRP A 1 43 ? 2.482 5.816 1.257 1.00 62.13 43 TRP A C 13
ATOM 13794 O O . TRP A 1 43 ? 2.801 6.239 2.365 1.00 22.42 43 TRP A O 13
ATOM 13815 N N . SER A 1 44 ? 1.429 5.050 1.053 1.00 0.24 44 SER A N 13
ATOM 13816 C CA . SER A 1 44 ? 0.583 4.596 2.141 1.00 72.24 44 SER A CA 13
ATOM 13817 C C . SER A 1 44 ? 0.998 3.193 2.557 1.00 64.35 44 SER A C 13
ATOM 13818 O O . SER A 1 44 ? 1.269 2.341 1.706 1.00 1.45 44 SER A O 13
ATOM 13826 N N . LYS A 1 45 ? 1.057 2.955 3.855 1.00 53.11 45 LYS A N 13
ATOM 13827 C CA . LYS A 1 45 ? 1.489 1.688 4.373 1.00 72.12 45 LYS A CA 13
ATOM 13828 C C . LYS A 1 45 ? 0.277 0.837 4.740 1.00 2.21 45 LYS A C 13
ATOM 13829 O O . LYS A 1 45 ? -0.638 1.301 5.428 1.00 32.32 45 LYS A O 13
ATOM 13848 N N . ILE A 1 46 ? 0.280 -0.405 4.281 1.00 44.24 46 ILE A N 13
ATOM 13849 C CA . ILE A 1 46 ? -0.862 -1.296 4.449 1.00 65.12 46 ILE A CA 13
ATOM 13850 C C . ILE A 1 46 ? -0.404 -2.736 4.660 1.00 31.41 46 ILE A C 13
ATOM 13851 O O . ILE A 1 46 ? 0.778 -3.053 4.522 1.00 22.05 46 ILE A O 13
ATOM 13867 N N . ASN A 1 47 ? -1.348 -3.599 5.002 1.00 4.40 47 ASN A N 13
ATOM 13868 C CA . ASN A 1 47 ? -1.090 -5.031 5.077 1.00 33.31 47 ASN A CA 13
ATOM 13869 C C . ASN A 1 47 ? -1.880 -5.733 3.983 1.00 41.42 47 ASN A C 13
ATOM 13870 O O . ASN A 1 47 ? -3.110 -5.752 4.016 1.00 5.23 47 ASN A O 13
ATOM 13881 N N . TYR A 1 48 ? -1.176 -6.310 3.020 1.00 0.43 48 TYR A N 13
ATOM 13882 C CA . TYR A 1 48 ? -1.812 -6.918 1.861 1.00 13.42 48 TYR A CA 13
ATOM 13883 C C . TYR A 1 48 ? -1.671 -8.432 1.914 1.00 0.12 48 TYR A C 13
ATOM 13884 O O . TYR A 1 48 ? -0.579 -8.966 1.726 1.00 21.40 48 TYR A O 13
ATOM 13902 N N . ASN A 1 49 ? -2.773 -9.114 2.212 1.00 61.14 49 ASN A N 13
ATOM 13903 C CA . ASN A 1 49 ? -2.817 -10.576 2.197 1.00 64.42 49 ASN A CA 13
ATOM 13904 C C . ASN A 1 49 ? -1.860 -11.157 3.246 1.00 54.31 49 ASN A C 13
ATOM 13905 O O . ASN A 1 49 ? -1.254 -12.214 3.055 1.00 53.23 49 ASN A O 13
ATOM 13916 N N . GLY A 1 50 ? -1.731 -10.455 4.365 1.00 55.12 50 GLY A N 13
ATOM 13917 C CA . GLY A 1 50 ? -0.937 -10.955 5.472 1.00 51.32 50 GLY A CA 13
ATOM 13918 C C . GLY A 1 50 ? 0.500 -10.474 5.453 1.00 74.21 50 GLY A C 13
ATOM 13919 O O . GLY A 1 50 ? 1.262 -10.762 6.375 1.00 4.02 50 GLY A O 13
ATOM 13923 N N . GLN A 1 51 ? 0.884 -9.740 4.417 1.00 63.05 51 GLN A N 13
ATOM 13924 C CA . GLN A 1 51 ? 2.248 -9.241 4.314 1.00 52.54 51 GLN A CA 13
ATOM 13925 C C . GLN A 1 51 ? 2.266 -7.718 4.249 1.00 31.53 51 GLN A C 13
ATOM 13926 O O . GLN A 1 51 ? 1.270 -7.089 3.889 1.00 71.23 51 GLN A O 13
ATOM 13940 N N . THR A 1 52 ? 3.396 -7.136 4.611 1.00 13.32 52 THR A N 13
ATOM 13941 C CA . THR A 1 52 ? 3.547 -5.688 4.626 1.00 74.44 52 THR A CA 13
ATOM 13942 C C . THR A 1 52 ? 3.641 -5.139 3.204 1.00 41.54 52 THR A C 13
ATOM 13943 O O . THR A 1 52 ? 4.480 -5.575 2.415 1.00 33.20 52 THR A O 13
ATOM 13954 N N . GLY A 1 53 ? 2.775 -4.192 2.879 1.00 35.14 53 GLY A N 13
ATOM 13955 C CA . GLY A 1 53 ? 2.766 -3.630 1.549 1.00 50.24 53 GLY A CA 13
ATOM 13956 C C . GLY A 1 53 ? 2.669 -2.122 1.564 1.00 0.15 53 GLY A C 13
ATOM 13957 O O . GLY A 1 53 ? 2.357 -1.517 2.594 1.00 23.42 53 GLY A O 13
ATOM 13961 N N . TYR A 1 54 ? 2.941 -1.516 0.422 1.00 13.11 54 TYR A N 13
ATOM 13962 C CA . TYR A 1 54 ? 2.847 -0.075 0.275 1.00 50.45 54 TYR A CA 13
ATOM 13963 C C . TYR A 1 54 ? 2.086 0.264 -0.994 1.00 13.11 54 TYR A C 13
ATOM 13964 O O . TYR A 1 54 ? 2.137 -0.482 -1.970 1.00 41.11 54 TYR A O 13
ATOM 13982 N N . ILE A 1 55 ? 1.370 1.374 -0.966 1.00 41.25 55 ILE A N 13
ATOM 13983 C CA . ILE A 1 55 ? 0.641 1.853 -2.131 1.00 54.22 55 ILE A CA 13
ATOM 13984 C C . ILE A 1 55 ? 0.816 3.353 -2.275 1.00 21.14 55 ILE A C 13
ATOM 13985 O O . ILE A 1 55 ? 1.304 4.011 -1.361 1.00 65.44 55 ILE A O 13
ATOM 14001 N N . GLY A 1 56 ? 0.416 3.892 -3.409 1.00 71.35 56 GLY A N 13
ATOM 14002 C CA . GLY A 1 56 ? 0.598 5.306 -3.650 1.00 33.30 56 GLY A CA 13
ATOM 14003 C C . GLY A 1 56 ? -0.665 6.090 -3.392 1.00 73.43 56 GLY A C 13
ATOM 14004 O O . GLY A 1 56 ? -1.760 5.540 -3.447 1.00 42.01 56 GLY A O 13
ATOM 14008 N N . THR A 1 57 ? -0.515 7.365 -3.082 1.00 22.34 57 THR A N 13
ATOM 14009 C CA . THR A 1 57 ? -1.661 8.237 -2.897 1.00 12.03 57 THR A CA 13
ATOM 14010 C C . THR A 1 57 ? -2.101 8.803 -4.248 1.00 5.03 57 THR A C 13
ATOM 14011 O O . THR A 1 57 ? -3.249 9.215 -4.427 1.00 3.01 57 THR A O 13
ATOM 14022 N N . ARG A 1 58 ? -1.175 8.800 -5.204 1.00 41.03 58 ARG A N 13
ATOM 14023 C CA . ARG A 1 58 ? -1.449 9.288 -6.539 1.00 3.13 58 ARG A CA 13
ATOM 14024 C C . ARG A 1 58 ? -2.029 8.179 -7.401 1.00 42.12 58 ARG A C 13
ATOM 14025 O O . ARG A 1 58 ? -2.962 8.407 -8.171 1.00 5.42 58 ARG A O 13
ATOM 14046 N N . TYR A 1 59 ? -1.476 6.979 -7.286 1.00 71.53 59 TYR A N 13
ATOM 14047 C CA . TYR A 1 59 ? -2.021 5.850 -8.001 1.00 73.53 59 TYR A CA 13
ATOM 14048 C C . TYR A 1 59 ? -2.971 5.109 -7.075 1.00 74.15 59 TYR A C 13
ATOM 14049 O O . TYR A 1 59 ? -2.543 4.507 -6.090 1.00 73.22 59 TYR A O 13
ATOM 14067 N N . LEU A 1 60 ? -4.247 5.138 -7.407 1.00 72.22 60 LEU A N 13
ATOM 14068 C CA . LEU A 1 60 ? -5.278 4.551 -6.565 1.00 13.32 60 LEU A CA 13
ATOM 14069 C C . LEU A 1 60 ? -6.522 4.255 -7.373 1.00 72.14 60 LEU A C 13
ATOM 14070 O O . LEU A 1 60 ? -6.609 4.609 -8.546 1.00 45.13 60 LEU A O 13
ATOM 14086 N N . SER A 1 61 ? -7.478 3.609 -6.734 1.00 12.41 61 SER A N 13
ATOM 14087 C CA . SER A 1 61 ? -8.799 3.464 -7.299 1.00 5.52 61 SER A CA 13
ATOM 14088 C C . SER A 1 61 ? -9.805 4.086 -6.339 1.00 65.33 61 SER A C 13
ATOM 14089 O O . SER A 1 61 ? -9.951 3.634 -5.201 1.00 62.24 61 SER A O 13
ATOM 14097 N N . LYS A 1 62 ? -10.488 5.112 -6.804 1.00 14.32 62 LYS A N 13
ATOM 14098 C CA . LYS A 1 62 ? -11.489 5.800 -6.012 1.00 21.42 62 LYS A CA 13
ATOM 14099 C C . LYS A 1 62 ? -12.849 5.562 -6.671 1.00 71.41 62 LYS A C 13
ATOM 14100 O O . LYS A 1 62 ? -13.033 4.553 -7.360 1.00 24.42 62 LYS A O 13
ATOM 14119 N N . LEU A 1 63 ? -13.798 6.461 -6.462 1.00 71.11 63 LEU A N 13
ATOM 14120 C CA . LEU A 1 63 ? -15.092 6.348 -7.109 1.00 15.32 63 LEU A CA 13
ATOM 14121 C C . LEU A 1 63 ? -14.978 6.799 -8.561 1.00 53.21 63 LEU A C 13
ATOM 14122 O O . LEU A 1 63 ? -15.168 6.003 -9.485 1.00 24.32 63 LEU A O 13
ATOM 14138 N N . GLU A 1 64 ? -14.637 8.077 -8.742 1.00 50.21 64 GLU A N 13
ATOM 14139 C CA . GLU A 1 64 ? -14.535 8.690 -10.067 1.00 12.44 64 GLU A CA 13
ATOM 14140 C C . GLU A 1 64 ? -15.831 8.553 -10.857 1.00 32.32 64 GLU A C 13
ATOM 14141 O O . GLU A 1 64 ? -16.850 8.082 -10.349 1.00 0.22 64 GLU A O 13
ATOM 14153 N N . HIS A 1 65 ? -15.788 8.991 -12.100 1.00 40.23 65 HIS A N 13
ATOM 14154 C CA . HIS A 1 65 ? -16.884 8.774 -13.025 1.00 41.12 65 HIS A CA 13
ATOM 14155 C C . HIS A 1 65 ? -16.327 8.191 -14.315 1.00 21.13 65 HIS A C 13
ATOM 14156 O O . HIS A 1 65 ? -15.878 8.920 -15.203 1.00 24.14 65 HIS A O 13
ATOM 14171 N N . HIS A 1 66 ? -16.327 6.870 -14.393 1.00 54.44 66 HIS A N 13
ATOM 14172 C CA . HIS A 1 66 ? -15.692 6.165 -15.496 1.00 33.33 66 HIS A CA 13
ATOM 14173 C C . HIS A 1 66 ? -16.535 4.974 -15.931 1.00 64.41 66 HIS A C 13
ATOM 14174 O O . HIS A 1 66 ? -16.932 4.139 -15.114 1.00 63.42 66 HIS A O 13
ATOM 14189 N N . HIS A 1 67 ? -16.800 4.907 -17.222 1.00 24.43 67 HIS A N 13
ATOM 14190 C CA . HIS A 1 67 ? -17.672 3.881 -17.778 1.00 45.24 67 HIS A CA 13
ATOM 14191 C C . HIS A 1 67 ? -16.877 2.631 -18.163 1.00 25.22 67 HIS A C 13
ATOM 14192 O O . HIS A 1 67 ? -15.925 2.705 -18.941 1.00 22.12 67 HIS A O 13
ATOM 14207 N N . HIS A 1 68 ? -17.262 1.485 -17.601 1.00 42.25 68 HIS A N 13
ATOM 14208 C CA . HIS A 1 68 ? -16.641 0.209 -17.961 1.00 34.43 68 HIS A CA 13
ATOM 14209 C C . HIS A 1 68 ? -16.880 -0.102 -19.434 1.00 63.11 68 HIS A C 13
ATOM 14210 O O . HIS A 1 68 ? -17.996 0.047 -19.937 1.00 75.24 68 HIS A O 13
ATOM 14225 N N . HIS A 1 69 ? -15.835 -0.533 -20.124 1.00 12.44 69 HIS A N 13
ATOM 14226 C CA . HIS A 1 69 ? -15.934 -0.822 -21.548 1.00 64.11 69 HIS A CA 13
ATOM 14227 C C . HIS A 1 69 ? -16.359 -2.270 -21.759 1.00 4.31 69 HIS A C 13
ATOM 14228 O O . HIS A 1 69 ? -15.942 -3.157 -21.010 1.00 22.32 69 HIS A O 13
ATOM 14243 N N . HIS A 1 70 ? -17.195 -2.485 -22.775 1.00 72.42 70 HIS A N 13
ATOM 14244 C CA . HIS A 1 70 ? -17.774 -3.798 -23.083 1.00 2.34 70 HIS A CA 13
ATOM 14245 C C . HIS A 1 70 ? -18.787 -4.195 -22.010 1.00 45.10 70 HIS A C 13
ATOM 14246 O O . HIS A 1 70 ? -18.455 -5.034 -21.148 1.00 37.41 70 HIS A O 13
ATOM 14262 N N . MET A 1 1 ? 16.651 -3.477 -6.642 1.00 33.12 1 MET A N 14
ATOM 14263 C CA . MET A 1 1 ? 16.672 -2.041 -6.294 1.00 62.50 1 MET A CA 14
ATOM 14264 C C . MET A 1 1 ? 16.039 -1.216 -7.407 1.00 74.11 1 MET A C 14
ATOM 14265 O O . MET A 1 1 ? 16.714 -0.815 -8.353 1.00 1.00 1 MET A O 14
ATOM 14281 N N . ILE A 1 2 ? 14.736 -0.994 -7.304 1.00 44.32 2 ILE A N 14
ATOM 14282 C CA . ILE A 1 2 ? 14.013 -0.188 -8.285 1.00 72.42 2 ILE A CA 14
ATOM 14283 C C . ILE A 1 2 ? 12.918 0.648 -7.623 1.00 20.42 2 ILE A C 14
ATOM 14284 O O . ILE A 1 2 ? 12.048 1.197 -8.295 1.00 64.35 2 ILE A O 14
ATOM 14300 N N . GLY A 1 3 ? 12.982 0.765 -6.303 1.00 33.21 3 GLY A N 14
ATOM 14301 C CA . GLY A 1 3 ? 11.993 1.540 -5.571 1.00 45.43 3 GLY A CA 14
ATOM 14302 C C . GLY A 1 3 ? 12.284 3.029 -5.590 1.00 10.41 3 GLY A C 14
ATOM 14303 O O . GLY A 1 3 ? 11.594 3.810 -4.941 1.00 51.31 3 GLY A O 14
ATOM 14307 N N . ASP A 1 4 ? 13.295 3.420 -6.353 1.00 72.14 4 ASP A N 14
ATOM 14308 C CA . ASP A 1 4 ? 13.728 4.813 -6.419 1.00 51.21 4 ASP A CA 14
ATOM 14309 C C . ASP A 1 4 ? 12.860 5.614 -7.393 1.00 52.42 4 ASP A C 14
ATOM 14310 O O . ASP A 1 4 ? 12.995 6.829 -7.515 1.00 63.15 4 ASP A O 14
ATOM 14319 N N . TYR A 1 5 ? 11.951 4.928 -8.075 1.00 62.22 5 TYR A N 14
ATOM 14320 C CA . TYR A 1 5 ? 11.053 5.590 -9.016 1.00 13.13 5 TYR A CA 14
ATOM 14321 C C . TYR A 1 5 ? 9.798 6.110 -8.312 1.00 44.34 5 TYR A C 14
ATOM 14322 O O . TYR A 1 5 ? 9.309 7.195 -8.627 1.00 64.00 5 TYR A O 14
ATOM 14340 N N . TYR A 1 6 ? 9.282 5.325 -7.364 1.00 32.22 6 TYR A N 14
ATOM 14341 C CA . TYR A 1 6 ? 8.095 5.701 -6.578 1.00 71.11 6 TYR A CA 14
ATOM 14342 C C . TYR A 1 6 ? 6.866 5.945 -7.466 1.00 50.22 6 TYR A C 14
ATOM 14343 O O . TYR A 1 6 ? 5.958 6.689 -7.090 1.00 54.14 6 TYR A O 14
ATOM 14361 N N . ILE A 1 7 ? 6.814 5.302 -8.625 1.00 24.41 7 ILE A N 14
ATOM 14362 C CA . ILE A 1 7 ? 5.745 5.571 -9.582 1.00 14.22 7 ILE A CA 14
ATOM 14363 C C . ILE A 1 7 ? 4.672 4.484 -9.570 1.00 35.30 7 ILE A C 14
ATOM 14364 O O . ILE A 1 7 ? 4.928 3.329 -9.913 1.00 14.15 7 ILE A O 14
ATOM 14380 N N . ASN A 1 8 ? 3.469 4.870 -9.161 1.00 24.44 8 ASN A N 14
ATOM 14381 C CA . ASN A 1 8 ? 2.307 4.006 -9.256 1.00 2.44 8 ASN A CA 14
ATOM 14382 C C . ASN A 1 8 ? 1.568 4.286 -10.556 1.00 2.21 8 ASN A C 14
ATOM 14383 O O . ASN A 1 8 ? 0.736 5.185 -10.619 1.00 61.44 8 ASN A O 14
ATOM 14394 N N . ALA A 1 9 ? 1.905 3.547 -11.603 1.00 5.43 9 ALA A N 14
ATOM 14395 C CA . ALA A 1 9 ? 1.271 3.736 -12.901 1.00 54.32 9 ALA A CA 14
ATOM 14396 C C . ALA A 1 9 ? 1.432 2.497 -13.769 1.00 64.31 9 ALA A C 14
ATOM 14397 O O . ALA A 1 9 ? 2.366 2.398 -14.567 1.00 32.22 9 ALA A O 14
ATOM 14404 N N . SER A 1 10 ? 0.540 1.538 -13.575 1.00 50.15 10 SER A N 14
ATOM 14405 C CA . SER A 1 10 ? 0.548 0.301 -14.350 1.00 21.23 10 SER A CA 14
ATOM 14406 C C . SER A 1 10 ? -0.841 -0.326 -14.335 1.00 64.14 10 SER A C 14
ATOM 14407 O O . SER A 1 10 ? -0.984 -1.535 -14.505 1.00 43.20 10 SER A O 14
ATOM 14415 N N . ALA A 1 11 ? -1.857 0.520 -14.122 1.00 2.23 11 ALA A N 14
ATOM 14416 C CA . ALA A 1 11 ? -3.253 0.084 -13.972 1.00 75.15 11 ALA A CA 14
ATOM 14417 C C . ALA A 1 11 ? -3.469 -0.664 -12.654 1.00 2.55 11 ALA A C 14
ATOM 14418 O O . ALA A 1 11 ? -4.599 -0.995 -12.294 1.00 43.33 11 ALA A O 14
ATOM 14425 N N . LEU A 1 12 ? -2.382 -0.916 -11.936 1.00 3.25 12 LEU A N 14
ATOM 14426 C CA . LEU A 1 12 ? -2.448 -1.565 -10.637 1.00 43.34 12 LEU A CA 14
ATOM 14427 C C . LEU A 1 12 ? -2.404 -0.506 -9.544 1.00 63.14 12 LEU A C 14
ATOM 14428 O O . LEU A 1 12 ? -1.518 0.350 -9.541 1.00 34.23 12 LEU A O 14
ATOM 14444 N N . ASN A 1 13 ? -3.358 -0.557 -8.629 1.00 21.41 13 ASN A N 14
ATOM 14445 C CA . ASN A 1 13 ? -3.482 0.478 -7.608 1.00 43.44 13 ASN A CA 14
ATOM 14446 C C . ASN A 1 13 ? -3.004 -0.030 -6.251 1.00 1.14 13 ASN A C 14
ATOM 14447 O O . ASN A 1 13 ? -2.297 0.671 -5.526 1.00 13.45 13 ASN A O 14
ATOM 14458 N N . VAL A 1 14 ? -3.374 -1.263 -5.920 1.00 61.25 14 VAL A N 14
ATOM 14459 C CA . VAL A 1 14 ? -3.005 -1.868 -4.640 1.00 71.44 14 VAL A CA 14
ATOM 14460 C C . VAL A 1 14 ? -1.619 -2.511 -4.750 1.00 43.21 14 VAL A C 14
ATOM 14461 O O . VAL A 1 14 ? -1.417 -3.667 -4.385 1.00 62.11 14 VAL A O 14
ATOM 14474 N N . ARG A 1 15 ? -0.681 -1.725 -5.268 1.00 25.42 15 ARG A N 14
ATOM 14475 C CA . ARG A 1 15 ? 0.676 -2.174 -5.594 1.00 62.50 15 ARG A CA 14
ATOM 14476 C C . ARG A 1 15 ? 1.294 -3.049 -4.500 1.00 33.42 15 ARG A C 14
ATOM 14477 O O . ARG A 1 15 ? 1.437 -4.258 -4.681 1.00 25.24 15 ARG A O 14
ATOM 14498 N N . SER A 1 16 ? 1.667 -2.435 -3.377 1.00 73.41 16 SER A N 14
ATOM 14499 C CA . SER A 1 16 ? 2.294 -3.159 -2.268 1.00 70.13 16 SER A CA 14
ATOM 14500 C C . SER A 1 16 ? 3.565 -3.862 -2.746 1.00 63.43 16 SER A C 14
ATOM 14501 O O . SER A 1 16 ? 3.889 -4.964 -2.305 1.00 52.32 16 SER A O 14
ATOM 14509 N N . GLY A 1 17 ? 4.294 -3.196 -3.632 1.00 54.11 17 GLY A N 14
ATOM 14510 C CA . GLY A 1 17 ? 5.424 -3.823 -4.283 1.00 0.31 17 GLY A CA 14
ATOM 14511 C C . GLY A 1 17 ? 6.696 -3.767 -3.466 1.00 71.34 17 GLY A C 14
ATOM 14512 O O . GLY A 1 17 ? 6.772 -3.063 -2.457 1.00 60.30 17 GLY A O 14
ATOM 14516 N N . GLU A 1 18 ? 7.690 -4.520 -3.910 1.00 4.33 18 GLU A N 14
ATOM 14517 C CA . GLU A 1 18 ? 8.997 -4.545 -3.275 1.00 33.34 18 GLU A CA 14
ATOM 14518 C C . GLU A 1 18 ? 9.715 -3.228 -3.537 1.00 31.02 18 GLU A C 14
ATOM 14519 O O . GLU A 1 18 ? 10.353 -2.654 -2.650 1.00 11.33 18 GLU A O 14
ATOM 14531 N N . GLY A 1 19 ? 9.605 -2.762 -4.772 1.00 53.53 19 GLY A N 14
ATOM 14532 C CA . GLY A 1 19 ? 10.180 -1.494 -5.150 1.00 73.34 19 GLY A CA 14
ATOM 14533 C C . GLY A 1 19 ? 9.154 -0.587 -5.791 1.00 5.53 19 GLY A C 14
ATOM 14534 O O . GLY A 1 19 ? 8.821 0.461 -5.251 1.00 0.42 19 GLY A O 14
ATOM 14538 N N . THR A 1 20 ? 8.655 -0.982 -6.951 1.00 1.43 20 THR A N 14
ATOM 14539 C CA . THR A 1 20 ? 7.625 -0.215 -7.628 1.00 44.32 20 THR A CA 14
ATOM 14540 C C . THR A 1 20 ? 6.389 -1.055 -7.911 1.00 22.02 20 THR A C 14
ATOM 14541 O O . THR A 1 20 ? 5.374 -0.525 -8.353 1.00 72.21 20 THR A O 14
ATOM 14552 N N . ASN A 1 21 ? 6.490 -2.358 -7.630 1.00 31.54 21 ASN A N 14
ATOM 14553 C CA . ASN A 1 21 ? 5.408 -3.319 -7.874 1.00 5.23 21 ASN A CA 14
ATOM 14554 C C . ASN A 1 21 ? 5.273 -3.654 -9.349 1.00 2.42 21 ASN A C 14
ATOM 14555 O O . ASN A 1 21 ? 5.087 -2.777 -10.192 1.00 73.21 21 ASN A O 14
ATOM 14566 N N . TYR A 1 22 ? 5.379 -4.937 -9.655 1.00 71.11 22 TYR A N 14
ATOM 14567 C CA . TYR A 1 22 ? 5.169 -5.412 -11.007 1.00 34.54 22 TYR A CA 14
ATOM 14568 C C . TYR A 1 22 ? 4.188 -6.582 -11.030 1.00 62.41 22 TYR A C 14
ATOM 14569 O O . TYR A 1 22 ? 3.131 -6.500 -11.653 1.00 25.33 22 TYR A O 14
ATOM 14587 N N . ARG A 1 23 ? 4.536 -7.672 -10.354 1.00 75.01 23 ARG A N 14
ATOM 14588 C CA . ARG A 1 23 ? 3.713 -8.878 -10.400 1.00 64.35 23 ARG A CA 14
ATOM 14589 C C . ARG A 1 23 ? 3.173 -9.294 -9.033 1.00 23.00 23 ARG A C 14
ATOM 14590 O O . ARG A 1 23 ? 2.285 -10.145 -8.956 1.00 14.23 23 ARG A O 14
ATOM 14611 N N . ILE A 1 24 ? 3.706 -8.722 -7.957 1.00 13.21 24 ILE A N 14
ATOM 14612 C CA . ILE A 1 24 ? 3.365 -9.193 -6.613 1.00 31.22 24 ILE A CA 14
ATOM 14613 C C . ILE A 1 24 ? 1.869 -9.032 -6.309 1.00 14.14 24 ILE A C 14
ATOM 14614 O O . ILE A 1 24 ? 1.192 -10.010 -5.992 1.00 20.12 24 ILE A O 14
ATOM 14630 N N . ILE A 1 25 ? 1.348 -7.817 -6.434 1.00 71.20 25 ILE A N 14
ATOM 14631 C CA . ILE A 1 25 ? -0.069 -7.554 -6.195 1.00 11.31 25 ILE A CA 14
ATOM 14632 C C . ILE A 1 25 ? -0.587 -6.595 -7.267 1.00 55.45 25 ILE A C 14
ATOM 14633 O O . ILE A 1 25 ? 0.192 -5.849 -7.854 1.00 31.33 25 ILE A O 14
ATOM 14649 N N . GLY A 1 26 ? -1.888 -6.625 -7.536 1.00 23.13 26 GLY A N 14
ATOM 14650 C CA . GLY A 1 26 ? -2.439 -5.802 -8.592 1.00 51.43 26 GLY A CA 14
ATOM 14651 C C . GLY A 1 26 ? -3.479 -4.830 -8.081 1.00 73.41 26 GLY A C 14
ATOM 14652 O O . GLY A 1 26 ? -3.166 -3.903 -7.333 1.00 4.45 26 GLY A O 14
ATOM 14656 N N . ALA A 1 27 ? -4.720 -5.034 -8.486 1.00 34.10 27 ALA A N 14
ATOM 14657 C CA . ALA A 1 27 ? -5.810 -4.196 -8.025 1.00 13.14 27 ALA A CA 14
ATOM 14658 C C . ALA A 1 27 ? -6.893 -5.030 -7.356 1.00 40.34 27 ALA A C 14
ATOM 14659 O O . ALA A 1 27 ? -7.763 -5.594 -8.018 1.00 22.23 27 ALA A O 14
ATOM 14666 N N . LEU A 1 28 ? -6.806 -5.133 -6.039 1.00 54.52 28 LEU A N 14
ATOM 14667 C CA . LEU A 1 28 ? -7.812 -5.829 -5.251 1.00 43.13 28 LEU A CA 14
ATOM 14668 C C . LEU A 1 28 ? -7.940 -5.160 -3.889 1.00 61.31 28 LEU A C 14
ATOM 14669 O O . LEU A 1 28 ? -7.269 -5.544 -2.936 1.00 42.04 28 LEU A O 14
ATOM 14685 N N . PRO A 1 29 ? -8.757 -4.102 -3.807 1.00 54.32 29 PRO A N 14
ATOM 14686 C CA . PRO A 1 29 ? -8.919 -3.318 -2.592 1.00 62.25 29 PRO A CA 14
ATOM 14687 C C . PRO A 1 29 ? -10.075 -3.793 -1.713 1.00 73.23 29 PRO A C 14
ATOM 14688 O O . PRO A 1 29 ? -10.213 -3.360 -0.568 1.00 4.50 29 PRO A O 14
ATOM 14699 N N . GLN A 1 30 ? -10.903 -4.678 -2.244 1.00 22.54 30 GLN A N 14
ATOM 14700 C CA . GLN A 1 30 ? -12.045 -5.174 -1.497 1.00 72.34 30 GLN A CA 14
ATOM 14701 C C . GLN A 1 30 ? -11.701 -6.482 -0.792 1.00 62.24 30 GLN A C 14
ATOM 14702 O O . GLN A 1 30 ? -11.716 -7.561 -1.388 1.00 52.31 30 GLN A O 14
ATOM 14716 N N . GLY A 1 31 ? -11.357 -6.368 0.476 1.00 14.21 31 GLY A N 14
ATOM 14717 C CA . GLY A 1 31 ? -11.049 -7.533 1.269 1.00 64.30 31 GLY A CA 14
ATOM 14718 C C . GLY A 1 31 ? -11.254 -7.269 2.738 1.00 32.01 31 GLY A C 14
ATOM 14719 O O . GLY A 1 31 ? -11.095 -6.140 3.194 1.00 52.25 31 GLY A O 14
ATOM 14723 N N . GLN A 1 32 ? -11.605 -8.306 3.479 1.00 13.21 32 GLN A N 14
ATOM 14724 C CA . GLN A 1 32 ? -11.839 -8.179 4.911 1.00 2.11 32 GLN A CA 14
ATOM 14725 C C . GLN A 1 32 ? -10.530 -7.899 5.640 1.00 54.22 32 GLN A C 14
ATOM 14726 O O . GLN A 1 32 ? -10.518 -7.321 6.725 1.00 14.14 32 GLN A O 14
ATOM 14740 N N . LYS A 1 33 ? -9.427 -8.299 5.023 1.00 72.25 33 LYS A N 14
ATOM 14741 C CA . LYS A 1 33 ? -8.112 -8.119 5.611 1.00 63.44 33 LYS A CA 14
ATOM 14742 C C . LYS A 1 33 ? -7.237 -7.297 4.664 1.00 33.21 33 LYS A C 14
ATOM 14743 O O . LYS A 1 33 ? -6.006 -7.343 4.725 1.00 52.55 33 LYS A O 14
ATOM 14762 N N . VAL A 1 34 ? -7.889 -6.542 3.786 1.00 22.52 34 VAL A N 14
ATOM 14763 C CA . VAL A 1 34 ? -7.187 -5.737 2.792 1.00 52.24 34 VAL A CA 14
ATOM 14764 C C . VAL A 1 34 ? -7.779 -4.333 2.716 1.00 12.22 34 VAL A C 14
ATOM 14765 O O . VAL A 1 34 ? -8.889 -4.147 2.221 1.00 0.33 34 VAL A O 14
ATOM 14778 N N . GLN A 1 35 ? -7.036 -3.354 3.222 1.00 44.54 35 GLN A N 14
ATOM 14779 C CA . GLN A 1 35 ? -7.434 -1.956 3.121 1.00 23.14 35 GLN A CA 14
ATOM 14780 C C . GLN A 1 35 ? -6.255 -1.054 3.473 1.00 52.20 35 GLN A C 14
ATOM 14781 O O . GLN A 1 35 ? -5.323 -1.485 4.156 1.00 42.10 35 GLN A O 14
ATOM 14795 N N . VAL A 1 36 ? -6.291 0.181 2.988 1.00 33.43 36 VAL A N 14
ATOM 14796 C CA . VAL A 1 36 ? -5.268 1.165 3.308 1.00 71.30 36 VAL A CA 14
ATOM 14797 C C . VAL A 1 36 ? -5.445 1.655 4.739 1.00 40.33 36 VAL A C 14
ATOM 14798 O O . VAL A 1 36 ? -6.524 2.117 5.109 1.00 34.42 36 VAL A O 14
ATOM 14811 N N . ILE A 1 37 ? -4.394 1.550 5.538 1.00 75.53 37 ILE A N 14
ATOM 14812 C CA . ILE A 1 37 ? -4.467 1.965 6.929 1.00 31.33 37 ILE A CA 14
ATOM 14813 C C . ILE A 1 37 ? -4.138 3.446 7.064 1.00 21.35 37 ILE A C 14
ATOM 14814 O O . ILE A 1 37 ? -4.941 4.225 7.575 1.00 64.31 37 ILE A O 14
ATOM 14830 N N . SER A 1 38 ? -2.966 3.836 6.582 1.00 34.45 38 SER A N 14
ATOM 14831 C CA . SER A 1 38 ? -2.526 5.221 6.672 1.00 72.23 38 SER A CA 14
ATOM 14832 C C . SER A 1 38 ? -1.735 5.600 5.435 1.00 13.12 38 SER A C 14
ATOM 14833 O O . SER A 1 38 ? -1.221 4.735 4.727 1.00 35.10 38 SER A O 14
ATOM 14841 N N . GLU A 1 39 ? -1.640 6.891 5.178 1.00 20.54 39 GLU A N 14
ATOM 14842 C CA . GLU A 1 39 ? -0.922 7.376 4.020 1.00 70.11 39 GLU A CA 14
ATOM 14843 C C . GLU A 1 39 ? 0.079 8.449 4.416 1.00 15.52 39 GLU A C 14
ATOM 14844 O O . GLU A 1 39 ? -0.174 9.256 5.315 1.00 1.30 39 GLU A O 14
ATOM 14856 N N . ASN A 1 40 ? 1.224 8.432 3.764 1.00 14.12 40 ASN A N 14
ATOM 14857 C CA . ASN A 1 40 ? 2.233 9.458 3.956 1.00 32.51 40 ASN A CA 14
ATOM 14858 C C . ASN A 1 40 ? 2.339 10.272 2.683 1.00 75.02 40 ASN A C 14
ATOM 14859 O O . ASN A 1 40 ? 1.712 9.933 1.676 1.00 62.33 40 ASN A O 14
ATOM 14870 N N . SER A 1 41 ? 3.116 11.340 2.721 1.00 42.14 41 SER A N 14
ATOM 14871 C CA . SER A 1 41 ? 3.350 12.148 1.539 1.00 30.14 41 SER A CA 14
ATOM 14872 C C . SER A 1 41 ? 4.303 11.416 0.593 1.00 23.23 41 SER A C 14
ATOM 14873 O O . SER A 1 41 ? 5.461 11.800 0.427 1.00 54.24 41 SER A O 14
ATOM 14881 N N . GLY A 1 42 ? 3.812 10.335 0.009 1.00 11.45 42 GLY A N 14
ATOM 14882 C CA . GLY A 1 42 ? 4.610 9.529 -0.888 1.00 13.14 42 GLY A CA 14
ATOM 14883 C C . GLY A 1 42 ? 4.078 8.116 -0.975 1.00 62.54 42 GLY A C 14
ATOM 14884 O O . GLY A 1 42 ? 3.431 7.748 -1.956 1.00 22.31 42 GLY A O 14
ATOM 14888 N N . TRP A 1 43 ? 4.333 7.327 0.060 1.00 52.40 43 TRP A N 14
ATOM 14889 C CA . TRP A 1 43 ? 3.849 5.955 0.116 1.00 53.32 43 TRP A CA 14
ATOM 14890 C C . TRP A 1 43 ? 2.913 5.760 1.302 1.00 33.22 43 TRP A C 14
ATOM 14891 O O . TRP A 1 43 ? 3.095 6.361 2.361 1.00 73.34 43 TRP A O 14
ATOM 14912 N N . SER A 1 44 ? 1.908 4.925 1.108 1.00 23.55 44 SER A N 14
ATOM 14913 C CA . SER A 1 44 ? 0.925 4.635 2.137 1.00 25.12 44 SER A CA 14
ATOM 14914 C C . SER A 1 44 ? 1.220 3.289 2.802 1.00 72.12 44 SER A C 14
ATOM 14915 O O . SER A 1 44 ? 1.593 2.321 2.133 1.00 14.45 44 SER A O 14
ATOM 14923 N N . LYS A 1 45 ? 1.056 3.246 4.114 1.00 22.34 45 LYS A N 14
ATOM 14924 C CA . LYS A 1 45 ? 1.266 2.056 4.902 1.00 12.32 45 LYS A CA 14
ATOM 14925 C C . LYS A 1 45 ? 0.029 1.160 4.843 1.00 12.24 45 LYS A C 14
ATOM 14926 O O . LYS A 1 45 ? -1.046 1.540 5.314 1.00 34.21 45 LYS A O 14
ATOM 14945 N N . ILE A 1 46 ? 0.173 -0.020 4.251 1.00 55.11 46 ILE A N 14
ATOM 14946 C CA . ILE A 1 46 ? -0.949 -0.936 4.112 1.00 62.34 46 ILE A CA 14
ATOM 14947 C C . ILE A 1 46 ? -0.576 -2.344 4.541 1.00 65.12 46 ILE A C 14
ATOM 14948 O O . ILE A 1 46 ? 0.596 -2.657 4.751 1.00 64.15 46 ILE A O 14
ATOM 14964 N N . ASN A 1 47 ? -1.587 -3.175 4.682 1.00 65.01 47 ASN A N 14
ATOM 14965 C CA . ASN A 1 47 ? -1.400 -4.579 4.994 1.00 12.14 47 ASN A CA 14
ATOM 14966 C C . ASN A 1 47 ? -2.248 -5.403 4.042 1.00 74.31 47 ASN A C 14
ATOM 14967 O O . ASN A 1 47 ? -3.477 -5.316 4.060 1.00 33.51 47 ASN A O 14
ATOM 14978 N N . TYR A 1 48 ? -1.600 -6.182 3.194 1.00 32.44 48 TYR A N 14
ATOM 14979 C CA . TYR A 1 48 ? -2.313 -6.940 2.181 1.00 32.41 48 TYR A CA 14
ATOM 14980 C C . TYR A 1 48 ? -2.488 -8.382 2.629 1.00 15.12 48 TYR A C 14
ATOM 14981 O O . TYR A 1 48 ? -1.639 -9.229 2.370 1.00 21.41 48 TYR A O 14
ATOM 14999 N N . ASN A 1 49 ? -3.575 -8.637 3.344 1.00 22.42 49 ASN A N 14
ATOM 15000 C CA . ASN A 1 49 ? -3.906 -9.983 3.811 1.00 22.44 49 ASN A CA 14
ATOM 15001 C C . ASN A 1 49 ? -2.784 -10.548 4.688 1.00 52.22 49 ASN A C 14
ATOM 15002 O O . ASN A 1 49 ? -2.335 -11.680 4.509 1.00 12.41 49 ASN A O 14
ATOM 15013 N N . GLY A 1 50 ? -2.316 -9.741 5.628 1.00 20.32 50 GLY A N 14
ATOM 15014 C CA . GLY A 1 50 ? -1.360 -10.221 6.606 1.00 62.31 50 GLY A CA 14
ATOM 15015 C C . GLY A 1 50 ? 0.086 -9.981 6.219 1.00 71.14 50 GLY A C 14
ATOM 15016 O O . GLY A 1 50 ? 0.989 -10.243 7.014 1.00 62.12 50 GLY A O 14
ATOM 15020 N N . GLN A 1 51 ? 0.327 -9.489 5.011 1.00 73.31 51 GLN A N 14
ATOM 15021 C CA . GLN A 1 51 ? 1.694 -9.252 4.565 1.00 3.24 51 GLN A CA 14
ATOM 15022 C C . GLN A 1 51 ? 1.967 -7.760 4.387 1.00 54.33 51 GLN A C 14
ATOM 15023 O O . GLN A 1 51 ? 1.040 -6.950 4.295 1.00 5.51 51 GLN A O 14
ATOM 15037 N N . THR A 1 52 ? 3.245 -7.416 4.342 1.00 30.01 52 THR A N 14
ATOM 15038 C CA . THR A 1 52 ? 3.680 -6.033 4.253 1.00 45.01 52 THR A CA 14
ATOM 15039 C C . THR A 1 52 ? 3.447 -5.451 2.859 1.00 73.15 52 THR A C 14
ATOM 15040 O O . THR A 1 52 ? 3.586 -6.153 1.857 1.00 31.44 52 THR A O 14
ATOM 15051 N N . GLY A 1 53 ? 3.075 -4.173 2.804 1.00 51.23 53 GLY A N 14
ATOM 15052 C CA . GLY A 1 53 ? 2.909 -3.511 1.531 1.00 51.32 53 GLY A CA 14
ATOM 15053 C C . GLY A 1 53 ? 2.918 -2.000 1.657 1.00 13.43 53 GLY A C 14
ATOM 15054 O O . GLY A 1 53 ? 2.625 -1.452 2.726 1.00 33.52 53 GLY A O 14
ATOM 15058 N N . TYR A 1 54 ? 3.273 -1.334 0.568 1.00 40.44 54 TYR A N 14
ATOM 15059 C CA . TYR A 1 54 ? 3.189 0.118 0.478 1.00 34.30 54 TYR A CA 14
ATOM 15060 C C . TYR A 1 54 ? 2.728 0.510 -0.920 1.00 5.33 54 TYR A C 14
ATOM 15061 O O . TYR A 1 54 ? 3.067 -0.158 -1.899 1.00 41.21 54 TYR A O 14
ATOM 15079 N N . ILE A 1 55 ? 1.951 1.575 -1.020 1.00 35.04 55 ILE A N 14
ATOM 15080 C CA . ILE A 1 55 ? 1.510 2.071 -2.320 1.00 1.52 55 ILE A CA 14
ATOM 15081 C C . ILE A 1 55 ? 1.744 3.569 -2.428 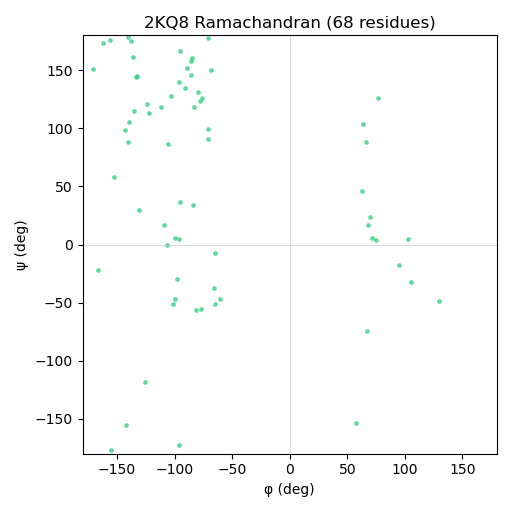1.00 23.24 55 ILE A C 14
ATOM 15082 O O . ILE A 1 55 ? 1.650 4.286 -1.437 1.00 41.12 55 ILE A O 14
ATOM 15098 N N . GLY A 1 56 ? 2.078 4.030 -3.622 1.00 52.25 56 GLY A N 14
ATOM 15099 C CA . GLY A 1 56 ? 2.197 5.452 -3.850 1.00 52.43 56 GLY A CA 14
ATOM 15100 C C . GLY A 1 56 ? 0.848 6.132 -3.772 1.00 74.32 56 GLY A C 14
ATOM 15101 O O . GLY A 1 56 ? -0.088 5.728 -4.460 1.00 42.12 56 GLY A O 14
ATOM 15105 N N . THR A 1 57 ? 0.753 7.162 -2.938 1.00 53.43 57 THR A N 14
ATOM 15106 C CA . THR A 1 57 ? -0.500 7.873 -2.710 1.00 45.32 57 THR A CA 14
ATOM 15107 C C . THR A 1 57 ? -1.086 8.428 -4.014 1.00 52.24 57 THR A C 14
ATOM 15108 O O . THR A 1 57 ? -2.287 8.684 -4.106 1.00 10.22 57 THR A O 14
ATOM 15119 N N . ARG A 1 58 ? -0.227 8.602 -5.018 1.00 54.21 58 ARG A N 14
ATOM 15120 C CA . ARG A 1 58 ? -0.641 9.061 -6.338 1.00 20.34 58 ARG A CA 14
ATOM 15121 C C . ARG A 1 58 ? -1.720 8.160 -6.929 1.00 72.34 58 ARG A C 14
ATOM 15122 O O . ARG A 1 58 ? -2.631 8.632 -7.614 1.00 24.52 58 ARG A O 14
ATOM 15143 N N . TYR A 1 59 ? -1.634 6.872 -6.639 1.00 30.24 59 TYR A N 14
ATOM 15144 C CA . TYR A 1 59 ? -2.547 5.909 -7.224 1.00 30.23 59 TYR A CA 14
ATOM 15145 C C . TYR A 1 59 ? -3.203 5.053 -6.154 1.00 13.43 59 TYR A C 14
ATOM 15146 O O . TYR A 1 59 ? -2.531 4.324 -5.425 1.00 55.22 59 TYR A O 14
ATOM 15164 N N . LEU A 1 60 ? -4.522 5.133 -6.084 1.00 13.54 60 LEU A N 14
ATOM 15165 C CA . LEU A 1 60 ? -5.293 4.372 -5.117 1.00 62.13 60 LEU A CA 14
ATOM 15166 C C . LEU A 1 60 ? -6.612 3.959 -5.756 1.00 73.34 60 LEU A C 14
ATOM 15167 O O . LEU A 1 60 ? -7.071 4.588 -6.713 1.00 21.44 60 LEU A O 14
ATOM 15183 N N . SER A 1 61 ? -7.211 2.899 -5.249 1.00 34.31 61 SER A N 14
ATOM 15184 C CA . SER A 1 61 ? -8.440 2.388 -5.808 1.00 61.34 61 SER A CA 14
ATOM 15185 C C . SER A 1 61 ? -9.627 2.873 -4.998 1.00 31.05 61 SER A C 14
ATOM 15186 O O . SER A 1 61 ? -9.559 2.972 -3.773 1.00 11.14 61 SER A O 14
ATOM 15194 N N . LYS A 1 62 ? -10.698 3.185 -5.698 1.00 53.43 62 LYS A N 14
ATOM 15195 C CA . LYS A 1 62 ? -11.937 3.602 -5.067 1.00 73.35 62 LYS A CA 14
ATOM 15196 C C . LYS A 1 62 ? -12.568 2.439 -4.318 1.00 74.12 62 LYS A C 14
ATOM 15197 O O . LYS A 1 62 ? -12.571 1.301 -4.801 1.00 10.23 62 LYS A O 14
ATOM 15216 N N . LEU A 1 63 ? -13.080 2.722 -3.137 1.00 53.32 63 LEU A N 14
ATOM 15217 C CA . LEU A 1 63 ? -13.833 1.741 -2.378 1.00 74.34 63 LEU A CA 14
ATOM 15218 C C . LEU A 1 63 ? -15.313 2.051 -2.503 1.00 1.41 63 LEU A C 14
ATOM 15219 O O . LEU A 1 63 ? -16.114 1.171 -2.815 1.00 41.04 63 LEU A O 14
ATOM 15235 N N . GLU A 1 64 ? -15.644 3.323 -2.268 1.00 12.50 64 GLU A N 14
ATOM 15236 C CA . GLU A 1 64 ? -17.003 3.842 -2.399 1.00 11.34 64 GLU A CA 14
ATOM 15237 C C . GLU A 1 64 ? -18.033 2.912 -1.766 1.00 31.12 64 GLU A C 14
ATOM 15238 O O . GLU A 1 64 ? -18.642 2.080 -2.449 1.00 51.23 64 GLU A O 14
ATOM 15250 N N . HIS A 1 65 ? -18.208 3.034 -0.455 1.00 0.30 65 HIS A N 14
ATOM 15251 C CA . HIS A 1 65 ? -19.182 2.215 0.253 1.00 25.01 65 HIS A CA 14
ATOM 15252 C C . HIS A 1 65 ? -20.580 2.540 -0.254 1.00 5.44 65 HIS A C 14
ATOM 15253 O O . HIS A 1 65 ? -20.987 3.702 -0.281 1.00 65.34 65 HIS A O 14
ATOM 15268 N N . HIS A 1 66 ? -21.303 1.512 -0.666 1.00 2.15 66 HIS A N 14
ATOM 15269 C CA . HIS A 1 66 ? -22.578 1.692 -1.339 1.00 55.33 66 HIS A CA 14
ATOM 15270 C C . HIS A 1 66 ? -23.577 0.637 -0.878 1.00 44.20 66 HIS A C 14
ATOM 15271 O O . HIS A 1 66 ? -23.199 -0.486 -0.556 1.00 53.40 66 HIS A O 14
ATOM 15286 N N . HIS A 1 67 ? -24.846 1.009 -0.823 1.00 32.13 67 HIS A N 14
ATOM 15287 C CA . HIS A 1 67 ? -25.893 0.070 -0.456 1.00 41.43 67 HIS A CA 14
ATOM 15288 C C . HIS A 1 67 ? -26.730 -0.299 -1.672 1.00 35.41 67 HIS A C 14
ATOM 15289 O O . HIS A 1 67 ? -27.226 0.574 -2.383 1.00 30.24 67 HIS A O 14
ATOM 15304 N N . HIS A 1 68 ? -26.880 -1.591 -1.905 1.00 32.21 68 HIS A N 14
ATOM 15305 C CA . HIS A 1 68 ? -27.714 -2.085 -2.989 1.00 42.30 68 HIS A CA 14
ATOM 15306 C C . HIS A 1 68 ? -28.979 -2.703 -2.406 1.00 4.11 68 HIS A C 14
ATOM 15307 O O . HIS A 1 68 ? -28.916 -3.413 -1.399 1.00 62.51 68 HIS A O 14
ATOM 15322 N N . HIS A 1 69 ? -30.128 -2.406 -3.006 1.00 61.10 69 HIS A N 14
ATOM 15323 C CA . HIS A 1 69 ? -31.392 -2.953 -2.518 1.00 34.54 69 HIS A CA 14
ATOM 15324 C C . HIS A 1 69 ? -31.438 -4.466 -2.707 1.00 14.31 69 HIS A C 14
ATOM 15325 O O . HIS A 1 69 ? -30.782 -5.012 -3.597 1.00 74.04 69 HIS A O 14
ATOM 15340 N N . HIS A 1 70 ? -32.219 -5.131 -1.869 1.00 21.11 70 HIS A N 14
ATOM 15341 C CA . HIS A 1 70 ? -32.419 -6.568 -1.983 1.00 53.30 70 HIS A CA 14
ATOM 15342 C C . HIS A 1 70 ? -33.336 -6.875 -3.161 1.00 13.42 70 HIS A C 14
ATOM 15343 O O . HIS A 1 70 ? -33.096 -7.877 -3.862 1.00 38.31 70 HIS A O 14
ATOM 15359 N N . MET A 1 1 ? 10.977 22.322 -4.645 1.00 44.24 1 MET A N 15
ATOM 15360 C CA . MET A 1 1 ? 9.555 22.590 -4.332 1.00 43.55 1 MET A CA 15
ATOM 15361 C C . MET A 1 1 ? 8.680 22.250 -5.531 1.00 32.15 1 MET A C 15
ATOM 15362 O O . MET A 1 1 ? 8.521 23.057 -6.446 1.00 20.22 1 MET A O 15
ATOM 15378 N N . ILE A 1 2 ? 8.129 21.046 -5.542 1.00 35.42 2 ILE A N 15
ATOM 15379 C CA . ILE A 1 2 ? 7.262 20.621 -6.627 1.00 34.42 2 ILE A CA 15
ATOM 15380 C C . ILE A 1 2 ? 6.177 19.672 -6.115 1.00 61.34 2 ILE A C 15
ATOM 15381 O O . ILE A 1 2 ? 6.455 18.566 -5.650 1.00 74.12 2 ILE A O 15
ATOM 15397 N N . GLY A 1 3 ? 4.944 20.141 -6.162 1.00 40.41 3 GLY A N 15
ATOM 15398 C CA . GLY A 1 3 ? 3.808 19.318 -5.800 1.00 54.23 3 GLY A CA 15
ATOM 15399 C C . GLY A 1 3 ? 2.778 19.310 -6.905 1.00 71.13 3 GLY A C 15
ATOM 15400 O O . GLY A 1 3 ? 1.622 18.946 -6.700 1.00 72.14 3 GLY A O 15
ATOM 15404 N N . ASP A 1 4 ? 3.227 19.698 -8.094 1.00 32.32 4 ASP A N 15
ATOM 15405 C CA . ASP A 1 4 ? 2.366 19.833 -9.265 1.00 75.42 4 ASP A CA 15
ATOM 15406 C C . ASP A 1 4 ? 2.098 18.474 -9.907 1.00 42.12 4 ASP A C 15
ATOM 15407 O O . ASP A 1 4 ? 2.085 18.345 -11.130 1.00 73.41 4 ASP A O 15
ATOM 15416 N N . TYR A 1 5 ? 1.868 17.468 -9.076 1.00 73.44 5 TYR A N 15
ATOM 15417 C CA . TYR A 1 5 ? 1.664 16.108 -9.558 1.00 1.13 5 TYR A CA 15
ATOM 15418 C C . TYR A 1 5 ? 0.227 15.891 -10.017 1.00 33.31 5 TYR A C 15
ATOM 15419 O O . TYR A 1 5 ? -0.003 15.448 -11.137 1.00 5.31 5 TYR A O 15
ATOM 15437 N N . TYR A 1 6 ? -0.727 16.220 -9.139 1.00 43.34 6 TYR A N 15
ATOM 15438 C CA . TYR A 1 6 ? -2.145 15.926 -9.366 1.00 1.21 6 TYR A CA 15
ATOM 15439 C C . TYR A 1 6 ? -2.360 14.420 -9.495 1.00 24.15 6 TYR A C 15
ATOM 15440 O O . TYR A 1 6 ? -2.089 13.815 -10.531 1.00 72.25 6 TYR A O 15
ATOM 15458 N N . ILE A 1 7 ? -2.850 13.827 -8.421 1.00 13.32 7 ILE A N 15
ATOM 15459 C CA . ILE A 1 7 ? -2.893 12.381 -8.297 1.00 71.40 7 ILE A CA 15
ATOM 15460 C C . ILE A 1 7 ? -4.311 11.835 -8.454 1.00 64.54 7 ILE A C 15
ATOM 15461 O O . ILE A 1 7 ? -5.198 12.545 -8.914 1.00 44.34 7 ILE A O 15
ATOM 15477 N N . ASN A 1 8 ? -4.478 10.562 -8.069 1.00 53.02 8 ASN A N 15
ATOM 15478 C CA . ASN A 1 8 ? -5.755 9.819 -8.109 1.00 24.30 8 ASN A CA 15
ATOM 15479 C C . ASN A 1 8 ? -6.354 9.720 -9.516 1.00 32.21 8 ASN A C 15
ATOM 15480 O O . ASN A 1 8 ? -6.460 10.697 -10.253 1.00 60.42 8 ASN A O 15
ATOM 15491 N N . ALA A 1 9 ? -6.731 8.497 -9.879 1.00 62.33 9 ALA A N 15
ATOM 15492 C CA . ALA A 1 9 ? -7.372 8.214 -11.158 1.00 11.43 9 ALA A CA 15
ATOM 15493 C C . ALA A 1 9 ? -7.967 6.812 -11.123 1.00 44.31 9 ALA A C 15
ATOM 15494 O O . ALA A 1 9 ? -9.134 6.636 -10.770 1.00 20.31 9 ALA A O 15
ATOM 15501 N N . SER A 1 10 ? -7.140 5.821 -11.439 1.00 22.34 10 SER A N 15
ATOM 15502 C CA . SER A 1 10 ? -7.528 4.423 -11.344 1.00 75.12 10 SER A CA 15
ATOM 15503 C C . SER A 1 10 ? -6.321 3.546 -11.655 1.00 52.32 10 SER A C 15
ATOM 15504 O O . SER A 1 10 ? -5.354 4.019 -12.257 1.00 52.12 10 SER A O 15
ATOM 15512 N N . ALA A 1 11 ? -6.386 2.283 -11.225 1.00 21.23 11 ALA A N 15
ATOM 15513 C CA . ALA A 1 11 ? -5.325 1.298 -11.460 1.00 12.32 11 ALA A CA 15
ATOM 15514 C C . ALA A 1 11 ? -4.017 1.658 -10.750 1.00 64.02 11 ALA A C 15
ATOM 15515 O O . ALA A 1 11 ? -3.875 2.750 -10.199 1.00 15.12 11 ALA A O 15
ATOM 15522 N N . LEU A 1 12 ? -3.092 0.691 -10.727 1.00 73.23 12 LEU A N 15
ATOM 15523 C CA . LEU A 1 12 ? -1.715 0.909 -10.272 1.00 2.32 12 LEU A CA 15
ATOM 15524 C C . LEU A 1 12 ? -1.643 1.468 -8.849 1.00 73.25 12 LEU A C 15
ATOM 15525 O O . LEU A 1 12 ? -0.693 2.172 -8.511 1.00 3.42 12 LEU A O 15
ATOM 15541 N N . ASN A 1 13 ? -2.616 1.125 -8.011 1.00 14.20 13 ASN A N 15
ATOM 15542 C CA . ASN A 1 13 ? -2.668 1.678 -6.659 1.00 32.34 13 ASN A CA 15
ATOM 15543 C C . ASN A 1 13 ? -2.365 0.617 -5.611 1.00 13.42 13 ASN A C 15
ATOM 15544 O O . ASN A 1 13 ? -1.395 0.721 -4.862 1.00 34.50 13 ASN A O 15
ATOM 15555 N N . VAL A 1 14 ? -3.179 -0.423 -5.596 1.00 71.21 14 VAL A N 15
ATOM 15556 C CA . VAL A 1 14 ? -3.090 -1.464 -4.577 1.00 52.50 14 VAL A CA 15
ATOM 15557 C C . VAL A 1 14 ? -2.068 -2.531 -4.977 1.00 3.21 14 VAL A C 15
ATOM 15558 O O . VAL A 1 14 ? -2.337 -3.722 -4.921 1.00 20.24 14 VAL A O 15
ATOM 15571 N N . ARG A 1 15 ? -0.886 -2.085 -5.375 1.00 45.22 15 ARG A N 15
ATOM 15572 C CA . ARG A 1 15 ? 0.166 -2.982 -5.851 1.00 23.33 15 ARG A CA 15
ATOM 15573 C C . ARG A 1 15 ? 0.885 -3.691 -4.703 1.00 23.05 15 ARG A C 15
ATOM 15574 O O . ARG A 1 15 ? 1.780 -4.501 -4.943 1.00 63.12 15 ARG A O 15
ATOM 15595 N N . SER A 1 16 ? 0.484 -3.387 -3.465 1.00 71.23 16 SER A N 15
ATOM 15596 C CA . SER A 1 16 ? 1.254 -3.779 -2.281 1.00 62.32 16 SER A CA 15
ATOM 15597 C C . SER A 1 16 ? 2.576 -3.006 -2.311 1.00 31.42 16 SER A C 15
ATOM 15598 O O . SER A 1 16 ? 3.597 -3.421 -1.759 1.00 54.23 16 SER A O 15
ATOM 15606 N N . GLY A 1 17 ? 2.492 -1.844 -2.936 1.00 61.11 17 GLY A N 15
ATOM 15607 C CA . GLY A 1 17 ? 3.621 -0.987 -3.190 1.00 71.22 17 GLY A CA 15
ATOM 15608 C C . GLY A 1 17 ? 3.258 -0.038 -4.308 1.00 53.14 17 GLY A C 15
ATOM 15609 O O . GLY A 1 17 ? 2.091 0.023 -4.692 1.00 60.25 17 GLY A O 15
ATOM 15613 N N . GLU A 1 18 ? 4.213 0.707 -4.833 1.00 15.31 18 GLU A N 15
ATOM 15614 C CA . GLU A 1 18 ? 3.938 1.536 -5.998 1.00 63.23 18 GLU A CA 15
ATOM 15615 C C . GLU A 1 18 ? 4.667 0.974 -7.208 1.00 62.14 18 GLU A C 15
ATOM 15616 O O . GLU A 1 18 ? 4.057 0.371 -8.093 1.00 52.04 18 GLU A O 15
ATOM 15628 N N . GLY A 1 19 ? 5.973 1.164 -7.238 1.00 42.53 19 GLY A N 15
ATOM 15629 C CA . GLY A 1 19 ? 6.779 0.569 -8.277 1.00 11.21 19 GLY A CA 15
ATOM 15630 C C . GLY A 1 19 ? 7.735 -0.452 -7.710 1.00 22.51 19 GLY A C 15
ATOM 15631 O O . GLY A 1 19 ? 8.398 -1.176 -8.450 1.00 44.45 19 GLY A O 15
ATOM 15635 N N . THR A 1 20 ? 7.784 -0.509 -6.385 1.00 31.44 20 THR A N 15
ATOM 15636 C CA . THR A 1 20 ? 8.684 -1.400 -5.675 1.00 14.42 20 THR A CA 15
ATOM 15637 C C . THR A 1 20 ? 8.223 -2.854 -5.781 1.00 41.22 20 THR A C 15
ATOM 15638 O O . THR A 1 20 ? 9.035 -3.767 -5.926 1.00 52.52 20 THR A O 15
ATOM 15649 N N . ASN A 1 21 ? 6.914 -3.058 -5.702 1.00 61.53 21 ASN A N 15
ATOM 15650 C CA . ASN A 1 21 ? 6.330 -4.385 -5.837 1.00 24.14 21 ASN A CA 15
ATOM 15651 C C . ASN A 1 21 ? 5.030 -4.274 -6.616 1.00 42.41 21 ASN A C 15
ATOM 15652 O O . ASN A 1 21 ? 4.201 -3.414 -6.329 1.00 1.24 21 ASN A O 15
ATOM 15663 N N . TYR A 1 22 ? 4.880 -5.121 -7.621 1.00 72.31 22 TYR A N 15
ATOM 15664 C CA . TYR A 1 22 ? 3.704 -5.103 -8.479 1.00 2.03 22 TYR A CA 15
ATOM 15665 C C . TYR A 1 22 ? 3.112 -6.503 -8.611 1.00 51.32 22 TYR A C 15
ATOM 15666 O O . TYR A 1 22 ? 2.197 -6.732 -9.402 1.00 32.43 22 TYR A O 15
ATOM 15684 N N . ARG A 1 23 ? 3.632 -7.434 -7.822 1.00 31.53 23 ARG A N 15
ATOM 15685 C CA . ARG A 1 23 ? 3.366 -8.852 -8.032 1.00 14.11 23 ARG A CA 15
ATOM 15686 C C . ARG A 1 23 ? 2.003 -9.295 -7.501 1.00 44.14 23 ARG A C 15
ATOM 15687 O O . ARG A 1 23 ? 1.247 -9.960 -8.210 1.00 65.42 23 ARG A O 15
ATOM 15708 N N . ILE A 1 24 ? 1.685 -8.932 -6.267 1.00 40.24 24 ILE A N 15
ATOM 15709 C CA . ILE A 1 24 ? 0.541 -9.536 -5.586 1.00 41.35 24 ILE A CA 15
ATOM 15710 C C . ILE A 1 24 ? -0.789 -8.958 -6.067 1.00 11.31 24 ILE A C 15
ATOM 15711 O O . ILE A 1 24 ? -1.658 -9.696 -6.532 1.00 35.43 24 ILE A O 15
ATOM 15727 N N . ILE A 1 25 ? -0.945 -7.647 -5.969 1.00 12.45 25 ILE A N 15
ATOM 15728 C CA . ILE A 1 25 ? -2.203 -7.009 -6.334 1.00 15.45 25 ILE A CA 15
ATOM 15729 C C . ILE A 1 25 ? -1.933 -5.830 -7.274 1.00 72.13 25 ILE A C 15
ATOM 15730 O O . ILE A 1 25 ? -0.794 -5.381 -7.397 1.00 2.53 25 ILE A O 15
ATOM 15746 N N . GLY A 1 26 ? -2.968 -5.356 -7.956 1.00 12.11 26 GLY A N 15
ATOM 15747 C CA . GLY A 1 26 ? -2.823 -4.212 -8.839 1.00 14.22 26 GLY A CA 15
ATOM 15748 C C . GLY A 1 26 ? -3.736 -3.068 -8.442 1.00 14.33 26 GLY A C 15
ATOM 15749 O O . GLY A 1 26 ? -3.274 -2.006 -8.023 1.00 20.01 26 GLY A O 15
ATOM 15753 N N . ALA A 1 27 ? -5.034 -3.277 -8.585 1.00 51.34 27 ALA A N 15
ATOM 15754 C CA . ALA A 1 27 ? -6.015 -2.284 -8.177 1.00 21.51 27 ALA A CA 15
ATOM 15755 C C . ALA A 1 27 ? -7.319 -2.960 -7.775 1.00 73.44 27 ALA A C 15
ATOM 15756 O O . ALA A 1 27 ? -8.162 -3.255 -8.621 1.00 25.32 27 ALA A O 15
ATOM 15763 N N . LEU A 1 28 ? -7.470 -3.222 -6.484 1.00 15.34 28 LEU A N 15
ATOM 15764 C CA . LEU A 1 28 ? -8.685 -3.834 -5.964 1.00 33.14 28 LEU A CA 15
ATOM 15765 C C . LEU A 1 28 ? -8.830 -3.521 -4.482 1.00 2.23 28 LEU A C 15
ATOM 15766 O O . LEU A 1 28 ? -8.341 -4.261 -3.636 1.00 51.24 28 LEU A O 15
ATOM 15782 N N . PRO A 1 29 ? -9.428 -2.369 -4.162 1.00 22.22 29 PRO A N 15
ATOM 15783 C CA . PRO A 1 29 ? -9.670 -1.936 -2.797 1.00 32.32 29 PRO A CA 15
ATOM 15784 C C . PRO A 1 29 ? -11.141 -2.045 -2.381 1.00 55.11 29 PRO A C 15
ATOM 15785 O O . PRO A 1 29 ? -11.937 -2.709 -3.047 1.00 13.43 29 PRO A O 15
ATOM 15796 N N . GLN A 1 30 ? -11.473 -1.374 -1.273 1.00 2.12 30 GLN A N 15
ATOM 15797 C CA . GLN A 1 30 ? -12.857 -1.175 -0.821 1.00 75.42 30 GLN A CA 15
ATOM 15798 C C . GLN A 1 30 ? -13.460 -2.439 -0.199 1.00 14.20 30 GLN A C 15
ATOM 15799 O O . GLN A 1 30 ? -13.737 -3.427 -0.883 1.00 52.41 30 GLN A O 15
ATOM 15813 N N . GLY A 1 31 ? -13.656 -2.389 1.114 1.00 4.50 31 GLY A N 15
ATOM 15814 C CA . GLY A 1 31 ? -14.391 -3.429 1.805 1.00 30.54 31 GLY A CA 15
ATOM 15815 C C . GLY A 1 31 ? -13.571 -4.669 2.083 1.00 3.23 31 GLY A C 15
ATOM 15816 O O . GLY A 1 31 ? -12.753 -4.691 3.004 1.00 63.31 31 GLY A O 15
ATOM 15820 N N . GLN A 1 32 ? -13.797 -5.702 1.276 1.00 60.31 32 GLN A N 15
ATOM 15821 C CA . GLN A 1 32 ? -13.122 -6.988 1.436 1.00 72.02 32 GLN A CA 15
ATOM 15822 C C . GLN A 1 32 ? -11.631 -6.851 1.153 1.00 74.21 32 GLN A C 15
ATOM 15823 O O . GLN A 1 32 ? -10.838 -7.745 1.454 1.00 54.21 32 GLN A O 15
ATOM 15837 N N . LYS A 1 33 ? -11.264 -5.724 0.568 1.00 0.35 33 LYS A N 15
ATOM 15838 C CA . LYS A 1 33 ? -9.878 -5.406 0.287 1.00 33.03 33 LYS A CA 15
ATOM 15839 C C . LYS A 1 33 ? -9.540 -4.041 0.882 1.00 42.02 33 LYS A C 15
ATOM 15840 O O . LYS A 1 33 ? -10.333 -3.104 0.782 1.00 43.33 33 LYS A O 15
ATOM 15859 N N . VAL A 1 34 ? -8.382 -3.929 1.517 1.00 3.22 34 VAL A N 15
ATOM 15860 C CA . VAL A 1 34 ? -7.992 -2.673 2.142 1.00 2.44 34 VAL A CA 15
ATOM 15861 C C . VAL A 1 34 ? -7.451 -1.700 1.099 1.00 20.53 34 VAL A C 15
ATOM 15862 O O . VAL A 1 34 ? -6.867 -2.108 0.094 1.00 44.01 34 VAL A O 15
ATOM 15875 N N . GLN A 1 35 ? -7.666 -0.416 1.341 1.00 70.52 35 GLN A N 15
ATOM 15876 C CA . GLN A 1 35 ? -7.293 0.614 0.381 1.00 42.33 35 GLN A CA 15
ATOM 15877 C C . GLN A 1 35 ? -6.370 1.654 1.003 1.00 1.24 35 GLN A C 15
ATOM 15878 O O . GLN A 1 35 ? -5.486 2.183 0.333 1.00 61.14 35 GLN A O 15
ATOM 15892 N N . VAL A 1 36 ? -6.572 1.942 2.283 1.00 54.43 36 VAL A N 15
ATOM 15893 C CA . VAL A 1 36 ? -5.797 2.974 2.955 1.00 75.21 36 VAL A CA 15
ATOM 15894 C C . VAL A 1 36 ? -5.957 2.881 4.474 1.00 45.41 36 VAL A C 15
ATOM 15895 O O . VAL A 1 36 ? -7.077 2.844 4.991 1.00 23.34 36 VAL A O 15
ATOM 15908 N N . ILE A 1 37 ? -4.838 2.794 5.182 1.00 34.44 37 ILE A N 15
ATOM 15909 C CA . ILE A 1 37 ? -4.865 2.817 6.637 1.00 21.50 37 ILE A CA 15
ATOM 15910 C C . ILE A 1 37 ? -4.190 4.080 7.167 1.00 72.24 37 ILE A C 15
ATOM 15911 O O . ILE A 1 37 ? -4.802 4.857 7.898 1.00 2.25 37 ILE A O 15
ATOM 15927 N N . SER A 1 38 ? -2.939 4.295 6.780 1.00 33.42 38 SER A N 15
ATOM 15928 C CA . SER A 1 38 ? -2.204 5.483 7.196 1.00 22.53 38 SER A CA 15
ATOM 15929 C C . SER A 1 38 ? -1.109 5.801 6.197 1.00 52.35 38 SER A C 15
ATOM 15930 O O . SER A 1 38 ? -0.531 4.908 5.587 1.00 54.23 38 SER A O 15
ATOM 15938 N N . GLU A 1 39 ? -0.809 7.075 6.069 1.00 42.44 39 GLU A N 15
ATOM 15939 C CA . GLU A 1 39 ? 0.125 7.547 5.061 1.00 4.43 39 GLU A CA 15
ATOM 15940 C C . GLU A 1 39 ? 1.456 7.909 5.700 1.00 30.42 39 GLU A C 15
ATOM 15941 O O . GLU A 1 39 ? 1.497 8.375 6.841 1.00 64.31 39 GLU A O 15
ATOM 15953 N N . ASN A 1 40 ? 2.540 7.689 4.971 1.00 51.00 40 ASN A N 15
ATOM 15954 C CA . ASN A 1 40 ? 3.865 8.056 5.450 1.00 1.31 40 ASN A CA 15
ATOM 15955 C C . ASN A 1 40 ? 4.843 8.177 4.292 1.00 11.11 40 ASN A C 15
ATOM 15956 O O . ASN A 1 40 ? 5.060 7.218 3.548 1.00 40.15 40 ASN A O 15
ATOM 15967 N N . SER A 1 41 ? 5.399 9.370 4.132 1.00 33.14 41 SER A N 15
ATOM 15968 C CA . SER A 1 41 ? 6.474 9.621 3.178 1.00 75.44 41 SER A CA 15
ATOM 15969 C C . SER A 1 41 ? 5.999 9.449 1.726 1.00 61.24 41 SER A C 15
ATOM 15970 O O . SER A 1 41 ? 6.796 9.186 0.825 1.00 1.04 41 SER A O 15
ATOM 15978 N N . GLY A 1 42 ? 4.703 9.617 1.500 1.00 73.30 42 GLY A N 15
ATOM 15979 C CA . GLY A 1 42 ? 4.171 9.546 0.150 1.00 44.44 42 GLY A CA 15
ATOM 15980 C C . GLY A 1 42 ? 3.205 8.395 -0.037 1.00 15.11 42 GLY A C 15
ATOM 15981 O O . GLY A 1 42 ? 2.128 8.568 -0.602 1.00 54.24 42 GLY A O 15
ATOM 15985 N N . TRP A 1 43 ? 3.588 7.223 0.436 1.00 64.22 43 TRP A N 15
ATOM 15986 C CA . TRP A 1 43 ? 2.745 6.039 0.316 1.00 3.21 43 TRP A CA 15
ATOM 15987 C C . TRP A 1 43 ? 1.828 5.904 1.519 1.00 12.21 43 TRP A C 15
ATOM 15988 O O . TRP A 1 43 ? 2.067 6.498 2.568 1.00 35.13 43 TRP A O 15
ATOM 16009 N N . SER A 1 44 ? 0.783 5.119 1.353 1.00 52.44 44 SER A N 15
ATOM 16010 C CA . SER A 1 44 ? -0.080 4.759 2.463 1.00 5.32 44 SER A CA 15
ATOM 16011 C C . SER A 1 44 ? 0.111 3.275 2.754 1.00 42.14 44 SER A C 15
ATOM 16012 O O . SER A 1 44 ? 0.153 2.451 1.839 1.00 14.15 44 SER A O 15
ATOM 16020 N N . LYS A 1 45 ? 0.255 2.949 4.024 1.00 24.40 45 LYS A N 15
ATOM 16021 C CA . LYS A 1 45 ? 0.608 1.620 4.449 1.00 61.12 45 LYS A CA 15
ATOM 16022 C C . LYS A 1 45 ? -0.605 0.698 4.498 1.00 55.20 45 LYS A C 15
ATOM 16023 O O . LYS A 1 45 ? -1.645 1.047 5.062 1.00 11.43 45 LYS A O 15
ATOM 16042 N N . ILE A 1 46 ? -0.456 -0.474 3.895 1.00 32.03 46 ILE A N 15
ATOM 16043 C CA . ILE A 1 46 ? -1.492 -1.498 3.906 1.00 32.32 46 ILE A CA 15
ATOM 16044 C C . ILE A 1 46 ? -0.854 -2.852 4.211 1.00 73.32 46 ILE A C 15
ATOM 16045 O O . ILE A 1 46 ? 0.370 -2.963 4.267 1.00 72.21 46 ILE A O 15
ATOM 16061 N N . ASN A 1 47 ? -1.663 -3.874 4.423 1.00 2.22 47 ASN A N 15
ATOM 16062 C CA . ASN A 1 47 ? -1.127 -5.205 4.686 1.00 15.20 47 ASN A CA 15
ATOM 16063 C C . ASN A 1 47 ? -1.875 -6.251 3.873 1.00 60.34 47 ASN A C 15
ATOM 16064 O O . ASN A 1 47 ? -3.085 -6.429 4.039 1.00 43.34 47 ASN A O 15
ATOM 16075 N N . TYR A 1 48 ? -1.159 -6.932 2.989 1.00 33.33 48 TYR A N 15
ATOM 16076 C CA . TYR A 1 48 ? -1.764 -7.953 2.145 1.00 3.22 48 TYR A CA 15
ATOM 16077 C C . TYR A 1 48 ? -1.079 -9.291 2.333 1.00 1.13 48 TYR A C 15
ATOM 16078 O O . TYR A 1 48 ? 0.092 -9.454 2.002 1.00 54.20 48 TYR A O 15
ATOM 16096 N N . ASN A 1 49 ? -1.835 -10.232 2.876 1.00 41.40 49 ASN A N 15
ATOM 16097 C CA . ASN A 1 49 ? -1.370 -11.601 3.093 1.00 2.45 49 ASN A CA 15
ATOM 16098 C C . ASN A 1 49 ? -0.202 -11.632 4.080 1.00 74.35 49 ASN A C 15
ATOM 16099 O O . ASN A 1 49 ? 0.712 -12.448 3.970 1.00 55.44 49 ASN A O 15
ATOM 16110 N N . GLY A 1 50 ? -0.242 -10.730 5.051 1.00 0.32 50 GLY A N 15
ATOM 16111 C CA . GLY A 1 50 ? 0.732 -10.741 6.125 1.00 51.22 50 GLY A CA 15
ATOM 16112 C C . GLY A 1 50 ? 1.984 -9.943 5.820 1.00 42.31 50 GLY A C 15
ATOM 16113 O O . GLY A 1 50 ? 2.724 -9.576 6.734 1.00 24.42 50 GLY A O 15
ATOM 16117 N N . GLN A 1 51 ? 2.222 -9.648 4.552 1.00 14.45 51 GLN A N 15
ATOM 16118 C CA . GLN A 1 51 ? 3.425 -8.924 4.166 1.00 41.44 51 GLN A CA 15
ATOM 16119 C C . GLN A 1 51 ? 3.141 -7.431 4.100 1.00 42.00 51 GLN A C 15
ATOM 16120 O O . GLN A 1 51 ? 1.997 -7.013 3.882 1.00 61.01 51 GLN A O 15
ATOM 16134 N N . THR A 1 52 ? 4.175 -6.631 4.301 1.00 33.44 52 THR A N 15
ATOM 16135 C CA . THR A 1 52 ? 4.014 -5.192 4.371 1.00 4.42 52 THR A CA 15
ATOM 16136 C C . THR A 1 52 ? 3.787 -4.603 2.983 1.00 25.43 52 THR A C 15
ATOM 16137 O O . THR A 1 52 ? 4.641 -4.713 2.100 1.00 1.42 52 THR A O 15
ATOM 16148 N N . GLY A 1 53 ? 2.630 -3.989 2.797 1.00 73.43 53 GLY A N 15
ATOM 16149 C CA . GLY A 1 53 ? 2.300 -3.408 1.517 1.00 32.21 53 GLY A CA 15
ATOM 16150 C C . GLY A 1 53 ? 2.104 -1.912 1.611 1.00 4.24 53 GLY A C 15
ATOM 16151 O O . GLY A 1 53 ? 2.031 -1.354 2.707 1.00 3.41 53 GLY A O 15
ATOM 16155 N N . TYR A 1 54 ? 2.031 -1.260 0.467 1.00 71.13 54 TYR A N 15
ATOM 16156 C CA . TYR A 1 54 ? 1.811 0.175 0.404 1.00 43.00 54 TYR A CA 15
ATOM 16157 C C . TYR A 1 54 ? 0.939 0.503 -0.793 1.00 33.43 54 TYR A C 15
ATOM 16158 O O . TYR A 1 54 ? 0.704 -0.347 -1.650 1.00 2.44 54 TYR A O 15
ATOM 16176 N N . ILE A 1 55 ? 0.431 1.711 -0.826 1.00 72.24 55 ILE A N 15
ATOM 16177 C CA . ILE A 1 55 ? -0.163 2.238 -2.039 1.00 64.34 55 ILE A CA 15
ATOM 16178 C C . ILE A 1 55 ? 0.535 3.538 -2.398 1.00 71.05 55 ILE A C 15
ATOM 16179 O O . ILE A 1 55 ? 0.926 4.302 -1.513 1.00 65.25 55 ILE A O 15
ATOM 16195 N N . GLY A 1 56 ? 0.717 3.775 -3.683 1.00 71.13 56 GLY A N 15
ATOM 16196 C CA . GLY A 1 56 ? 1.405 4.972 -4.110 1.00 2.35 56 GLY A CA 15
ATOM 16197 C C . GLY A 1 56 ? 0.432 6.061 -4.470 1.00 24.33 56 GLY A C 15
ATOM 16198 O O . GLY A 1 56 ? -0.104 6.060 -5.568 1.00 64.21 56 GLY A O 15
ATOM 16202 N N . THR A 1 57 ? 0.237 7.000 -3.545 1.00 21.03 57 THR A N 15
ATOM 16203 C CA . THR A 1 57 ? -0.787 8.042 -3.656 1.00 33.42 57 THR A CA 15
ATOM 16204 C C . THR A 1 57 ? -0.754 8.785 -5.000 1.00 53.35 57 THR A C 15
ATOM 16205 O O . THR A 1 57 ? -1.751 9.392 -5.400 1.00 63.45 57 THR A O 15
ATOM 16216 N N . ARG A 1 58 ? 0.383 8.733 -5.696 1.00 72.42 58 ARG A N 15
ATOM 16217 C CA . ARG A 1 58 ? 0.485 9.282 -7.041 1.00 5.02 58 ARG A CA 15
ATOM 16218 C C . ARG A 1 58 ? -0.613 8.715 -7.937 1.00 14.12 58 ARG A C 15
ATOM 16219 O O . ARG A 1 58 ? -1.178 9.427 -8.769 1.00 42.22 58 ARG A O 15
ATOM 16240 N N . TYR A 1 59 ? -0.931 7.443 -7.747 1.00 61.34 59 TYR A N 15
ATOM 16241 C CA . TYR A 1 59 ? -2.048 6.830 -8.406 1.00 32.12 59 TYR A CA 15
ATOM 16242 C C . TYR A 1 59 ? -3.000 6.257 -7.378 1.00 22.41 59 TYR A C 15
ATOM 16243 O O . TYR A 1 59 ? -2.588 5.805 -6.319 1.00 61.10 59 TYR A O 15
ATOM 16261 N N . LEU A 1 60 ? -4.266 6.263 -7.696 1.00 31.41 60 LEU A N 15
ATOM 16262 C CA . LEU A 1 60 ? -5.282 5.832 -6.750 1.00 34.00 60 LEU A CA 15
ATOM 16263 C C . LEU A 1 60 ? -6.494 5.296 -7.482 1.00 72.25 60 LEU A C 15
ATOM 16264 O O . LEU A 1 60 ? -6.954 5.890 -8.453 1.00 23.13 60 LEU A O 15
ATOM 16280 N N . SER A 1 61 ? -7.002 4.179 -7.006 1.00 73.52 61 SER A N 15
ATOM 16281 C CA . SER A 1 61 ? -8.189 3.567 -7.565 1.00 21.24 61 SER A CA 15
ATOM 16282 C C . SER A 1 61 ? -9.184 3.272 -6.455 1.00 1.12 61 SER A C 15
ATOM 16283 O O . SER A 1 61 ? -8.804 2.794 -5.387 1.00 40.44 61 SER A O 15
ATOM 16291 N N . LYS A 1 62 ? -10.446 3.582 -6.701 1.00 3.10 62 LYS A N 15
ATOM 16292 C CA . LYS A 1 62 ? -11.492 3.377 -5.715 1.00 73.23 62 LYS A CA 15
ATOM 16293 C C . LYS A 1 62 ? -12.750 2.863 -6.395 1.00 63.44 62 LYS A C 15
ATOM 16294 O O . LYS A 1 62 ? -13.348 3.557 -7.213 1.00 75.24 62 LYS A O 15
ATOM 16313 N N . LEU A 1 63 ? -13.130 1.638 -6.070 1.00 35.24 63 LEU A N 15
ATOM 16314 C CA . LEU A 1 63 ? -14.312 1.030 -6.664 1.00 72.32 63 LEU A CA 15
ATOM 16315 C C . LEU A 1 63 ? -15.576 1.545 -5.985 1.00 63.23 63 LEU A C 15
ATOM 16316 O O . LEU A 1 63 ? -16.555 1.863 -6.662 1.00 65.44 63 LEU A O 15
ATOM 16332 N N . GLU A 1 64 ? -15.525 1.635 -4.648 1.00 3.31 64 GLU A N 15
ATOM 16333 C CA . GLU A 1 64 ? -16.660 2.060 -3.812 1.00 44.55 64 GLU A CA 15
ATOM 16334 C C . GLU A 1 64 ? -17.958 1.353 -4.214 1.00 24.34 64 GLU A C 15
ATOM 16335 O O . GLU A 1 64 ? -17.935 0.297 -4.851 1.00 74.22 64 GLU A O 15
ATOM 16347 N N . HIS A 1 65 ? -19.086 1.894 -3.776 1.00 20.12 65 HIS A N 15
ATOM 16348 C CA . HIS A 1 65 ? -20.380 1.360 -4.174 1.00 61.32 65 HIS A CA 15
ATOM 16349 C C . HIS A 1 65 ? -20.633 1.658 -5.649 1.00 53.42 65 HIS A C 15
ATOM 16350 O O . HIS A 1 65 ? -20.231 2.707 -6.159 1.00 41.01 65 HIS A O 15
ATOM 16365 N N . HIS A 1 66 ? -21.302 0.744 -6.324 1.00 25.34 66 HIS A N 15
ATOM 16366 C CA . HIS A 1 66 ? -21.612 0.909 -7.733 1.00 34.12 66 HIS A CA 15
ATOM 16367 C C . HIS A 1 66 ? -22.765 1.896 -7.896 1.00 62.42 66 HIS A C 15
ATOM 16368 O O . HIS A 1 66 ? -23.816 1.735 -7.266 1.00 33.41 66 HIS A O 15
ATOM 16383 N N . HIS A 1 67 ? -22.570 2.922 -8.719 1.00 32.13 67 HIS A N 15
ATOM 16384 C CA . HIS A 1 67 ? -23.597 3.943 -8.893 1.00 71.42 67 HIS A CA 15
ATOM 16385 C C . HIS A 1 67 ? -24.724 3.430 -9.785 1.00 35.45 67 HIS A C 15
ATOM 16386 O O . HIS A 1 67 ? -24.492 2.650 -10.712 1.00 73.15 67 HIS A O 15
ATOM 16401 N N . HIS A 1 68 ? -25.938 3.863 -9.492 1.00 13.22 68 HIS A N 15
ATOM 16402 C CA . HIS A 1 68 ? -27.111 3.417 -10.224 1.00 53.42 68 HIS A CA 15
ATOM 16403 C C . HIS A 1 68 ? -27.461 4.412 -11.319 1.00 12.20 68 HIS A C 15
ATOM 16404 O O . HIS A 1 68 ? -27.457 5.621 -11.096 1.00 40.21 68 HIS A O 15
ATOM 16419 N N . HIS A 1 69 ? -27.749 3.896 -12.500 1.00 60.42 69 HIS A N 15
ATOM 16420 C CA . HIS A 1 69 ? -28.121 4.724 -13.637 1.00 71.44 69 HIS A CA 15
ATOM 16421 C C . HIS A 1 69 ? -29.640 4.774 -13.752 1.00 23.54 69 HIS A C 15
ATOM 16422 O O . HIS A 1 69 ? -30.216 5.783 -14.156 1.00 32.44 69 HIS A O 15
ATOM 16437 N N . HIS A 1 70 ? -30.273 3.663 -13.409 1.00 21.12 70 HIS A N 15
ATOM 16438 C CA . HIS A 1 70 ? -31.723 3.580 -13.340 1.00 31.31 70 HIS A CA 15
ATOM 16439 C C . HIS A 1 70 ? -32.130 2.720 -12.157 1.00 1.05 70 HIS A C 15
ATOM 16440 O O . HIS A 1 70 ? -32.222 3.263 -11.037 1.00 37.85 70 HIS A O 15
ATOM 16456 N N . MET A 1 1 ? 14.481 7.652 -11.178 1.00 32.34 1 MET A N 16
ATOM 16457 C CA . MET A 1 1 ? 13.669 8.614 -10.399 1.00 35.55 1 MET A CA 16
ATOM 16458 C C . MET A 1 1 ? 12.371 8.944 -11.131 1.00 12.21 1 MET A C 16
ATOM 16459 O O . MET A 1 1 ? 12.396 9.465 -12.247 1.00 70.23 1 MET A O 16
ATOM 16475 N N . ILE A 1 2 ? 11.250 8.619 -10.487 1.00 1.13 2 ILE A N 16
ATOM 16476 C CA . ILE A 1 2 ? 9.906 8.912 -10.998 1.00 45.14 2 ILE A CA 16
ATOM 16477 C C . ILE A 1 2 ? 9.732 8.451 -12.449 1.00 62.15 2 ILE A C 16
ATOM 16478 O O . ILE A 1 2 ? 9.964 9.210 -13.392 1.00 44.21 2 ILE A O 16
ATOM 16494 N N . GLY A 1 3 ? 9.333 7.200 -12.624 1.00 4.44 3 GLY A N 16
ATOM 16495 C CA . GLY A 1 3 ? 9.069 6.696 -13.954 1.00 61.13 3 GLY A CA 16
ATOM 16496 C C . GLY A 1 3 ? 7.732 7.178 -14.472 1.00 22.10 3 GLY A C 16
ATOM 16497 O O . GLY A 1 3 ? 7.487 7.178 -15.680 1.00 51.03 3 GLY A O 16
ATOM 16501 N N . ASP A 1 4 ? 6.875 7.593 -13.536 1.00 43.25 4 ASP A N 16
ATOM 16502 C CA . ASP A 1 4 ? 5.550 8.124 -13.855 1.00 22.20 4 ASP A CA 16
ATOM 16503 C C . ASP A 1 4 ? 4.692 7.042 -14.518 1.00 62.41 4 ASP A C 16
ATOM 16504 O O . ASP A 1 4 ? 3.963 7.291 -15.478 1.00 34.12 4 ASP A O 16
ATOM 16513 N N . TYR A 1 5 ? 4.793 5.829 -13.986 1.00 21.34 5 TYR A N 16
ATOM 16514 C CA . TYR A 1 5 ? 4.014 4.708 -14.484 1.00 12.53 5 TYR A CA 16
ATOM 16515 C C . TYR A 1 5 ? 2.604 4.739 -13.914 1.00 31.33 5 TYR A C 16
ATOM 16516 O O . TYR A 1 5 ? 2.359 4.282 -12.797 1.00 72.32 5 TYR A O 16
ATOM 16534 N N . TYR A 1 6 ? 1.687 5.311 -14.676 1.00 61.11 6 TYR A N 16
ATOM 16535 C CA . TYR A 1 6 ? 0.287 5.358 -14.290 1.00 13.22 6 TYR A CA 16
ATOM 16536 C C . TYR A 1 6 ? -0.310 3.957 -14.327 1.00 63.32 6 TYR A C 16
ATOM 16537 O O . TYR A 1 6 ? -0.222 3.262 -15.339 1.00 12.50 6 TYR A O 16
ATOM 16555 N N . ILE A 1 7 ? -0.876 3.530 -13.210 1.00 34.22 7 ILE A N 16
ATOM 16556 C CA . ILE A 1 7 ? -1.511 2.225 -13.141 1.00 53.14 7 ILE A CA 16
ATOM 16557 C C . ILE A 1 7 ? -2.880 2.280 -13.808 1.00 52.04 7 ILE A C 16
ATOM 16558 O O . ILE A 1 7 ? -3.062 1.757 -14.908 1.00 53.13 7 ILE A O 16
ATOM 16574 N N . ASN A 1 8 ? -3.827 2.939 -13.133 1.00 20.21 8 ASN A N 16
ATOM 16575 C CA . ASN A 1 8 ? -5.204 3.092 -13.614 1.00 32.41 8 ASN A CA 16
ATOM 16576 C C . ASN A 1 8 ? -5.954 1.760 -13.579 1.00 41.21 8 ASN A C 16
ATOM 16577 O O . ASN A 1 8 ? -6.957 1.643 -12.879 1.00 15.34 8 ASN A O 16
ATOM 16588 N N . ALA A 1 9 ? -5.451 0.771 -14.324 1.00 72.13 9 ALA A N 16
ATOM 16589 C CA . ALA A 1 9 ? -6.021 -0.579 -14.350 1.00 24.52 9 ALA A CA 16
ATOM 16590 C C . ALA A 1 9 ? -7.524 -0.541 -14.607 1.00 72.22 9 ALA A C 16
ATOM 16591 O O . ALA A 1 9 ? -8.293 -1.267 -13.974 1.00 54.30 9 ALA A O 16
ATOM 16598 N N . SER A 1 10 ? -7.921 0.320 -15.546 1.00 34.02 10 SER A N 16
ATOM 16599 C CA . SER A 1 10 ? -9.321 0.540 -15.904 1.00 5.31 10 SER A CA 16
ATOM 16600 C C . SER A 1 10 ? -10.066 1.316 -14.810 1.00 5.00 10 SER A C 16
ATOM 16601 O O . SER A 1 10 ? -10.866 2.203 -15.115 1.00 2.11 10 SER A O 16
ATOM 16609 N N . ALA A 1 11 ? -9.793 0.993 -13.546 1.00 21.33 11 ALA A N 16
ATOM 16610 C CA . ALA A 1 11 ? -10.433 1.662 -12.418 1.00 60.13 11 ALA A CA 16
ATOM 16611 C C . ALA A 1 11 ? -9.732 1.322 -11.105 1.00 43.43 11 ALA A C 16
ATOM 16612 O O . ALA A 1 11 ? -9.181 2.199 -10.437 1.00 33.23 11 ALA A O 16
ATOM 16619 N N . LEU A 1 12 ? -9.736 0.040 -10.754 1.00 54.10 12 LEU A N 16
ATOM 16620 C CA . LEU A 1 12 ? -9.241 -0.406 -9.459 1.00 73.24 12 LEU A CA 16
ATOM 16621 C C . LEU A 1 12 ? -7.722 -0.542 -9.454 1.00 73.03 12 LEU A C 16
ATOM 16622 O O . LEU A 1 12 ? -7.143 -1.202 -10.312 1.00 21.21 12 LEU A O 16
ATOM 16638 N N . ASN A 1 13 ? -7.086 0.061 -8.456 1.00 41.54 13 ASN A N 16
ATOM 16639 C CA . ASN A 1 13 ? -5.633 -0.005 -8.307 1.00 12.20 13 ASN A CA 16
ATOM 16640 C C . ASN A 1 13 ? -5.235 -1.290 -7.576 1.00 21.30 13 ASN A C 16
ATOM 16641 O O . ASN A 1 13 ? -4.080 -1.512 -7.255 1.00 5.43 13 ASN A O 16
ATOM 16652 N N . VAL A 1 14 ? -6.218 -2.149 -7.349 1.00 21.11 14 VAL A N 16
ATOM 16653 C CA . VAL A 1 14 ? -6.031 -3.380 -6.567 1.00 30.34 14 VAL A CA 16
ATOM 16654 C C . VAL A 1 14 ? -5.031 -4.365 -7.192 1.00 65.33 14 VAL A C 16
ATOM 16655 O O . VAL A 1 14 ? -4.741 -5.402 -6.598 1.00 31.41 14 VAL A O 16
ATOM 16668 N N . ARG A 1 15 ? -4.503 -4.055 -8.370 1.00 12.44 15 ARG A N 16
ATOM 16669 C CA . ARG A 1 15 ? -3.545 -4.945 -9.018 1.00 23.51 15 ARG A CA 16
ATOM 16670 C C . ARG A 1 15 ? -2.219 -4.234 -9.272 1.00 43.11 15 ARG A C 16
ATOM 16671 O O . ARG A 1 15 ? -1.157 -4.798 -9.025 1.00 21.42 15 ARG A O 16
ATOM 16692 N N . SER A 1 16 ? -2.288 -3.013 -9.799 1.00 65.15 16 SER A N 16
ATOM 16693 C CA . SER A 1 16 ? -1.108 -2.152 -9.954 1.00 43.21 16 SER A CA 16
ATOM 16694 C C . SER A 1 16 ? -0.069 -2.709 -10.939 1.00 52.12 16 SER A C 16
ATOM 16695 O O . SER A 1 16 ? 0.993 -2.106 -11.118 1.00 12.44 16 SER A O 16
ATOM 16703 N N . GLY A 1 17 ? -0.379 -3.828 -11.591 1.00 74.11 17 GLY A N 16
ATOM 16704 C CA . GLY A 1 17 ? 0.574 -4.457 -12.495 1.00 13.52 17 GLY A CA 16
ATOM 16705 C C . GLY A 1 17 ? 1.889 -4.790 -11.806 1.00 51.43 17 GLY A C 16
ATOM 16706 O O . GLY A 1 17 ? 1.951 -5.699 -10.974 1.00 24.31 17 GLY A O 16
ATOM 16710 N N . GLU A 1 18 ? 2.939 -4.058 -12.162 1.00 65.34 18 GLU A N 16
ATOM 16711 C CA . GLU A 1 18 ? 4.235 -4.191 -11.514 1.00 14.52 18 GLU A CA 16
ATOM 16712 C C . GLU A 1 18 ? 5.040 -2.911 -11.719 1.00 1.14 18 GLU A C 16
ATOM 16713 O O . GLU A 1 18 ? 4.802 -2.171 -12.677 1.00 42.33 18 GLU A O 16
ATOM 16725 N N . GLY A 1 19 ? 5.970 -2.641 -10.816 1.00 71.43 19 GLY A N 16
ATOM 16726 C CA . GLY A 1 19 ? 6.781 -1.447 -10.927 1.00 32.22 19 GLY A CA 16
ATOM 16727 C C . GLY A 1 19 ? 7.905 -1.421 -9.917 1.00 11.43 19 GLY A C 16
ATOM 16728 O O . GLY A 1 19 ? 8.575 -2.428 -9.696 1.00 50.30 19 GLY A O 16
ATOM 16732 N N . THR A 1 20 ? 8.100 -0.270 -9.291 1.00 55.22 20 THR A N 16
ATOM 16733 C CA . THR A 1 20 ? 9.159 -0.095 -8.306 1.00 33.00 20 THR A CA 16
ATOM 16734 C C . THR A 1 20 ? 8.835 -0.822 -6.998 1.00 23.11 20 THR A C 16
ATOM 16735 O O . THR A 1 20 ? 9.674 -0.915 -6.101 1.00 44.43 20 THR A O 16
ATOM 16746 N N . ASN A 1 21 ? 7.620 -1.334 -6.898 1.00 15.01 21 ASN A N 16
ATOM 16747 C CA . ASN A 1 21 ? 7.242 -2.190 -5.785 1.00 12.22 21 ASN A CA 16
ATOM 16748 C C . ASN A 1 21 ? 6.457 -3.375 -6.319 1.00 62.11 21 ASN A C 16
ATOM 16749 O O . ASN A 1 21 ? 5.642 -3.224 -7.224 1.00 61.21 21 ASN A O 16
ATOM 16760 N N . TYR A 1 22 ? 6.723 -4.554 -5.783 1.00 12.14 22 TYR A N 16
ATOM 16761 C CA . TYR A 1 22 ? 6.076 -5.769 -6.264 1.00 63.12 22 TYR A CA 16
ATOM 16762 C C . TYR A 1 22 ? 4.897 -6.127 -5.363 1.00 74.40 22 TYR A C 16
ATOM 16763 O O . TYR A 1 22 ? 4.021 -6.909 -5.724 1.00 51.51 22 TYR A O 16
ATOM 16781 N N . ARG A 1 23 ? 4.894 -5.518 -4.185 1.00 74.53 23 ARG A N 16
ATOM 16782 C CA . ARG A 1 23 ? 3.782 -5.606 -3.244 1.00 12.11 23 ARG A CA 16
ATOM 16783 C C . ARG A 1 23 ? 2.777 -4.492 -3.523 1.00 32.22 23 ARG A C 16
ATOM 16784 O O . ARG A 1 23 ? 1.853 -4.266 -2.749 1.00 62.44 23 ARG A O 16
ATOM 16805 N N . ILE A 1 24 ? 3.027 -3.772 -4.614 1.00 41.12 24 ILE A N 16
ATOM 16806 C CA . ILE A 1 24 ? 2.252 -2.595 -5.023 1.00 70.14 24 ILE A CA 16
ATOM 16807 C C . ILE A 1 24 ? 0.738 -2.871 -5.177 1.00 64.13 24 ILE A C 16
ATOM 16808 O O . ILE A 1 24 ? -0.047 -1.941 -5.357 1.00 42.23 24 ILE A O 16
ATOM 16824 N N . ILE A 1 25 ? 0.331 -4.137 -5.125 1.00 61.45 25 ILE A N 16
ATOM 16825 C CA . ILE A 1 25 ? -1.086 -4.492 -5.218 1.00 12.34 25 ILE A CA 16
ATOM 16826 C C . ILE A 1 25 ? -1.915 -3.857 -4.096 1.00 1.31 25 ILE A C 16
ATOM 16827 O O . ILE A 1 25 ? -1.520 -3.861 -2.930 1.00 44.10 25 ILE A O 16
ATOM 16843 N N . GLY A 1 26 ? -3.065 -3.303 -4.458 1.00 32.35 26 GLY A N 16
ATOM 16844 C CA . GLY A 1 26 ? -3.968 -2.754 -3.460 1.00 1.12 26 GLY A CA 16
ATOM 16845 C C . GLY A 1 26 ? -4.614 -1.439 -3.870 1.00 2.33 26 GLY A C 16
ATOM 16846 O O . GLY A 1 26 ? -4.029 -0.643 -4.601 1.00 40.52 26 GLY A O 16
ATOM 16850 N N . ALA A 1 27 ? -5.833 -1.217 -3.392 1.00 35.13 27 ALA A N 16
ATOM 16851 C CA . ALA A 1 27 ? -6.565 0.017 -3.647 1.00 42.31 27 ALA A CA 16
ATOM 16852 C C . ALA A 1 27 ? -7.437 0.354 -2.443 1.00 62.45 27 ALA A C 16
ATOM 16853 O O . ALA A 1 27 ? -7.427 -0.375 -1.453 1.00 34.43 27 ALA A O 16
ATOM 16860 N N . LEU A 1 28 ? -8.197 1.441 -2.527 1.00 61.42 28 LEU A N 16
ATOM 16861 C CA . LEU A 1 28 ? -9.118 1.806 -1.455 1.00 62.40 28 LEU A CA 16
ATOM 16862 C C . LEU A 1 28 ? -10.529 2.066 -1.981 1.00 11.33 28 LEU A C 16
ATOM 16863 O O . LEU A 1 28 ? -11.011 3.199 -1.935 1.00 44.42 28 LEU A O 16
ATOM 16879 N N . PRO A 1 29 ? -11.210 1.033 -2.506 1.00 2.01 29 PRO A N 16
ATOM 16880 C CA . PRO A 1 29 ? -12.590 1.156 -2.946 1.00 41.03 29 PRO A CA 16
ATOM 16881 C C . PRO A 1 29 ? -13.559 0.932 -1.784 1.00 14.55 29 PRO A C 16
ATOM 16882 O O . PRO A 1 29 ? -14.391 1.786 -1.478 1.00 75.43 29 PRO A O 16
ATOM 16893 N N . GLN A 1 30 ? -13.416 -0.222 -1.140 1.00 30.42 30 GLN A N 16
ATOM 16894 C CA . GLN A 1 30 ? -14.218 -0.596 0.016 1.00 72.35 30 GLN A CA 16
ATOM 16895 C C . GLN A 1 30 ? -13.805 -1.982 0.494 1.00 55.31 30 GLN A C 16
ATOM 16896 O O . GLN A 1 30 ? -13.683 -2.909 -0.308 1.00 45.25 30 GLN A O 16
ATOM 16910 N N . GLY A 1 31 ? -13.566 -2.115 1.788 1.00 53.33 31 GLY A N 16
ATOM 16911 C CA . GLY A 1 31 ? -13.273 -3.417 2.343 1.00 41.03 31 GLY A CA 16
ATOM 16912 C C . GLY A 1 31 ? -12.171 -3.390 3.376 1.00 74.51 31 GLY A C 16
ATOM 16913 O O . GLY A 1 31 ? -11.469 -2.387 3.529 1.00 15.11 31 GLY A O 16
ATOM 16917 N N . GLN A 1 32 ? -12.020 -4.501 4.081 1.00 53.13 32 GLN A N 16
ATOM 16918 C CA . GLN A 1 32 ? -10.986 -4.644 5.096 1.00 21.43 32 GLN A CA 16
ATOM 16919 C C . GLN A 1 32 ? -10.071 -5.820 4.766 1.00 23.20 32 GLN A C 16
ATOM 16920 O O . GLN A 1 32 ? -9.310 -6.292 5.612 1.00 13.14 32 GLN A O 16
ATOM 16934 N N . LYS A 1 33 ? -10.157 -6.289 3.524 1.00 34.14 33 LYS A N 16
ATOM 16935 C CA . LYS A 1 33 ? -9.311 -7.381 3.059 1.00 10.53 33 LYS A CA 16
ATOM 16936 C C . LYS A 1 33 ? -7.869 -6.906 2.911 1.00 44.34 33 LYS A C 16
ATOM 16937 O O . LYS A 1 33 ? -6.930 -7.693 3.006 1.00 63.22 33 LYS A O 16
ATOM 16956 N N . VAL A 1 34 ? -7.703 -5.608 2.697 1.00 44.22 34 VAL A N 16
ATOM 16957 C CA . VAL A 1 34 ? -6.381 -5.013 2.598 1.00 61.14 34 VAL A CA 16
ATOM 16958 C C . VAL A 1 34 ? -6.330 -3.707 3.399 1.00 3.52 34 VAL A C 16
ATOM 16959 O O . VAL A 1 34 ? -5.873 -3.708 4.543 1.00 31.14 34 VAL A O 16
ATOM 16972 N N . GLN A 1 35 ? -6.834 -2.617 2.809 1.00 32.11 35 GLN A N 16
ATOM 16973 C CA . GLN A 1 35 ? -6.953 -1.321 3.482 1.00 51.01 35 GLN A CA 16
ATOM 16974 C C . GLN A 1 35 ? -5.580 -0.713 3.815 1.00 35.21 35 GLN A C 16
ATOM 16975 O O . GLN A 1 35 ? -4.581 -1.418 3.978 1.00 52.04 35 GLN A O 16
ATOM 16989 N N . VAL A 1 36 ? -5.541 0.610 3.891 1.00 31.14 36 VAL A N 16
ATOM 16990 C CA . VAL A 1 36 ? -4.319 1.328 4.216 1.00 43.42 36 VAL A CA 16
ATOM 16991 C C . VAL A 1 36 ? -4.213 1.545 5.719 1.00 51.14 36 VAL A C 16
ATOM 16992 O O . VAL A 1 36 ? -5.203 1.871 6.376 1.00 24.54 36 VAL A O 16
ATOM 17005 N N . ILE A 1 37 ? -3.022 1.349 6.265 1.00 70.22 37 ILE A N 16
ATOM 17006 C CA . ILE A 1 37 ? -2.787 1.627 7.673 1.00 74.43 37 ILE A CA 16
ATOM 17007 C C . ILE A 1 37 ? -2.411 3.092 7.839 1.00 72.14 37 ILE A C 16
ATOM 17008 O O . ILE A 1 37 ? -3.050 3.836 8.584 1.00 71.25 37 ILE A O 16
ATOM 17024 N N . SER A 1 38 ? -1.373 3.494 7.120 1.00 40.53 38 SER A N 16
ATOM 17025 C CA . SER A 1 38 ? -0.908 4.876 7.102 1.00 21.13 38 SER A CA 16
ATOM 17026 C C . SER A 1 38 ? -0.080 5.105 5.851 1.00 11.21 38 SER A C 16
ATOM 17027 O O . SER A 1 38 ? 0.464 4.155 5.283 1.00 75.12 38 SER A O 16
ATOM 17035 N N . GLU A 1 39 ? -0.003 6.347 5.409 1.00 24.35 39 GLU A N 16
ATOM 17036 C CA . GLU A 1 39 ? 0.759 6.673 4.220 1.00 21.42 39 GLU A CA 16
ATOM 17037 C C . GLU A 1 39 ? 1.790 7.752 4.512 1.00 1.35 39 GLU A C 16
ATOM 17038 O O . GLU A 1 39 ? 1.539 8.676 5.291 1.00 13.25 39 GLU A O 16
ATOM 17050 N N . ASN A 1 40 ? 2.958 7.614 3.901 1.00 44.40 40 ASN A N 16
ATOM 17051 C CA . ASN A 1 40 ? 4.053 8.548 4.106 1.00 12.23 40 ASN A CA 16
ATOM 17052 C C . ASN A 1 40 ? 5.147 8.276 3.116 1.00 4.15 40 ASN A C 16
ATOM 17053 O O . ASN A 1 40 ? 5.227 7.179 2.559 1.00 71.11 40 ASN A O 16
ATOM 17064 N N . SER A 1 41 ? 5.988 9.271 2.902 1.00 21.41 41 SER A N 16
ATOM 17065 C CA . SER A 1 41 ? 7.303 9.039 2.357 1.00 62.42 41 SER A CA 16
ATOM 17066 C C . SER A 1 41 ? 7.270 8.421 0.955 1.00 65.41 41 SER A C 16
ATOM 17067 O O . SER A 1 41 ? 8.206 7.724 0.550 1.00 51.02 41 SER A O 16
ATOM 17075 N N . GLY A 1 42 ? 6.201 8.687 0.213 1.00 0.42 42 GLY A N 16
ATOM 17076 C CA . GLY A 1 42 ? 6.135 8.248 -1.167 1.00 41.22 42 GLY A CA 16
ATOM 17077 C C . GLY A 1 42 ? 4.947 7.351 -1.454 1.00 1.31 42 GLY A C 16
ATOM 17078 O O . GLY A 1 42 ? 4.197 7.590 -2.404 1.00 53.24 42 GLY A O 16
ATOM 17082 N N . TRP A 1 43 ? 4.769 6.321 -0.639 1.00 65.23 43 TRP A N 16
ATOM 17083 C CA . TRP A 1 43 ? 3.731 5.323 -0.876 1.00 64.40 43 TRP A CA 16
ATOM 17084 C C . TRP A 1 43 ? 2.794 5.210 0.314 1.00 30.24 43 TRP A C 16
ATOM 17085 O O . TRP A 1 43 ? 3.112 5.636 1.426 1.00 43.41 43 TRP A O 16
ATOM 17106 N N . SER A 1 44 ? 1.645 4.625 0.067 1.00 42.42 44 SER A N 16
ATOM 17107 C CA . SER A 1 44 ? 0.658 4.393 1.098 1.00 33.03 44 SER A CA 16
ATOM 17108 C C . SER A 1 44 ? 0.700 2.921 1.492 1.00 3.30 44 SER A C 16
ATOM 17109 O O . SER A 1 44 ? 0.526 2.043 0.648 1.00 55.00 44 SER A O 16
ATOM 17117 N N . LYS A 1 45 ? 0.974 2.651 2.755 1.00 52.33 45 LYS A N 16
ATOM 17118 C CA . LYS A 1 45 ? 1.214 1.303 3.203 1.00 35.42 45 LYS A CA 16
ATOM 17119 C C . LYS A 1 45 ? -0.079 0.538 3.475 1.00 42.52 45 LYS A C 16
ATOM 17120 O O . LYS A 1 45 ? -1.007 1.056 4.098 1.00 15.12 45 LYS A O 16
ATOM 17139 N N . ILE A 1 46 ? -0.100 -0.709 3.031 1.00 3.34 46 ILE A N 16
ATOM 17140 C CA . ILE A 1 46 ? -1.285 -1.553 3.121 1.00 12.25 46 ILE A CA 16
ATOM 17141 C C . ILE A 1 46 ? -0.922 -2.929 3.673 1.00 24.52 46 ILE A C 16
ATOM 17142 O O . ILE A 1 46 ? 0.258 -3.256 3.824 1.00 4.45 46 ILE A O 16
ATOM 17158 N N . ASN A 1 47 ? -1.932 -3.729 3.979 1.00 24.01 47 ASN A N 16
ATOM 17159 C CA . ASN A 1 47 ? -1.710 -5.108 4.395 1.00 23.33 47 ASN A CA 16
ATOM 17160 C C . ASN A 1 47 ? -2.563 -6.035 3.542 1.00 53.24 47 ASN A C 16
ATOM 17161 O O . ASN A 1 47 ? -3.786 -6.003 3.616 1.00 23.54 47 ASN A O 16
ATOM 17172 N N . TYR A 1 48 ? -1.914 -6.858 2.736 1.00 51.52 48 TYR A N 16
ATOM 17173 C CA . TYR A 1 48 ? -2.613 -7.661 1.743 1.00 73.20 48 TYR A CA 16
ATOM 17174 C C . TYR A 1 48 ? -2.262 -9.133 1.903 1.00 40.01 48 TYR A C 16
ATOM 17175 O O . TYR A 1 48 ? -1.116 -9.526 1.694 1.00 73.21 48 TYR A O 16
ATOM 17193 N N . ASN A 1 49 ? -3.242 -9.935 2.303 1.00 25.51 49 ASN A N 16
ATOM 17194 C CA . ASN A 1 49 ? -3.059 -11.382 2.445 1.00 51.32 49 ASN A CA 16
ATOM 17195 C C . ASN A 1 49 ? -1.974 -11.687 3.486 1.00 24.11 49 ASN A C 16
ATOM 17196 O O . ASN A 1 49 ? -1.189 -12.627 3.347 1.00 73.31 49 ASN A O 16
ATOM 17207 N N . GLY A 1 50 ? -1.947 -10.882 4.539 1.00 73.03 50 GLY A N 16
ATOM 17208 C CA . GLY A 1 50 ? -1.035 -11.117 5.643 1.00 12.42 50 GLY A CA 16
ATOM 17209 C C . GLY A 1 50 ? 0.280 -10.362 5.531 1.00 14.53 50 GLY A C 16
ATOM 17210 O O . GLY A 1 50 ? 0.985 -10.201 6.524 1.00 1.52 50 GLY A O 16
ATOM 17214 N N . GLN A 1 51 ? 0.610 -9.883 4.338 1.00 14.01 51 GLN A N 16
ATOM 17215 C CA . GLN A 1 51 ? 1.885 -9.199 4.132 1.00 62.41 51 GLN A CA 16
ATOM 17216 C C . GLN A 1 51 ? 1.700 -7.689 4.169 1.00 34.12 51 GLN A C 16
ATOM 17217 O O . GLN A 1 51 ? 0.611 -7.177 3.910 1.00 3.15 51 GLN A O 16
ATOM 17231 N N . THR A 1 52 ? 2.770 -6.988 4.492 1.00 71.54 52 THR A N 16
ATOM 17232 C CA . THR A 1 52 ? 2.750 -5.540 4.525 1.00 64.53 52 THR A CA 16
ATOM 17233 C C . THR A 1 52 ? 3.313 -4.987 3.222 1.00 63.33 52 THR A C 16
ATOM 17234 O O . THR A 1 52 ? 4.491 -5.171 2.913 1.00 53.12 52 THR A O 16
ATOM 17245 N N . GLY A 1 53 ? 2.462 -4.330 2.456 1.00 64.33 53 GLY A N 16
ATOM 17246 C CA . GLY A 1 53 ? 2.872 -3.808 1.172 1.00 40.11 53 GLY A CA 16
ATOM 17247 C C . GLY A 1 53 ? 2.716 -2.307 1.093 1.00 64.41 53 GLY A C 16
ATOM 17248 O O . GLY A 1 53 ? 2.334 -1.664 2.068 1.00 72.13 53 GLY A O 16
ATOM 17252 N N . TYR A 1 54 ? 3.004 -1.748 -0.072 1.00 12.32 54 TYR A N 16
ATOM 17253 C CA . TYR A 1 54 ? 2.888 -0.314 -0.284 1.00 14.43 54 TYR A CA 16
ATOM 17254 C C . TYR A 1 54 ? 2.238 -0.060 -1.633 1.00 1.23 54 TYR A C 16
ATOM 17255 O O . TYR A 1 54 ? 2.553 -0.734 -2.610 1.00 32.33 54 TYR A O 16
ATOM 17273 N N . ILE A 1 55 ? 1.349 0.913 -1.690 1.00 41.32 55 ILE A N 16
ATOM 17274 C CA . ILE A 1 55 ? 0.721 1.291 -2.944 1.00 10.45 55 ILE A CA 16
ATOM 17275 C C . ILE A 1 55 ? 1.025 2.747 -3.256 1.00 42.35 55 ILE A C 16
ATOM 17276 O O . ILE A 1 55 ? 1.321 3.530 -2.355 1.00 60.05 55 ILE A O 16
ATOM 17292 N N . GLY A 1 56 ? 0.974 3.106 -4.523 1.00 15.34 56 GLY A N 16
ATOM 17293 C CA . GLY A 1 56 ? 1.251 4.474 -4.899 1.00 34.31 56 GLY A CA 16
ATOM 17294 C C . GLY A 1 56 ? 0.066 5.372 -4.637 1.00 21.24 56 GLY A C 16
ATOM 17295 O O . GLY A 1 56 ? -0.989 5.214 -5.249 1.00 35.24 56 GLY A O 16
ATOM 17299 N N . THR A 1 57 ? 0.253 6.326 -3.737 1.00 22.22 57 THR A N 16
ATOM 17300 C CA . THR A 1 57 ? -0.816 7.211 -3.295 1.00 31.30 57 THR A CA 16
ATOM 17301 C C . THR A 1 57 ? -1.355 8.072 -4.442 1.00 4.22 57 THR A C 16
ATOM 17302 O O . THR A 1 57 ? -2.398 8.714 -4.312 1.00 2.35 57 THR A O 16
ATOM 17313 N N . ARG A 1 58 ? -0.637 8.085 -5.557 1.00 40.21 58 ARG A N 16
ATOM 17314 C CA . ARG A 1 58 ? -1.061 8.824 -6.735 1.00 45.44 58 ARG A CA 16
ATOM 17315 C C . ARG A 1 58 ? -2.287 8.188 -7.383 1.00 45.13 58 ARG A C 16
ATOM 17316 O O . ARG A 1 58 ? -3.149 8.889 -7.910 1.00 12.54 58 ARG A O 16
ATOM 17337 N N . TYR A 1 59 ? -2.370 6.864 -7.338 1.00 34.10 59 TYR A N 16
ATOM 17338 C CA . TYR A 1 59 ? -3.443 6.158 -8.021 1.00 15.22 59 TYR A CA 16
ATOM 17339 C C . TYR A 1 59 ? -4.172 5.201 -7.094 1.00 75.52 59 TYR A C 16
ATOM 17340 O O . TYR A 1 59 ? -3.578 4.291 -6.531 1.00 10.02 59 TYR A O 16
ATOM 17358 N N . LEU A 1 60 ? -5.467 5.444 -6.944 1.00 53.42 60 LEU A N 16
ATOM 17359 C CA . LEU A 1 60 ? -6.370 4.574 -6.197 1.00 41.31 60 LEU A CA 16
ATOM 17360 C C . LEU A 1 60 ? -7.788 4.781 -6.707 1.00 2.30 60 LEU A C 16
ATOM 17361 O O . LEU A 1 60 ? -8.124 5.858 -7.196 1.00 64.12 60 LEU A O 16
ATOM 17377 N N . SER A 1 61 ? -8.615 3.760 -6.597 1.00 1.22 61 SER A N 16
ATOM 17378 C CA . SER A 1 61 ? -10.003 3.873 -6.999 1.00 63.42 61 SER A CA 16
ATOM 17379 C C . SER A 1 61 ? -10.841 4.267 -5.796 1.00 41.12 61 SER A C 16
ATOM 17380 O O . SER A 1 61 ? -10.862 3.556 -4.795 1.00 10.31 61 SER A O 16
ATOM 17388 N N . LYS A 1 62 ? -11.511 5.402 -5.894 1.00 43.41 62 LYS A N 16
ATOM 17389 C CA . LYS A 1 62 ? -12.346 5.889 -4.810 1.00 23.43 62 LYS A CA 16
ATOM 17390 C C . LYS A 1 62 ? -13.757 5.331 -4.930 1.00 72.21 62 LYS A C 16
ATOM 17391 O O . LYS A 1 62 ? -14.177 4.904 -6.006 1.00 25.33 62 LYS A O 16
ATOM 17410 N N . LEU A 1 63 ? -14.483 5.333 -3.818 1.00 33.54 63 LEU A N 16
ATOM 17411 C CA . LEU A 1 63 ? -15.873 4.890 -3.809 1.00 2.24 63 LEU A CA 16
ATOM 17412 C C . LEU A 1 63 ? -16.798 6.016 -4.266 1.00 32.25 63 LEU A C 16
ATOM 17413 O O . LEU A 1 63 ? -18.007 5.832 -4.412 1.00 20.33 63 LEU A O 16
ATOM 17429 N N . GLU A 1 64 ? -16.208 7.180 -4.494 1.00 31.53 64 GLU A N 16
ATOM 17430 C CA . GLU A 1 64 ? -16.946 8.354 -4.927 1.00 25.24 64 GLU A CA 16
ATOM 17431 C C . GLU A 1 64 ? -17.010 8.365 -6.459 1.00 63.04 64 GLU A C 16
ATOM 17432 O O . GLU A 1 64 ? -16.123 7.816 -7.114 1.00 54.44 64 GLU A O 16
ATOM 17444 N N . HIS A 1 65 ? -18.060 8.985 -7.012 1.00 54.31 65 HIS A N 16
ATOM 17445 C CA . HIS A 1 65 ? -18.349 8.937 -8.453 1.00 14.35 65 HIS A CA 16
ATOM 17446 C C . HIS A 1 65 ? -18.830 7.542 -8.836 1.00 33.05 65 HIS A C 16
ATOM 17447 O O . HIS A 1 65 ? -18.657 7.093 -9.970 1.00 32.33 65 HIS A O 16
ATOM 17462 N N . HIS A 1 66 ? -19.462 6.881 -7.877 1.00 73.33 66 HIS A N 16
ATOM 17463 C CA . HIS A 1 66 ? -19.929 5.509 -8.044 1.00 53.33 66 HIS A CA 16
ATOM 17464 C C . HIS A 1 66 ? -21.214 5.478 -8.871 1.00 21.42 66 HIS A C 16
ATOM 17465 O O . HIS A 1 66 ? -22.081 6.339 -8.717 1.00 1.41 66 HIS A O 16
ATOM 17480 N N . HIS A 1 67 ? -21.327 4.493 -9.754 1.00 41.20 67 HIS A N 16
ATOM 17481 C CA . HIS A 1 67 ? -22.533 4.319 -10.557 1.00 12.22 67 HIS A CA 16
ATOM 17482 C C . HIS A 1 67 ? -23.241 3.020 -10.189 1.00 74.54 67 HIS A C 16
ATOM 17483 O O . HIS A 1 67 ? -22.597 1.993 -9.967 1.00 73.12 67 HIS A O 16
ATOM 17498 N N . HIS A 1 68 ? -24.561 3.072 -10.114 1.00 32.10 68 HIS A N 16
ATOM 17499 C CA . HIS A 1 68 ? -25.359 1.880 -9.859 1.00 41.23 68 HIS A CA 16
ATOM 17500 C C . HIS A 1 68 ? -26.264 1.607 -11.054 1.00 52.25 68 HIS A C 16
ATOM 17501 O O . HIS A 1 68 ? -26.475 0.458 -11.443 1.00 42.40 68 HIS A O 16
ATOM 17516 N N . HIS A 1 69 ? -26.795 2.676 -11.630 1.00 31.21 69 HIS A N 16
ATOM 17517 C CA . HIS A 1 69 ? -27.601 2.576 -12.837 1.00 31.41 69 HIS A CA 16
ATOM 17518 C C . HIS A 1 69 ? -26.704 2.266 -14.032 1.00 30.13 69 HIS A C 16
ATOM 17519 O O . HIS A 1 69 ? -25.680 2.919 -14.236 1.00 2.14 69 HIS A O 16
ATOM 17534 N N . HIS A 1 70 ? -27.088 1.269 -14.812 1.00 61.21 70 HIS A N 16
ATOM 17535 C CA . HIS A 1 70 ? -26.314 0.883 -15.982 1.00 51.00 70 HIS A CA 16
ATOM 17536 C C . HIS A 1 70 ? -26.669 1.785 -17.152 1.00 1.42 70 HIS A C 16
ATOM 17537 O O . HIS A 1 70 ? -27.743 1.576 -17.750 1.00 38.39 70 HIS A O 16
ATOM 17553 N N . MET A 1 1 ? -13.496 24.111 -4.745 1.00 4.50 1 MET A N 17
ATOM 17554 C CA . MET A 1 1 ? -14.415 22.961 -4.595 1.00 63.42 1 MET A CA 17
ATOM 17555 C C . MET A 1 1 ? -13.597 21.677 -4.500 1.00 14.42 1 MET A C 17
ATOM 17556 O O . MET A 1 1 ? -12.435 21.651 -4.898 1.00 14.35 1 MET A O 17
ATOM 17572 N N . ILE A 1 2 ? -14.187 20.619 -3.961 1.00 4.34 2 ILE A N 17
ATOM 17573 C CA . ILE A 1 2 ? -13.443 19.390 -3.717 1.00 53.00 2 ILE A CA 17
ATOM 17574 C C . ILE A 1 2 ? -13.542 18.417 -4.893 1.00 73.33 2 ILE A C 17
ATOM 17575 O O . ILE A 1 2 ? -14.628 17.969 -5.260 1.00 15.31 2 ILE A O 17
ATOM 17591 N N . GLY A 1 3 ? -12.397 18.106 -5.486 1.00 13.02 3 GLY A N 17
ATOM 17592 C CA . GLY A 1 3 ? -12.352 17.101 -6.532 1.00 2.12 3 GLY A CA 17
ATOM 17593 C C . GLY A 1 3 ? -12.316 15.708 -5.942 1.00 52.05 3 GLY A C 17
ATOM 17594 O O . GLY A 1 3 ? -13.241 14.919 -6.145 1.00 34.01 3 GLY A O 17
ATOM 17598 N N . ASP A 1 4 ? -11.237 15.428 -5.206 1.00 73.21 4 ASP A N 17
ATOM 17599 C CA . ASP A 1 4 ? -11.075 14.193 -4.427 1.00 42.42 4 ASP A CA 17
ATOM 17600 C C . ASP A 1 4 ? -10.867 12.959 -5.308 1.00 33.53 4 ASP A C 17
ATOM 17601 O O . ASP A 1 4 ? -9.878 12.242 -5.157 1.00 13.03 4 ASP A O 17
ATOM 17610 N N . TYR A 1 5 ? -11.793 12.709 -6.217 1.00 54.33 5 TYR A N 17
ATOM 17611 C CA . TYR A 1 5 ? -11.759 11.504 -7.032 1.00 1.42 5 TYR A CA 17
ATOM 17612 C C . TYR A 1 5 ? -10.757 11.627 -8.177 1.00 2.20 5 TYR A C 17
ATOM 17613 O O . TYR A 1 5 ? -10.825 12.555 -8.982 1.00 34.14 5 TYR A O 17
ATOM 17631 N N . TYR A 1 6 ? -9.820 10.690 -8.225 1.00 23.12 6 TYR A N 17
ATOM 17632 C CA . TYR A 1 6 ? -8.885 10.587 -9.334 1.00 13.43 6 TYR A CA 17
ATOM 17633 C C . TYR A 1 6 ? -9.184 9.333 -10.150 1.00 1.43 6 TYR A C 17
ATOM 17634 O O . TYR A 1 6 ? -9.909 8.443 -9.694 1.00 34.30 6 TYR A O 17
ATOM 17652 N N . ILE A 1 7 ? -8.629 9.261 -11.352 1.00 23.11 7 ILE A N 17
ATOM 17653 C CA . ILE A 1 7 ? -8.799 8.090 -12.199 1.00 30.34 7 ILE A CA 17
ATOM 17654 C C . ILE A 1 7 ? -7.451 7.622 -12.743 1.00 11.53 7 ILE A C 17
ATOM 17655 O O . ILE A 1 7 ? -6.718 8.385 -13.375 1.00 62.22 7 ILE A O 17
ATOM 17671 N N . ASN A 1 8 ? -7.117 6.371 -12.455 1.00 32.44 8 ASN A N 17
ATOM 17672 C CA . ASN A 1 8 ? -5.830 5.806 -12.841 1.00 74.43 8 ASN A CA 17
ATOM 17673 C C . ASN A 1 8 ? -5.855 5.278 -14.267 1.00 32.44 8 ASN A C 17
ATOM 17674 O O . ASN A 1 8 ? -6.921 5.049 -14.846 1.00 2.41 8 ASN A O 17
ATOM 17685 N N . ALA A 1 9 ? -4.665 5.078 -14.807 1.00 40.23 9 ALA A N 17
ATOM 17686 C CA . ALA A 1 9 ? -4.479 4.466 -16.109 1.00 1.54 9 ALA A CA 17
ATOM 17687 C C . ALA A 1 9 ? -3.123 3.782 -16.134 1.00 74.44 9 ALA A C 17
ATOM 17688 O O . ALA A 1 9 ? -2.306 4.018 -15.240 1.00 52.15 9 ALA A O 17
ATOM 17695 N N . SER A 1 10 ? -2.900 2.933 -17.136 1.00 75.53 10 SER A N 17
ATOM 17696 C CA . SER A 1 10 ? -1.640 2.202 -17.277 1.00 40.13 10 SER A CA 17
ATOM 17697 C C . SER A 1 10 ? -1.460 1.222 -16.116 1.00 22.52 10 SER A C 17
ATOM 17698 O O . SER A 1 10 ? -0.334 0.950 -15.691 1.00 12.43 10 SER A O 17
ATOM 17706 N N . ALA A 1 11 ? -2.585 0.680 -15.631 1.00 3.15 11 ALA A N 17
ATOM 17707 C CA . ALA A 1 11 ? -2.586 -0.229 -14.485 1.00 32.34 11 ALA A CA 17
ATOM 17708 C C . ALA A 1 11 ? -2.091 0.494 -13.234 1.00 32.23 11 ALA A C 17
ATOM 17709 O O . ALA A 1 11 ? -2.223 1.714 -13.130 1.00 53.33 11 ALA A O 17
ATOM 17716 N N . LEU A 1 12 ? -1.565 -0.269 -12.269 1.00 4.53 12 LEU A N 17
ATOM 17717 C CA . LEU A 1 12 ? -1.021 0.294 -11.031 1.00 44.54 12 LEU A CA 17
ATOM 17718 C C . LEU A 1 12 ? -2.094 1.089 -10.280 1.00 44.44 12 LEU A C 17
ATOM 17719 O O . LEU A 1 12 ? -1.792 2.011 -9.525 1.00 13.43 12 LEU A O 17
ATOM 17735 N N . ASN A 1 13 ? -3.351 0.699 -10.484 1.00 34.33 13 ASN A N 17
ATOM 17736 C CA . ASN A 1 13 ? -4.488 1.371 -9.854 1.00 12.54 13 ASN A CA 17
ATOM 17737 C C . ASN A 1 13 ? -4.363 1.341 -8.335 1.00 50.43 13 ASN A C 17
ATOM 17738 O O . ASN A 1 13 ? -4.651 2.321 -7.650 1.00 35.10 13 ASN A O 17
ATOM 17749 N N . VAL A 1 14 ? -3.956 0.196 -7.827 1.00 21.42 14 VAL A N 17
ATOM 17750 C CA . VAL A 1 14 ? -3.598 0.054 -6.434 1.00 22.22 14 VAL A CA 17
ATOM 17751 C C . VAL A 1 14 ? -2.124 -0.323 -6.371 1.00 72.14 14 VAL A C 17
ATOM 17752 O O . VAL A 1 14 ? -1.282 0.436 -5.895 1.00 53.44 14 VAL A O 17
ATOM 17765 N N . ARG A 1 15 ? -1.829 -1.504 -6.892 1.00 50.32 15 ARG A N 17
ATOM 17766 C CA . ARG A 1 15 ? -0.465 -1.952 -7.109 1.00 72.35 15 ARG A CA 17
ATOM 17767 C C . ARG A 1 15 ? -0.396 -2.652 -8.459 1.00 74.44 15 ARG A C 17
ATOM 17768 O O . ARG A 1 15 ? -1.309 -2.502 -9.270 1.00 11.14 15 ARG A O 17
ATOM 17789 N N . SER A 1 16 ? 0.676 -3.403 -8.696 1.00 62.15 16 SER A N 17
ATOM 17790 C CA . SER A 1 16 ? 0.836 -4.151 -9.940 1.00 24.14 16 SER A CA 17
ATOM 17791 C C . SER A 1 16 ? 0.973 -3.201 -11.127 1.00 64.21 16 SER A C 17
ATOM 17792 O O . SER A 1 16 ? 0.032 -2.996 -11.899 1.00 23.41 16 SER A O 17
ATOM 17800 N N . GLY A 1 17 ? 2.138 -2.590 -11.234 1.00 71.45 17 GLY A N 17
ATOM 17801 C CA . GLY A 1 17 ? 2.401 -1.676 -12.317 1.00 42.30 17 GLY A CA 17
ATOM 17802 C C . GLY A 1 17 ? 3.824 -1.178 -12.277 1.00 72.13 17 GLY A C 17
ATOM 17803 O O . GLY A 1 17 ? 4.622 -1.644 -11.456 1.00 71.43 17 GLY A O 17
ATOM 17807 N N . GLU A 1 18 ? 4.149 -0.235 -13.144 1.00 41.24 18 GLU A N 17
ATOM 17808 C CA . GLU A 1 18 ? 5.494 0.312 -13.201 1.00 53.13 18 GLU A CA 17
ATOM 17809 C C . GLU A 1 18 ? 5.752 1.241 -12.018 1.00 43.02 18 GLU A C 17
ATOM 17810 O O . GLU A 1 18 ? 5.576 2.459 -12.107 1.00 24.43 18 GLU A O 17
ATOM 17822 N N . GLY A 1 19 ? 6.136 0.644 -10.903 1.00 4.14 19 GLY A N 17
ATOM 17823 C CA . GLY A 1 19 ? 6.432 1.402 -9.714 1.00 43.45 19 GLY A CA 17
ATOM 17824 C C . GLY A 1 19 ? 7.543 0.763 -8.919 1.00 15.31 19 GLY A C 17
ATOM 17825 O O . GLY A 1 19 ? 8.715 1.090 -9.100 1.00 5.04 19 GLY A O 17
ATOM 17829 N N . THR A 1 20 ? 7.185 -0.169 -8.051 1.00 2.24 20 THR A N 17
ATOM 17830 C CA . THR A 1 20 ? 8.177 -0.855 -7.246 1.00 65.02 20 THR A CA 17
ATOM 17831 C C . THR A 1 20 ? 8.087 -2.362 -7.451 1.00 54.43 20 THR A C 17
ATOM 17832 O O . THR A 1 20 ? 8.991 -2.979 -8.017 1.00 70.04 20 THR A O 17
ATOM 17843 N N . ASN A 1 21 ? 6.969 -2.937 -7.036 1.00 22.13 21 ASN A N 17
ATOM 17844 C CA . ASN A 1 21 ? 6.711 -4.356 -7.225 1.00 54.41 21 ASN A CA 17
ATOM 17845 C C . ASN A 1 21 ? 5.324 -4.521 -7.823 1.00 42.11 21 ASN A C 17
ATOM 17846 O O . ASN A 1 21 ? 4.355 -3.910 -7.361 1.00 71.41 21 ASN A O 17
ATOM 17857 N N . TYR A 1 22 ? 5.224 -5.339 -8.848 1.00 60.13 22 TYR A N 17
ATOM 17858 C CA . TYR A 1 22 ? 3.997 -5.437 -9.616 1.00 5.10 22 TYR A CA 17
ATOM 17859 C C . TYR A 1 22 ? 3.273 -6.758 -9.376 1.00 15.23 22 TYR A C 17
ATOM 17860 O O . TYR A 1 22 ? 2.304 -7.072 -10.057 1.00 10.24 22 TYR A O 17
ATOM 17878 N N . ARG A 1 23 ? 3.742 -7.532 -8.409 1.00 62.25 23 ARG A N 17
ATOM 17879 C CA . ARG A 1 23 ? 3.087 -8.794 -8.078 1.00 74.35 23 ARG A CA 17
ATOM 17880 C C . ARG A 1 23 ? 2.498 -8.771 -6.662 1.00 35.45 23 ARG A C 17
ATOM 17881 O O . ARG A 1 23 ? 1.848 -9.722 -6.240 1.00 24.21 23 ARG A O 17
ATOM 17902 N N . ILE A 1 24 ? 2.702 -7.672 -5.945 1.00 24.31 24 ILE A N 17
ATOM 17903 C CA . ILE A 1 24 ? 2.320 -7.598 -4.532 1.00 24.45 24 ILE A CA 17
ATOM 17904 C C . ILE A 1 24 ? 0.824 -7.858 -4.325 1.00 65.42 24 ILE A C 17
ATOM 17905 O O . ILE A 1 24 ? 0.443 -8.766 -3.590 1.00 61.41 24 ILE A O 17
ATOM 17921 N N . ILE A 1 25 ? -0.019 -7.076 -4.986 1.00 43.11 25 ILE A N 17
ATOM 17922 C CA . ILE A 1 25 ? -1.464 -7.247 -4.862 1.00 31.33 25 ILE A CA 17
ATOM 17923 C C . ILE A 1 25 ? -2.104 -7.332 -6.240 1.00 41.12 25 ILE A C 17
ATOM 17924 O O . ILE A 1 25 ? -2.432 -8.416 -6.720 1.00 32.00 25 ILE A O 17
ATOM 17940 N N . GLY A 1 26 ? -2.261 -6.181 -6.874 1.00 72.23 26 GLY A N 17
ATOM 17941 C CA . GLY A 1 26 ? -2.883 -6.125 -8.175 1.00 31.44 26 GLY A CA 17
ATOM 17942 C C . GLY A 1 26 ? -3.627 -4.824 -8.370 1.00 12.25 26 GLY A C 17
ATOM 17943 O O . GLY A 1 26 ? -3.501 -3.905 -7.552 1.00 44.34 26 GLY A O 17
ATOM 17947 N N . ALA A 1 27 ? -4.384 -4.730 -9.448 1.00 63.21 27 ALA A N 17
ATOM 17948 C CA . ALA A 1 27 ? -5.184 -3.550 -9.712 1.00 0.33 27 ALA A CA 17
ATOM 17949 C C . ALA A 1 27 ? -6.659 -3.918 -9.825 1.00 60.34 27 ALA A C 17
ATOM 17950 O O . ALA A 1 27 ? -7.130 -4.318 -10.888 1.00 65.14 27 ALA A O 17
ATOM 17957 N N . LEU A 1 28 ? -7.374 -3.799 -8.717 1.00 13.01 28 LEU A N 17
ATOM 17958 C CA . LEU A 1 28 ? -8.802 -4.085 -8.692 1.00 75.02 28 LEU A CA 17
ATOM 17959 C C . LEU A 1 28 ? -9.579 -2.844 -8.256 1.00 34.32 28 LEU A C 17
ATOM 17960 O O . LEU A 1 28 ? -9.868 -2.652 -7.079 1.00 22.22 28 LEU A O 17
ATOM 17976 N N . PRO A 1 29 ? -9.894 -1.958 -9.210 1.00 24.02 29 PRO A N 17
ATOM 17977 C CA . PRO A 1 29 ? -10.581 -0.691 -8.944 1.00 53.35 29 PRO A CA 17
ATOM 17978 C C . PRO A 1 29 ? -12.096 -0.840 -8.861 1.00 34.03 29 PRO A C 17
ATOM 17979 O O . PRO A 1 29 ? -12.818 0.152 -8.726 1.00 43.13 29 PRO A O 17
ATOM 17990 N N . GLN A 1 30 ? -12.575 -2.075 -8.930 1.00 31.14 30 GLN A N 17
ATOM 17991 C CA . GLN A 1 30 ? -14.008 -2.340 -8.998 1.00 3.14 30 GLN A CA 17
ATOM 17992 C C . GLN A 1 30 ? -14.658 -2.289 -7.611 1.00 43.22 30 GLN A C 17
ATOM 17993 O O . GLN A 1 30 ? -15.237 -3.264 -7.134 1.00 62.53 30 GLN A O 17
ATOM 18007 N N . GLY A 1 31 ? -14.545 -1.137 -6.962 1.00 25.34 31 GLY A N 17
ATOM 18008 C CA . GLY A 1 31 ? -15.207 -0.926 -5.689 1.00 11.31 31 GLY A CA 17
ATOM 18009 C C . GLY A 1 31 ? -14.324 -1.221 -4.495 1.00 72.13 31 GLY A C 17
ATOM 18010 O O . GLY A 1 31 ? -14.442 -0.571 -3.459 1.00 23.21 31 GLY A O 17
ATOM 18014 N N . GLN A 1 32 ? -13.444 -2.200 -4.625 1.00 35.45 32 GLN A N 17
ATOM 18015 C CA . GLN A 1 32 ? -12.585 -2.596 -3.517 1.00 34.34 32 GLN A CA 17
ATOM 18016 C C . GLN A 1 32 ? -11.128 -2.274 -3.834 1.00 42.12 32 GLN A C 17
ATOM 18017 O O . GLN A 1 32 ? -10.847 -1.475 -4.734 1.00 4.11 32 GLN A O 17
ATOM 18031 N N . LYS A 1 33 ? -10.216 -2.858 -3.057 1.00 2.31 33 LYS A N 17
ATOM 18032 C CA . LYS A 1 33 ? -8.780 -2.737 -3.292 1.00 42.02 33 LYS A CA 17
ATOM 18033 C C . LYS A 1 33 ? -8.003 -3.606 -2.301 1.00 24.43 33 LYS A C 17
ATOM 18034 O O . LYS A 1 33 ? -7.666 -4.747 -2.607 1.00 42.24 33 LYS A O 17
ATOM 18053 N N . VAL A 1 34 ? -7.736 -3.074 -1.112 1.00 41.01 34 VAL A N 17
ATOM 18054 C CA . VAL A 1 34 ? -7.087 -3.839 -0.053 1.00 24.32 34 VAL A CA 17
ATOM 18055 C C . VAL A 1 34 ? -7.698 -3.461 1.293 1.00 33.21 34 VAL A C 17
ATOM 18056 O O . VAL A 1 34 ? -8.642 -4.093 1.747 1.00 0.41 34 VAL A O 17
ATOM 18069 N N . GLN A 1 35 ? -7.170 -2.392 1.889 1.00 13.22 35 GLN A N 17
ATOM 18070 C CA . GLN A 1 35 ? -7.655 -1.875 3.171 1.00 35.55 35 GLN A CA 17
ATOM 18071 C C . GLN A 1 35 ? -7.268 -0.409 3.325 1.00 72.15 35 GLN A C 17
ATOM 18072 O O . GLN A 1 35 ? -8.051 0.389 3.838 1.00 2.33 35 GLN A O 17
ATOM 18086 N N . VAL A 1 36 ? -6.043 -0.086 2.877 1.00 34.44 36 VAL A N 17
ATOM 18087 C CA . VAL A 1 36 ? -5.468 1.273 2.926 1.00 34.13 36 VAL A CA 17
ATOM 18088 C C . VAL A 1 36 ? -5.710 1.966 4.273 1.00 22.40 36 VAL A C 17
ATOM 18089 O O . VAL A 1 36 ? -6.739 2.605 4.503 1.00 62.14 36 VAL A O 17
ATOM 18102 N N . ILE A 1 37 ? -4.739 1.825 5.166 1.00 62.53 37 ILE A N 17
ATOM 18103 C CA . ILE A 1 37 ? -4.865 2.349 6.519 1.00 34.13 37 ILE A CA 17
ATOM 18104 C C . ILE A 1 37 ? -4.493 3.827 6.577 1.00 24.51 37 ILE A C 17
ATOM 18105 O O . ILE A 1 37 ? -5.302 4.665 6.974 1.00 73.43 37 ILE A O 17
ATOM 18121 N N . SER A 1 38 ? -3.278 4.141 6.147 1.00 51.11 38 SER A N 17
ATOM 18122 C CA . SER A 1 38 ? -2.773 5.506 6.200 1.00 73.43 38 SER A CA 17
ATOM 18123 C C . SER A 1 38 ? -1.508 5.618 5.368 1.00 12.34 38 SER A C 17
ATOM 18124 O O . SER A 1 38 ? -0.942 4.604 4.947 1.00 34.43 38 SER A O 17
ATOM 18132 N N . GLU A 1 39 ? -1.061 6.844 5.142 1.00 12.34 39 GLU A N 17
ATOM 18133 C CA . GLU A 1 39 ? 0.088 7.085 4.290 1.00 60.25 39 GLU A CA 17
ATOM 18134 C C . GLU A 1 39 ? 1.172 7.859 5.025 1.00 72.10 39 GLU A C 17
ATOM 18135 O O . GLU A 1 39 ? 0.921 8.487 6.053 1.00 33.55 39 GLU A O 17
ATOM 18147 N N . ASN A 1 40 ? 2.374 7.802 4.479 1.00 63.04 40 ASN A N 17
ATOM 18148 C CA . ASN A 1 40 ? 3.503 8.544 5.008 1.00 14.24 40 ASN A CA 17
ATOM 18149 C C . ASN A 1 40 ? 4.494 8.823 3.893 1.00 13.15 40 ASN A C 17
ATOM 18150 O O . ASN A 1 40 ? 5.042 7.895 3.296 1.00 11.34 40 ASN A O 17
ATOM 18161 N N . SER A 1 41 ? 4.663 10.101 3.585 1.00 34.31 41 SER A N 17
ATOM 18162 C CA . SER A 1 41 ? 5.662 10.552 2.625 1.00 22.24 41 SER A CA 17
ATOM 18163 C C . SER A 1 41 ? 5.305 10.114 1.196 1.00 43.45 41 SER A C 17
ATOM 18164 O O . SER A 1 41 ? 6.177 9.981 0.337 1.00 41.15 41 SER A O 17
ATOM 18172 N N . GLY A 1 42 ? 4.019 9.918 0.936 1.00 73.25 42 GLY A N 17
ATOM 18173 C CA . GLY A 1 42 ? 3.583 9.614 -0.416 1.00 51.43 42 GLY A CA 17
ATOM 18174 C C . GLY A 1 42 ? 3.113 8.184 -0.594 1.00 63.12 42 GLY A C 17
ATOM 18175 O O . GLY A 1 42 ? 2.373 7.882 -1.533 1.00 43.50 42 GLY A O 17
ATOM 18179 N N . TRP A 1 43 ? 3.551 7.297 0.284 1.00 70.00 43 TRP A N 17
ATOM 18180 C CA . TRP A 1 43 ? 3.131 5.903 0.218 1.00 12.21 43 TRP A CA 17
ATOM 18181 C C . TRP A 1 43 ? 2.207 5.560 1.371 1.00 1.03 43 TRP A C 17
ATOM 18182 O O . TRP A 1 43 ? 2.367 6.068 2.475 1.00 73.23 43 TRP A O 17
ATOM 18203 N N . SER A 1 44 ? 1.244 4.694 1.106 1.00 62.10 44 SER A N 17
ATOM 18204 C CA . SER A 1 44 ? 0.306 4.252 2.129 1.00 34.32 44 SER A CA 17
ATOM 18205 C C . SER A 1 44 ? 0.582 2.800 2.486 1.00 4.42 44 SER A C 17
ATOM 18206 O O . SER A 1 44 ? 0.743 1.959 1.597 1.00 22.14 44 SER A O 17
ATOM 18214 N N . LYS A 1 45 ? 0.654 2.510 3.774 1.00 74.24 45 LYS A N 17
ATOM 18215 C CA . LYS A 1 45 ? 0.958 1.184 4.238 1.00 33.41 45 LYS A CA 17
ATOM 18216 C C . LYS A 1 45 ? -0.294 0.320 4.292 1.00 24.23 45 LYS A C 17
ATOM 18217 O O . LYS A 1 45 ? -1.334 0.744 4.804 1.00 21.22 45 LYS A O 17
ATOM 18236 N N . ILE A 1 46 ? -0.194 -0.887 3.753 1.00 21.41 46 ILE A N 17
ATOM 18237 C CA . ILE A 1 46 ? -1.264 -1.867 3.860 1.00 44.21 46 ILE A CA 17
ATOM 18238 C C . ILE A 1 46 ? -0.678 -3.249 4.122 1.00 24.51 46 ILE A C 17
ATOM 18239 O O . ILE A 1 46 ? 0.402 -3.575 3.629 1.00 64.22 46 ILE A O 17
ATOM 18255 N N . ASN A 1 47 ? -1.369 -4.046 4.914 1.00 35.11 47 ASN A N 17
ATOM 18256 C CA . ASN A 1 47 ? -0.975 -5.432 5.104 1.00 71.12 47 ASN A CA 17
ATOM 18257 C C . ASN A 1 47 ? -1.805 -6.322 4.195 1.00 41.42 47 ASN A C 17
ATOM 18258 O O . ASN A 1 47 ? -3.022 -6.422 4.351 1.00 3.21 47 ASN A O 17
ATOM 18269 N N . TYR A 1 48 ? -1.149 -6.949 3.236 1.00 3.21 48 TYR A N 17
ATOM 18270 C CA . TYR A 1 48 ? -1.835 -7.786 2.269 1.00 4.52 48 TYR A CA 17
ATOM 18271 C C . TYR A 1 48 ? -1.471 -9.242 2.507 1.00 44.04 48 TYR A C 17
ATOM 18272 O O . TYR A 1 48 ? -0.341 -9.657 2.260 1.00 34.21 48 TYR A O 17
ATOM 18290 N N . ASN A 1 49 ? -2.431 -9.994 3.035 1.00 3.45 49 ASN A N 17
ATOM 18291 C CA . ASN A 1 49 ? -2.246 -11.415 3.327 1.00 42.43 49 ASN A CA 17
ATOM 18292 C C . ASN A 1 49 ? -1.139 -11.613 4.358 1.00 15.24 49 ASN A C 17
ATOM 18293 O O . ASN A 1 49 ? -0.405 -12.600 4.320 1.00 1.02 49 ASN A O 17
ATOM 18304 N N . GLY A 1 50 ? -1.045 -10.672 5.288 1.00 15.20 50 GLY A N 17
ATOM 18305 C CA . GLY A 1 50 ? -0.110 -10.794 6.391 1.00 4.14 50 GLY A CA 17
ATOM 18306 C C . GLY A 1 50 ? 1.220 -10.103 6.152 1.00 52.24 50 GLY A C 17
ATOM 18307 O O . GLY A 1 50 ? 1.950 -9.833 7.105 1.00 4.13 50 GLY A O 17
ATOM 18311 N N . GLN A 1 51 ? 1.546 -9.793 4.904 1.00 65.32 51 GLN A N 17
ATOM 18312 C CA . GLN A 1 51 ? 2.810 -9.123 4.617 1.00 14.33 51 GLN A CA 17
ATOM 18313 C C . GLN A 1 51 ? 2.612 -7.618 4.513 1.00 4.45 51 GLN A C 17
ATOM 18314 O O . GLN A 1 51 ? 1.516 -7.143 4.212 1.00 12.51 51 GLN A O 17
ATOM 18328 N N . THR A 1 52 ? 3.675 -6.877 4.768 1.00 2.01 52 THR A N 17
ATOM 18329 C CA . THR A 1 52 ? 3.623 -5.426 4.718 1.00 74.45 52 THR A CA 17
ATOM 18330 C C . THR A 1 52 ? 3.897 -4.922 3.302 1.00 54.43 52 THR A C 17
ATOM 18331 O O . THR A 1 52 ? 4.924 -5.249 2.699 1.00 13.30 52 THR A O 17
ATOM 18342 N N . GLY A 1 53 ? 2.967 -4.146 2.769 1.00 35.15 53 GLY A N 17
ATOM 18343 C CA . GLY A 1 53 ? 3.142 -3.559 1.459 1.00 50.25 53 GLY A CA 17
ATOM 18344 C C . GLY A 1 53 ? 2.841 -2.076 1.467 1.00 13.44 53 GLY A C 17
ATOM 18345 O O . GLY A 1 53 ? 2.320 -1.551 2.455 1.00 63.12 53 GLY A O 17
ATOM 18349 N N . TYR A 1 54 ? 3.168 -1.392 0.380 1.00 13.44 54 TYR A N 17
ATOM 18350 C CA . TYR A 1 54 ? 2.923 0.040 0.275 1.00 22.52 54 TYR A CA 17
ATOM 18351 C C . TYR A 1 54 ? 2.351 0.392 -1.090 1.00 63.34 54 TYR A C 17
ATOM 18352 O O . TYR A 1 54 ? 2.731 -0.197 -2.105 1.00 75.24 54 TYR A O 17
ATOM 18370 N N . ILE A 1 55 ? 1.437 1.349 -1.101 1.00 61.50 55 ILE A N 17
ATOM 18371 C CA . ILE A 1 55 ? 0.863 1.859 -2.340 1.00 72.05 55 ILE A CA 17
ATOM 18372 C C . ILE A 1 55 ? 1.163 3.350 -2.467 1.00 64.32 55 ILE A C 17
ATOM 18373 O O . ILE A 1 55 ? 1.571 3.983 -1.496 1.00 14.50 55 ILE A O 17
ATOM 18389 N N . GLY A 1 56 ? 0.960 3.908 -3.648 1.00 64.23 56 GLY A N 17
ATOM 18390 C CA . GLY A 1 56 ? 1.289 5.304 -3.866 1.00 60.33 56 GLY A CA 17
ATOM 18391 C C . GLY A 1 56 ? 0.058 6.173 -4.006 1.00 70.52 56 GLY A C 17
ATOM 18392 O O . GLY A 1 56 ? -0.860 5.829 -4.743 1.00 63.32 56 GLY A O 17
ATOM 18396 N N . THR A 1 57 ? 0.044 7.302 -3.301 1.00 43.43 57 THR A N 17
ATOM 18397 C CA . THR A 1 57 ? -1.080 8.234 -3.351 1.00 31.51 57 THR A CA 17
ATOM 18398 C C . THR A 1 57 ? -1.189 8.896 -4.730 1.00 65.24 57 THR A C 17
ATOM 18399 O O . THR A 1 57 ? -2.227 9.461 -5.078 1.00 2.44 57 THR A O 17
ATOM 18410 N N . ARG A 1 58 ? -0.104 8.829 -5.504 1.00 1.42 58 ARG A N 17
ATOM 18411 C CA . ARG A 1 58 ? -0.084 9.367 -6.860 1.00 62.34 58 ARG A CA 17
ATOM 18412 C C . ARG A 1 58 ? -1.226 8.798 -7.696 1.00 31.03 58 ARG A C 17
ATOM 18413 O O . ARG A 1 58 ? -1.963 9.542 -8.342 1.00 65.12 58 ARG A O 17
ATOM 18434 N N . TYR A 1 59 ? -1.361 7.481 -7.688 1.00 75.22 59 TYR A N 17
ATOM 18435 C CA . TYR A 1 59 ? -2.437 6.823 -8.393 1.00 62.12 59 TYR A CA 17
ATOM 18436 C C . TYR A 1 59 ? -3.271 6.003 -7.420 1.00 13.14 59 TYR A C 17
ATOM 18437 O O . TYR A 1 59 ? -2.768 5.060 -6.813 1.00 21.35 59 TYR A O 17
ATOM 18455 N N . LEU A 1 60 ? -4.548 6.342 -7.305 1.00 0.12 60 LEU A N 17
ATOM 18456 C CA . LEU A 1 60 ? -5.469 5.617 -6.431 1.00 41.44 60 LEU A CA 17
ATOM 18457 C C . LEU A 1 60 ? -6.904 5.785 -6.906 1.00 3.23 60 LEU A C 17
ATOM 18458 O O . LEU A 1 60 ? -7.272 6.829 -7.449 1.00 0.11 60 LEU A O 17
ATOM 18474 N N . SER A 1 61 ? -7.716 4.766 -6.683 1.00 43.24 61 SER A N 17
ATOM 18475 C CA . SER A 1 61 ? -9.111 4.807 -7.078 1.00 2.25 61 SER A CA 17
ATOM 18476 C C . SER A 1 61 ? -10.012 4.934 -5.857 1.00 13.02 61 SER A C 17
ATOM 18477 O O . SER A 1 61 ? -9.968 4.095 -4.955 1.00 2.51 61 SER A O 17
ATOM 18485 N N . LYS A 1 62 ? -10.817 5.988 -5.819 1.00 74.32 62 LYS A N 17
ATOM 18486 C CA . LYS A 1 62 ? -11.837 6.116 -4.789 1.00 72.24 62 LYS A CA 17
ATOM 18487 C C . LYS A 1 62 ? -12.889 5.031 -4.994 1.00 34.13 62 LYS A C 17
ATOM 18488 O O . LYS A 1 62 ? -13.162 4.635 -6.129 1.00 2.32 62 LYS A O 17
ATOM 18507 N N . LEU A 1 63 ? -13.471 4.554 -3.906 1.00 14.13 63 LEU A N 17
ATOM 18508 C CA . LEU A 1 63 ? -14.261 3.326 -3.937 1.00 32.33 63 LEU A CA 17
ATOM 18509 C C . LEU A 1 63 ? -15.656 3.524 -4.529 1.00 2.21 63 LEU A C 17
ATOM 18510 O O . LEU A 1 63 ? -16.459 2.591 -4.545 1.00 24.42 63 LEU A O 17
ATOM 18526 N N . GLU A 1 64 ? -15.944 4.715 -5.036 1.00 20.13 64 GLU A N 17
ATOM 18527 C CA . GLU A 1 64 ? -17.219 4.952 -5.703 1.00 61.04 64 GLU A CA 17
ATOM 18528 C C . GLU A 1 64 ? -17.174 4.395 -7.129 1.00 31.14 64 GLU A C 17
ATOM 18529 O O . GLU A 1 64 ? -16.950 5.127 -8.097 1.00 22.11 64 GLU A O 17
ATOM 18541 N N . HIS A 1 65 ? -17.335 3.082 -7.242 1.00 11.20 65 HIS A N 17
ATOM 18542 C CA . HIS A 1 65 ? -17.328 2.400 -8.532 1.00 11.12 65 HIS A CA 17
ATOM 18543 C C . HIS A 1 65 ? -18.481 1.409 -8.607 1.00 73.33 65 HIS A C 17
ATOM 18544 O O . HIS A 1 65 ? -19.156 1.157 -7.608 1.00 10.53 65 HIS A O 17
ATOM 18559 N N . HIS A 1 66 ? -18.708 0.858 -9.794 1.00 34.15 66 HIS A N 17
ATOM 18560 C CA . HIS A 1 66 ? -19.767 -0.126 -9.996 1.00 21.10 66 HIS A CA 17
ATOM 18561 C C . HIS A 1 66 ? -19.358 -1.485 -9.446 1.00 12.21 66 HIS A C 17
ATOM 18562 O O . HIS A 1 66 ? -18.169 -1.800 -9.354 1.00 33.33 66 HIS A O 17
ATOM 18577 N N . HIS A 1 67 ? -20.352 -2.276 -9.072 1.00 60.44 67 HIS A N 17
ATOM 18578 C CA . HIS A 1 67 ? -20.126 -3.648 -8.639 1.00 44.40 67 HIS A CA 17
ATOM 18579 C C . HIS A 1 67 ? -20.869 -4.611 -9.552 1.00 24.44 67 HIS A C 17
ATOM 18580 O O . HIS A 1 67 ? -21.702 -4.185 -10.357 1.00 65.44 67 HIS A O 17
ATOM 18595 N N . HIS A 1 68 ? -20.571 -5.901 -9.404 1.00 24.02 68 HIS A N 17
ATOM 18596 C CA . HIS A 1 68 ? -21.135 -6.947 -10.257 1.00 23.00 68 HIS A CA 17
ATOM 18597 C C . HIS A 1 68 ? -20.581 -6.864 -11.672 1.00 31.12 68 HIS A C 17
ATOM 18598 O O . HIS A 1 68 ? -21.155 -6.220 -12.550 1.00 72.12 68 HIS A O 17
ATOM 18613 N N . HIS A 1 69 ? -19.450 -7.519 -11.876 1.00 1.41 69 HIS A N 17
ATOM 18614 C CA . HIS A 1 69 ? -18.795 -7.548 -13.173 1.00 42.34 69 HIS A CA 17
ATOM 18615 C C . HIS A 1 69 ? -18.695 -8.989 -13.656 1.00 13.44 69 HIS A C 17
ATOM 18616 O O . HIS A 1 69 ? -18.253 -9.866 -12.913 1.00 34.43 69 HIS A O 17
ATOM 18631 N N . HIS A 1 70 ? -19.120 -9.241 -14.885 1.00 65.13 70 HIS A N 17
ATOM 18632 C CA . HIS A 1 70 ? -18.996 -10.571 -15.456 1.00 14.33 70 HIS A CA 17
ATOM 18633 C C . HIS A 1 70 ? -18.186 -10.516 -16.744 1.00 74.14 70 HIS A C 17
ATOM 18634 O O . HIS A 1 70 ? -17.160 -11.220 -16.828 1.00 37.19 70 HIS A O 17
ATOM 18650 N N . MET A 1 1 ? -7.713 6.567 10.054 1.00 72.02 1 MET A N 18
ATOM 18651 C CA . MET A 1 1 ? -6.856 7.770 10.117 1.00 2.13 1 MET A CA 18
ATOM 18652 C C . MET A 1 1 ? -7.595 8.998 9.596 1.00 63.43 1 MET A C 18
ATOM 18653 O O . MET A 1 1 ? -7.651 10.024 10.281 1.00 34.01 1 MET A O 18
ATOM 18669 N N . ILE A 1 2 ? -8.165 8.883 8.390 1.00 51.24 2 ILE A N 18
ATOM 18670 C CA . ILE A 1 2 ? -8.823 10.007 7.710 1.00 21.30 2 ILE A CA 18
ATOM 18671 C C . ILE A 1 2 ? -7.790 11.039 7.254 1.00 21.34 2 ILE A C 18
ATOM 18672 O O . ILE A 1 2 ? -6.890 11.414 8.007 1.00 52.34 2 ILE A O 18
ATOM 18688 N N . GLY A 1 3 ? -7.918 11.491 6.017 1.00 44.53 3 GLY A N 18
ATOM 18689 C CA . GLY A 1 3 ? -6.918 12.367 5.447 1.00 50.33 3 GLY A CA 18
ATOM 18690 C C . GLY A 1 3 ? -5.950 11.576 4.604 1.00 0.41 3 GLY A C 18
ATOM 18691 O O . GLY A 1 3 ? -4.761 11.493 4.918 1.00 73.13 3 GLY A O 18
ATOM 18695 N N . ASP A 1 4 ? -6.481 10.982 3.543 1.00 10.04 4 ASP A N 18
ATOM 18696 C CA . ASP A 1 4 ? -5.723 10.073 2.690 1.00 61.24 4 ASP A CA 18
ATOM 18697 C C . ASP A 1 4 ? -4.575 10.776 1.966 1.00 24.43 4 ASP A C 18
ATOM 18698 O O . ASP A 1 4 ? -3.448 10.799 2.461 1.00 14.03 4 ASP A O 18
ATOM 18707 N N . TYR A 1 5 ? -4.856 11.365 0.812 1.00 22.34 5 TYR A N 18
ATOM 18708 C CA . TYR A 1 5 ? -3.809 11.970 0.005 1.00 20.25 5 TYR A CA 18
ATOM 18709 C C . TYR A 1 5 ? -4.413 12.776 -1.136 1.00 21.13 5 TYR A C 18
ATOM 18710 O O . TYR A 1 5 ? -4.326 14.003 -1.159 1.00 32.11 5 TYR A O 18
ATOM 18728 N N . TYR A 1 6 ? -5.031 12.074 -2.077 1.00 45.31 6 TYR A N 18
ATOM 18729 C CA . TYR A 1 6 ? -5.605 12.707 -3.254 1.00 1.55 6 TYR A CA 18
ATOM 18730 C C . TYR A 1 6 ? -6.673 11.796 -3.853 1.00 2.30 6 TYR A C 18
ATOM 18731 O O . TYR A 1 6 ? -7.865 12.092 -3.765 1.00 13.12 6 TYR A O 18
ATOM 18749 N N . ILE A 1 7 ? -6.235 10.674 -4.435 1.00 44.44 7 ILE A N 18
ATOM 18750 C CA . ILE A 1 7 ? -7.143 9.643 -4.956 1.00 1.34 7 ILE A CA 18
ATOM 18751 C C . ILE A 1 7 ? -7.856 10.092 -6.240 1.00 74.45 7 ILE A C 18
ATOM 18752 O O . ILE A 1 7 ? -8.219 11.259 -6.395 1.00 13.15 7 ILE A O 18
ATOM 18768 N N . ASN A 1 8 ? -8.046 9.147 -7.164 1.00 54.25 8 ASN A N 18
ATOM 18769 C CA . ASN A 1 8 ? -8.703 9.427 -8.435 1.00 52.02 8 ASN A CA 18
ATOM 18770 C C . ASN A 1 8 ? -10.037 8.683 -8.524 1.00 31.55 8 ASN A C 18
ATOM 18771 O O . ASN A 1 8 ? -10.102 7.557 -9.029 1.00 33.13 8 ASN A O 18
ATOM 18782 N N . ALA A 1 9 ? -11.078 9.313 -7.981 1.00 24.45 9 ALA A N 18
ATOM 18783 C CA . ALA A 1 9 ? -12.458 8.835 -8.085 1.00 24.10 9 ALA A CA 18
ATOM 18784 C C . ALA A 1 9 ? -12.704 7.525 -7.329 1.00 44.44 9 ALA A C 18
ATOM 18785 O O . ALA A 1 9 ? -13.199 7.536 -6.201 1.00 32.11 9 ALA A O 18
ATOM 18792 N N . SER A 1 10 ? -12.358 6.404 -7.952 1.00 53.23 10 SER A N 18
ATOM 18793 C CA . SER A 1 10 ? -12.730 5.093 -7.431 1.00 54.14 10 SER A CA 18
ATOM 18794 C C . SER A 1 10 ? -11.790 4.627 -6.318 1.00 14.14 10 SER A C 18
ATOM 18795 O O . SER A 1 10 ? -12.219 4.430 -5.181 1.00 33.21 10 SER A O 18
ATOM 18803 N N . ALA A 1 11 ? -10.511 4.445 -6.665 1.00 15.32 11 ALA A N 18
ATOM 18804 C CA . ALA A 1 11 ? -9.496 3.951 -5.729 1.00 31.32 11 ALA A CA 18
ATOM 18805 C C . ALA A 1 11 ? -9.793 2.525 -5.258 1.00 63.23 11 ALA A C 18
ATOM 18806 O O . ALA A 1 11 ? -10.755 1.901 -5.706 1.00 12.15 11 ALA A O 18
ATOM 18813 N N . LEU A 1 12 ? -8.914 2.008 -4.390 1.00 42.32 12 LEU A N 18
ATOM 18814 C CA . LEU A 1 12 ? -9.102 0.710 -3.717 1.00 25.53 12 LEU A CA 18
ATOM 18815 C C . LEU A 1 12 ? -9.091 -0.480 -4.683 1.00 35.12 12 LEU A C 18
ATOM 18816 O O . LEU A 1 12 ? -9.255 -1.622 -4.261 1.00 21.15 12 LEU A O 18
ATOM 18832 N N . ASN A 1 13 ? -8.894 -0.212 -5.966 1.00 55.14 13 ASN A N 18
ATOM 18833 C CA . ASN A 1 13 ? -8.947 -1.250 -6.997 1.00 52.22 13 ASN A CA 18
ATOM 18834 C C . ASN A 1 13 ? -7.622 -1.397 -7.741 1.00 63.43 13 ASN A C 18
ATOM 18835 O O . ASN A 1 13 ? -7.553 -2.087 -8.759 1.00 61.53 13 ASN A O 18
ATOM 18846 N N . VAL A 1 14 ? -6.582 -0.742 -7.240 1.00 43.32 14 VAL A N 18
ATOM 18847 C CA . VAL A 1 14 ? -5.322 -0.637 -7.965 1.00 4.13 14 VAL A CA 18
ATOM 18848 C C . VAL A 1 14 ? -4.638 -1.994 -8.120 1.00 42.33 14 VAL A C 18
ATOM 18849 O O . VAL A 1 14 ? -4.398 -2.450 -9.235 1.00 51.10 14 VAL A O 18
ATOM 18862 N N . ARG A 1 15 ? -4.328 -2.617 -6.986 1.00 63.01 15 ARG A N 18
ATOM 18863 C CA . ARG A 1 15 ? -3.587 -3.879 -6.948 1.00 73.53 15 ARG A CA 18
ATOM 18864 C C . ARG A 1 15 ? -2.155 -3.694 -7.462 1.00 34.31 15 ARG A C 18
ATOM 18865 O O . ARG A 1 15 ? -1.831 -4.070 -8.586 1.00 71.44 15 ARG A O 18
ATOM 18886 N N . SER A 1 16 ? -1.320 -3.065 -6.624 1.00 71.44 16 SER A N 18
ATOM 18887 C CA . SER A 1 16 ? 0.122 -2.918 -6.872 1.00 53.45 16 SER A CA 18
ATOM 18888 C C . SER A 1 16 ? 0.442 -2.392 -8.275 1.00 61.33 16 SER A C 18
ATOM 18889 O O . SER A 1 16 ? 1.487 -2.701 -8.840 1.00 63.32 16 SER A O 18
ATOM 18897 N N . GLY A 1 17 ? -0.449 -1.564 -8.812 1.00 42.14 17 GLY A N 18
ATOM 18898 C CA . GLY A 1 17 ? -0.227 -0.985 -10.122 1.00 63.24 17 GLY A CA 18
ATOM 18899 C C . GLY A 1 17 ? 0.709 0.206 -10.068 1.00 4.33 17 GLY A C 18
ATOM 18900 O O . GLY A 1 17 ? 1.105 0.747 -11.100 1.00 70.22 17 GLY A O 18
ATOM 18904 N N . GLU A 1 18 ? 1.055 0.619 -8.858 1.00 60.31 18 GLU A N 18
ATOM 18905 C CA . GLU A 1 18 ? 1.970 1.728 -8.652 1.00 61.32 18 GLU A CA 18
ATOM 18906 C C . GLU A 1 18 ? 2.724 1.537 -7.346 1.00 44.31 18 GLU A C 18
ATOM 18907 O O . GLU A 1 18 ? 2.153 1.670 -6.264 1.00 31.45 18 GLU A O 18
ATOM 18919 N N . GLY A 1 19 ? 3.998 1.203 -7.460 1.00 42.51 19 GLY A N 18
ATOM 18920 C CA . GLY A 1 19 ? 4.819 0.980 -6.291 1.00 73.32 19 GLY A CA 18
ATOM 18921 C C . GLY A 1 19 ? 6.154 0.372 -6.658 1.00 43.11 19 GLY A C 18
ATOM 18922 O O . GLY A 1 19 ? 6.472 0.242 -7.841 1.00 41.43 19 GLY A O 18
ATOM 18926 N N . THR A 1 20 ? 6.934 -0.003 -5.655 1.00 41.11 20 THR A N 18
ATOM 18927 C CA . THR A 1 20 ? 8.244 -0.599 -5.889 1.00 1.20 20 THR A CA 18
ATOM 18928 C C . THR A 1 20 ? 8.121 -2.097 -6.157 1.00 73.12 20 THR A C 18
ATOM 18929 O O . THR A 1 20 ? 8.974 -2.698 -6.809 1.00 31.42 20 THR A O 18
ATOM 18940 N N . ASN A 1 21 ? 7.043 -2.687 -5.669 1.00 24.11 21 ASN A N 18
ATOM 18941 C CA . ASN A 1 21 ? 6.805 -4.108 -5.841 1.00 53.53 21 ASN A CA 18
ATOM 18942 C C . ASN A 1 21 ? 5.442 -4.299 -6.486 1.00 33.20 21 ASN A C 18
ATOM 18943 O O . ASN A 1 21 ? 4.463 -3.672 -6.081 1.00 4.22 21 ASN A O 18
ATOM 18954 N N . TYR A 1 22 ? 5.383 -5.143 -7.499 1.00 73.24 22 TYR A N 18
ATOM 18955 C CA . TYR A 1 22 ? 4.168 -5.301 -8.290 1.00 73.12 22 TYR A CA 18
ATOM 18956 C C . TYR A 1 22 ? 3.405 -6.554 -7.874 1.00 72.43 22 TYR A C 18
ATOM 18957 O O . TYR A 1 22 ? 2.445 -6.958 -8.529 1.00 33.42 22 TYR A O 18
ATOM 18975 N N . ARG A 1 23 ? 3.850 -7.182 -6.796 1.00 5.13 23 ARG A N 18
ATOM 18976 C CA . ARG A 1 23 ? 3.208 -8.390 -6.301 1.00 3.35 23 ARG A CA 18
ATOM 18977 C C . ARG A 1 23 ? 2.604 -8.166 -4.910 1.00 53.20 23 ARG A C 18
ATOM 18978 O O . ARG A 1 23 ? 2.007 -9.073 -4.334 1.00 61.41 23 ARG A O 18
ATOM 18999 N N . ILE A 1 24 ? 2.761 -6.959 -4.372 1.00 65.42 24 ILE A N 18
ATOM 19000 C CA . ILE A 1 24 ? 2.346 -6.680 -2.994 1.00 12.41 24 ILE A CA 18
ATOM 19001 C C . ILE A 1 24 ? 0.888 -6.230 -2.897 1.00 4.42 24 ILE A C 18
ATOM 19002 O O . ILE A 1 24 ? 0.395 -5.952 -1.804 1.00 35.21 24 ILE A O 18
ATOM 19018 N N . ILE A 1 25 ? 0.210 -6.157 -4.048 1.00 72.21 25 ILE A N 18
ATOM 19019 C CA . ILE A 1 25 ? -1.230 -5.860 -4.105 1.00 51.43 25 ILE A CA 18
ATOM 19020 C C . ILE A 1 25 ? -1.520 -4.409 -3.681 1.00 2.13 25 ILE A C 18
ATOM 19021 O O . ILE A 1 25 ? -0.628 -3.683 -3.255 1.00 3.34 25 ILE A O 18
ATOM 19037 N N . GLY A 1 26 ? -2.765 -3.978 -3.849 1.00 70.11 26 GLY A N 18
ATOM 19038 C CA . GLY A 1 26 ? -3.179 -2.667 -3.407 1.00 72.54 26 GLY A CA 18
ATOM 19039 C C . GLY A 1 26 ? -4.616 -2.427 -3.781 1.00 4.14 26 GLY A C 18
ATOM 19040 O O . GLY A 1 26 ? -4.953 -1.407 -4.386 1.00 22.44 26 GLY A O 18
ATOM 19044 N N . ALA A 1 27 ? -5.463 -3.395 -3.454 1.00 21.22 27 ALA A N 18
ATOM 19045 C CA . ALA A 1 27 ? -6.850 -3.371 -3.877 1.00 32.14 27 ALA A CA 18
ATOM 19046 C C . ALA A 1 27 ? -7.688 -4.355 -3.085 1.00 75.24 27 ALA A C 18
ATOM 19047 O O . ALA A 1 27 ? -7.203 -5.407 -2.670 1.00 64.23 27 ALA A O 18
ATOM 19054 N N . LEU A 1 28 ? -8.942 -4.004 -2.896 1.00 41.23 28 LEU A N 18
ATOM 19055 C CA . LEU A 1 28 ? -9.921 -4.901 -2.308 1.00 30.20 28 LEU A CA 18
ATOM 19056 C C . LEU A 1 28 ? -11.145 -4.950 -3.219 1.00 53.23 28 LEU A C 18
ATOM 19057 O O . LEU A 1 28 ? -12.218 -4.453 -2.882 1.00 23.44 28 LEU A O 18
ATOM 19073 N N . PRO A 1 29 ? -10.983 -5.555 -4.404 1.00 31.52 29 PRO A N 18
ATOM 19074 C CA . PRO A 1 29 ? -11.954 -5.475 -5.480 1.00 11.52 29 PRO A CA 18
ATOM 19075 C C . PRO A 1 29 ? -13.065 -6.511 -5.342 1.00 64.33 29 PRO A C 18
ATOM 19076 O O . PRO A 1 29 ? -13.160 -7.447 -6.141 1.00 34.41 29 PRO A O 18
ATOM 19087 N N . GLN A 1 30 ? -13.880 -6.326 -4.304 1.00 15.11 30 GLN A N 18
ATOM 19088 C CA . GLN A 1 30 ? -15.065 -7.146 -4.040 1.00 50.43 30 GLN A CA 18
ATOM 19089 C C . GLN A 1 30 ? -14.695 -8.570 -3.623 1.00 44.02 30 GLN A C 18
ATOM 19090 O O . GLN A 1 30 ? -14.055 -9.315 -4.366 1.00 13.41 30 GLN A O 18
ATOM 19104 N N . GLY A 1 31 ? -15.107 -8.941 -2.420 1.00 14.32 31 GLY A N 18
ATOM 19105 C CA . GLY A 1 31 ? -14.782 -10.251 -1.893 1.00 12.02 31 GLY A CA 18
ATOM 19106 C C . GLY A 1 31 ? -13.738 -10.156 -0.808 1.00 32.15 31 GLY A C 18
ATOM 19107 O O . GLY A 1 31 ? -13.417 -11.139 -0.140 1.00 64.15 31 GLY A O 18
ATOM 19111 N N . GLN A 1 32 ? -13.216 -8.957 -0.639 1.00 70.20 32 GLN A N 18
ATOM 19112 C CA . GLN A 1 32 ? -12.212 -8.677 0.372 1.00 72.31 32 GLN A CA 18
ATOM 19113 C C . GLN A 1 32 ? -12.390 -7.248 0.863 1.00 60.20 32 GLN A C 18
ATOM 19114 O O . GLN A 1 32 ? -12.601 -6.339 0.061 1.00 25.11 32 GLN A O 18
ATOM 19128 N N . LYS A 1 33 ? -12.345 -7.049 2.171 1.00 21.00 33 LYS A N 18
ATOM 19129 C CA . LYS A 1 33 ? -12.477 -5.713 2.726 1.00 41.11 33 LYS A CA 18
ATOM 19130 C C . LYS A 1 33 ? -11.336 -5.402 3.684 1.00 51.41 33 LYS A C 18
ATOM 19131 O O . LYS A 1 33 ? -11.393 -5.734 4.867 1.00 43.34 33 LYS A O 18
ATOM 19150 N N . VAL A 1 34 ? -10.288 -4.794 3.153 1.00 14.13 34 VAL A N 18
ATOM 19151 C CA . VAL A 1 34 ? -9.197 -4.300 3.975 1.00 75.01 34 VAL A CA 18
ATOM 19152 C C . VAL A 1 34 ? -9.354 -2.795 4.165 1.00 10.53 34 VAL A C 18
ATOM 19153 O O . VAL A 1 34 ? -10.274 -2.193 3.607 1.00 60.34 34 VAL A O 18
ATOM 19166 N N . GLN A 1 35 ? -8.480 -2.186 4.946 1.00 61.12 35 GLN A N 18
ATOM 19167 C CA . GLN A 1 35 ? -8.591 -0.761 5.214 1.00 12.04 35 GLN A CA 18
ATOM 19168 C C . GLN A 1 35 ? -7.221 -0.099 5.161 1.00 24.31 35 GLN A C 18
ATOM 19169 O O . GLN A 1 35 ? -6.215 -0.712 5.522 1.00 61.40 35 GLN A O 18
ATOM 19183 N N . VAL A 1 36 ? -7.186 1.142 4.704 1.00 23.31 36 VAL A N 18
ATOM 19184 C CA . VAL A 1 36 ? -5.947 1.900 4.647 1.00 42.12 36 VAL A CA 18
ATOM 19185 C C . VAL A 1 36 ? -5.591 2.428 6.031 1.00 74.23 36 VAL A C 18
ATOM 19186 O O . VAL A 1 36 ? -6.300 3.270 6.585 1.00 14.04 36 VAL A O 18
ATOM 19199 N N . ILE A 1 37 ? -4.501 1.914 6.589 1.00 51.30 37 ILE A N 18
ATOM 19200 C CA . ILE A 1 37 ? -4.077 2.294 7.930 1.00 1.30 37 ILE A CA 18
ATOM 19201 C C . ILE A 1 37 ? -3.540 3.715 7.935 1.00 63.14 37 ILE A C 18
ATOM 19202 O O . ILE A 1 37 ? -4.040 4.578 8.654 1.00 12.21 37 ILE A O 18
ATOM 19218 N N . SER A 1 38 ? -2.540 3.950 7.104 1.00 61.31 38 SER A N 18
ATOM 19219 C CA . SER A 1 38 ? -1.898 5.251 7.031 1.00 54.34 38 SER A CA 18
ATOM 19220 C C . SER A 1 38 ? -0.951 5.317 5.843 1.00 43.14 38 SER A C 18
ATOM 19221 O O . SER A 1 38 ? -0.607 4.296 5.236 1.00 4.35 38 SER A O 18
ATOM 19229 N N . GLU A 1 39 ? -0.547 6.529 5.516 1.00 5.04 39 GLU A N 18
ATOM 19230 C CA . GLU A 1 39 ? 0.375 6.773 4.426 1.00 40.22 39 GLU A CA 18
ATOM 19231 C C . GLU A 1 39 ? 1.654 7.413 4.955 1.00 3.23 39 GLU A C 18
ATOM 19232 O O . GLU A 1 39 ? 1.715 7.802 6.125 1.00 60.33 39 GLU A O 18
ATOM 19244 N N . ASN A 1 40 ? 2.673 7.494 4.111 1.00 22.41 40 ASN A N 18
ATOM 19245 C CA . ASN A 1 40 ? 3.918 8.157 4.478 1.00 41.24 40 ASN A CA 18
ATOM 19246 C C . ASN A 1 40 ? 4.851 8.248 3.286 1.00 70.50 40 ASN A C 18
ATOM 19247 O O . ASN A 1 40 ? 5.176 7.234 2.665 1.00 3.04 40 ASN A O 18
ATOM 19258 N N . SER A 1 41 ? 5.254 9.473 2.964 1.00 12.31 41 SER A N 18
ATOM 19259 C CA . SER A 1 41 ? 6.257 9.721 1.942 1.00 33.22 41 SER A CA 18
ATOM 19260 C C . SER A 1 41 ? 5.700 9.421 0.546 1.00 23.22 41 SER A C 18
ATOM 19261 O O . SER A 1 41 ? 6.431 9.010 -0.359 1.00 11.11 41 SER A O 18
ATOM 19269 N N . GLY A 1 42 ? 4.403 9.654 0.374 1.00 45.03 42 GLY A N 18
ATOM 19270 C CA . GLY A 1 42 ? 3.784 9.473 -0.922 1.00 21.12 42 GLY A CA 18
ATOM 19271 C C . GLY A 1 42 ? 3.058 8.153 -1.040 1.00 4.52 42 GLY A C 18
ATOM 19272 O O . GLY A 1 42 ? 2.002 8.065 -1.672 1.00 11.44 42 GLY A O 18
ATOM 19276 N N . TRP A 1 43 ? 3.616 7.123 -0.428 1.00 4.03 43 TRP A N 18
ATOM 19277 C CA . TRP A 1 43 ? 3.040 5.793 -0.508 1.00 31.42 43 TRP A CA 18
ATOM 19278 C C . TRP A 1 43 ? 2.249 5.472 0.748 1.00 24.40 43 TRP A C 18
ATOM 19279 O O . TRP A 1 43 ? 2.492 6.042 1.811 1.00 44.23 43 TRP A O 18
ATOM 19300 N N . SER A 1 44 ? 1.303 4.565 0.617 1.00 63.43 44 SER A N 18
ATOM 19301 C CA . SER A 1 44 ? 0.471 4.168 1.737 1.00 1.14 44 SER A CA 18
ATOM 19302 C C . SER A 1 44 ? 0.814 2.747 2.159 1.00 44.23 44 SER A C 18
ATOM 19303 O O . SER A 1 44 ? 1.072 1.885 1.315 1.00 71.04 44 SER A O 18
ATOM 19311 N N . LYS A 1 45 ? 0.841 2.517 3.463 1.00 31.20 45 LYS A N 18
ATOM 19312 C CA . LYS A 1 45 ? 1.180 1.225 4.003 1.00 33.15 45 LYS A CA 18
ATOM 19313 C C . LYS A 1 45 ? -0.057 0.354 4.164 1.00 21.23 45 LYS A C 18
ATOM 19314 O O . LYS A 1 45 ? -1.052 0.766 4.761 1.00 73.24 45 LYS A O 18
ATOM 19333 N N . ILE A 1 46 ? 0.025 -0.854 3.642 1.00 15.21 46 ILE A N 18
ATOM 19334 C CA . ILE A 1 46 ? -1.073 -1.809 3.727 1.00 71.05 46 ILE A CA 18
ATOM 19335 C C . ILE A 1 46 ? -0.558 -3.181 4.122 1.00 2.32 46 ILE A C 18
ATOM 19336 O O . ILE A 1 46 ? 0.534 -3.581 3.722 1.00 32.34 46 ILE A O 18
ATOM 19352 N N . ASN A 1 47 ? -1.334 -3.888 4.926 1.00 75.21 47 ASN A N 18
ATOM 19353 C CA . ASN A 1 47 ? -1.014 -5.265 5.265 1.00 31.12 47 ASN A CA 18
ATOM 19354 C C . ASN A 1 47 ? -2.020 -6.177 4.588 1.00 22.33 47 ASN A C 18
ATOM 19355 O O . ASN A 1 47 ? -3.212 -6.136 4.899 1.00 3.03 47 ASN A O 18
ATOM 19366 N N . TYR A 1 48 ? -1.545 -6.984 3.660 1.00 72.32 48 TYR A N 18
ATOM 19367 C CA . TYR A 1 48 ? -2.420 -7.822 2.865 1.00 0.11 48 TYR A CA 18
ATOM 19368 C C . TYR A 1 48 ? -2.028 -9.286 3.007 1.00 62.22 48 TYR A C 18
ATOM 19369 O O . TYR A 1 48 ? -0.965 -9.696 2.551 1.00 15.52 48 TYR A O 18
ATOM 19387 N N . ASN A 1 49 ? -2.878 -10.053 3.677 1.00 31.43 49 ASN A N 18
ATOM 19388 C CA . ASN A 1 49 ? -2.689 -11.498 3.825 1.00 12.45 49 ASN A CA 18
ATOM 19389 C C . ASN A 1 49 ? -1.362 -11.801 4.532 1.00 52.31 49 ASN A C 18
ATOM 19390 O O . ASN A 1 49 ? -0.695 -12.799 4.252 1.00 44.24 49 ASN A O 18
ATOM 19401 N N . GLY A 1 50 ? -0.985 -10.931 5.459 1.00 12.32 50 GLY A N 18
ATOM 19402 C CA . GLY A 1 50 ? 0.187 -11.178 6.276 1.00 72.21 50 GLY A CA 18
ATOM 19403 C C . GLY A 1 50 ? 1.460 -10.562 5.719 1.00 51.21 50 GLY A C 18
ATOM 19404 O O . GLY A 1 50 ? 2.515 -10.644 6.351 1.00 63.02 50 GLY A O 18
ATOM 19408 N N . GLN A 1 51 ? 1.381 -9.955 4.545 1.00 64.24 51 GLN A N 18
ATOM 19409 C CA . GLN A 1 51 ? 2.542 -9.300 3.952 1.00 61.42 51 GLN A CA 18
ATOM 19410 C C . GLN A 1 51 ? 2.271 -7.812 3.767 1.00 33.13 51 GLN A C 18
ATOM 19411 O O . GLN A 1 51 ? 1.117 -7.389 3.688 1.00 5.40 51 GLN A O 18
ATOM 19425 N N . THR A 1 52 ? 3.331 -7.025 3.714 1.00 12.34 52 THR A N 18
ATOM 19426 C CA . THR A 1 52 ? 3.202 -5.580 3.656 1.00 60.32 52 THR A CA 18
ATOM 19427 C C . THR A 1 52 ? 3.338 -5.068 2.224 1.00 3.21 52 THR A C 18
ATOM 19428 O O . THR A 1 52 ? 4.299 -5.393 1.526 1.00 21.22 52 THR A O 18
ATOM 19439 N N . GLY A 1 53 ? 2.372 -4.273 1.796 1.00 4.02 53 GLY A N 18
ATOM 19440 C CA . GLY A 1 53 ? 2.412 -3.696 0.471 1.00 20.35 53 GLY A CA 18
ATOM 19441 C C . GLY A 1 53 ? 2.511 -2.186 0.518 1.00 12.11 53 GLY A C 18
ATOM 19442 O O . GLY A 1 53 ? 2.248 -1.576 1.559 1.00 14.42 53 GLY A O 18
ATOM 19446 N N . TYR A 1 54 ? 2.911 -1.585 -0.596 1.00 31.01 54 TYR A N 18
ATOM 19447 C CA . TYR A 1 54 ? 2.971 -0.135 -0.712 1.00 61.30 54 TYR A CA 18
ATOM 19448 C C . TYR A 1 54 ? 2.447 0.296 -2.072 1.00 33.42 54 TYR A C 18
ATOM 19449 O O . TYR A 1 54 ? 2.750 -0.333 -3.088 1.00 42.23 54 TYR A O 18
ATOM 19467 N N . ILE A 1 55 ? 1.680 1.370 -2.092 1.00 2.13 55 ILE A N 18
ATOM 19468 C CA . ILE A 1 55 ? 1.126 1.890 -3.333 1.00 21.32 55 ILE A CA 18
ATOM 19469 C C . ILE A 1 55 ? 1.221 3.407 -3.376 1.00 13.25 55 ILE A C 18
ATOM 19470 O O . ILE A 1 55 ? 1.298 4.058 -2.332 1.00 5.45 55 ILE A O 18
ATOM 19486 N N . GLY A 1 56 ? 1.246 3.958 -4.581 1.00 1.31 56 GLY A N 18
ATOM 19487 C CA . GLY A 1 56 ? 1.245 5.396 -4.742 1.00 60.53 56 GLY A CA 18
ATOM 19488 C C . GLY A 1 56 ? -0.108 5.986 -4.414 1.00 54.02 56 GLY A C 18
ATOM 19489 O O . GLY A 1 56 ? -1.073 5.784 -5.149 1.00 34.03 56 GLY A O 18
ATOM 19493 N N . THR A 1 57 ? -0.178 6.713 -3.310 1.00 43.32 57 THR A N 18
ATOM 19494 C CA . THR A 1 57 ? -1.441 7.257 -2.828 1.00 70.45 57 THR A CA 18
ATOM 19495 C C . THR A 1 57 ? -1.827 8.530 -3.583 1.00 42.45 57 THR A C 18
ATOM 19496 O O . THR A 1 57 ? -2.904 9.091 -3.359 1.00 14.25 57 THR A O 18
ATOM 19507 N N . ARG A 1 58 ? -0.945 8.990 -4.469 1.00 42.44 58 ARG A N 18
ATOM 19508 C CA . ARG A 1 58 ? -1.199 10.196 -5.239 1.00 24.35 58 ARG A CA 18
ATOM 19509 C C . ARG A 1 58 ? -2.435 10.008 -6.108 1.00 51.51 58 ARG A C 18
ATOM 19510 O O . ARG A 1 58 ? -3.378 10.795 -6.052 1.00 33.31 58 ARG A O 18
ATOM 19531 N N . TYR A 1 59 ? -2.435 8.943 -6.897 1.00 34.22 59 TYR A N 18
ATOM 19532 C CA . TYR A 1 59 ? -3.573 8.598 -7.708 1.00 71.43 59 TYR A CA 18
ATOM 19533 C C . TYR A 1 59 ? -3.930 7.134 -7.519 1.00 52.01 59 TYR A C 18
ATOM 19534 O O . TYR A 1 59 ? -3.131 6.242 -7.799 1.00 74.43 59 TYR A O 18
ATOM 19552 N N . LEU A 1 60 ? -5.132 6.900 -7.039 1.00 71.40 60 LEU A N 18
ATOM 19553 C CA . LEU A 1 60 ? -5.644 5.551 -6.880 1.00 22.41 60 LEU A CA 18
ATOM 19554 C C . LEU A 1 60 ? -6.819 5.352 -7.823 1.00 30.45 60 LEU A C 18
ATOM 19555 O O . LEU A 1 60 ? -7.764 6.139 -7.823 1.00 2.14 60 LEU A O 18
ATOM 19571 N N . SER A 1 61 ? -6.755 4.295 -8.615 1.00 42.41 61 SER A N 18
ATOM 19572 C CA . SER A 1 61 ? -7.716 4.072 -9.681 1.00 14.33 61 SER A CA 18
ATOM 19573 C C . SER A 1 61 ? -7.922 2.577 -9.896 1.00 0.41 61 SER A C 18
ATOM 19574 O O . SER A 1 61 ? -7.104 1.770 -9.459 1.00 61.32 61 SER A O 18
ATOM 19582 N N . LYS A 1 62 ? -9.034 2.211 -10.518 1.00 4.24 62 LYS A N 18
ATOM 19583 C CA . LYS A 1 62 ? -9.311 0.813 -10.821 1.00 41.33 62 LYS A CA 18
ATOM 19584 C C . LYS A 1 62 ? -8.470 0.337 -12.003 1.00 62.14 62 LYS A C 18
ATOM 19585 O O . LYS A 1 62 ? -8.659 0.797 -13.127 1.00 33.15 62 LYS A O 18
ATOM 19604 N N . LEU A 1 63 ? -7.544 -0.576 -11.751 1.00 13.13 63 LEU A N 18
ATOM 19605 C CA . LEU A 1 63 ? -6.742 -1.144 -12.828 1.00 22.32 63 LEU A CA 18
ATOM 19606 C C . LEU A 1 63 ? -7.324 -2.475 -13.293 1.00 44.30 63 LEU A C 18
ATOM 19607 O O . LEU A 1 63 ? -7.803 -2.594 -14.421 1.00 11.43 63 LEU A O 18
ATOM 19623 N N . GLU A 1 64 ? -7.303 -3.470 -12.417 1.00 23.14 64 GLU A N 18
ATOM 19624 C CA . GLU A 1 64 ? -7.783 -4.800 -12.762 1.00 15.24 64 GLU A CA 18
ATOM 19625 C C . GLU A 1 64 ? -8.134 -5.599 -11.515 1.00 73.34 64 GLU A C 18
ATOM 19626 O O . GLU A 1 64 ? -7.800 -5.201 -10.393 1.00 64.02 64 GLU A O 18
ATOM 19638 N N . HIS A 1 65 ? -8.810 -6.725 -11.710 1.00 75.31 65 HIS A N 18
ATOM 19639 C CA . HIS A 1 65 ? -9.210 -7.577 -10.599 1.00 12.20 65 HIS A CA 18
ATOM 19640 C C . HIS A 1 65 ? -8.713 -9.007 -10.806 1.00 24.05 65 HIS A C 18
ATOM 19641 O O . HIS A 1 65 ? -9.116 -9.925 -10.091 1.00 23.15 65 HIS A O 18
ATOM 19656 N N . HIS A 1 66 ? -7.833 -9.185 -11.785 1.00 43.20 66 HIS A N 18
ATOM 19657 C CA . HIS A 1 66 ? -7.205 -10.475 -12.043 1.00 2.45 66 HIS A CA 18
ATOM 19658 C C . HIS A 1 66 ? -5.947 -10.277 -12.878 1.00 21.05 66 HIS A C 18
ATOM 19659 O O . HIS A 1 66 ? -5.946 -9.487 -13.819 1.00 73.41 66 HIS A O 18
ATOM 19674 N N . HIS A 1 67 ? -4.874 -10.973 -12.523 1.00 33.22 67 HIS A N 18
ATOM 19675 C CA . HIS A 1 67 ? -3.608 -10.819 -13.237 1.00 45.22 67 HIS A CA 18
ATOM 19676 C C . HIS A 1 67 ? -2.992 -12.174 -13.571 1.00 45.41 67 HIS A C 18
ATOM 19677 O O . HIS A 1 67 ? -3.003 -12.596 -14.726 1.00 44.21 67 HIS A O 18
ATOM 19692 N N . HIS A 1 68 ? -2.479 -12.847 -12.536 1.00 22.45 68 HIS A N 18
ATOM 19693 C CA . HIS A 1 68 ? -1.697 -14.080 -12.690 1.00 14.43 68 HIS A CA 18
ATOM 19694 C C . HIS A 1 68 ? -0.330 -13.773 -13.303 1.00 32.32 68 HIS A C 18
ATOM 19695 O O . HIS A 1 68 ? -0.231 -13.231 -14.401 1.00 53.33 68 HIS A O 18
ATOM 19710 N N . HIS A 1 69 ? 0.723 -14.123 -12.584 1.00 61.11 69 HIS A N 18
ATOM 19711 C CA . HIS A 1 69 ? 2.079 -13.917 -13.071 1.00 53.12 69 HIS A CA 18
ATOM 19712 C C . HIS A 1 69 ? 2.406 -14.943 -14.148 1.00 64.43 69 HIS A C 18
ATOM 19713 O O . HIS A 1 69 ? 2.344 -16.147 -13.905 1.00 72.23 69 HIS A O 18
ATOM 19728 N N . HIS A 1 70 ? 2.743 -14.453 -15.331 1.00 44.31 70 HIS A N 18
ATOM 19729 C CA . HIS A 1 70 ? 3.098 -15.318 -16.446 1.00 44.03 70 HIS A CA 18
ATOM 19730 C C . HIS A 1 70 ? 4.440 -15.991 -16.185 1.00 12.15 70 HIS A C 18
ATOM 19731 O O . HIS A 1 70 ? 5.468 -15.285 -16.191 1.00 36.87 70 HIS A O 18
ATOM 19747 N N . MET A 1 1 ? -3.140 21.381 -10.101 1.00 33.32 1 MET A N 19
ATOM 19748 C CA . MET A 1 1 ? -3.627 22.423 -11.031 1.00 62.13 1 MET A CA 19
ATOM 19749 C C . MET A 1 1 ? -3.680 21.885 -12.457 1.00 24.40 1 MET A C 19
ATOM 19750 O O . MET A 1 1 ? -4.755 21.771 -13.045 1.00 53.55 1 MET A O 19
ATOM 19766 N N . ILE A 1 2 ? -2.522 21.540 -13.005 1.00 45.30 2 ILE A N 19
ATOM 19767 C CA . ILE A 1 2 ? -2.434 21.075 -14.386 1.00 13.33 2 ILE A CA 19
ATOM 19768 C C . ILE A 1 2 ? -1.496 19.876 -14.525 1.00 73.33 2 ILE A C 19
ATOM 19769 O O . ILE A 1 2 ? -1.077 19.530 -15.628 1.00 10.13 2 ILE A O 19
ATOM 19785 N N . GLY A 1 3 ? -1.179 19.234 -13.409 1.00 43.54 3 GLY A N 19
ATOM 19786 C CA . GLY A 1 3 ? -0.269 18.104 -13.442 1.00 63.20 3 GLY A CA 19
ATOM 19787 C C . GLY A 1 3 ? -0.985 16.772 -13.346 1.00 61.20 3 GLY A C 19
ATOM 19788 O O . GLY A 1 3 ? -0.402 15.725 -13.633 1.00 54.41 3 GLY A O 19
ATOM 19792 N N . ASP A 1 4 ? -2.251 16.808 -12.954 1.00 42.11 4 ASP A N 19
ATOM 19793 C CA . ASP A 1 4 ? -3.039 15.588 -12.789 1.00 63.54 4 ASP A CA 19
ATOM 19794 C C . ASP A 1 4 ? -3.564 15.105 -14.136 1.00 40.41 4 ASP A C 19
ATOM 19795 O O . ASP A 1 4 ? -4.496 15.687 -14.692 1.00 41.23 4 ASP A O 19
ATOM 19804 N N . TYR A 1 5 ? -2.954 14.053 -14.664 1.00 60.23 5 TYR A N 19
ATOM 19805 C CA . TYR A 1 5 ? -3.390 13.463 -15.925 1.00 14.43 5 TYR A CA 19
ATOM 19806 C C . TYR A 1 5 ? -3.758 11.999 -15.737 1.00 72.44 5 TYR A C 19
ATOM 19807 O O . TYR A 1 5 ? -3.014 11.248 -15.107 1.00 64.43 5 TYR A O 19
ATOM 19825 N N . TYR A 1 6 ? -4.907 11.608 -16.291 1.00 53.21 6 TYR A N 19
ATOM 19826 C CA . TYR A 1 6 ? -5.408 10.234 -16.192 1.00 22.15 6 TYR A CA 19
ATOM 19827 C C . TYR A 1 6 ? -5.548 9.807 -14.734 1.00 13.32 6 TYR A C 19
ATOM 19828 O O . TYR A 1 6 ? -4.642 9.206 -14.154 1.00 33.04 6 TYR A O 19
ATOM 19846 N N . ILE A 1 7 ? -6.693 10.119 -14.148 1.00 44.43 7 ILE A N 19
ATOM 19847 C CA . ILE A 1 7 ? -6.892 9.922 -12.723 1.00 42.51 7 ILE A CA 19
ATOM 19848 C C . ILE A 1 7 ? -7.272 8.480 -12.398 1.00 23.33 7 ILE A C 19
ATOM 19849 O O . ILE A 1 7 ? -8.452 8.122 -12.405 1.00 11.22 7 ILE A O 19
ATOM 19865 N N . ASN A 1 8 ? -6.248 7.659 -12.164 1.00 62.41 8 ASN A N 19
ATOM 19866 C CA . ASN A 1 8 ? -6.403 6.323 -11.582 1.00 1.51 8 ASN A CA 19
ATOM 19867 C C . ASN A 1 8 ? -6.992 5.303 -12.558 1.00 52.11 8 ASN A C 19
ATOM 19868 O O . ASN A 1 8 ? -6.325 4.330 -12.919 1.00 32.53 8 ASN A O 19
ATOM 19879 N N . ALA A 1 9 ? -8.242 5.531 -12.969 1.00 40.12 9 ALA A N 19
ATOM 19880 C CA . ALA A 1 9 ? -9.002 4.561 -13.759 1.00 3.32 9 ALA A CA 19
ATOM 19881 C C . ALA A 1 9 ? -9.178 3.262 -12.969 1.00 2.24 9 ALA A C 19
ATOM 19882 O O . ALA A 1 9 ? -8.994 3.243 -11.749 1.00 11.14 9 ALA A O 19
ATOM 19889 N N . SER A 1 10 ? -9.549 2.186 -13.647 1.00 22.31 10 SER A N 19
ATOM 19890 C CA . SER A 1 10 ? -9.704 0.898 -12.984 1.00 1.35 10 SER A CA 19
ATOM 19891 C C . SER A 1 10 ? -8.452 0.039 -13.170 1.00 52.25 10 SER A C 19
ATOM 19892 O O . SER A 1 10 ? -8.481 -1.176 -12.969 1.00 45.31 10 SER A O 19
ATOM 19900 N N . ALA A 1 11 ? -7.344 0.679 -13.527 1.00 65.23 11 ALA A N 19
ATOM 19901 C CA . ALA A 1 11 ? -6.104 -0.039 -13.783 1.00 12.13 11 ALA A CA 19
ATOM 19902 C C . ALA A 1 11 ? -5.140 0.060 -12.600 1.00 55.34 11 ALA A C 19
ATOM 19903 O O . ALA A 1 11 ? -5.099 -0.829 -11.748 1.00 64.20 11 ALA A O 19
ATOM 19910 N N . LEU A 1 12 ? -4.393 1.156 -12.527 1.00 64.42 12 LEU A N 19
ATOM 19911 C CA . LEU A 1 12 ? -3.363 1.312 -11.505 1.00 0.24 12 LEU A CA 19
ATOM 19912 C C . LEU A 1 12 ? -3.986 1.643 -10.156 1.00 74.44 12 LEU A C 19
ATOM 19913 O O . LEU A 1 12 ? -4.254 2.802 -9.850 1.00 62.50 12 LEU A O 19
ATOM 19929 N N . ASN A 1 13 ? -4.244 0.614 -9.362 1.00 30.32 13 ASN A N 19
ATOM 19930 C CA . ASN A 1 13 ? -4.871 0.803 -8.060 1.00 5.43 13 ASN A CA 19
ATOM 19931 C C . ASN A 1 13 ? -3.963 0.354 -6.920 1.00 33.02 13 ASN A C 19
ATOM 19932 O O . ASN A 1 13 ? -3.620 1.140 -6.042 1.00 2.14 13 ASN A O 19
ATOM 19943 N N . VAL A 1 14 ? -3.564 -0.908 -6.943 1.00 2.44 14 VAL A N 19
ATOM 19944 C CA . VAL A 1 14 ? -2.786 -1.475 -5.848 1.00 10.14 14 VAL A CA 19
ATOM 19945 C C . VAL A 1 14 ? -1.444 -1.995 -6.364 1.00 52.24 14 VAL A C 19
ATOM 19946 O O . VAL A 1 14 ? -0.925 -3.010 -5.896 1.00 72.43 14 VAL A O 19
ATOM 19959 N N . ARG A 1 15 ? -0.866 -1.273 -7.315 1.00 25.43 15 ARG A N 19
ATOM 19960 C CA . ARG A 1 15 ? 0.382 -1.689 -7.962 1.00 43.41 15 ARG A CA 19
ATOM 19961 C C . ARG A 1 15 ? 1.595 -1.466 -7.057 1.00 12.11 15 ARG A C 19
ATOM 19962 O O . ARG A 1 15 ? 2.693 -1.211 -7.545 1.00 75.43 15 ARG A O 19
ATOM 19983 N N . SER A 1 16 ? 1.394 -1.607 -5.746 1.00 25.21 16 SER A N 19
ATOM 19984 C CA . SER A 1 16 ? 2.446 -1.375 -4.763 1.00 50.33 16 SER A CA 19
ATOM 19985 C C . SER A 1 16 ? 2.930 0.070 -4.854 1.00 60.32 16 SER A C 19
ATOM 19986 O O . SER A 1 16 ? 4.116 0.367 -4.693 1.00 43.31 16 SER A O 19
ATOM 19994 N N . GLY A 1 17 ? 1.984 0.968 -5.101 1.00 23.25 17 GLY A N 19
ATOM 19995 C CA . GLY A 1 17 ? 2.305 2.366 -5.269 1.00 71.41 17 GLY A CA 19
ATOM 19996 C C . GLY A 1 17 ? 2.586 2.696 -6.715 1.00 43.44 17 GLY A C 19
ATOM 19997 O O . GLY A 1 17 ? 1.919 3.540 -7.311 1.00 5.20 17 GLY A O 19
ATOM 20001 N N . GLU A 1 18 ? 3.566 2.007 -7.275 1.00 14.20 18 GLU A N 19
ATOM 20002 C CA . GLU A 1 18 ? 3.948 2.184 -8.662 1.00 74.34 18 GLU A CA 19
ATOM 20003 C C . GLU A 1 18 ? 4.753 0.967 -9.100 1.00 74.21 18 GLU A C 19
ATOM 20004 O O . GLU A 1 18 ? 5.163 0.162 -8.259 1.00 62.50 18 GLU A O 19
ATOM 20016 N N . GLY A 1 19 ? 4.995 0.839 -10.396 1.00 51.23 19 GLY A N 19
ATOM 20017 C CA . GLY A 1 19 ? 5.714 -0.308 -10.921 1.00 75.22 19 GLY A CA 19
ATOM 20018 C C . GLY A 1 19 ? 7.202 -0.277 -10.621 1.00 13.02 19 GLY A C 19
ATOM 20019 O O . GLY A 1 19 ? 8.017 -0.679 -11.451 1.00 31.41 19 GLY A O 19
ATOM 20023 N N . THR A 1 20 ? 7.558 0.208 -9.442 1.00 44.20 20 THR A N 19
ATOM 20024 C CA . THR A 1 20 ? 8.938 0.190 -8.993 1.00 74.43 20 THR A CA 19
ATOM 20025 C C . THR A 1 20 ? 9.206 -1.109 -8.232 1.00 71.54 20 THR A C 19
ATOM 20026 O O . THR A 1 20 ? 10.297 -1.670 -8.293 1.00 41.12 20 THR A O 19
ATOM 20037 N N . ASN A 1 21 ? 8.186 -1.582 -7.525 1.00 34.50 21 ASN A N 19
ATOM 20038 C CA . ASN A 1 21 ? 8.276 -2.829 -6.779 1.00 63.25 21 ASN A CA 19
ATOM 20039 C C . ASN A 1 21 ? 6.934 -3.553 -6.879 1.00 34.21 21 ASN A C 19
ATOM 20040 O O . ASN A 1 21 ? 6.339 -3.958 -5.884 1.00 30.40 21 ASN A O 19
ATOM 20051 N N . TYR A 1 22 ? 6.488 -3.717 -8.120 1.00 61.41 22 TYR A N 19
ATOM 20052 C CA . TYR A 1 22 ? 5.153 -4.236 -8.448 1.00 13.25 22 TYR A CA 19
ATOM 20053 C C . TYR A 1 22 ? 4.920 -5.672 -7.960 1.00 21.25 22 TYR A C 19
ATOM 20054 O O . TYR A 1 22 ? 3.811 -6.190 -8.055 1.00 53.43 22 TYR A O 19
ATOM 20072 N N . ARG A 1 23 ? 5.959 -6.303 -7.436 1.00 74.44 23 ARG A N 19
ATOM 20073 C CA . ARG A 1 23 ? 5.896 -7.712 -7.054 1.00 3.02 23 ARG A CA 19
ATOM 20074 C C . ARG A 1 23 ? 5.051 -7.933 -5.800 1.00 60.14 23 ARG A C 19
ATOM 20075 O O . ARG A 1 23 ? 4.725 -9.070 -5.458 1.00 52.11 23 ARG A O 19
ATOM 20096 N N . ILE A 1 24 ? 4.715 -6.856 -5.112 1.00 60.43 24 ILE A N 19
ATOM 20097 C CA . ILE A 1 24 ? 3.985 -6.957 -3.853 1.00 14.34 24 ILE A CA 19
ATOM 20098 C C . ILE A 1 24 ? 2.532 -7.402 -4.057 1.00 72.15 24 ILE A C 19
ATOM 20099 O O . ILE A 1 24 ? 2.106 -8.403 -3.478 1.00 12.12 24 ILE A O 19
ATOM 20115 N N . ILE A 1 25 ? 1.775 -6.676 -4.879 1.00 3.44 25 ILE A N 19
ATOM 20116 C CA . ILE A 1 25 ? 0.360 -6.996 -5.083 1.00 32.30 25 ILE A CA 19
ATOM 20117 C C . ILE A 1 25 ? -0.015 -6.928 -6.562 1.00 51.23 25 ILE A C 19
ATOM 20118 O O . ILE A 1 25 ? -0.018 -7.944 -7.252 1.00 75.54 25 ILE A O 19
ATOM 20134 N N . GLY A 1 26 ? -0.321 -5.731 -7.052 1.00 12.33 26 GLY A N 19
ATOM 20135 C CA . GLY A 1 26 ? -0.673 -5.574 -8.451 1.00 2.35 26 GLY A CA 19
ATOM 20136 C C . GLY A 1 26 ? -2.019 -4.899 -8.638 1.00 13.13 26 GLY A C 19
ATOM 20137 O O . GLY A 1 26 ? -2.597 -4.378 -7.685 1.00 30.45 26 GLY A O 19
ATOM 20141 N N . ALA A 1 27 ? -2.529 -4.907 -9.861 1.00 10.32 27 ALA A N 19
ATOM 20142 C CA . ALA A 1 27 ? -3.796 -4.250 -10.152 1.00 21.42 27 ALA A CA 19
ATOM 20143 C C . ALA A 1 27 ? -4.969 -5.174 -9.832 1.00 31.04 27 ALA A C 19
ATOM 20144 O O . ALA A 1 27 ? -5.379 -5.988 -10.661 1.00 20.11 27 ALA A O 19
ATOM 20151 N N . LEU A 1 28 ? -5.480 -5.053 -8.612 1.00 62.35 28 LEU A N 19
ATOM 20152 C CA . LEU A 1 28 ? -6.654 -5.798 -8.171 1.00 73.10 28 LEU A CA 19
ATOM 20153 C C . LEU A 1 28 ? -7.296 -5.091 -6.980 1.00 73.22 28 LEU A C 19
ATOM 20154 O O . LEU A 1 28 ? -6.939 -5.334 -5.828 1.00 24.01 28 LEU A O 19
ATOM 20170 N N . PRO A 1 29 ? -8.202 -4.142 -7.252 1.00 2.21 29 PRO A N 19
ATOM 20171 C CA . PRO A 1 29 ? -8.870 -3.358 -6.214 1.00 32.33 29 PRO A CA 19
ATOM 20172 C C . PRO A 1 29 ? -9.922 -4.167 -5.458 1.00 65.21 29 PRO A C 19
ATOM 20173 O O . PRO A 1 29 ? -11.124 -3.983 -5.663 1.00 73.00 29 PRO A O 19
ATOM 20184 N N . GLN A 1 30 ? -9.457 -5.081 -4.615 1.00 74.35 30 GLN A N 19
ATOM 20185 C CA . GLN A 1 30 ? -10.334 -5.860 -3.751 1.00 72.31 30 GLN A CA 19
ATOM 20186 C C . GLN A 1 30 ? -9.521 -6.612 -2.707 1.00 44.43 30 GLN A C 19
ATOM 20187 O O . GLN A 1 30 ? -8.954 -7.669 -2.980 1.00 4.42 30 GLN A O 19
ATOM 20201 N N . GLY A 1 31 ? -9.457 -6.044 -1.519 1.00 12.00 31 GLY A N 19
ATOM 20202 C CA . GLY A 1 31 ? -8.771 -6.690 -0.427 1.00 60.41 31 GLY A CA 19
ATOM 20203 C C . GLY A 1 31 ? -9.731 -7.050 0.681 1.00 25.25 31 GLY A C 19
ATOM 20204 O O . GLY A 1 31 ? -10.873 -6.586 0.687 1.00 30.24 31 GLY A O 19
ATOM 20208 N N . GLN A 1 32 ? -9.286 -7.866 1.618 1.00 23.33 32 GLN A N 19
ATOM 20209 C CA . GLN A 1 32 ? -10.133 -8.265 2.731 1.00 21.42 32 GLN A CA 19
ATOM 20210 C C . GLN A 1 32 ? -10.187 -7.171 3.796 1.00 11.22 32 GLN A C 19
ATOM 20211 O O . GLN A 1 32 ? -9.482 -7.225 4.804 1.00 41.33 32 GLN A O 19
ATOM 20225 N N . LYS A 1 33 ? -11.033 -6.173 3.537 1.00 51.41 33 LYS A N 19
ATOM 20226 C CA . LYS A 1 33 ? -11.206 -5.022 4.420 1.00 0.31 33 LYS A CA 19
ATOM 20227 C C . LYS A 1 33 ? -9.890 -4.275 4.620 1.00 23.41 33 LYS A C 19
ATOM 20228 O O . LYS A 1 33 ? -9.366 -4.185 5.733 1.00 60.12 33 LYS A O 19
ATOM 20247 N N . VAL A 1 34 ? -9.364 -3.749 3.523 1.00 45.32 34 VAL A N 19
ATOM 20248 C CA . VAL A 1 34 ? -8.132 -2.976 3.548 1.00 22.04 34 VAL A CA 19
ATOM 20249 C C . VAL A 1 34 ? -8.123 -1.943 2.420 1.00 20.43 34 VAL A C 19
ATOM 20250 O O . VAL A 1 34 ? -8.356 -2.276 1.257 1.00 42.23 34 VAL A O 19
ATOM 20263 N N . GLN A 1 35 ? -7.911 -0.684 2.781 1.00 43.55 35 GLN A N 19
ATOM 20264 C CA . GLN A 1 35 ? -7.793 0.386 1.800 1.00 64.50 35 GLN A CA 19
ATOM 20265 C C . GLN A 1 35 ? -6.587 1.259 2.124 1.00 11.44 35 GLN A C 19
ATOM 20266 O O . GLN A 1 35 ? -5.595 1.258 1.401 1.00 13.52 35 GLN A O 19
ATOM 20280 N N . VAL A 1 36 ? -6.675 1.994 3.229 1.00 71.34 36 VAL A N 19
ATOM 20281 C CA . VAL A 1 36 ? -5.604 2.890 3.653 1.00 25.25 36 VAL A CA 19
ATOM 20282 C C . VAL A 1 36 ? -5.452 2.836 5.168 1.00 0.35 36 VAL A C 19
ATOM 20283 O O . VAL A 1 36 ? -6.430 2.995 5.899 1.00 41.15 36 VAL A O 19
ATOM 20296 N N . ILE A 1 37 ? -4.240 2.577 5.643 1.00 4.52 37 ILE A N 19
ATOM 20297 C CA . ILE A 1 37 ? -3.981 2.579 7.078 1.00 50.12 37 ILE A CA 19
ATOM 20298 C C . ILE A 1 37 ? -3.028 3.705 7.473 1.00 64.11 37 ILE A C 19
ATOM 20299 O O . ILE A 1 37 ? -3.365 4.548 8.303 1.00 2.44 37 ILE A O 19
ATOM 20315 N N . SER A 1 38 ? -1.845 3.728 6.871 1.00 65.22 38 SER A N 19
ATOM 20316 C CA . SER A 1 38 ? -0.864 4.756 7.184 1.00 23.44 38 SER A CA 19
ATOM 20317 C C . SER A 1 38 ? -0.145 5.200 5.926 1.00 50.02 38 SER A C 19
ATOM 20318 O O . SER A 1 38 ? -0.053 4.454 4.951 1.00 74.31 38 SER A O 19
ATOM 20326 N N . GLU A 1 39 ? 0.369 6.409 5.960 1.00 64.25 39 GLU A N 19
ATOM 20327 C CA . GLU A 1 39 ? 1.004 7.003 4.796 1.00 41.11 39 GLU A CA 19
ATOM 20328 C C . GLU A 1 39 ? 2.490 7.223 5.052 1.00 74.33 39 GLU A C 19
ATOM 20329 O O . GLU A 1 39 ? 2.882 7.684 6.123 1.00 14.21 39 GLU A O 19
ATOM 20341 N N . ASN A 1 40 ? 3.314 6.881 4.072 1.00 45.21 40 ASN A N 19
ATOM 20342 C CA . ASN A 1 40 ? 4.749 7.125 4.154 1.00 44.41 40 ASN A CA 19
ATOM 20343 C C . ASN A 1 40 ? 5.114 8.255 3.217 1.00 1.54 40 ASN A C 19
ATOM 20344 O O . ASN A 1 40 ? 4.269 8.759 2.470 1.00 54.00 40 ASN A O 19
ATOM 20355 N N . SER A 1 41 ? 6.369 8.656 3.265 1.00 71.53 41 SER A N 19
ATOM 20356 C CA . SER A 1 41 ? 6.899 9.640 2.348 1.00 13.14 41 SER A CA 19
ATOM 20357 C C . SER A 1 41 ? 7.030 9.051 0.947 1.00 52.41 41 SER A C 19
ATOM 20358 O O . SER A 1 41 ? 8.119 8.685 0.510 1.00 41.52 41 SER A O 19
ATOM 20366 N N . GLY A 1 42 ? 5.904 8.911 0.278 1.00 23.13 42 GLY A N 19
ATOM 20367 C CA . GLY A 1 42 ? 5.895 8.430 -1.085 1.00 75.41 42 GLY A CA 19
ATOM 20368 C C . GLY A 1 42 ? 4.670 7.593 -1.372 1.00 41.53 42 GLY A C 19
ATOM 20369 O O . GLY A 1 42 ? 3.857 7.942 -2.225 1.00 21.43 42 GLY A O 19
ATOM 20373 N N . TRP A 1 43 ? 4.532 6.493 -0.647 1.00 51.00 43 TRP A N 19
ATOM 20374 C CA . TRP A 1 43 ? 3.388 5.605 -0.801 1.00 55.51 43 TRP A CA 19
ATOM 20375 C C . TRP A 1 43 ? 2.720 5.369 0.543 1.00 60.33 43 TRP A C 19
ATOM 20376 O O . TRP A 1 43 ? 3.302 5.624 1.594 1.00 53.51 43 TRP A O 19
ATOM 20397 N N . SER A 1 44 ? 1.499 4.890 0.496 1.00 45.23 44 SER A N 19
ATOM 20398 C CA . SER A 1 44 ? 0.758 4.563 1.696 1.00 70.25 44 SER A CA 19
ATOM 20399 C C . SER A 1 44 ? 0.896 3.072 1.972 1.00 21.01 44 SER A C 19
ATOM 20400 O O . SER A 1 44 ? 0.702 2.247 1.076 1.00 31.50 44 SER A O 19
ATOM 20408 N N . LYS A 1 45 ? 1.268 2.729 3.193 1.00 63.22 45 LYS A N 19
ATOM 20409 C CA . LYS A 1 45 ? 1.480 1.357 3.569 1.00 53.14 45 LYS A CA 19
ATOM 20410 C C . LYS A 1 45 ? 0.202 0.734 4.115 1.00 53.02 45 LYS A C 19
ATOM 20411 O O . LYS A 1 45 ? -0.454 1.307 4.987 1.00 31.51 45 LYS A O 19
ATOM 20430 N N . ILE A 1 46 ? -0.145 -0.438 3.605 1.00 23.24 46 ILE A N 19
ATOM 20431 C CA . ILE A 1 46 ? -1.315 -1.158 4.081 1.00 24.13 46 ILE A CA 19
ATOM 20432 C C . ILE A 1 46 ? -1.008 -2.645 4.190 1.00 1.22 46 ILE A C 19
ATOM 20433 O O . ILE A 1 46 ? -0.194 -3.181 3.437 1.00 63.34 46 ILE A O 19
ATOM 20449 N N . ASN A 1 47 ? -1.637 -3.308 5.146 1.00 13.23 47 ASN A N 19
ATOM 20450 C CA . ASN A 1 47 ? -1.512 -4.749 5.264 1.00 52.05 47 ASN A CA 19
ATOM 20451 C C . ASN A 1 47 ? -2.471 -5.405 4.291 1.00 63.21 47 ASN A C 19
ATOM 20452 O O . ASN A 1 47 ? -3.686 -5.325 4.454 1.00 24.41 47 ASN A O 19
ATOM 20463 N N . TYR A 1 48 ? -1.921 -6.061 3.288 1.00 65.13 48 TYR A N 19
ATOM 20464 C CA . TYR A 1 48 ? -2.720 -6.594 2.202 1.00 42.10 48 TYR A CA 19
ATOM 20465 C C . TYR A 1 48 ? -2.760 -8.111 2.267 1.00 35.15 48 TYR A C 19
ATOM 20466 O O . TYR A 1 48 ? -1.818 -8.781 1.848 1.00 34.40 48 TYR A O 19
ATOM 20484 N N . ASN A 1 49 ? -3.844 -8.641 2.820 1.00 22.35 49 ASN A N 19
ATOM 20485 C CA . ASN A 1 49 ? -4.061 -10.086 2.906 1.00 1.33 49 ASN A CA 19
ATOM 20486 C C . ASN A 1 49 ? -2.923 -10.764 3.678 1.00 22.42 49 ASN A C 19
ATOM 20487 O O . ASN A 1 49 ? -2.463 -11.849 3.320 1.00 1.41 49 ASN A O 19
ATOM 20498 N N . GLY A 1 50 ? -2.484 -10.116 4.749 1.00 60.43 50 GLY A N 19
ATOM 20499 C CA . GLY A 1 50 ? -1.478 -10.697 5.618 1.00 34.11 50 GLY A CA 19
ATOM 20500 C C . GLY A 1 50 ? -0.055 -10.259 5.312 1.00 2.01 50 GLY A C 19
ATOM 20501 O O . GLY A 1 50 ? 0.826 -10.406 6.158 1.00 43.23 50 GLY A O 19
ATOM 20505 N N . GLN A 1 51 ? 0.190 -9.713 4.125 1.00 24.33 51 GLN A N 19
ATOM 20506 C CA . GLN A 1 51 ? 1.524 -9.219 3.794 1.00 43.43 51 GLN A CA 19
ATOM 20507 C C . GLN A 1 51 ? 1.529 -7.699 3.672 1.00 42.11 51 GLN A C 19
ATOM 20508 O O . GLN A 1 51 ? 0.502 -7.085 3.397 1.00 54.04 51 GLN A O 19
ATOM 20522 N N . THR A 1 52 ? 2.688 -7.097 3.888 1.00 74.45 52 THR A N 19
ATOM 20523 C CA . THR A 1 52 ? 2.820 -5.650 3.826 1.00 42.53 52 THR A CA 19
ATOM 20524 C C . THR A 1 52 ? 2.842 -5.169 2.376 1.00 62.42 52 THR A C 19
ATOM 20525 O O . THR A 1 52 ? 3.720 -5.546 1.598 1.00 42.12 52 THR A O 19
ATOM 20536 N N . GLY A 1 53 ? 1.867 -4.345 2.022 1.00 62.34 53 GLY A N 19
ATOM 20537 C CA . GLY A 1 53 ? 1.784 -3.823 0.676 1.00 12.30 53 GLY A CA 19
ATOM 20538 C C . GLY A 1 53 ? 1.801 -2.313 0.655 1.00 43.23 53 GLY A C 19
ATOM 20539 O O . GLY A 1 53 ? 1.792 -1.674 1.710 1.00 22.15 53 GLY A O 19
ATOM 20543 N N . TYR A 1 54 ? 1.823 -1.739 -0.539 1.00 52.01 54 TYR A N 19
ATOM 20544 C CA . TYR A 1 54 ? 1.862 -0.291 -0.687 1.00 52.22 54 TYR A CA 19
ATOM 20545 C C . TYR A 1 54 ? 0.891 0.178 -1.756 1.00 61.10 54 TYR A C 19
ATOM 20546 O O . TYR A 1 54 ? 0.572 -0.556 -2.692 1.00 13.34 54 TYR A O 19
ATOM 20564 N N . ILE A 1 55 ? 0.409 1.396 -1.590 1.00 14.24 55 ILE A N 19
ATOM 20565 C CA . ILE A 1 55 ? -0.450 2.048 -2.567 1.00 32.12 55 ILE A CA 19
ATOM 20566 C C . ILE A 1 55 ? -0.035 3.503 -2.736 1.00 61.11 55 ILE A C 19
ATOM 20567 O O . ILE A 1 55 ? 0.425 4.132 -1.786 1.00 71.10 55 ILE A O 19
ATOM 20583 N N . GLY A 1 56 ? -0.176 4.028 -3.942 1.00 14.52 56 GLY A N 19
ATOM 20584 C CA . GLY A 1 56 ? 0.290 5.370 -4.216 1.00 1.32 56 GLY A CA 19
ATOM 20585 C C . GLY A 1 56 ? -0.736 6.413 -3.845 1.00 71.12 56 GLY A C 19
ATOM 20586 O O . GLY A 1 56 ? -1.918 6.108 -3.718 1.00 41.04 56 GLY A O 19
ATOM 20590 N N . THR A 1 57 ? -0.288 7.644 -3.662 1.00 4.31 57 THR A N 19
ATOM 20591 C CA . THR A 1 57 ? -1.180 8.732 -3.336 1.00 43.13 57 THR A CA 19
ATOM 20592 C C . THR A 1 57 ? -2.013 9.115 -4.556 1.00 31.45 57 THR A C 19
ATOM 20593 O O . THR A 1 57 ? -3.220 9.348 -4.456 1.00 30.40 57 THR A O 19
ATOM 20604 N N . ARG A 1 58 ? -1.356 9.158 -5.711 1.00 1.32 58 ARG A N 19
ATOM 20605 C CA . ARG A 1 58 ? -2.005 9.510 -6.958 1.00 1.13 58 ARG A CA 19
ATOM 20606 C C . ARG A 1 58 ? -2.826 8.338 -7.480 1.00 22.21 58 ARG A C 19
ATOM 20607 O O . ARG A 1 58 ? -4.012 8.479 -7.781 1.00 61.34 58 ARG A O 19
ATOM 20628 N N . TYR A 1 59 ? -2.190 7.177 -7.573 1.00 75.21 59 TYR A N 19
ATOM 20629 C CA . TYR A 1 59 ? -2.856 5.985 -8.037 1.00 43.24 59 TYR A CA 19
ATOM 20630 C C . TYR A 1 59 ? -3.070 5.051 -6.863 1.00 4.51 59 TYR A C 19
ATOM 20631 O O . TYR A 1 59 ? -2.122 4.589 -6.227 1.00 11.03 59 TYR A O 19
ATOM 20649 N N . LEU A 1 60 ? -4.323 4.770 -6.606 1.00 61.30 60 LEU A N 19
ATOM 20650 C CA . LEU A 1 60 ? -4.748 4.126 -5.373 1.00 64.52 60 LEU A CA 19
ATOM 20651 C C . LEU A 1 60 ? -6.052 3.388 -5.648 1.00 3.34 60 LEU A C 19
ATOM 20652 O O . LEU A 1 60 ? -6.771 3.747 -6.576 1.00 64.10 60 LEU A O 19
ATOM 20668 N N . SER A 1 61 ? -6.384 2.393 -4.850 1.00 3.12 61 SER A N 19
ATOM 20669 C CA . SER A 1 61 ? -7.583 1.627 -5.101 1.00 11.24 61 SER A CA 19
ATOM 20670 C C . SER A 1 61 ? -8.804 2.347 -4.553 1.00 62.12 61 SER A C 19
ATOM 20671 O O . SER A 1 61 ? -8.925 2.579 -3.350 1.00 35.33 61 SER A O 19
ATOM 20679 N N . LYS A 1 62 ? -9.706 2.701 -5.454 1.00 31.23 62 LYS A N 19
ATOM 20680 C CA . LYS A 1 62 ? -10.960 3.336 -5.086 1.00 5.14 62 LYS A CA 19
ATOM 20681 C C . LYS A 1 62 ? -12.120 2.580 -5.708 1.00 71.11 62 LYS A C 19
ATOM 20682 O O . LYS A 1 62 ? -12.268 2.541 -6.932 1.00 74.33 62 LYS A O 19
ATOM 20701 N N . LEU A 1 63 ? -12.932 1.976 -4.855 1.00 1.41 63 LEU A N 19
ATOM 20702 C CA . LEU A 1 63 ? -14.046 1.154 -5.304 1.00 71.43 63 LEU A CA 19
ATOM 20703 C C . LEU A 1 63 ? -15.101 2.000 -6.004 1.00 52.13 63 LEU A C 19
ATOM 20704 O O . LEU A 1 63 ? -15.710 1.571 -6.987 1.00 5.12 63 LEU A O 19
ATOM 20720 N N . GLU A 1 64 ? -15.305 3.207 -5.509 1.00 43.13 64 GLU A N 19
ATOM 20721 C CA . GLU A 1 64 ? -16.315 4.080 -6.068 1.00 13.14 64 GLU A CA 19
ATOM 20722 C C . GLU A 1 64 ? -15.659 5.241 -6.808 1.00 73.40 64 GLU A C 19
ATOM 20723 O O . GLU A 1 64 ? -15.615 6.371 -6.319 1.00 12.25 64 GLU A O 19
ATOM 20735 N N . HIS A 1 65 ? -15.086 4.928 -7.962 1.00 3.35 65 HIS A N 19
ATOM 20736 C CA . HIS A 1 65 ? -14.582 5.943 -8.878 1.00 71.24 65 HIS A CA 19
ATOM 20737 C C . HIS A 1 65 ? -15.174 5.668 -10.253 1.00 71.43 65 HIS A C 19
ATOM 20738 O O . HIS A 1 65 ? -14.858 6.326 -11.243 1.00 31.54 65 HIS A O 19
ATOM 20753 N N . HIS A 1 66 ? -16.051 4.678 -10.287 1.00 11.25 66 HIS A N 19
ATOM 20754 C CA . HIS A 1 66 ? -16.671 4.225 -11.519 1.00 10.31 66 HIS A CA 19
ATOM 20755 C C . HIS A 1 66 ? -18.111 3.819 -11.254 1.00 63.20 66 HIS A C 19
ATOM 20756 O O . HIS A 1 66 ? -18.367 2.758 -10.689 1.00 73.31 66 HIS A O 19
ATOM 20771 N N . HIS A 1 67 ? -19.040 4.686 -11.628 1.00 4.34 67 HIS A N 19
ATOM 20772 C CA . HIS A 1 67 ? -20.461 4.367 -11.535 1.00 41.33 67 HIS A CA 19
ATOM 20773 C C . HIS A 1 67 ? -20.802 3.225 -12.485 1.00 63.51 67 HIS A C 19
ATOM 20774 O O . HIS A 1 67 ? -20.084 2.980 -13.458 1.00 14.44 67 HIS A O 19
ATOM 20789 N N . HIS A 1 68 ? -21.899 2.540 -12.215 1.00 3.41 68 HIS A N 19
ATOM 20790 C CA . HIS A 1 68 ? -22.291 1.403 -13.029 1.00 53.21 68 HIS A CA 19
ATOM 20791 C C . HIS A 1 68 ? -23.661 1.621 -13.661 1.00 12.04 68 HIS A C 19
ATOM 20792 O O . HIS A 1 68 ? -24.696 1.521 -13.004 1.00 64.11 68 HIS A O 19
ATOM 20807 N N . HIS A 1 69 ? -23.657 1.954 -14.939 1.00 13.22 69 HIS A N 19
ATOM 20808 C CA . HIS A 1 69 ? -24.890 2.043 -15.697 1.00 70.21 69 HIS A CA 19
ATOM 20809 C C . HIS A 1 69 ? -25.289 0.631 -16.105 1.00 35.15 69 HIS A C 19
ATOM 20810 O O . HIS A 1 69 ? -24.413 -0.210 -16.314 1.00 60.14 69 HIS A O 19
ATOM 20825 N N . HIS A 1 70 ? -26.596 0.378 -16.214 1.00 73.32 70 HIS A N 19
ATOM 20826 C CA . HIS A 1 70 ? -27.134 -0.971 -16.431 1.00 62.40 70 HIS A CA 19
ATOM 20827 C C . HIS A 1 70 ? -27.060 -1.767 -15.138 1.00 74.53 70 HIS A C 19
ATOM 20828 O O . HIS A 1 70 ? -26.046 -2.457 -14.914 1.00 39.47 70 HIS A O 19
ATOM 20844 N N . MET A 1 1 ? 10.683 9.586 -24.807 1.00 0.31 1 MET A N 20
ATOM 20845 C CA . MET A 1 1 ? 9.311 9.345 -24.308 1.00 3.53 1 MET A CA 20
ATOM 20846 C C . MET A 1 1 ? 8.903 7.903 -24.577 1.00 40.52 1 MET A C 20
ATOM 20847 O O . MET A 1 1 ? 8.908 7.449 -25.722 1.00 45.42 1 MET A O 20
ATOM 20863 N N . ILE A 1 2 ? 8.558 7.190 -23.516 1.00 33.14 2 ILE A N 20
ATOM 20864 C CA . ILE A 1 2 ? 8.155 5.791 -23.623 1.00 11.23 2 ILE A CA 20
ATOM 20865 C C . ILE A 1 2 ? 6.899 5.537 -22.784 1.00 22.33 2 ILE A C 20
ATOM 20866 O O . ILE A 1 2 ? 6.166 4.573 -23.000 1.00 41.11 2 ILE A O 20
ATOM 20882 N N . GLY A 1 3 ? 6.655 6.431 -21.840 1.00 63.43 3 GLY A N 20
ATOM 20883 C CA . GLY A 1 3 ? 5.543 6.290 -20.922 1.00 21.23 3 GLY A CA 20
ATOM 20884 C C . GLY A 1 3 ? 5.734 7.228 -19.761 1.00 15.22 3 GLY A C 20
ATOM 20885 O O . GLY A 1 3 ? 5.639 6.840 -18.596 1.00 35.40 3 GLY A O 20
ATOM 20889 N N . ASP A 1 4 ? 6.022 8.468 -20.106 1.00 74.22 4 ASP A N 20
ATOM 20890 C CA . ASP A 1 4 ? 6.492 9.464 -19.159 1.00 75.01 4 ASP A CA 20
ATOM 20891 C C . ASP A 1 4 ? 5.337 10.101 -18.407 1.00 41.23 4 ASP A C 20
ATOM 20892 O O . ASP A 1 4 ? 4.200 10.099 -18.882 1.00 62.34 4 ASP A O 20
ATOM 20901 N N . TYR A 1 5 ? 5.650 10.636 -17.230 1.00 63.32 5 TYR A N 20
ATOM 20902 C CA . TYR A 1 5 ? 4.675 11.314 -16.380 1.00 55.12 5 TYR A CA 20
ATOM 20903 C C . TYR A 1 5 ? 3.570 10.368 -15.940 1.00 40.45 5 TYR A C 20
ATOM 20904 O O . TYR A 1 5 ? 2.446 10.418 -16.447 1.00 30.31 5 TYR A O 20
ATOM 20922 N N . TYR A 1 6 ? 3.904 9.487 -15.014 1.00 74.12 6 TYR A N 20
ATOM 20923 C CA . TYR A 1 6 ? 2.919 8.606 -14.428 1.00 23.12 6 TYR A CA 20
ATOM 20924 C C . TYR A 1 6 ? 2.428 9.204 -13.114 1.00 23.42 6 TYR A C 20
ATOM 20925 O O . TYR A 1 6 ? 3.082 9.104 -12.077 1.00 40.54 6 TYR A O 20
ATOM 20943 N N . ILE A 1 7 ? 1.284 9.869 -13.176 1.00 5.24 7 ILE A N 20
ATOM 20944 C CA . ILE A 1 7 ? 0.781 10.620 -12.040 1.00 12.25 7 ILE A CA 20
ATOM 20945 C C . ILE A 1 7 ? -0.750 10.606 -11.999 1.00 75.34 7 ILE A C 20
ATOM 20946 O O . ILE A 1 7 ? -1.416 11.327 -12.746 1.00 53.24 7 ILE A O 20
ATOM 20962 N N . ASN A 1 8 ? -1.290 9.742 -11.136 1.00 64.52 8 ASN A N 20
ATOM 20963 C CA . ASN A 1 8 ? -2.732 9.623 -10.908 1.00 63.13 8 ASN A CA 20
ATOM 20964 C C . ASN A 1 8 ? -3.469 9.126 -12.146 1.00 31.12 8 ASN A C 20
ATOM 20965 O O . ASN A 1 8 ? -3.686 7.920 -12.294 1.00 61.22 8 ASN A O 20
ATOM 20976 N N . ALA A 1 9 ? -3.836 10.055 -13.036 1.00 32.03 9 ALA A N 20
ATOM 20977 C CA . ALA A 1 9 ? -4.617 9.722 -14.224 1.00 63.02 9 ALA A CA 20
ATOM 20978 C C . ALA A 1 9 ? -5.899 8.998 -13.823 1.00 14.14 9 ALA A C 20
ATOM 20979 O O . ALA A 1 9 ? -6.421 9.203 -12.722 1.00 2.34 9 ALA A O 20
ATOM 20986 N N . SER A 1 10 ? -6.427 8.191 -14.723 1.00 1.44 10 SER A N 20
ATOM 20987 C CA . SER A 1 10 ? -7.549 7.335 -14.400 1.00 60.32 10 SER A CA 20
ATOM 20988 C C . SER A 1 10 ? -7.198 5.886 -14.720 1.00 11.25 10 SER A C 20
ATOM 20989 O O . SER A 1 10 ? -7.540 5.364 -15.782 1.00 70.12 10 SER A O 20
ATOM 20997 N N . ALA A 1 11 ? -6.475 5.257 -13.807 1.00 63.21 11 ALA A N 20
ATOM 20998 C CA . ALA A 1 11 ? -6.010 3.891 -13.998 1.00 33.23 11 ALA A CA 20
ATOM 20999 C C . ALA A 1 11 ? -5.996 3.140 -12.674 1.00 33.53 11 ALA A C 20
ATOM 21000 O O . ALA A 1 11 ? -6.123 3.740 -11.606 1.00 54.11 11 ALA A O 20
ATOM 21007 N N . LEU A 1 12 ? -5.834 1.829 -12.749 1.00 72.13 12 LEU A N 20
ATOM 21008 C CA . LEU A 1 12 ? -5.851 0.990 -11.561 1.00 73.33 12 LEU A CA 20
ATOM 21009 C C . LEU A 1 12 ? -4.481 0.358 -11.319 1.00 63.34 12 LEU A C 20
ATOM 21010 O O . LEU A 1 12 ? -3.968 -0.393 -12.145 1.00 41.34 12 LEU A O 20
ATOM 21026 N N . ASN A 1 13 ? -3.894 0.676 -10.176 1.00 12.33 13 ASN A N 20
ATOM 21027 C CA . ASN A 1 13 ? -2.586 0.145 -9.807 1.00 14.42 13 ASN A CA 20
ATOM 21028 C C . ASN A 1 13 ? -2.734 -1.238 -9.173 1.00 23.14 13 ASN A C 20
ATOM 21029 O O . ASN A 1 13 ? -1.780 -2.003 -9.077 1.00 4.22 13 ASN A O 20
ATOM 21040 N N . VAL A 1 14 ? -3.965 -1.554 -8.773 1.00 43.11 14 VAL A N 20
ATOM 21041 C CA . VAL A 1 14 ? -4.254 -2.747 -7.975 1.00 15.10 14 VAL A CA 20
ATOM 21042 C C . VAL A 1 14 ? -4.061 -4.052 -8.752 1.00 0.44 14 VAL A C 20
ATOM 21043 O O . VAL A 1 14 ? -4.020 -5.129 -8.168 1.00 31.21 14 VAL A O 20
ATOM 21056 N N . ARG A 1 15 ? -3.923 -3.970 -10.058 1.00 22.02 15 ARG A N 20
ATOM 21057 C CA . ARG A 1 15 ? -3.681 -5.171 -10.834 1.00 34.12 15 ARG A CA 20
ATOM 21058 C C . ARG A 1 15 ? -2.211 -5.270 -11.202 1.00 24.33 15 ARG A C 20
ATOM 21059 O O . ARG A 1 15 ? -1.840 -5.143 -12.370 1.00 15.24 15 ARG A O 20
ATOM 21080 N N . SER A 1 16 ? -1.384 -5.473 -10.173 1.00 51.31 16 SER A N 20
ATOM 21081 C CA . SER A 1 16 ? 0.067 -5.603 -10.315 1.00 64.31 16 SER A CA 20
ATOM 21082 C C . SER A 1 16 ? 0.646 -4.497 -11.200 1.00 45.34 16 SER A C 20
ATOM 21083 O O . SER A 1 16 ? 1.452 -4.757 -12.099 1.00 22.43 16 SER A O 20
ATOM 21091 N N . GLY A 1 17 ? 0.237 -3.261 -10.927 1.00 14.02 17 GLY A N 20
ATOM 21092 C CA . GLY A 1 17 ? 0.647 -2.140 -11.749 1.00 34.23 17 GLY A CA 20
ATOM 21093 C C . GLY A 1 17 ? 2.091 -1.736 -11.516 1.00 43.44 17 GLY A C 20
ATOM 21094 O O . GLY A 1 17 ? 3.004 -2.266 -12.151 1.00 1.33 17 GLY A O 20
ATOM 21098 N N . GLU A 1 18 ? 2.303 -0.808 -10.594 1.00 4.44 18 GLU A N 20
ATOM 21099 C CA . GLU A 1 18 ? 3.633 -0.273 -10.347 1.00 31.51 18 GLU A CA 20
ATOM 21100 C C . GLU A 1 18 ? 3.701 0.404 -8.981 1.00 11.22 18 GLU A C 20
ATOM 21101 O O . GLU A 1 18 ? 3.077 1.438 -8.753 1.00 52.20 18 GLU A O 20
ATOM 21113 N N . GLY A 1 19 ? 4.451 -0.204 -8.078 1.00 52.10 19 GLY A N 20
ATOM 21114 C CA . GLY A 1 19 ? 4.619 0.333 -6.746 1.00 3.10 19 GLY A CA 20
ATOM 21115 C C . GLY A 1 19 ? 5.752 -0.363 -6.033 1.00 25.04 19 GLY A C 20
ATOM 21116 O O . GLY A 1 19 ? 6.531 -1.069 -6.670 1.00 23.21 19 GLY A O 20
ATOM 21120 N N . THR A 1 20 ? 5.850 -0.178 -4.724 1.00 71.24 20 THR A N 20
ATOM 21121 C CA . THR A 1 20 ? 6.879 -0.847 -3.946 1.00 32.11 20 THR A CA 20
ATOM 21122 C C . THR A 1 20 ? 6.578 -2.343 -3.864 1.00 64.44 20 THR A C 20
ATOM 21123 O O . THR A 1 20 ? 7.461 -3.182 -4.050 1.00 21.00 20 THR A O 20
ATOM 21134 N N . ASN A 1 21 ? 5.320 -2.668 -3.595 1.00 50.23 21 ASN A N 20
ATOM 21135 C CA . ASN A 1 21 ? 4.864 -4.051 -3.617 1.00 10.00 21 ASN A CA 20
ATOM 21136 C C . ASN A 1 21 ? 3.745 -4.191 -4.639 1.00 14.55 21 ASN A C 20
ATOM 21137 O O . ASN A 1 21 ? 2.572 -3.995 -4.329 1.00 70.55 21 ASN A O 20
ATOM 21148 N N . TYR A 1 22 ? 4.131 -4.499 -5.868 1.00 45.12 22 TYR A N 20
ATOM 21149 C CA . TYR A 1 22 ? 3.201 -4.561 -6.990 1.00 13.21 22 TYR A CA 20
ATOM 21150 C C . TYR A 1 22 ? 2.978 -6.003 -7.436 1.00 54.13 22 TYR A C 20
ATOM 21151 O O . TYR A 1 22 ? 2.387 -6.245 -8.483 1.00 75.52 22 TYR A O 20
ATOM 21169 N N . ARG A 1 23 ? 3.468 -6.946 -6.629 1.00 4.32 23 ARG A N 20
ATOM 21170 C CA . ARG A 1 23 ? 3.472 -8.372 -6.977 1.00 34.05 23 ARG A CA 20
ATOM 21171 C C . ARG A 1 23 ? 2.143 -8.832 -7.577 1.00 14.35 23 ARG A C 20
ATOM 21172 O O . ARG A 1 23 ? 2.103 -9.322 -8.706 1.00 34.35 23 ARG A O 20
ATOM 21193 N N . ILE A 1 24 ? 1.060 -8.676 -6.827 1.00 41.02 24 ILE A N 20
ATOM 21194 C CA . ILE A 1 24 ? -0.252 -9.100 -7.301 1.00 62.25 24 ILE A CA 20
ATOM 21195 C C . ILE A 1 24 ? -1.237 -7.922 -7.319 1.00 64.34 24 ILE A C 20
ATOM 21196 O O . ILE A 1 24 ? -2.211 -7.923 -8.067 1.00 60.43 24 ILE A O 20
ATOM 21212 N N . ILE A 1 25 ? -0.935 -6.886 -6.548 1.00 52.54 25 ILE A N 20
ATOM 21213 C CA . ILE A 1 25 ? -1.877 -5.795 -6.312 1.00 53.15 25 ILE A CA 20
ATOM 21214 C C . ILE A 1 25 ? -1.188 -4.436 -6.355 1.00 60.13 25 ILE A C 20
ATOM 21215 O O . ILE A 1 25 ? -0.063 -4.325 -6.843 1.00 72.53 25 ILE A O 20
ATOM 21231 N N . GLY A 1 26 ? -1.873 -3.409 -5.854 1.00 51.51 26 GLY A N 20
ATOM 21232 C CA . GLY A 1 26 ? -1.304 -2.076 -5.839 1.00 72.50 26 GLY A CA 20
ATOM 21233 C C . GLY A 1 26 ? -2.257 -1.029 -5.289 1.00 53.11 26 GLY A C 20
ATOM 21234 O O . GLY A 1 26 ? -2.160 -0.636 -4.130 1.00 71.11 26 GLY A O 20
ATOM 21238 N N . ALA A 1 27 ? -3.192 -0.593 -6.123 1.00 14.43 27 ALA A N 20
ATOM 21239 C CA . ALA A 1 27 ? -4.101 0.488 -5.764 1.00 2.24 27 ALA A CA 20
ATOM 21240 C C . ALA A 1 27 ? -5.166 0.025 -4.777 1.00 72.22 27 ALA A C 20
ATOM 21241 O O . ALA A 1 27 ? -5.299 -1.165 -4.495 1.00 70.13 27 ALA A O 20
ATOM 21248 N N . LEU A 1 28 ? -5.934 0.979 -4.271 1.00 62.25 28 LEU A N 20
ATOM 21249 C CA . LEU A 1 28 ? -7.045 0.695 -3.376 1.00 4.43 28 LEU A CA 20
ATOM 21250 C C . LEU A 1 28 ? -8.367 0.995 -4.090 1.00 11.20 28 LEU A C 20
ATOM 21251 O O . LEU A 1 28 ? -8.840 2.129 -4.082 1.00 10.21 28 LEU A O 20
ATOM 21267 N N . PRO A 1 29 ? -8.929 -0.002 -4.797 1.00 52.20 29 PRO A N 20
ATOM 21268 C CA . PRO A 1 29 ? -10.175 0.174 -5.558 1.00 45.51 29 PRO A CA 20
ATOM 21269 C C . PRO A 1 29 ? -11.398 0.357 -4.654 1.00 25.23 29 PRO A C 20
ATOM 21270 O O . PRO A 1 29 ? -12.131 1.336 -4.778 1.00 50.32 29 PRO A O 20
ATOM 21281 N N . GLN A 1 30 ? -11.617 -0.599 -3.761 1.00 32.44 30 GLN A N 20
ATOM 21282 C CA . GLN A 1 30 ? -12.662 -0.489 -2.751 1.00 12.21 30 GLN A CA 20
ATOM 21283 C C . GLN A 1 30 ? -12.031 -0.527 -1.368 1.00 41.11 30 GLN A C 20
ATOM 21284 O O . GLN A 1 30 ? -12.443 0.187 -0.458 1.00 61.23 30 GLN A O 20
ATOM 21298 N N . GLY A 1 31 ? -11.023 -1.383 -1.220 1.00 24.12 31 GLY A N 20
ATOM 21299 C CA . GLY A 1 31 ? -10.299 -1.474 0.032 1.00 50.52 31 GLY A CA 20
ATOM 21300 C C . GLY A 1 31 ? -10.794 -2.615 0.892 1.00 35.13 31 GLY A C 20
ATOM 21301 O O . GLY A 1 31 ? -10.301 -2.830 1.998 1.00 71.33 31 GLY A O 20
ATOM 21305 N N . GLN A 1 32 ? -11.748 -3.367 0.358 1.00 61.32 32 GLN A N 20
ATOM 21306 C CA . GLN A 1 32 ? -12.396 -4.440 1.098 1.00 52.34 32 GLN A CA 20
ATOM 21307 C C . GLN A 1 32 ? -11.503 -5.684 1.146 1.00 54.25 32 GLN A C 20
ATOM 21308 O O . GLN A 1 32 ? -11.813 -6.709 0.541 1.00 11.45 32 GLN A O 20
ATOM 21322 N N . LYS A 1 33 ? -10.380 -5.557 1.849 1.00 72.24 33 LYS A N 20
ATOM 21323 C CA . LYS A 1 33 ? -9.422 -6.646 2.035 1.00 41.34 33 LYS A CA 20
ATOM 21324 C C . LYS A 1 33 ? -8.248 -6.156 2.869 1.00 74.11 33 LYS A C 20
ATOM 21325 O O . LYS A 1 33 ? -7.856 -6.785 3.853 1.00 22.51 33 LYS A O 20
ATOM 21344 N N . VAL A 1 34 ? -7.692 -5.020 2.466 1.00 13.42 34 VAL A N 20
ATOM 21345 C CA . VAL A 1 34 ? -6.562 -4.433 3.167 1.00 72.01 34 VAL A CA 20
ATOM 21346 C C . VAL A 1 34 ? -7.030 -3.337 4.127 1.00 24.22 34 VAL A C 20
ATOM 21347 O O . VAL A 1 34 ? -6.538 -3.237 5.256 1.00 21.15 34 VAL A O 20
ATOM 21360 N N . GLN A 1 35 ? -8.013 -2.547 3.679 1.00 2.55 35 GLN A N 20
ATOM 21361 C CA . GLN A 1 35 ? -8.576 -1.445 4.463 1.00 22.20 35 GLN A CA 20
ATOM 21362 C C . GLN A 1 35 ? -7.540 -0.350 4.727 1.00 20.44 35 GLN A C 20
ATOM 21363 O O . GLN A 1 35 ? -6.365 -0.484 4.376 1.00 62.33 35 GLN A O 20
ATOM 21377 N N . VAL A 1 36 ? -7.981 0.746 5.329 1.00 63.24 36 VAL A N 20
ATOM 21378 C CA . VAL A 1 36 ? -7.095 1.869 5.582 1.00 24.24 36 VAL A CA 20
ATOM 21379 C C . VAL A 1 36 ? -6.352 1.700 6.907 1.00 45.40 36 VAL A C 20
ATOM 21380 O O . VAL A 1 36 ? -6.961 1.546 7.969 1.00 32.42 36 VAL A O 20
ATOM 21393 N N . ILE A 1 37 ? -5.032 1.697 6.831 1.00 3.13 37 ILE A N 20
ATOM 21394 C CA . ILE A 1 37 ? -4.202 1.608 8.020 1.00 63.10 37 ILE A CA 20
ATOM 21395 C C . ILE A 1 37 ? -3.535 2.945 8.312 1.00 22.51 37 ILE A C 20
ATOM 21396 O O . ILE A 1 37 ? -3.643 3.466 9.424 1.00 72.35 37 ILE A O 20
ATOM 21412 N N . SER A 1 38 ? -2.848 3.497 7.319 1.00 23.24 38 SER A N 20
ATOM 21413 C CA . SER A 1 38 ? -2.250 4.819 7.450 1.00 54.11 38 SER A CA 20
ATOM 21414 C C . SER A 1 38 ? -1.858 5.375 6.088 1.00 72.44 38 SER A C 20
ATOM 21415 O O . SER A 1 38 ? -1.510 4.625 5.174 1.00 64.21 38 SER A O 20
ATOM 21423 N N . GLU A 1 39 ? -1.901 6.691 5.976 1.00 22.03 39 GLU A N 20
ATOM 21424 C CA . GLU A 1 39 ? -1.567 7.376 4.736 1.00 34.51 39 GLU A CA 20
ATOM 21425 C C . GLU A 1 39 ? -0.383 8.301 4.939 1.00 42.13 39 GLU A C 20
ATOM 21426 O O . GLU A 1 39 ? -0.229 8.915 5.997 1.00 1.41 39 GLU A O 20
ATOM 21438 N N . ASN A 1 40 ? 0.457 8.392 3.932 1.00 42.11 40 ASN A N 20
ATOM 21439 C CA . ASN A 1 40 ? 1.597 9.287 3.972 1.00 75.34 40 ASN A CA 20
ATOM 21440 C C . ASN A 1 40 ? 1.570 10.190 2.768 1.00 43.43 40 ASN A C 20
ATOM 21441 O O . ASN A 1 40 ? 0.755 10.025 1.862 1.00 43.22 40 ASN A O 20
ATOM 21452 N N . SER A 1 41 ? 2.476 11.132 2.763 1.00 41.12 41 SER A N 20
ATOM 21453 C CA . SER A 1 41 ? 2.672 11.988 1.635 1.00 22.24 41 SER A CA 20
ATOM 21454 C C . SER A 1 41 ? 3.592 11.318 0.625 1.00 34.00 41 SER A C 20
ATOM 21455 O O . SER A 1 41 ? 4.801 11.560 0.594 1.00 55.14 41 SER A O 20
ATOM 21463 N N . GLY A 1 42 ? 3.020 10.428 -0.159 1.00 13.24 42 GLY A N 20
ATOM 21464 C CA . GLY A 1 42 ? 3.774 9.753 -1.191 1.00 44.41 42 GLY A CA 20
ATOM 21465 C C . GLY A 1 42 ? 3.413 8.289 -1.294 1.00 63.24 42 GLY A C 20
ATOM 21466 O O . GLY A 1 42 ? 3.068 7.804 -2.370 1.00 63.32 42 GLY A O 20
ATOM 21470 N N . TRP A 1 43 ? 3.489 7.585 -0.172 1.00 15.25 43 TRP A N 20
ATOM 21471 C CA . TRP A 1 43 ? 3.165 6.166 -0.134 1.00 64.10 43 TRP A CA 20
ATOM 21472 C C . TRP A 1 43 ? 2.033 5.901 0.842 1.00 50.42 43 TRP A C 20
ATOM 21473 O O . TRP A 1 43 ? 1.840 6.642 1.804 1.00 12.44 43 TRP A O 20
ATOM 21494 N N . SER A 1 44 ? 1.291 4.844 0.589 1.00 31.13 44 SER A N 20
ATOM 21495 C CA . SER A 1 44 ? 0.248 4.422 1.495 1.00 61.45 44 SER A CA 20
ATOM 21496 C C . SER A 1 44 ? 0.662 3.111 2.140 1.00 31.23 44 SER A C 20
ATOM 21497 O O . SER A 1 44 ? 0.919 2.119 1.453 1.00 12.14 44 SER A O 20
ATOM 21505 N N . LYS A 1 45 ? 0.763 3.130 3.451 1.00 12.53 45 LYS A N 20
ATOM 21506 C CA . LYS A 1 45 ? 1.222 1.990 4.203 1.00 14.30 45 LYS A CA 20
ATOM 21507 C C . LYS A 1 45 ? 0.095 1.000 4.452 1.00 60.20 45 LYS A C 20
ATOM 21508 O O . LYS A 1 45 ? -0.914 1.330 5.078 1.00 32.53 45 LYS A O 20
ATOM 21527 N N . ILE A 1 46 ? 0.291 -0.219 3.980 1.00 13.12 46 ILE A N 20
ATOM 21528 C CA . ILE A 1 46 ? -0.748 -1.233 4.035 1.00 63.31 46 ILE A CA 20
ATOM 21529 C C . ILE A 1 46 ? -0.169 -2.613 4.337 1.00 75.22 46 ILE A C 20
ATOM 21530 O O . ILE A 1 46 ? 0.994 -2.896 4.050 1.00 52.13 46 ILE A O 20
ATOM 21546 N N . ASN A 1 47 ? -0.988 -3.456 4.940 1.00 30.21 47 ASN A N 20
ATOM 21547 C CA . ASN A 1 47 ? -0.647 -4.849 5.145 1.00 73.34 47 ASN A CA 20
ATOM 21548 C C . ASN A 1 47 ? -1.636 -5.705 4.376 1.00 52.12 47 ASN A C 20
ATOM 21549 O O . ASN A 1 47 ? -2.829 -5.726 4.689 1.00 33.52 47 ASN A O 20
ATOM 21560 N N . TYR A 1 48 ? -1.150 -6.403 3.368 1.00 63.13 48 TYR A N 20
ATOM 21561 C CA . TYR A 1 48 ? -2.030 -7.102 2.448 1.00 4.44 48 TYR A CA 20
ATOM 21562 C C . TYR A 1 48 ? -1.757 -8.598 2.470 1.00 52.40 48 TYR A C 20
ATOM 21563 O O . TYR A 1 48 ? -0.674 -9.039 2.098 1.00 23.43 48 TYR A O 20
ATOM 21581 N N . ASN A 1 49 ? -2.736 -9.364 2.937 1.00 63.01 49 ASN A N 20
ATOM 21582 C CA . ASN A 1 49 ? -2.656 -10.827 2.939 1.00 35.42 49 ASN A CA 20
ATOM 21583 C C . ASN A 1 49 ? -1.440 -11.309 3.736 1.00 52.44 49 ASN A C 20
ATOM 21584 O O . ASN A 1 49 ? -0.807 -12.309 3.400 1.00 5.21 49 ASN A O 20
ATOM 21595 N N . GLY A 1 50 ? -1.109 -10.582 4.796 1.00 13.43 50 GLY A N 20
ATOM 21596 C CA . GLY A 1 50 ? -0.040 -11.008 5.679 1.00 71.22 50 GLY A CA 20
ATOM 21597 C C . GLY A 1 50 ? 1.313 -10.412 5.331 1.00 4.14 50 GLY A C 20
ATOM 21598 O O . GLY A 1 50 ? 2.254 -10.508 6.122 1.00 70.12 50 GLY A O 20
ATOM 21602 N N . GLN A 1 51 ? 1.432 -9.798 4.161 1.00 15.03 51 GLN A N 20
ATOM 21603 C CA . GLN A 1 51 ? 2.695 -9.183 3.777 1.00 73.20 51 GLN A CA 20
ATOM 21604 C C . GLN A 1 51 ? 2.629 -7.672 3.917 1.00 53.13 51 GLN A C 20
ATOM 21605 O O . GLN A 1 51 ? 1.574 -7.059 3.737 1.00 34.25 51 GLN A O 20
ATOM 21619 N N . THR A 1 52 ? 3.764 -7.081 4.243 1.00 11.53 52 THR A N 20
ATOM 21620 C CA . THR A 1 52 ? 3.865 -5.642 4.378 1.00 24.01 52 THR A CA 20
ATOM 21621 C C . THR A 1 52 ? 4.139 -5.015 3.018 1.00 14.45 52 THR A C 20
ATOM 21622 O O . THR A 1 52 ? 5.175 -5.276 2.403 1.00 62.02 52 THR A O 20
ATOM 21633 N N . GLY A 1 53 ? 3.216 -4.193 2.548 1.00 21.21 53 GLY A N 20
ATOM 21634 C CA . GLY A 1 53 ? 3.367 -3.605 1.240 1.00 75.33 53 GLY A CA 20
ATOM 21635 C C . GLY A 1 53 ? 3.229 -2.102 1.263 1.00 71.14 53 GLY A C 20
ATOM 21636 O O . GLY A 1 53 ? 2.534 -1.546 2.112 1.00 35.23 53 GLY A O 20
ATOM 21640 N N . TYR A 1 54 ? 3.913 -1.441 0.349 1.00 63.54 54 TYR A N 20
ATOM 21641 C CA . TYR A 1 54 ? 3.776 -0.009 0.187 1.00 5.10 54 TYR A CA 20
ATOM 21642 C C . TYR A 1 54 ? 3.475 0.299 -1.268 1.00 71.51 54 TYR A C 20
ATOM 21643 O O . TYR A 1 54 ? 4.025 -0.336 -2.170 1.00 52.21 54 TYR A O 20
ATOM 21661 N N . ILE A 1 55 ? 2.588 1.247 -1.495 1.00 22.41 55 ILE A N 20
ATOM 21662 C CA . ILE A 1 55 ? 2.259 1.670 -2.841 1.00 4.22 55 ILE A CA 20
ATOM 21663 C C . ILE A 1 55 ? 2.202 3.185 -2.908 1.00 54.04 55 ILE A C 20
ATOM 21664 O O . ILE A 1 55 ? 2.071 3.849 -1.880 1.00 31.25 55 ILE A O 20
ATOM 21680 N N . GLY A 1 56 ? 2.317 3.726 -4.106 1.00 24.31 56 GLY A N 20
ATOM 21681 C CA . GLY A 1 56 ? 2.306 5.160 -4.261 1.00 61.21 56 GLY A CA 20
ATOM 21682 C C . GLY A 1 56 ? 0.908 5.728 -4.204 1.00 62.25 56 GLY A C 20
ATOM 21683 O O . GLY A 1 56 ? 0.042 5.323 -4.976 1.00 52.12 56 GLY A O 20
ATOM 21687 N N . THR A 1 57 ? 0.690 6.675 -3.296 1.00 61.30 57 THR A N 20
ATOM 21688 C CA . THR A 1 57 ? -0.600 7.346 -3.163 1.00 21.12 57 THR A CA 20
ATOM 21689 C C . THR A 1 57 ? -0.946 8.088 -4.457 1.00 52.33 57 THR A C 20
ATOM 21690 O O . THR A 1 57 ? -2.105 8.411 -4.724 1.00 62.10 57 THR A O 20
ATOM 21701 N N . ARG A 1 58 ? 0.080 8.326 -5.270 1.00 72.11 58 ARG A N 20
ATOM 21702 C CA . ARG A 1 58 ? -0.082 8.967 -6.560 1.00 61.31 58 ARG A CA 20
ATOM 21703 C C . ARG A 1 58 ? -0.814 8.060 -7.546 1.00 42.33 58 ARG A C 20
ATOM 21704 O O . ARG A 1 58 ? -1.167 8.491 -8.637 1.00 51.11 58 ARG A O 20
ATOM 21725 N N . TYR A 1 59 ? -1.020 6.802 -7.173 1.00 14.13 59 TYR A N 20
ATOM 21726 C CA . TYR A 1 59 ? -1.860 5.913 -7.948 1.00 22.31 59 TYR A CA 20
ATOM 21727 C C . TYR A 1 59 ? -2.849 5.204 -7.039 1.00 10.54 59 TYR A C 20
ATOM 21728 O O . TYR A 1 59 ? -2.464 4.389 -6.205 1.00 11.21 59 TYR A O 20
ATOM 21746 N N . LEU A 1 60 ? -4.120 5.490 -7.240 1.00 42.43 60 LEU A N 20
ATOM 21747 C CA . LEU A 1 60 ? -5.195 4.905 -6.446 1.00 72.00 60 LEU A CA 20
ATOM 21748 C C . LEU A 1 60 ? -6.498 4.971 -7.220 1.00 14.41 60 LEU A C 20
ATOM 21749 O O . LEU A 1 60 ? -6.551 5.556 -8.300 1.00 33.14 60 LEU A O 20
ATOM 21765 N N . SER A 1 61 ? -7.539 4.369 -6.673 1.00 51.32 61 SER A N 20
ATOM 21766 C CA . SER A 1 61 ? -8.863 4.512 -7.238 1.00 65.41 61 SER A CA 20
ATOM 21767 C C . SER A 1 61 ? -9.693 5.391 -6.310 1.00 24.41 61 SER A C 20
ATOM 21768 O O . SER A 1 61 ? -9.901 5.055 -5.144 1.00 51.10 61 SER A O 20
ATOM 21776 N N . LYS A 1 62 ? -10.152 6.522 -6.818 1.00 13.41 62 LYS A N 20
ATOM 21777 C CA . LYS A 1 62 ? -10.904 7.465 -6.007 1.00 21.11 62 LYS A CA 20
ATOM 21778 C C . LYS A 1 62 ? -12.296 7.640 -6.593 1.00 52.43 62 LYS A C 20
ATOM 21779 O O . LYS A 1 62 ? -12.563 8.590 -7.333 1.00 52.02 62 LYS A O 20
ATOM 21798 N N . LEU A 1 63 ? -13.159 6.688 -6.298 1.00 35.43 63 LEU A N 20
ATOM 21799 C CA . LEU A 1 63 ? -14.491 6.667 -6.875 1.00 24.32 63 LEU A CA 20
ATOM 21800 C C . LEU A 1 63 ? -15.529 6.291 -5.820 1.00 31.44 63 LEU A C 20
ATOM 21801 O O . LEU A 1 63 ? -16.536 6.981 -5.662 1.00 20.43 63 LEU A O 20
ATOM 21817 N N . GLU A 1 64 ? -15.243 5.215 -5.084 1.00 30.15 64 GLU A N 20
ATOM 21818 C CA . GLU A 1 64 ? -16.233 4.538 -4.245 1.00 10.13 64 GLU A CA 20
ATOM 21819 C C . GLU A 1 64 ? -17.443 4.172 -5.095 1.00 43.42 64 GLU A C 20
ATOM 21820 O O . GLU A 1 64 ? -18.467 4.857 -5.081 1.00 72.13 64 GLU A O 20
ATOM 21832 N N . HIS A 1 65 ? -17.299 3.107 -5.869 1.00 24.24 65 HIS A N 20
ATOM 21833 C CA . HIS A 1 65 ? -18.346 2.697 -6.796 1.00 14.12 65 HIS A CA 20
ATOM 21834 C C . HIS A 1 65 ? -19.314 1.732 -6.127 1.00 30.55 65 HIS A C 20
ATOM 21835 O O . HIS A 1 65 ? -18.929 0.988 -5.225 1.00 13.30 65 HIS A O 20
ATOM 21850 N N . HIS A 1 66 ? -20.561 1.756 -6.597 1.00 3.53 66 HIS A N 20
ATOM 21851 C CA . HIS A 1 66 ? -21.662 1.010 -5.988 1.00 62.44 66 HIS A CA 20
ATOM 21852 C C . HIS A 1 66 ? -22.017 1.559 -4.611 1.00 73.42 66 HIS A C 20
ATOM 21853 O O . HIS A 1 66 ? -21.362 1.259 -3.612 1.00 41.51 66 HIS A O 20
ATOM 21868 N N . HIS A 1 67 ? -23.052 2.381 -4.573 1.00 71.11 67 HIS A N 20
ATOM 21869 C CA . HIS A 1 67 ? -23.594 2.850 -3.310 1.00 31.14 67 HIS A CA 20
ATOM 21870 C C . HIS A 1 67 ? -24.539 1.787 -2.768 1.00 41.11 67 HIS A C 20
ATOM 21871 O O . HIS A 1 67 ? -24.598 1.539 -1.564 1.00 11.24 67 HIS A O 20
ATOM 21886 N N . HIS A 1 68 ? -25.272 1.161 -3.680 1.00 20.45 68 HIS A N 20
ATOM 21887 C CA . HIS A 1 68 ? -26.061 -0.020 -3.365 1.00 3.21 68 HIS A CA 20
ATOM 21888 C C . HIS A 1 68 ? -25.222 -1.270 -3.585 1.00 22.14 68 HIS A C 20
ATOM 21889 O O . HIS A 1 68 ? -24.428 -1.332 -4.524 1.00 23.12 68 HIS A O 20
ATOM 21904 N N . HIS A 1 69 ? -25.394 -2.262 -2.730 1.00 51.33 69 HIS A N 20
ATOM 21905 C CA . HIS A 1 69 ? -24.696 -3.528 -2.898 1.00 13.04 69 HIS A CA 20
ATOM 21906 C C . HIS A 1 69 ? -25.720 -4.641 -3.101 1.00 64.35 69 HIS A C 20
ATOM 21907 O O . HIS A 1 69 ? -25.981 -5.446 -2.208 1.00 23.40 69 HIS A O 20
ATOM 21922 N N . HIS A 1 70 ? -26.305 -4.651 -4.301 1.00 4.21 70 HIS A N 20
ATOM 21923 C CA . HIS A 1 70 ? -27.455 -5.499 -4.617 1.00 44.32 70 HIS A CA 20
ATOM 21924 C C . HIS A 1 70 ? -28.693 -5.004 -3.883 1.00 31.54 70 HIS A C 20
ATOM 21925 O O . HIS A 1 70 ? -29.565 -4.401 -4.540 1.00 39.65 70 HIS A O 20
#

Foldseek 3Di:
DPDPDDFADADALQCLNDFQPSPGGAACAQCVAFHADDDDDFWGWTQGPNRTDIHGPRYYHDDNPPPDDD

CATH classification: 4.10.80.110

B-factor: mean 38.63, std 18.82, range [0.02, 75.53]